Protein 8J7T (pdb70)

InterPro domains:
  IPR002524 Cation efflux [TIGR01297] (35-371)
  IPR027469 Cation efflux transmembrane domain superfamily [G3DSA:1.20.1510.10] (34-293)
  IPR027469 Cation efflux transmembrane domain superfamily [SSF161111] (33-295)
  IPR045316 Zinc transporter Msc2-like [PTHR45755] (15-372)
  IPR058533 Cation efflux protein, transmembrane domain [PF01545] (38-294)

Solvent-accessible surface area: 59878 Å² total; per-residue (Å²): 187,69,45,108,97,153,46,8,77,88,46,133,19,0,71,22,0,36,114,9,10,54,67,9,71,54,31,0,117,98,6,43,90,129,1,103,209,50,140,38,69,24,15,1,34,60,0,21,73,38,60,8,31,2,61,0,0,93,32,0,13,32,7,5,4,41,6,104,112,192,60,67,129,19,37,15,18,6,31,25,1,11,0,0,15,4,0,6,21,1,0,13,2,2,49,14,25,1,58,22,47,80,2,60,0,33,20,109,54,95,25,102,118,164,207,81,38,112,28,23,69,86,15,46,68,16,13,84,75,0,44,139,53,5,114,176,10,62,68,44,107,1,0,36,52,0,0,35,21,2,0,54,9,36,12,34,16,14,84,4,71,33,39,14,19,79,81,100,120,100,137,49,75,170,101,18,39,19,101,24,6,41,103,13,6,95,79,1,54,92,34,0,70,84,8,20,176,75,0,51,14,6,0,12,0,48,3,0,77,148,2,48,138,44,11,80,110,10,52,92,97,0,62,106,14,5,0,0,36,39,32,52,76,50,15,3,2,7,13,4,18,63,32,24,1,0,1,0,26,0,58,0,0,8,3,0,8,9,12,8,0,11,1,20,0,10,52,5,0,76,129,28,35,6,155,38,6,0,0,4,20,37,16,24,78,84,119,4,84,10,75,14,68,62,76,70,22,52,14,35,64,132,140,141,0,59,0,26,0,99,8,73,95,33,0,44,6,123,75,20,14,0,0,0,0,0,8,20,66,72,86,92,20,2,86,2,0,0,30,24,2,74,17,46,25,40,27,4,46,91,34,4,61,13,61,42,62,144,27,70,1,34,0,24,0,52,53,0,63,23,49,0,13,3,24,0,19,0,0,0,1,8,66,67,16,10,19,19,4,83,12,0,89,2,45,0,79,95,69,63,23,56,7,76,6,17,14,1,4,10,12,80,72,7,24,116,82,37,21,2,0,4,0,0,0,0,7,62,0,22,26,88,92,26,67,24,66,2,59,18,78,56,57,78,50,117,114,22,38,48,64,10,76,17,68,18,32,44,161,57,3,5,13,2,0,3,0,8,0,47,25,85,89,103,26,14,86,171,40,68,27,2,19,0,18,0,56,10,135,62,47,137,72,61,50,77,63,71,19,93,94,120,20,79,7,83,20,64,35,57,22,37,8,43,56,71,98,51,0,62,2,36,0,36,8,45,14,13,35,2,45,19,27,0,0,0,0,0,6,20,6,140,77,101,20,9,27,1,0,0,0,5,5,1,72,36,43,45,16,42,18,78,78,17,108,107,52,12,58,7,55,41,47,53,99,116,29,41,0,68,1,85,0,67,54,0,86,74,84,3,51,4,55,0,8,0,0,10,2,24,27,22,4,0,0,0,15,96,25,0,128,18,23,35,0,22,9,31,84,35,142,59,43,76,13,43,14,24,17,2,11,31,17,84,86,66,126,91,94,89,104,16,14,0,0,0,1,0,41,19,0,12,0,48,69,18,85,18,47,2,27,98,38,95,35,84,89,31,39,36,59,2,65,24,32,90,52,88,92,42,39,7,13,7,0,0,0,37,11,58,22,95,50,29,78,92,87,100,3,26,4,20,1,31,0,88,43,22,81,32,136,38,96,48,84,4,83,72,163,119,20,81,5,82,20,64,36,58,22,38,7,42,57,72,100,53,0,61,3,34,0,35,8,46,15,14,35,3,45,18,27,0,1,0,0,0,7,21,6,136,76,102,21,9,27,1,0,0,0,5,4,0,69,36,43,46,17,41,19,77,79,17,109,108,51,13,58,7,56,42,48,54,99,116,28,41,0,68,2,84,0,68,53,0,85,72,86,3,50,4,55,0,8,0,0,10,2,23,25,21,3,0,0,0,15,93,25,0,128,18,22,36,0,21,10,32,83,34,144,56,44,77,14,44,13,26,16,2,10,31,17,84,88,65,127,90,97,84,100,17,14,0,0,0,0,0,40,18,0,11,0,48,71,19,84,18,46,2,27,98,38,93,36,86,89,30,39,36,60,2,65,26,33,91,53,88,92,44,39,8,13,7,0,0,1,35,10,64,20,93,50,30,76,93,86,98,4,27,4,19,1,28,0,94,43,27,82,33,135,39,94,48,80,4,82,74,167,119,4,85,10,75,13,68,58,75,69,20,52,15,35,64,133,141,141,0,60,0,25,0,99,8,72,94,32,0,42,6,121,75,19,14,0,0,0,0,0,8,21,64,73,84,93,21,3,84,2,0,0,30,24,2,75,17,44,27,42,28,5,45,92,35,4,61,14,60,43,63,143,27,70,0,34,0,24,0,52,52,0,64,21,50,0,13,2,22,0,19,0,0,0,1,7,67,68,16,9,20,19,4,82,13,0,87,2,44,0,80,93,68,62,25,56,8,76,6,17,14,1,5,10,12,81,73,7,24,114,81,36,22,3,0,5,0,0,0,0,8,62,0,23,26,90,91,26,68,22,66,2,59,18,78,55,57,77,51,116,112,20,39,48,63,9,75,18,66,18,32,44,160,57,4,5,12,0,0,2,0,8,0,47,25,84,88,103,26,14,85,172,43,69,27,2,19,0,19,0,56,10,135,63,48,137,72,60,51,76,61,70,20,94,95,188,68,44,106,96,156,44,10,78,87,44,131,19,0,71,24,0,36,112,10,11,54,66,10,70,54,30,0,115,99,6,42,91,129,1,102,212,50,143,41,67,23,14,1,34,60,0,21,71,38,59,9,32,1,59,0,0,94,32,0,12,32,6,4,4,41,6,104,109,190,60,66,127,18,35,16,19,6,31,26,1,11,0,0,15,5,0,6,22,1,0,14,2,2,46,14,28,0,60,25,48,83,3,61,0,33,19,105,55,97,26,100,118,165,209,82,36,112,29,22,70,85,15,48,66,16,12,84,75,0,45,141,52,6,114,173,10,62,70,45,108,2,0,35,54,0,0,34,22,2,0,54,8,34,11,32,15,15,84,4,70,33,39,16,20,77,82,99,122,102,138,50,73,170,101,18,41,19,99,23,5,41,103,14,5,96,78,2,56,92,32,0,70,83,8,21,179,75,0,52,13,4,0,12,0,52,3,0,77,148,2,50,138,45,11,81,108,9,52,91,97,0,61,107,14,5,0,0,36,38,32,51,74,50,15,3,1,7,15,4,18,63,32,24,1,0,1,0,27,0,57,0,0,7,4,0,9,10,11,8,0,10,0,20,0,9,52,5,0,76,133,27,35,6,155,37,6,0,0,3,21,37,17,25,78,85

Nearest PDB structures (foldseek):
  8j7t-assembly1_B  TM=1.004E+00  e=4.660E-43  Homo sapiens
  8j80-assembly1_A  TM=9.851E-01  e=3.582E-39  Homo sapiens
  8j7v-assembly1_A  TM=9.871E-01  e=1.424E-38  Homo sapiens
  8j7w-assembly1_A  TM=9.829E-01  e=5.830E-37  Homo sapiens
  8j7u-assembly1_B  TM=9.575E-01  e=5.019E-34  Homo sapiens

Organism: Homo sapiens (NCBI:txid9606)

Foldseek 3Di:
DVVLVVLQCVDLQSVLLVVLLVVLLVLLVVLCVVCVVVVHDVSPVVSVVSVLLSVLSVLLSVLVSQLPADADDVRNVGSVCSLLVSLLVLLVSLLVVLVVLLVVLVVLVVDPVPPVQVSLVVLLVSLVVQCVSLVVQVLRNSSSLSSNLSSVLSNLVSVQVNVVVVCCPPPNDSNSNNVSSNVSSVVSNVSSVVSNVQSVCQVVQHAPPLLVVCVVVLLVVLCPPAFWDHKDDWGWHDPGVLAIEIEIETEGEQPDPVVVSVVVSVVSVVVSRHDHYHYHYHYDPD/DKAKEKPPQEDEEAAQCKDKIKIFIPWFLDDPPFRQKWKWWAAPPGDTHTAGGSFAHGPPPDDPQWGKDDGGGMIMIMGGRDALQSQTKMKMWGDSDPPIDIYPIHGYAYDDDFDFWDWDKDWADPVVLVVFKIKIKIKTPFGPDPDKDKWKAFPHHTDDDQKDKDKDGQDSHNRGIMIMIMGMGTNVVVVVTFKMKMWMDDPVDRDTDMDMGTD/DWAKAKDWAQEDEAQAKTKIKIAIPPDFLQQWKKWKWWADPVPGIDTAWIAHNVGDIGGDPVQPVFWDWGADRVRRMIMIMGGRDDQVRFTWMKIFIADPPDRDTDGIHPTHGYGYDPDDFWDWDKDWAADDACPPLDFKGKIKIKTWFGDDDDKDKDKPNPPQPPQKDWDDWDADPNITIIMIMHIDTSVVPVVPWMWMWIADPNVRDIDGHTHHHD/DWAKAKDWAQEDEAQAKTKIKIAIPPDFLQQWKKWKWWADPVPGIDTAWIAHNVGDIGGDPVQPVFWDWGADRVRRMIMIMGGRDDQVRFTWMKIFIDDPPDRDTDGIHPTHGYGYDPDDFWDWDKDWAADDACPPLDFKGKIKIKTWFGDDDDKDKDKPNPPQPPQKDWDDWDADPNITIIMIMHIDTSVVPVVPWMWMWIADVNVGDIDGHTHHHD/DKAKEKPPQEDEEAAQCKDKIKIFIPWFLDDPPFRQKWKWWAAPPGDTHTAGGSFAHGPPPDDPQWGKDDGGGMIMIMGGRDALQSQTKMKMWGDSDPPIDIYPIHGYAYDDDFDFWDWDKDWADPVVLVVFKIKIKIKTPFGPDPDKDKWKAFPHHTDDDQKDKDKDGQDSHNRGIMIMIMGMGTNVVVVVTFKMKMWMDDPVDRDTDMDMGTD/DVVLVVLQCVDLQSVLLVVLLVVLLVLLVVLCVVCVVVVHDVSPVVSVVSVLLSVLSVLLSVLVSQLPADADDVRNVGSVCSLLVSLLVLLVSLLVVLVVLLVVLVVLVVDPVPPVQVSLVVLLVSLVVQCVSLVVQVLRNSSSLSSNLSSVLSNLVSVQVNVVVVCCPPPNDSNSNNVSSNVSSVVSNVSSVVSNVQSVCQVVQHAPPLLVVCVVVLLVVLCPPAFWDHKDDWGWHDPGVLAIEIEIETEGEQPDDVVVSVVVSVVSVVVSRHDHYHYHYHYDPD

Sequence (1438 aa):
ISGWFRSILSDKTSRNLFFFLCLNLSFAFVELLYGIWSNCLGLISDSFHMFFDSTAILAGLAASVISKWRDNDAFSYGYVRAEVLAGFVNGLFLIFTAFFIFSEGVERALAPPDRLLLVSILGFVVNLIGIFVFKHGGPSRQILQGVFLHILADTLGSIGVIASAIMMQNFGLMIADPICSILIAILIVVSVIPLLRRESVGILMQRTPPLLENSLPQCYQRVQQLQGVYSLQEQHFWTLCSDVYVGTLKLIVAPDADARWILSQTHNIFTQAGVRQLYVQIDFAAMDIVLTQSPASLAVSLRRRATISCRASESVDGYGHSFMHWYQQKSGQPPKLLIYRASNLESGVPARFSGSGSRTDFTLTIDPVEADDAATYYCQQSNEDPYTFGSGTKLEIKRADAAPTVSIFPPSSEQLTSGGASVVCFLNNFYPKDINVKWKIDGSERQNGVLNSWTDQDSKDSTYSMSSTLTLTKDEYERHNSYTCEATHKTSTSPIVKSFNREVQLQESGPGLVAPSQSLSITCTVSGFSLTNYAVHWVRQSPGKGLEWLGVIWSNGRTDYNAAFISRLSISKDNSKSQVFFKMNSLQADDTAIYYCARKLAYEGAMDYWGQGTSVTVSSAKTTPPSVYPLAPGSAAQTNSMVTLGCLVKGYFPEPVTVTWNSGSLSSGVHTFPAVLQSDLYTLSSSVTVPSSTWPSETVTCNVAHPASSTKVDKKIVPREVQLQESGPGLVAPSQSLSITCTVSGFSLTNYAVHWVRQSPGKGLEWLGVIWSNGRTDYNAAFISRLSISKDNSKSQVFFKMNSLQADDTAIYYCARKLAYEGAMDYWGQGTSVTVSSAKTTPPSVYPLAPGSAAQTNSMVTLGCLVKGYFPEPVTVTWNSGSLSSGVHTFPAVLQSDLYTLSSSVTVPSSTWPSETVTCNVAHPASSTKVDKKIVPRDIVLTQSPASLAVSLRRRATISCRASESVDGYGHSFMHWYQQKSGQPPKLLIYRASNLESGVPARFSGSGSRTDFTLTIDPVEADDAATYYCQQSNEDPYTFGSGTKLEIKRADAAPTVSIFPPSSEQLTSGGASVVCFLNNFYPKDINVKWKIDGSERQNGVLNSWTDQDSKDSTYSMSSTLTLTKDEYERHNSYTCEATHKTSTSPIVKSFNRISGWFRSILSDKTSRNLFFFLCLNLSFAFVELLYGIWSNCLGLISDSFHMFFDSTAILAGLAASVISKWRDNDAFSYGYVRAEVLAGFVNGLFLIFTAFFIFSEGVERALAPPDRLLLVSILGFVVNLIGIFVFKHGGPSRQILQGVFLHILADTLGSIGVIASAIMMQNFGLMIADPICSILIAILIVVSVIPLLRRESVGILMQRTPPLLENSLPQCYQRVQQLQGVYSLQEQHFWTLCSDVYVGTLKLIVAPDADARWILSQTHNIFTQAGVRQLYVQIDFAAM

Secondary structure (DSSP, 8-state):
-HHHHHHHHHSHHHHHHHHHHHHHHHHHHHHHHHHHHTT-SHHHHHHHHHHHHHHHHHHHHHHHHHHTSPP-SSSTT-STHHHHHHHHHHHHHHHHHHHHHHHHHHHHHTS-----SHHHHHHHHHHHHHHHHTTTT---HHHHHHHHHHHHHHHHHHHHHHHHHHHHHHS--SSHHHHHHHHHHHHHHHHHHHHHHHHHHHHTTPPPHHHHTTHHHHHHHHHTSTTEEEEEEEEEEEEETTEEEEEEEEEE-TT--HHHHHHHHHHHHHHTT-SEEEEEEEE---/-HHHHHHHHHSHHHHHHHHHHHHHHHHHHHHHHHHHHTT-SHHHHHHHHHHHHHHHHHHHHHHHHHHTSPP-SSSTT-STHHHHHHHHHHHHHHHHHHHHHHHHHHHHHTS-----SHHHHHHHHHHHHHHHHTTTT---HHHHHHHHHHHHHHHHHHHHHHHHHHHHHHS--SSHHHHHHHHHHHHHHHHHHHHHHHHHHHHTTPPPHHHHTTHHHHHHHHHTSTTEEEEEEEEEEEEETTEEEEEEEEEE-TT--HHHHHHHHHHHHHHTT-SEEEEEEEE---/---EEEE-SEEEEETTS-EEEEEEESS--EETTEE-EEEEEE-TTS--EEEEETTTEEPTTS-TTEEEEEETTEEEEEESS--GGG-SEEEEEE-SSSSPEE---EEEEEE---BPPEEEEEPPPHHHHHHTEEEEEEEEEEEBSS--EEEEEETTEEE-SSEEEEEPPPPSSS--EEEEEEEEEEHHHHHT---EEEEEEETTEEEEEEEEE--/---EEEE-SEEEEETTS-EEEEEEESS--EETTEE-EEEEEE-TTS--EEEEETTTEEPTTS-TTEEEEEETTEEEEEESS--GGG-SEEEEEE-SSSSPEE---EEEEEE---BPPEEEEEPPPHHHHHHTEEEEEEEEEEEBSS--EEEEEETTEEE-SSEEEEEPPPPSSS--EEEEEEEEEEHHHHHT---EEEEEEETTEEEEEEEEE--/--EEEEE--SEE-TTS-EEEEEEEESS-TTS--EEEEEEETTTEEEEEEEE-TTS-EEE-GGGTTTEEEEEETTTTEEEEEE-S--GGG-EEEEEEEEPTTSSSEEEE---EEEEE-SPPPB--EEEEE--STT-S--SEEEEEEEEEEEBSS--EEEEGGGT--TTEEEPPPEEETTEEEEEEEEEEEGGGTTTS--EEEEEETTTTEEEEEEP---/--EEEEE--SEE-TTS-EEEEEEEESS-TTS--EEEEEEETTTEEEEEEEE-TTS-EEE-GGGTTTEEEEEETTTTEEEEEE-S--GGG-EEEEEEEEPTTSSSEEEE---EEEEE-SPPPB--EEEEE--STT-S--SEEEEEEEEEEEBSS--EEEEGGGT--TTEEEPPPEEETTEEEEEEEEEEEGGGTTTS--EEEEEETTTTEEEEEEP---

Structure (mmCIF, N/CA/C/O backbone):
data_8J7T
#
_entry.id   8J7T
#
_cell.length_a   1.00
_cell.length_b   1.00
_cell.length_c   1.00
_cell.angle_alpha   90.00
_cell.angle_beta   90.00
_cell.angle_gamma   90.00
#
_symmetry.space_group_name_H-M   'P 1'
#
loop_
_entity.id
_entity.type
_entity.pdbx_description
1 polymer 'Zinc transporter 7'
2 polymer 'Light chain of YN7114-08 Fab'
3 polymer 'Heavy chain of YN7114-08 Fab'
#
loop_
_atom_site.group_PDB
_atom_site.id
_atom_site.type_symbol
_atom_site.label_atom_id
_atom_site.label_alt_id
_atom_site.label_comp_id
_atom_site.label_asym_id
_atom_site.label_entity_id
_atom_site.label_seq_id
_atom_site.pdbx_PDB_ins_code
_atom_site.Cartn_x
_atom_site.Cartn_y
_atom_site.Cartn_z
_atom_site.occupancy
_atom_site.B_iso_or_equiv
_atom_site.auth_seq_id
_atom_site.auth_comp_id
_atom_site.auth_asym_id
_atom_site.auth_atom_id
_atom_site.pdbx_PDB_model_num
ATOM 1 N N . ILE A 1 36 ? 168.444 204.163 202.797 1.00 121.31 22 ILE A N 1
ATOM 2 C CA . ILE A 1 36 ? 167.871 203.873 204.104 1.00 125.02 22 ILE A CA 1
ATOM 3 C C . ILE A 1 36 ? 166.351 203.825 204.018 1.00 125.56 22 ILE A C 1
ATOM 4 O O . ILE A 1 36 ? 165.745 202.767 204.178 1.00 124.04 22 ILE A O 1
ATOM 9 N N . SER A 1 37 ? 165.740 204.986 203.768 1.00 122.39 23 SER A N 1
ATOM 10 C CA . SER A 1 37 ? 164.285 205.052 203.675 1.00 120.13 23 SER A CA 1
ATOM 11 C C . SER A 1 37 ? 163.765 204.242 202.494 1.00 121.91 23 SER A C 1
ATOM 12 O O . SER A 1 37 ? 162.747 203.550 202.609 1.00 120.66 23 SER A O 1
ATOM 15 N N . GLY A 1 38 ? 164.451 204.311 201.351 1.00 119.61 24 GLY A N 1
ATOM 16 C CA . GLY A 1 38 ? 164.003 203.595 200.170 1.00 116.92 24 GLY A CA 1
ATOM 17 C C . GLY A 1 38 ? 164.082 202.088 200.289 1.00 119.28 24 GLY A C 1
ATOM 18 O O . GLY A 1 38 ? 163.362 201.383 199.575 1.00 118.70 24 GLY A O 1
ATOM 19 N N . TRP A 1 39 ? 164.943 201.578 201.173 1.00 115.79 25 TRP A N 1
ATOM 20 C CA . TRP A 1 39 ? 165.032 200.136 201.371 1.00 115.66 25 TRP A CA 1
ATOM 21 C C . TRP A 1 39 ? 163.753 199.575 201.980 1.00 116.58 25 TRP A C 1
ATOM 22 O O . TRP A 1 39 ? 163.354 198.450 201.659 1.00 114.13 25 TRP A O 1
ATOM 33 N N . PHE A 1 40 ? 163.104 200.339 202.861 1.00 111.26 26 PHE A N 1
ATOM 34 C CA . PHE A 1 40 ? 161.948 199.824 203.589 1.00 108.23 26 PHE A CA 1
ATOM 35 C C . PHE A 1 40 ? 160.780 199.530 202.656 1.00 107.36 26 PHE A C 1
ATOM 36 O O . PHE A 1 40 ? 160.133 198.484 202.772 1.00 107.37 26 PHE A O 1
ATOM 44 N N . ARG A 1 41 ? 160.489 200.440 201.725 1.00 111.62 27 ARG A N 1
ATOM 45 C CA . ARG A 1 41 ? 159.385 200.200 200.800 1.00 113.90 27 ARG A CA 1
ATOM 46 C C . ARG A 1 41 ? 159.662 199.005 199.900 1.00 114.14 27 ARG A C 1
ATOM 47 O O . ARG A 1 41 ? 158.725 198.346 199.439 1.00 115.44 27 ARG A O 1
ATOM 55 N N . SER A 1 42 ? 160.936 198.715 199.633 1.00 105.53 28 SER A N 1
ATOM 56 C CA . SER A 1 42 ? 161.277 197.519 198.873 1.00 105.37 28 SER A CA 1
ATOM 57 C C . SER A 1 42 ? 161.074 196.259 199.706 1.00 106.16 28 SER A C 1
ATOM 58 O O . SER A 1 42 ? 160.661 195.219 199.179 1.00 105.29 28 SER A O 1
ATOM 61 N N . ILE A 1 43 ? 161.366 196.330 201.006 1.00 98.14 29 ILE A N 1
ATOM 62 C CA . ILE A 1 43 ? 161.182 195.173 201.877 1.00 94.19 29 ILE A CA 1
ATOM 63 C C . ILE A 1 43 ? 159.706 194.818 201.993 1.00 94.95 29 ILE A C 1
ATOM 64 O O . ILE A 1 43 ? 159.316 193.657 201.834 1.00 101.12 29 ILE A O 1
ATOM 69 N N . LEU A 1 44 ? 158.859 195.814 202.254 1.00 96.80 30 LEU A N 1
ATOM 70 C CA . LEU A 1 44 ? 157.438 195.548 202.440 1.00 99.92 30 LEU A CA 1
ATOM 71 C C . LEU A 1 44 ? 156.740 195.154 201.146 1.00 98.95 30 LEU A C 1
ATOM 72 O O . LEU A 1 44 ? 155.610 194.658 201.195 1.00 99.30 30 LEU A O 1
ATOM 77 N N . SER A 1 45 ? 157.377 195.371 199.995 1.00 101.27 31 SER A N 1
ATOM 78 C CA . SER A 1 45 ? 156.750 195.020 198.725 1.00 102.72 31 SER A CA 1
ATOM 79 C C . SER A 1 45 ? 156.617 193.509 198.563 1.00 103.55 31 SER A C 1
ATOM 80 O O . SER A 1 45 ? 155.608 193.024 198.038 1.00 102.34 31 SER A O 1
ATOM 83 N N . ASP A 1 46 ? 157.617 192.752 199.001 1.00 97.55 32 ASP A N 1
ATOM 84 C CA . ASP A 1 46 ? 157.644 191.313 198.795 1.00 93.41 32 ASP A CA 1
ATOM 85 C C . ASP A 1 46 ? 157.135 190.574 200.025 1.00 95.01 32 ASP A C 1
ATOM 86 O O . ASP A 1 46 ? 157.317 191.017 201.161 1.00 96.25 32 ASP A O 1
ATOM 91 N N . LYS A 1 47 ? 156.490 189.431 199.783 1.00 96.25 33 LYS A N 1
ATOM 92 C CA . LYS A 1 47 ? 155.936 188.637 200.875 1.00 95.96 33 LYS A CA 1
ATOM 93 C C . LYS A 1 47 ? 157.042 188.006 201.712 1.00 94.82 33 LYS A C 1
ATOM 94 O O . LYS A 1 47 ? 157.008 188.055 202.948 1.00 97.26 33 LYS A O 1
ATOM 100 N N . THR A 1 48 ? 158.034 187.407 201.050 1.00 89.74 34 THR A N 1
ATOM 101 C CA . THR A 1 48 ? 159.151 186.805 201.767 1.00 91.71 34 THR A CA 1
ATOM 102 C C . THR A 1 48 ? 159.911 187.848 202.573 1.00 93.41 34 THR A C 1
ATOM 103 O O . THR A 1 48 ? 160.209 187.636 203.754 1.00 91.21 34 THR A O 1
ATOM 107 N N . SER A 1 49 ? 160.216 188.989 201.952 1.00 87.12 35 SER A N 1
ATOM 108 C CA . SER A 1 49 ? 160.945 190.045 202.643 1.00 81.15 35 SER A CA 1
ATOM 109 C C . SER A 1 49 ? 160.132 190.618 203.794 1.00 84.65 35 SER A C 1
ATOM 110 O O . SER A 1 49 ? 160.681 190.918 204.858 1.00 91.37 35 SER A O 1
ATOM 113 N N . ARG A 1 50 ? 158.823 190.786 203.601 1.00 80.75 36 ARG A N 1
ATOM 114 C CA . ARG A 1 50 ? 157.980 191.322 204.665 1.00 81.53 36 ARG A CA 1
ATOM 115 C C . ARG A 1 50 ? 157.938 190.381 205.863 1.00 86.74 36 ARG A C 1
ATOM 116 O O . ARG A 1 50 ? 158.070 190.813 207.016 1.00 88.40 36 ARG A O 1
ATOM 124 N N . ASN A 1 51 ? 157.750 189.083 205.608 1.00 89.83 37 ASN A N 1
ATOM 125 C CA . ASN A 1 51 ? 157.734 188.119 206.702 1.00 87.56 37 ASN A CA 1
ATOM 126 C C . ASN A 1 51 ? 159.083 188.059 207.402 1.00 90.31 37 ASN A C 1
ATOM 127 O O . ASN A 1 51 ? 159.149 187.983 208.636 1.00 93.59 37 ASN A O 1
ATOM 132 N N . LEU A 1 52 ? 160.172 188.093 206.631 1.00 82.82 38 LEU A N 1
ATOM 133 C CA . LEU A 1 52 ? 161.501 188.077 207.227 1.00 81.09 38 LEU A CA 1
ATOM 134 C C . LEU A 1 52 ? 161.723 189.300 208.103 1.00 82.49 38 LEU A C 1
ATOM 135 O O . LEU A 1 52 ? 162.274 189.192 209.203 1.00 83.57 38 LEU A O 1
ATOM 140 N N . PHE A 1 53 ? 161.295 190.473 207.634 1.00 86.83 39 PHE A N 1
ATOM 141 C CA . PHE A 1 53 ? 161.463 191.691 208.414 1.00 84.08 39 PHE A CA 1
ATOM 142 C C . PHE A 1 53 ? 160.653 191.643 209.702 1.00 87.08 39 PHE A C 1
ATOM 143 O O . PHE A 1 53 ? 161.147 192.030 210.766 1.00 95.69 39 PHE A O 1
ATOM 151 N N . PHE A 1 54 ? 159.404 191.178 209.630 1.00 85.73 40 PHE A N 1
ATOM 152 C CA . PHE A 1 54 ? 158.599 191.095 210.846 1.00 92.00 40 PHE A CA 1
ATOM 153 C C . PHE A 1 54 ? 159.190 190.109 211.846 1.00 91.70 40 PHE A C 1
ATOM 154 O O . PHE A 1 54 ? 159.246 190.394 213.050 1.00 92.81 40 PHE A O 1
ATOM 162 N N . PHE A 1 55 ? 159.644 188.946 211.374 1.00 79.88 41 PHE A N 1
ATOM 163 C CA . PHE A 1 55 ? 160.247 187.986 212.291 1.00 82.40 41 PHE A CA 1
ATOM 164 C C . PHE A 1 55 ? 161.538 188.529 212.895 1.00 87.29 41 PHE A C 1
ATOM 165 O O . PHE A 1 55 ? 161.813 188.319 214.083 1.00 89.51 41 PHE A O 1
ATOM 173 N N . LEU A 1 56 ? 162.340 189.230 212.092 1.00 89.86 42 LEU A N 1
ATOM 174 C CA . LEU A 1 56 ? 163.557 189.844 212.604 1.00 87.61 42 LEU A CA 1
ATOM 175 C C . LEU A 1 56 ? 163.248 190.880 213.673 1.00 87.51 42 LEU A C 1
ATOM 176 O O . LEU A 1 56 ? 163.933 190.946 214.699 1.00 90.69 42 LEU A O 1
ATOM 181 N N . CYS A 1 57 ? 162.232 191.712 213.442 1.00 89.54 43 CYS A N 1
ATOM 182 C CA . CYS A 1 57 ? 161.859 192.708 214.438 1.00 89.23 43 CYS A CA 1
ATOM 183 C C . CYS A 1 57 ? 161.390 192.044 215.723 1.00 94.21 43 CYS A C 1
ATOM 184 O O . CYS A 1 57 ? 161.737 192.490 216.822 1.00 98.73 43 CYS A O 1
ATOM 187 N N . LEU A 1 58 ? 160.607 190.970 215.604 1.00 94.56 44 LEU A N 1
ATOM 188 C CA . LEU A 1 58 ? 160.160 190.255 216.794 1.00 93.74 44 LEU A CA 1
ATOM 189 C C . LEU A 1 58 ? 161.343 189.696 217.577 1.00 95.68 44 LEU A C 1
ATOM 190 O O . LEU A 1 58 ? 161.420 189.859 218.802 1.00 98.81 44 LEU A O 1
ATOM 195 N N . ASN A 1 59 ? 162.285 189.051 216.884 1.00 94.37 45 ASN A N 1
ATOM 196 C CA . ASN A 1 59 ? 163.441 188.473 217.562 1.00 91.27 45 ASN A CA 1
ATOM 197 C C . ASN A 1 59 ? 164.301 189.546 218.218 1.00 94.91 45 ASN A C 1
ATOM 198 O O . ASN A 1 59 ? 164.767 189.373 219.351 1.00 98.10 45 ASN A O 1
ATOM 203 N N . LEU A 1 60 ? 164.529 190.661 217.519 1.00 99.37 46 LEU A N 1
ATOM 204 C CA . LEU A 1 60 ? 165.337 191.736 218.083 1.00 97.19 46 LEU A CA 1
ATOM 205 C C . LEU A 1 60 ? 164.666 192.357 219.299 1.00 100.30 46 LEU A C 1
ATOM 206 O O . LEU A 1 60 ? 165.335 192.665 220.291 1.00 103.27 46 LEU A O 1
ATOM 211 N N . SER A 1 61 ? 163.347 192.557 219.244 1.00 100.16 47 SER A N 1
ATOM 212 C CA . SER A 1 61 ? 162.640 193.092 220.402 1.00 99.89 47 SER A CA 1
ATOM 213 C C . SER A 1 61 ? 162.715 192.135 221.583 1.00 101.28 47 SER A C 1
ATOM 214 O O . SER A 1 61 ? 162.901 192.564 222.729 1.00 103.98 47 SER A O 1
ATOM 217 N N . PHE A 1 62 ? 162.571 190.833 221.327 1.00 101.96 48 PHE A N 1
ATOM 218 C CA . PHE A 1 62 ? 162.671 189.856 222.407 1.00 103.17 48 PHE A CA 1
ATOM 219 C C . PHE A 1 62 ? 164.058 189.883 223.038 1.00 106.24 48 PHE A C 1
ATOM 220 O O . PHE A 1 62 ? 164.196 189.869 224.266 1.00 108.06 48 PHE A O 1
ATOM 228 N N . ALA A 1 63 ? 165.102 189.929 222.207 1.00 109.05 49 ALA A N 1
ATOM 229 C CA . ALA A 1 63 ? 166.462 189.975 222.734 1.00 106.38 49 ALA A CA 1
ATOM 230 C C . ALA A 1 63 ? 166.712 191.260 223.515 1.00 109.04 49 ALA A C 1
ATOM 231 O O . ALA A 1 63 ? 167.387 191.243 224.551 1.00 111.81 49 ALA A O 1
ATOM 233 N N . PHE A 1 64 ? 166.182 192.385 223.030 1.00 112.84 50 PHE A N 1
ATOM 234 C CA . PHE A 1 64 ? 166.335 193.652 223.738 1.00 112.38 50 PHE A CA 1
ATOM 235 C C . PHE A 1 64 ? 165.665 193.601 225.106 1.00 111.64 50 PHE A C 1
ATOM 236 O O . PHE A 1 64 ? 166.239 194.048 226.107 1.00 113.30 50 PHE A O 1
ATOM 244 N N . VAL A 1 65 ? 164.448 193.058 225.169 1.00 109.49 51 VAL A N 1
ATOM 245 C CA . VAL A 1 65 ? 163.755 192.956 226.449 1.00 109.93 51 VAL A CA 1
ATOM 246 C C . VAL A 1 65 ? 164.499 192.012 227.385 1.00 110.77 51 VAL A C 1
ATOM 247 O O . VAL A 1 65 ? 164.582 192.254 228.594 1.00 113.34 51 VAL A O 1
ATOM 251 N N . GLU A 1 66 ? 165.056 190.925 226.845 1.00 115.59 52 GLU A N 1
ATOM 252 C CA . GLU A 1 66 ? 165.833 190.010 227.676 1.00 116.53 52 GLU A CA 1
ATOM 253 C C . GLU A 1 66 ? 167.070 190.692 228.246 1.00 119.59 52 GLU A C 1
ATOM 254 O O . GLU A 1 66 ? 167.392 190.519 229.426 1.00 118.88 52 GLU A O 1
ATOM 260 N N . LEU A 1 67 ? 167.775 191.470 227.422 1.00 119.73 53 LEU A N 1
ATOM 261 C CA . LEU A 1 67 ? 168.937 192.213 227.906 1.00 116.40 53 LEU A CA 1
ATOM 262 C C . LEU A 1 67 ? 168.541 193.206 228.992 1.00 119.09 53 LEU A C 1
ATOM 263 O O . LEU A 1 67 ? 169.225 193.332 230.017 1.00 122.42 53 LEU A O 1
ATOM 268 N N . LEU A 1 68 ? 167.439 193.927 228.779 1.00 121.22 54 LEU A N 1
ATOM 269 C CA . LEU A 1 68 ? 167.000 194.910 229.764 1.00 121.93 54 LEU A CA 1
ATOM 270 C C . LEU A 1 68 ? 166.626 194.246 231.083 1.00 121.68 54 LEU A C 1
ATOM 271 O O . LEU A 1 68 ? 166.987 194.739 232.157 1.00 122.92 54 LEU A O 1
ATOM 276 N N . TYR A 1 69 ? 165.910 193.122 231.026 1.00 128.22 55 TYR A N 1
ATOM 277 C CA . TYR A 1 69 ? 165.542 192.433 232.257 1.00 128.17 55 TYR A CA 1
ATOM 278 C C . TYR A 1 69 ? 166.766 191.836 232.939 1.00 129.52 55 TYR A C 1
ATOM 279 O O . TYR A 1 69 ? 166.844 191.828 234.173 1.00 130.89 55 TYR A O 1
ATOM 288 N N . GLY A 1 70 ? 167.733 191.346 232.162 1.00 128.94 56 GLY A N 1
ATOM 289 C CA . GLY A 1 70 ? 168.941 190.801 232.758 1.00 129.36 56 GLY A CA 1
ATOM 290 C C . GLY A 1 70 ? 169.767 191.852 233.472 1.00 127.81 56 GLY A C 1
ATOM 291 O O . GLY A 1 70 ? 170.288 191.607 234.563 1.00 127.54 56 GLY A O 1
ATOM 292 N N . ILE A 1 71 ? 169.909 193.034 232.867 1.00 125.51 57 ILE A N 1
ATOM 293 C CA . ILE A 1 71 ? 170.643 194.096 233.549 1.00 126.18 57 ILE A CA 1
ATOM 294 C C . ILE A 1 71 ? 169.843 194.630 234.732 1.00 128.57 57 ILE A C 1
ATOM 295 O O . ILE A 1 71 ? 170.423 195.039 235.745 1.00 128.65 57 ILE A O 1
ATOM 300 N N . TRP A 1 72 ? 168.511 194.637 234.636 1.00 134.04 58 TRP A N 1
ATOM 301 C CA . TRP A 1 72 ? 167.695 195.086 235.760 1.00 132.79 58 TRP A CA 1
ATOM 302 C C . TRP A 1 72 ? 167.740 194.074 236.899 1.00 133.78 58 TRP A C 1
ATOM 303 O O . TRP A 1 72 ? 167.964 194.437 238.059 1.00 134.97 58 TRP A O 1
ATOM 314 N N . SER A 1 73 ? 167.548 192.793 236.584 1.00 137.03 59 SER A N 1
ATOM 315 C CA . SER A 1 73 ? 167.509 191.734 237.584 1.00 137.31 59 SER A CA 1
ATOM 316 C C . SER A 1 73 ? 168.850 191.022 237.727 1.00 138.21 59 SER A C 1
ATOM 317 O O . SER A 1 73 ? 168.880 189.830 238.046 1.00 139.11 59 SER A O 1
ATOM 320 N N . ASN A 1 74 ? 169.945 191.731 237.442 1.00 136.33 60 ASN A N 1
ATOM 321 C CA . ASN A 1 74 ? 171.333 191.299 237.670 1.00 136.52 60 ASN A CA 1
ATOM 322 C C . ASN A 1 74 ? 171.531 189.800 237.442 1.00 138.77 60 ASN A C 1
ATOM 323 O O . ASN A 1 74 ? 172.147 189.091 238.241 1.00 138.82 60 ASN A O 1
ATOM 328 N N . CYS A 1 75 ? 171.017 189.321 236.316 1.00 138.36 61 CYS A N 1
ATOM 329 C CA . CYS A 1 75 ? 171.129 187.922 235.936 1.00 137.03 61 CYS A CA 1
ATOM 330 C C . CYS A 1 75 ? 172.223 187.738 234.890 1.00 138.61 61 CYS A C 1
ATOM 331 O O . CYS A 1 75 ? 172.583 188.664 234.160 1.00 138.92 61 CYS A O 1
ATOM 334 N N . LEU A 1 76 ? 172.751 186.519 234.829 1.00 133.79 62 LEU A N 1
ATOM 335 C CA . LEU A 1 76 ? 173.786 186.151 233.870 1.00 134.54 62 LEU A CA 1
ATOM 336 C C . LEU A 1 76 ? 173.267 185.258 232.757 1.00 133.06 62 LEU A C 1
ATOM 337 O O . LEU A 1 76 ? 173.627 185.456 231.591 1.00 132.21 62 LEU A O 1
ATOM 342 N N . GLY A 1 77 ? 172.433 184.271 233.091 1.00 127.19 63 GLY A N 1
ATOM 343 C CA . GLY A 1 77 ? 171.819 183.459 232.057 1.00 127.26 63 GLY A CA 1
ATOM 344 C C . GLY A 1 77 ? 170.950 184.278 231.125 1.00 129.86 63 GLY A C 1
ATOM 345 O O . GLY A 1 77 ? 170.887 184.009 229.925 1.00 130.89 63 GLY A O 1
ATOM 346 N N . LEU A 1 78 ? 170.277 185.297 231.664 1.00 124.98 64 LEU A N 1
ATOM 347 C CA . LEU A 1 78 ? 169.468 186.178 230.829 1.00 124.71 64 LEU A CA 1
ATOM 348 C C . LEU A 1 78 ? 170.333 186.914 229.813 1.00 125.08 64 LEU A C 1
ATOM 349 O O . LEU A 1 78 ? 169.984 187.002 228.630 1.00 127.48 64 LEU A O 1
ATOM 354 N N . ILE A 1 79 ? 171.475 187.442 230.257 1.00 121.94 65 ILE A N 1
ATOM 355 C CA . ILE A 1 79 ? 172.369 188.156 229.351 1.00 122.36 65 ILE A CA 1
ATOM 356 C C . ILE A 1 79 ? 172.938 187.210 228.301 1.00 123.33 65 ILE A C 1
ATOM 357 O O . ILE A 1 79 ? 173.024 187.554 227.114 1.00 126.16 65 ILE A O 1
ATOM 362 N N . SER A 1 80 ? 173.339 186.007 228.717 1.00 119.17 66 SER A N 1
ATOM 363 C CA . SER A 1 80 ? 173.871 185.039 227.762 1.00 119.72 66 SER A CA 1
ATOM 364 C C . SER A 1 80 ? 172.822 184.653 226.725 1.00 119.44 66 SER A C 1
ATOM 365 O O . SER A 1 80 ? 173.123 184.561 225.527 1.00 121.08 66 SER A O 1
ATOM 368 N N . ASP A 1 81 ? 171.583 184.429 227.165 1.00 115.60 67 ASP A N 1
ATOM 369 C CA . ASP A 1 81 ? 170.514 184.090 226.235 1.00 116.54 67 ASP A CA 1
ATOM 370 C C . ASP A 1 81 ? 170.221 185.241 225.285 1.00 118.59 67 ASP A C 1
ATOM 371 O O . ASP A 1 81 ? 169.952 185.018 224.103 1.00 121.00 67 ASP A O 1
ATOM 376 N N . SER A 1 82 ? 170.257 186.479 225.782 1.00 113.05 68 SER A N 1
ATOM 377 C CA . SER A 1 82 ? 170.040 187.627 224.907 1.00 111.70 68 SER A CA 1
ATOM 378 C C . SER A 1 82 ? 171.133 187.733 223.850 1.00 110.85 68 SER A C 1
ATOM 379 O O . SER A 1 82 ? 170.857 188.046 222.685 1.00 111.38 68 SER A O 1
ATOM 382 N N . PHE A 1 83 ? 172.385 187.484 224.241 1.00 113.04 69 PHE A N 1
ATOM 383 C CA . PHE A 1 83 ? 173.475 187.511 223.270 1.00 114.26 69 PHE A CA 1
ATOM 384 C C . PHE A 1 83 ? 173.311 186.413 222.226 1.00 114.45 69 PHE A C 1
ATOM 385 O O . PHE A 1 83 ? 173.520 186.644 221.026 1.00 117.06 69 PHE A O 1
ATOM 393 N N . HIS A 1 84 ? 172.925 185.213 222.661 1.00 108.10 70 HIS A N 1
ATOM 394 C CA . HIS A 1 84 ? 172.669 184.142 221.705 1.00 108.64 70 HIS A CA 1
ATOM 395 C C . HIS A 1 84 ? 171.494 184.474 220.794 1.00 111.29 70 HIS A C 1
ATOM 396 O O . HIS A 1 84 ? 171.499 184.101 219.618 1.00 112.13 70 HIS A O 1
ATOM 403 N N . MET A 1 85 ? 170.488 185.180 221.310 1.00 107.77 71 MET A N 1
ATOM 404 C CA . MET A 1 85 ? 169.351 185.561 220.480 1.00 105.12 71 MET A CA 1
ATOM 405 C C . MET A 1 85 ? 169.748 186.596 219.439 1.00 107.20 71 MET A C 1
ATOM 406 O O . MET A 1 85 ? 169.271 186.550 218.301 1.00 111.41 71 MET A O 1
ATOM 411 N N . PHE A 1 86 ? 170.609 187.546 219.809 1.00 102.02 72 PHE A N 1
ATOM 412 C CA . PHE A 1 86 ? 171.131 188.484 218.818 1.00 100.51 72 PHE A CA 1
ATOM 413 C C . PHE A 1 86 ? 171.927 187.753 217.745 1.00 101.13 72 PHE A C 1
ATOM 414 O O . PHE A 1 86 ? 171.780 188.029 216.544 1.00 103.44 72 PHE A O 1
ATOM 422 N N . PHE A 1 87 ? 172.762 186.801 218.160 1.00 96.69 73 PHE A N 1
ATOM 423 C CA . PHE A 1 87 ? 173.512 186.010 217.191 1.00 98.39 73 PHE A CA 1
ATOM 424 C C . PHE A 1 87 ? 172.576 185.261 216.252 1.00 99.88 73 PHE A C 1
ATOM 425 O O . PHE A 1 87 ? 172.812 185.209 215.042 1.00 99.67 73 PHE A O 1
ATOM 433 N N . ASP A 1 88 ? 171.509 184.673 216.793 1.00 101.29 74 ASP A N 1
ATOM 434 C CA . ASP A 1 88 ? 170.557 183.949 215.958 1.00 101.54 74 ASP A CA 1
ATOM 435 C C . ASP A 1 88 ? 169.837 184.883 214.994 1.00 102.16 74 ASP A C 1
ATOM 436 O O . ASP A 1 88 ? 169.649 184.549 213.819 1.00 99.92 74 ASP A O 1
ATOM 441 N N . SER A 1 89 ? 169.425 186.059 215.472 1.00 98.72 75 SER A N 1
ATOM 442 C CA . SER A 1 89 ? 168.774 187.041 214.614 1.00 94.74 75 SER A CA 1
ATOM 443 C C . SER A 1 89 ? 169.692 187.541 213.510 1.00 95.61 75 SER A C 1
ATOM 444 O O . SER A 1 89 ? 169.202 188.050 212.497 1.00 98.42 75 SER A O 1
ATOM 447 N N . THR A 1 90 ? 171.008 187.438 213.698 1.00 94.98 76 THR A N 1
ATOM 448 C CA . THR A 1 90 ? 171.926 187.763 212.609 1.00 91.73 76 THR A CA 1
ATOM 449 C C . THR A 1 90 ? 171.649 186.900 211.376 1.00 91.99 76 THR A C 1
ATOM 450 O O . THR A 1 90 ? 171.766 187.370 210.237 1.00 95.82 76 THR A O 1
ATOM 454 N N . ALA A 1 91 ? 171.248 185.643 211.581 1.00 80.99 77 ALA A N 1
ATOM 455 C CA . ALA A 1 91 ? 170.912 184.778 210.452 1.00 83.80 77 ALA A CA 1
ATOM 456 C C . ALA A 1 91 ? 169.647 185.247 209.738 1.00 84.01 77 ALA A C 1
ATOM 457 O O . ALA A 1 91 ? 169.560 185.182 208.505 1.00 82.89 77 ALA A O 1
ATOM 459 N N . ILE A 1 92 ? 168.648 185.705 210.495 1.00 80.60 78 ILE A N 1
ATOM 460 C CA . ILE A 1 92 ? 167.449 186.267 209.878 1.00 78.81 78 ILE A CA 1
ATOM 461 C C . ILE A 1 92 ? 167.802 187.522 209.093 1.00 83.04 78 ILE A C 1
ATOM 462 O O . ILE A 1 92 ? 167.253 187.774 208.013 1.00 83.47 78 ILE A O 1
ATOM 467 N N . LEU A 1 93 ? 168.709 188.338 209.637 1.00 79.97 79 LEU A N 1
ATOM 468 C CA . LEU A 1 93 ? 169.236 189.479 208.895 1.00 75.49 79 LEU A CA 1
ATOM 469 C C . LEU A 1 93 ? 169.852 189.045 207.576 1.00 75.84 79 LEU A C 1
ATOM 470 O O . LEU A 1 93 ? 169.611 189.669 206.537 1.00 85.54 79 LEU A O 1
ATOM 475 N N . ALA A 1 94 ? 170.659 187.985 207.603 1.00 68.40 80 ALA A N 1
ATOM 476 C CA . ALA A 1 94 ? 171.276 187.495 206.375 1.00 73.54 80 ALA A CA 1
ATOM 477 C C . ALA A 1 94 ? 170.224 187.062 205.364 1.00 73.12 80 ALA A C 1
ATOM 478 O O . ALA A 1 94 ? 170.332 187.372 204.173 1.00 74.91 80 ALA A O 1
ATOM 480 N N . GLY A 1 95 ? 169.195 186.349 205.824 1.00 74.09 81 GLY A N 1
ATOM 481 C CA . GLY A 1 95 ? 168.150 185.906 204.914 1.00 69.12 81 GLY A CA 1
ATOM 482 C C . GLY A 1 95 ? 167.374 187.056 204.300 1.00 73.19 81 GLY A C 1
ATOM 483 O O . GLY A 1 95 ? 167.115 187.072 203.094 1.00 76.86 81 GLY A O 1
ATOM 484 N N . LEU A 1 96 ? 166.993 188.035 205.123 1.00 71.23 82 LEU A N 1
ATOM 485 C CA . LEU A 1 96 ? 166.262 189.193 204.619 1.00 65.34 82 LEU A CA 1
ATOM 486 C C . LEU A 1 96 ? 167.109 190.003 203.647 1.00 66.00 82 LEU A C 1
ATOM 487 O O . LEU A 1 96 ? 166.615 190.457 202.606 1.00 73.30 82 LEU A O 1
ATOM 492 N N . ALA A 1 97 ? 168.389 190.194 203.969 1.00 67.56 83 ALA A N 1
ATOM 493 C CA . ALA A 1 97 ? 169.281 190.911 203.072 1.00 70.02 83 ALA A CA 1
ATOM 494 C C . ALA A 1 97 ? 169.433 190.179 201.749 1.00 74.62 83 ALA A C 1
ATOM 495 O O . ALA A 1 97 ? 169.450 190.806 200.687 1.00 80.64 83 ALA A O 1
ATOM 497 N N . ALA A 1 98 ? 169.553 188.851 201.791 1.00 67.82 84 ALA A N 1
ATOM 498 C CA . ALA A 1 98 ? 169.640 188.088 200.553 1.00 65.67 84 ALA A CA 1
ATOM 499 C C . ALA A 1 98 ? 168.378 188.249 199.723 1.00 64.24 84 ALA A C 1
ATOM 500 O O . ALA A 1 98 ? 168.449 188.422 198.503 1.00 72.80 84 ALA A O 1
ATOM 502 N N . SER A 1 99 ? 167.212 188.202 200.369 1.00 68.50 85 SER A N 1
ATOM 503 C CA . SER A 1 99 ? 165.962 188.355 199.633 1.00 64.87 85 SER A CA 1
ATOM 504 C C . SER A 1 99 ? 165.869 189.727 198.976 1.00 65.83 85 SER A C 1
ATOM 505 O O . SER A 1 99 ? 165.386 189.850 197.846 1.00 70.70 85 SER A O 1
ATOM 508 N N . VAL A 1 100 ? 166.322 190.772 199.669 1.00 68.95 86 VAL A N 1
ATOM 509 C CA . VAL A 1 100 ? 166.284 192.112 199.087 1.00 68.79 86 VAL A CA 1
ATOM 510 C C . VAL A 1 100 ? 167.276 192.231 197.933 1.00 70.99 86 VAL A C 1
ATOM 511 O O . VAL A 1 100 ? 166.944 192.731 196.853 1.00 71.83 86 VAL A O 1
ATOM 515 N N . ILE A 1 101 ? 168.507 191.767 198.145 1.00 67.54 87 ILE A N 1
ATOM 516 C CA . ILE A 1 101 ? 169.579 191.967 197.177 1.00 63.61 87 ILE A CA 1
ATOM 517 C C . ILE A 1 101 ? 169.374 191.115 195.930 1.00 65.44 87 ILE A C 1
ATOM 518 O O . ILE A 1 101 ? 169.793 191.503 194.833 1.00 69.19 87 ILE A O 1
ATOM 523 N N . SER A 1 102 ? 168.716 189.961 196.061 1.00 65.57 88 SER A N 1
ATOM 524 C CA . SER A 1 102 ? 168.543 189.066 194.925 1.00 65.78 88 SER A CA 1
ATOM 525 C C . SER A 1 102 ? 167.793 189.717 193.776 1.00 71.71 88 SER A C 1
ATOM 526 O O . SER A 1 102 ? 168.017 189.348 192.619 1.00 76.27 88 SER A O 1
ATOM 529 N N . LYS A 1 103 ? 166.922 190.678 194.062 1.00 70.94 89 LYS A N 1
ATOM 530 C CA . LYS A 1 103 ? 166.116 191.331 193.043 1.00 65.94 89 LYS A CA 1
ATOM 531 C C . LYS A 1 103 ? 166.841 192.475 192.355 1.00 71.03 89 LYS A C 1
ATOM 532 O O . LYS A 1 103 ? 166.296 193.053 191.411 1.00 74.25 89 LYS A O 1
ATOM 538 N N . TRP A 1 104 ? 168.048 192.811 192.800 1.00 68.83 90 TRP A N 1
ATOM 539 C CA . TRP A 1 104 ? 168.811 193.881 192.183 1.00 63.58 90 TRP A CA 1
ATOM 540 C C . TRP A 1 104 ? 169.203 193.517 190.758 1.00 64.61 90 TRP A C 1
ATOM 541 O O . TRP A 1 104 ? 169.498 192.361 190.444 1.00 71.27 90 TRP A O 1
ATOM 552 N N . ARG A 1 105 ? 169.216 194.527 189.896 1.00 72.65 91 ARG A N 1
ATOM 553 C CA . ARG A 1 105 ? 169.544 194.318 188.496 1.00 69.24 91 ARG A CA 1
ATOM 554 C C . ARG A 1 105 ? 171.031 194.034 188.318 1.00 72.30 91 ARG A C 1
ATOM 555 O O . ARG A 1 105 ? 171.873 194.484 189.099 1.00 77.41 91 ARG A O 1
ATOM 563 N N . ASP A 1 106 ? 171.347 193.279 187.273 1.00 70.72 92 ASP A N 1
ATOM 564 C CA . ASP A 1 106 ? 172.732 192.976 186.962 1.00 71.83 92 ASP A CA 1
ATOM 565 C C . ASP A 1 106 ? 173.452 194.221 186.453 1.00 72.20 92 ASP A C 1
ATOM 566 O O . ASP A 1 106 ? 172.869 195.096 185.810 1.00 79.70 92 ASP A O 1
ATOM 571 N N . ASN A 1 107 ? 174.743 194.292 186.758 1.00 60.94 93 ASN A N 1
ATOM 572 C CA . ASN A 1 107 ? 175.593 195.391 186.332 1.00 58.69 93 ASN A CA 1
ATOM 573 C C . ASN A 1 107 ? 176.883 194.789 185.792 1.00 62.66 93 ASN A C 1
ATOM 574 O O . ASN A 1 107 ? 176.974 193.581 185.560 1.00 72.13 93 ASN A O 1
ATOM 579 N N . ASP A 1 108 ? 177.887 195.639 185.572 1.00 69.14 94 ASP A N 1
ATOM 580 C CA . ASP A 1 108 ? 179.137 195.165 184.990 1.00 67.05 94 ASP A CA 1
ATOM 581 C C . ASP A 1 108 ? 179.870 194.218 185.930 1.00 72.06 94 ASP A C 1
ATOM 582 O O . ASP A 1 108 ? 180.351 193.163 185.502 1.00 81.94 94 ASP A O 1
ATOM 587 N N . ALA A 1 109 ? 179.970 194.578 187.209 1.00 60.14 95 ALA A N 1
ATOM 588 C CA . ALA A 1 109 ? 180.665 193.730 188.171 1.00 47.05 95 ALA A CA 1
ATOM 589 C C . ALA A 1 109 ? 179.897 192.440 188.425 1.00 48.63 95 ALA A C 1
ATOM 590 O O . ALA A 1 109 ? 180.491 191.364 188.524 1.00 67.48 95 ALA A O 1
ATOM 592 N N . PHE A 1 110 ? 178.580 192.527 188.543 1.00 48.05 96 PHE A N 1
ATOM 593 C CA . PHE A 1 110 ? 177.748 191.357 188.799 1.00 48.12 96 PHE A CA 1
ATOM 594 C C . PHE A 1 110 ? 176.896 191.112 187.559 1.00 51.82 96 PHE A C 1
ATOM 595 O O . PHE A 1 110 ? 175.727 191.490 187.498 1.00 60.64 96 PHE A O 1
ATOM 603 N N . SER A 1 111 ? 177.492 190.437 186.573 1.00 52.23 97 SER A N 1
ATOM 604 C CA . SER A 1 111 ? 176.844 190.281 185.276 1.00 54.11 97 SER A CA 1
ATOM 605 C C . SER A 1 111 ? 175.658 189.331 185.344 1.00 56.46 97 SER A C 1
ATOM 606 O O . SER A 1 111 ? 174.733 189.438 184.535 1.00 63.48 97 SER A O 1
ATOM 609 N N . TYR A 1 112 ? 175.660 188.407 186.292 1.00 46.67 98 TYR A N 1
ATOM 610 C CA . TYR A 1 112 ? 174.535 187.512 186.502 1.00 40.49 98 TYR A CA 1
ATOM 611 C C . TYR A 1 112 ? 173.508 188.082 187.465 1.00 52.29 98 TYR A C 1
ATOM 612 O O . TYR A 1 112 ? 172.525 187.404 187.774 1.00 61.51 98 TYR A O 1
ATOM 621 N N . GLY A 1 113 ? 173.709 189.303 187.943 1.00 54.96 99 GLY A N 1
ATOM 622 C CA . GLY A 1 113 ? 172.872 189.850 188.983 1.00 45.10 99 GLY A CA 1
ATOM 623 C C . GLY A 1 113 ? 173.350 189.409 190.347 1.00 54.15 99 GLY A C 1
ATOM 624 O O . GLY A 1 113 ? 174.514 189.038 190.514 1.00 63.18 99 GLY A O 1
ATOM 625 N N . TYR A 1 114 ? 172.460 189.433 191.330 1.00 53.59 100 TYR A N 1
ATOM 626 C CA . TYR A 1 114 ? 172.803 189.106 192.706 1.00 48.58 100 TYR A CA 1
ATOM 627 C C . TYR A 1 114 ? 171.997 187.918 193.205 1.00 54.37 100 TYR A C 1
ATOM 628 O O . TYR A 1 114 ? 171.725 187.805 194.397 1.00 61.20 100 TYR A O 1
ATOM 637 N N . VAL A 1 115 ? 171.591 187.037 192.293 1.00 53.52 101 VAL A N 1
ATOM 638 C CA . VAL A 1 115 ? 170.706 185.938 192.660 1.00 48.84 101 VAL A CA 1
ATOM 639 C C . VAL A 1 115 ? 171.431 184.934 193.548 1.00 48.86 101 VAL A C 1
ATOM 640 O O . VAL A 1 115 ? 170.819 184.298 194.416 1.00 59.19 101 VAL A O 1
ATOM 644 N N . ARG A 1 116 ? 172.750 184.803 193.372 1.00 52.90 102 ARG A N 1
ATOM 645 C CA . ARG A 1 116 ? 173.527 183.855 194.165 1.00 46.59 102 ARG A CA 1
ATOM 646 C C . ARG A 1 116 ? 173.437 184.154 195.652 1.00 50.72 102 ARG A C 1
ATOM 647 O O . ARG A 1 116 ? 173.657 183.259 196.474 1.00 64.76 102 ARG A O 1
ATOM 655 N N . ALA A 1 117 ? 173.104 185.397 196.011 1.00 50.99 103 ALA A N 1
ATOM 656 C CA . ALA A 1 117 ? 172.901 185.742 197.412 1.00 53.98 103 ALA A CA 1
ATOM 657 C C . ALA A 1 117 ? 171.947 184.767 198.079 1.00 55.47 103 ALA A C 1
ATOM 658 O O . ALA A 1 117 ? 172.214 184.286 199.186 1.00 59.65 103 ALA A O 1
ATOM 660 N N . GLU A 1 118 ? 170.860 184.415 197.386 1.00 61.76 104 GLU A N 1
ATOM 661 C CA . GLU A 1 118 ? 169.917 183.448 197.931 1.00 60.21 104 GLU A CA 1
ATOM 662 C C . GLU A 1 118 ? 170.639 182.181 198.359 1.00 64.20 104 GLU A C 1
ATOM 663 O O . GLU A 1 118 ? 170.585 181.787 199.531 1.00 70.62 104 GLU A O 1
ATOM 669 N N . VAL A 1 119 ? 171.414 181.596 197.442 1.00 60.60 105 VAL A N 1
ATOM 670 C CA . VAL A 1 119 ? 172.166 180.390 197.768 1.00 56.34 105 VAL A CA 1
ATOM 671 C C . VAL A 1 119 ? 173.059 180.648 198.971 1.00 58.76 105 VAL A C 1
ATOM 672 O O . VAL A 1 119 ? 173.033 179.900 199.957 1.00 68.77 105 VAL A O 1
ATOM 676 N N . LEU A 1 120 ? 173.801 181.759 198.940 1.00 55.70 106 LEU A N 1
ATOM 677 C CA . LEU A 1 120 ? 174.715 182.050 200.034 1.00 52.15 106 LEU A CA 1
ATOM 678 C C . LEU A 1 120 ? 173.970 182.109 201.355 1.00 54.26 106 LEU A C 1
ATOM 679 O O . LEU A 1 120 ? 174.420 181.528 202.351 1.00 63.42 106 LEU A O 1
ATOM 684 N N . ALA A 1 121 ? 172.795 182.747 201.365 1.00 55.08 107 ALA A N 1
ATOM 685 C CA . ALA A 1 121 ? 172.030 182.837 202.600 1.00 58.21 107 ALA A CA 1
ATOM 686 C C . ALA A 1 121 ? 171.801 181.452 203.174 1.00 65.42 107 ALA A C 1
ATOM 687 O O . ALA A 1 121 ? 172.143 181.183 204.332 1.00 72.30 107 ALA A O 1
ATOM 689 N N . GLY A 1 122 ? 171.307 180.533 202.340 1.00 58.91 108 GLY A N 1
ATOM 690 C CA . GLY A 1 122 ? 171.085 179.184 202.819 1.00 55.54 108 GLY A CA 1
ATOM 691 C C . GLY A 1 122 ? 172.359 178.573 203.356 1.00 59.02 108 GLY A C 1
ATOM 692 O O . GLY A 1 122 ? 172.397 178.073 204.483 1.00 73.29 108 GLY A O 1
ATOM 693 N N . PHE A 1 123 ? 173.446 178.702 202.593 1.00 60.19 109 PHE A N 1
ATOM 694 C CA . PHE A 1 123 ? 174.710 178.133 203.029 1.00 62.05 109 PHE A CA 1
ATOM 695 C C . PHE A 1 123 ? 175.153 178.733 204.351 1.00 64.47 109 PHE A C 1
ATOM 696 O O . PHE A 1 123 ? 175.711 178.027 205.196 1.00 75.27 109 PHE A O 1
ATOM 704 N N . VAL A 1 124 ? 174.904 180.025 204.558 1.00 66.07 110 VAL A N 1
ATOM 705 C CA . VAL A 1 124 ? 175.275 180.629 205.828 1.00 59.28 110 VAL A CA 1
ATOM 706 C C . VAL A 1 124 ? 174.371 180.103 206.932 1.00 65.37 110 VAL A C 1
ATOM 707 O O . VAL A 1 124 ? 174.843 179.698 208.002 1.00 74.81 110 VAL A O 1
ATOM 711 N N . ASN A 1 125 ? 173.066 180.029 206.657 1.00 66.19 111 ASN A N 1
ATOM 712 C CA . ASN A 1 125 ? 172.125 179.558 207.666 1.00 64.35 111 ASN A CA 1
ATOM 713 C C . ASN A 1 125 ? 172.522 178.180 208.166 1.00 66.97 111 ASN A C 1
ATOM 714 O O . ASN A 1 125 ? 172.692 177.969 209.373 1.00 79.49 111 ASN A O 1
ATOM 719 N N . GLY A 1 126 ? 172.753 177.251 207.238 1.00 62.40 112 GLY A N 1
ATOM 720 C CA . GLY A 1 126 ? 173.188 175.926 207.632 1.00 67.45 112 GLY A CA 1
ATOM 721 C C . GLY A 1 126 ? 174.432 175.968 208.492 1.00 69.17 112 GLY A C 1
ATOM 722 O O . GLY A 1 126 ? 174.490 175.338 209.552 1.00 74.32 112 GLY A O 1
ATOM 723 N N . LEU A 1 127 ? 175.419 176.766 208.083 1.00 63.64 113 LEU A N 1
ATOM 724 C CA . LEU A 1 127 ? 176.630 176.871 208.882 1.00 66.35 113 LEU A CA 1
ATOM 725 C C . LEU A 1 127 ? 176.310 177.417 210.263 1.00 68.31 113 LEU A C 1
ATOM 726 O O . LEU A 1 127 ? 176.764 176.865 211.274 1.00 75.91 113 LEU A O 1
ATOM 731 N N . PHE A 1 128 ? 175.480 178.465 210.324 1.00 76.59 114 PHE A N 1
ATOM 732 C CA . PHE A 1 128 ? 174.954 178.956 211.590 1.00 73.99 114 PHE A CA 1
ATOM 733 C C . PHE A 1 128 ? 174.505 177.792 212.456 1.00 78.71 114 PHE A C 1
ATOM 734 O O . PHE A 1 128 ? 174.982 177.608 213.581 1.00 85.16 114 PHE A O 1
ATOM 742 N N . LEU A 1 129 ? 173.623 176.961 211.899 1.00 71.90 115 LEU A N 1
ATOM 743 C CA . LEU A 1 129 ? 173.054 175.865 212.668 1.00 68.48 115 LEU A CA 1
ATOM 744 C C . LEU A 1 129 ? 174.146 174.935 213.167 1.00 73.85 115 LEU A C 1
ATOM 745 O O . LEU A 1 129 ? 174.171 174.566 214.347 1.00 83.22 115 LEU A O 1
ATOM 750 N N . ILE A 1 130 ? 175.093 174.589 212.292 1.00 74.33 116 ILE A N 1
ATOM 751 C CA . ILE A 1 130 ? 176.142 173.663 212.692 1.00 75.32 116 ILE A CA 1
ATOM 752 C C . ILE A 1 130 ? 176.980 174.266 213.803 1.00 74.67 116 ILE A C 1
ATOM 753 O O . ILE A 1 130 ? 177.464 173.551 214.688 1.00 85.07 116 ILE A O 1
ATOM 758 N N . PHE A 1 131 ? 177.136 175.581 213.805 1.00 73.84 117 PHE A N 1
ATOM 759 C CA . PHE A 1 131 ? 177.963 176.210 214.816 1.00 73.96 117 PHE A CA 1
ATOM 760 C C . PHE A 1 131 ? 177.176 176.512 216.079 1.00 77.48 117 PHE A C 1
ATOM 761 O O . PHE A 1 131 ? 177.763 176.963 217.066 1.00 87.56 117 PHE A O 1
ATOM 769 N N . THR A 1 132 ? 175.866 176.267 216.077 1.00 78.24 118 THR A N 1
ATOM 770 C CA . THR A 1 132 ? 175.083 176.324 217.303 1.00 84.82 118 THR A CA 1
ATOM 771 C C . THR A 1 132 ? 174.919 174.947 217.924 1.00 88.12 118 THR A C 1
ATOM 772 O O . THR A 1 132 ? 175.216 174.763 219.109 1.00 94.25 118 THR A O 1
ATOM 776 N N . ALA A 1 133 ? 174.486 173.969 217.124 1.00 83.05 119 ALA A N 1
ATOM 777 C CA . ALA A 1 133 ? 174.267 172.620 217.629 1.00 88.65 119 ALA A CA 1
ATOM 778 C C . ALA A 1 133 ? 175.487 172.115 218.382 1.00 90.53 119 ALA A C 1
ATOM 779 O O . ALA A 1 133 ? 175.380 171.667 219.530 1.00 97.49 119 ALA A O 1
ATOM 781 N N . PHE A 1 134 ? 176.666 172.233 217.767 1.00 88.99 120 PHE A N 1
ATOM 782 C CA . PHE A 1 134 ? 177.888 171.778 218.418 1.00 92.16 120 PHE A CA 1
ATOM 783 C C . PHE A 1 134 ? 178.034 172.432 219.782 1.00 93.98 120 PHE A C 1
ATOM 784 O O . PHE A 1 134 ? 178.238 171.749 220.792 1.00 100.77 120 PHE A O 1
ATOM 792 N N . PHE A 1 135 ? 177.885 173.755 219.839 1.00 94.68 121 PHE A N 1
ATOM 793 C CA . PHE A 1 135 ? 178.031 174.431 221.120 1.00 96.49 121 PHE A CA 1
ATOM 794 C C . PHE A 1 135 ? 176.971 173.958 222.100 1.00 99.05 121 PHE A C 1
ATOM 795 O O . PHE A 1 135 ? 177.270 173.730 223.278 1.00 106.49 121 PHE A O 1
ATOM 803 N N . ILE A 1 136 ? 175.742 173.746 221.620 1.00 91.17 122 ILE A N 1
ATOM 804 C CA . ILE A 1 136 ? 174.725 173.134 222.469 1.00 91.14 122 ILE A CA 1
ATOM 805 C C . ILE A 1 136 ? 175.259 171.829 223.033 1.00 93.06 122 ILE A C 1
ATOM 806 O O . ILE A 1 136 ? 175.318 171.634 224.255 1.00 96.50 122 ILE A O 1
ATOM 811 N N . PHE A 1 137 ? 175.732 170.952 222.143 1.00 99.66 123 PHE A N 1
ATOM 812 C CA . PHE A 1 137 ? 176.423 169.735 222.541 1.00 98.58 123 PHE A CA 1
ATOM 813 C C . PHE A 1 137 ? 177.425 170.053 223.637 1.00 101.48 123 PHE A C 1
ATOM 814 O O . PHE A 1 137 ? 177.322 169.549 224.762 1.00 105.81 123 PHE A O 1
ATOM 822 N N . SER A 1 138 ? 178.351 170.966 223.331 1.00 102.98 124 SER A N 1
ATOM 823 C CA . SER A 1 138 ? 179.393 171.322 224.284 1.00 104.29 124 SER A CA 1
ATOM 824 C C . SER A 1 138 ? 178.788 171.694 225.627 1.00 106.85 124 SER A C 1
ATOM 825 O O . SER A 1 138 ? 179.141 171.112 226.661 1.00 107.17 124 SER A O 1
ATOM 828 N N . GLU A 1 139 ? 177.809 172.603 225.616 1.00 107.97 125 GLU A N 1
ATOM 829 C CA . GLU A 1 139 ? 177.231 173.065 226.871 1.00 105.24 125 GLU A CA 1
ATOM 830 C C . GLU A 1 139 ? 176.694 171.888 227.664 1.00 108.48 125 GLU A C 1
ATOM 831 O O . GLU A 1 139 ? 177.000 171.732 228.853 1.00 111.45 125 GLU A O 1
ATOM 837 N N . GLY A 1 140 ? 175.962 170.998 226.990 1.00 112.21 126 GLY A N 1
ATOM 838 C CA . GLY A 1 140 ? 175.412 169.852 227.688 1.00 110.96 126 GLY A CA 1
ATOM 839 C C . GLY A 1 140 ? 176.494 169.048 228.373 1.00 111.42 126 GLY A C 1
ATOM 840 O O . GLY A 1 140 ? 176.404 168.755 229.569 1.00 113.16 126 GLY A O 1
ATOM 841 N N . VAL A 1 141 ? 177.579 168.765 227.647 1.00 111.51 127 VAL A N 1
ATOM 842 C CA . VAL A 1 141 ? 178.661 167.987 228.236 1.00 109.89 127 VAL A CA 1
ATOM 843 C C . VAL A 1 141 ? 179.213 168.707 229.454 1.00 110.14 127 VAL A C 1
ATOM 844 O O . VAL A 1 141 ? 179.434 168.096 230.507 1.00 113.71 127 VAL A O 1
ATOM 848 N N . GLU A 1 142 ? 179.397 170.026 229.350 1.00 112.54 128 GLU A N 1
ATOM 849 C CA . GLU A 1 142 ? 179.879 170.772 230.504 1.00 114.10 128 GLU A CA 1
ATOM 850 C C . GLU A 1 142 ? 178.902 170.656 231.662 1.00 115.19 128 GLU A C 1
ATOM 851 O O . GLU A 1 142 ? 179.305 170.391 232.801 1.00 116.70 128 GLU A O 1
ATOM 857 N N . ARG A 1 143 ? 177.603 170.790 231.380 1.00 116.81 129 ARG A N 1
ATOM 858 C CA . ARG A 1 143 ? 176.621 170.666 232.447 1.00 117.01 129 ARG A CA 1
ATOM 859 C C . ARG A 1 143 ? 176.574 169.253 233.005 1.00 118.50 129 ARG A C 1
ATOM 860 O O . ARG A 1 143 ? 176.079 169.056 234.119 1.00 118.38 129 ARG A O 1
ATOM 868 N N . ALA A 1 144 ? 177.080 168.270 232.259 1.00 122.62 130 ALA A N 1
ATOM 869 C CA . ALA A 1 144 ? 177.213 166.928 232.808 1.00 118.73 130 ALA A CA 1
ATOM 870 C C . ALA A 1 144 ? 178.410 166.830 233.745 1.00 118.93 130 ALA A C 1
ATOM 871 O O . ALA A 1 144 ? 178.347 166.132 234.763 1.00 120.17 130 ALA A O 1
ATOM 873 N N . LEU A 1 145 ? 179.495 167.520 233.398 1.00 123.36 131 LEU A N 1
ATOM 874 C CA . LEU A 1 145 ? 180.743 167.400 234.192 1.00 124.46 131 LEU A CA 1
ATOM 875 C C . LEU A 1 145 ? 180.778 168.500 235.249 1.00 125.47 131 LEU A C 1
ATOM 876 O O . LEU A 1 145 ? 181.890 168.868 235.656 1.00 124.99 131 LEU A O 1
ATOM 881 N N . ALA A 1 146 ? 179.608 169.016 235.646 1.00 131.79 132 ALA A N 1
ATOM 882 C CA . ALA A 1 146 ? 179.561 170.147 236.603 1.00 131.50 132 ALA A CA 1
ATOM 883 C C . ALA A 1 146 ? 178.294 170.087 237.455 1.00 134.24 132 ALA A C 1
ATOM 884 O O . ALA A 1 146 ? 177.231 169.732 236.909 1.00 132.92 132 ALA A O 1
ATOM 886 N N . PRO A 1 147 ? 178.350 170.430 238.760 1.00 148.14 133 PRO A N 1
ATOM 887 C CA . PRO A 1 147 ? 177.140 170.507 239.575 1.00 147.65 133 PRO A CA 1
ATOM 888 C C . PRO A 1 147 ? 176.282 171.618 238.960 1.00 147.11 133 PRO A C 1
ATOM 889 O O . PRO A 1 147 ? 176.784 172.715 238.800 1.00 144.77 133 PRO A O 1
ATOM 893 N N . PRO A 1 148 ? 175.006 171.361 238.605 1.00 153.36 134 PRO A N 1
ATOM 894 C CA . PRO A 1 148 ? 174.176 172.362 237.926 1.00 152.66 134 PRO A CA 1
ATOM 895 C C . PRO A 1 148 ? 174.239 173.743 238.593 1.00 153.00 134 PRO A C 1
ATOM 896 O O . PRO A 1 148 ? 174.544 174.696 237.899 1.00 151.88 134 PRO A O 1
ATOM 900 N N . ASP A 1 149 ? 173.961 173.820 239.899 1.00 157.70 135 ASP A N 1
ATOM 901 C CA . ASP A 1 149 ? 173.917 175.126 240.607 1.00 158.38 135 ASP A CA 1
ATOM 902 C C . ASP A 1 149 ? 173.335 176.185 239.665 1.00 158.00 135 ASP A C 1
ATOM 903 O O . ASP A 1 149 ? 172.127 176.083 239.374 1.00 156.32 135 ASP A O 1
ATOM 908 N N . ARG A 1 154 ? 165.476 181.975 237.034 1.00 143.21 140 ARG A N 1
ATOM 909 C CA . ARG A 1 154 ? 164.337 181.471 236.276 1.00 145.75 140 ARG A CA 1
ATOM 910 C C . ARG A 1 154 ? 164.796 180.723 235.030 1.00 145.32 140 ARG A C 1
ATOM 911 O O . ARG A 1 154 ? 165.003 179.510 235.065 1.00 143.85 140 ARG A O 1
ATOM 919 N N . LEU A 1 155 ? 164.940 181.462 233.930 1.00 139.49 141 LEU A N 1
ATOM 920 C CA . LEU A 1 155 ? 165.378 180.931 232.640 1.00 139.59 141 LEU A CA 1
ATOM 921 C C . LEU A 1 155 ? 164.434 179.863 232.098 1.00 138.61 141 LEU A C 1
ATOM 922 O O . LEU A 1 155 ? 164.823 179.064 231.240 1.00 137.57 141 LEU A O 1
ATOM 927 N N . LEU A 1 156 ? 163.195 179.829 232.583 1.00 134.89 142 LEU A N 1
ATOM 928 C CA . LEU A 1 156 ? 162.193 178.889 232.097 1.00 133.92 142 LEU A CA 1
ATOM 929 C C . LEU A 1 156 ? 161.012 179.592 231.451 1.00 132.50 142 LEU A C 1
ATOM 930 O O . LEU A 1 156 ? 160.648 179.260 230.316 1.00 133.24 142 LEU A O 1
ATOM 935 N N . LEU A 1 157 ? 160.396 180.554 232.141 1.00 124.70 143 LEU A N 1
ATOM 936 C CA . LEU A 1 157 ? 159.291 181.292 231.541 1.00 125.78 143 LEU A CA 1
ATOM 937 C C . LEU A 1 157 ? 159.740 182.039 230.293 1.00 127.29 143 LEU A C 1
ATOM 938 O O . LEU A 1 157 ? 158.956 182.208 229.353 1.00 125.62 143 LEU A O 1
ATOM 943 N N . VAL A 1 158 ? 160.996 182.488 230.266 1.00 128.88 144 VAL A N 1
ATOM 944 C CA . VAL A 1 158 ? 161.552 183.084 229.056 1.00 128.65 144 VAL A CA 1
ATOM 945 C C . VAL A 1 158 ? 161.610 182.051 227.937 1.00 127.78 144 VAL A C 1
ATOM 946 O O . VAL A 1 158 ? 161.313 182.353 226.773 1.00 127.65 144 VAL A O 1
ATOM 950 N N . SER A 1 159 ? 161.986 180.815 228.273 1.00 122.15 145 SER A N 1
ATOM 951 C CA . SER A 1 159 ? 162.072 179.766 227.262 1.00 122.82 145 SER A CA 1
ATOM 952 C C . SER A 1 159 ? 160.713 179.461 226.648 1.00 122.55 145 SER A C 1
ATOM 953 O O . SER A 1 159 ? 160.628 179.183 225.448 1.00 123.34 145 SER A O 1
ATOM 956 N N . ILE A 1 160 ? 159.641 179.515 227.440 1.00 118.84 146 ILE A N 1
ATOM 957 C CA . ILE A 1 160 ? 158.311 179.278 226.887 1.00 119.84 146 ILE A CA 1
ATOM 958 C C . ILE A 1 160 ? 157.917 180.398 225.931 1.00 122.01 146 ILE A C 1
ATOM 959 O O . ILE A 1 160 ? 157.287 180.155 224.895 1.00 123.76 146 ILE A O 1
ATOM 964 N N . LEU A 1 161 ? 158.272 181.642 226.259 1.00 117.42 147 LEU A N 1
ATOM 965 C CA . LEU A 1 161 ? 157.991 182.744 225.344 1.00 114.87 147 LEU A CA 1
ATOM 966 C C . LEU A 1 161 ? 158.778 182.598 224.048 1.00 116.99 147 LEU A C 1
ATOM 967 O O . LEU A 1 161 ? 158.250 182.851 222.957 1.00 117.90 147 LEU A O 1
ATOM 972 N N . GLY A 1 162 ? 160.046 182.192 224.146 1.00 111.24 148 GLY A N 1
ATOM 973 C CA . GLY A 1 162 ? 160.808 181.901 222.943 1.00 111.14 148 GLY A CA 1
ATOM 974 C C . GLY A 1 162 ? 160.191 180.777 222.133 1.00 115.30 148 GLY A C 1
ATOM 975 O O . GLY A 1 162 ? 160.192 180.811 220.901 1.00 116.54 148 GLY A O 1
ATOM 976 N N . PHE A 1 163 ? 159.646 179.771 222.818 1.00 108.32 149 PHE A N 1
ATOM 977 C CA . PHE A 1 163 ? 158.935 178.691 222.144 1.00 104.46 149 PHE A CA 1
ATOM 978 C C . PHE A 1 163 ? 157.714 179.219 221.402 1.00 104.10 149 PHE A C 1
ATOM 979 O O . PHE A 1 163 ? 157.420 178.785 220.284 1.00 106.87 149 PHE A O 1
ATOM 987 N N . VAL A 1 164 ? 156.991 180.158 222.013 1.00 101.88 150 VAL A N 1
ATOM 988 C CA . VAL A 1 164 ? 155.827 180.756 221.359 1.00 102.99 150 VAL A CA 1
ATOM 989 C C . VAL A 1 164 ? 156.250 181.516 220.105 1.00 106.78 150 VAL A C 1
ATOM 990 O O . VAL A 1 164 ? 155.615 181.413 219.047 1.00 109.64 150 VAL A O 1
ATOM 994 N N . VAL A 1 165 ? 157.327 182.298 220.208 1.00 102.87 151 VAL A N 1
ATOM 995 C CA . VAL A 1 165 ? 157.820 183.030 219.041 1.00 101.93 151 VAL A CA 1
ATOM 996 C C . VAL A 1 165 ? 158.250 182.063 217.943 1.00 101.46 151 VAL A C 1
ATOM 997 O O . VAL A 1 165 ? 158.021 182.305 216.751 1.00 101.27 151 VAL A O 1
ATOM 1001 N N . ASN A 1 166 ? 158.881 180.953 218.325 1.00 98.65 152 ASN A N 1
ATOM 1002 C CA . ASN A 1 166 ? 159.286 179.958 217.340 1.00 97.87 152 ASN A CA 1
ATOM 1003 C C . ASN A 1 166 ? 158.077 179.305 216.681 1.00 100.35 152 ASN A C 1
ATOM 1004 O O . ASN A 1 166 ? 158.111 178.993 215.488 1.00 101.12 152 ASN A O 1
ATOM 1009 N N . LEU A 1 167 ? 157.004 179.077 217.443 1.00 105.21 153 LEU A N 1
ATOM 1010 C CA . LEU A 1 167 ? 155.774 178.567 216.845 1.00 103.15 153 LEU A CA 1
ATOM 1011 C C . LEU A 1 167 ? 155.197 179.563 215.849 1.00 106.05 153 LEU A C 1
ATOM 1012 O O . LEU A 1 167 ? 154.697 179.174 214.785 1.00 108.46 153 LEU A O 1
ATOM 1017 N N . ILE A 1 168 ? 155.245 180.854 216.182 1.00 102.86 154 ILE A N 1
ATOM 1018 C CA . ILE A 1 168 ? 154.800 181.875 215.237 1.00 102.78 154 ILE A CA 1
ATOM 1019 C C . ILE A 1 168 ? 155.634 181.817 213.964 1.00 102.69 154 ILE A C 1
ATOM 1020 O O . ILE A 1 168 ? 155.104 181.904 212.851 1.00 104.71 154 ILE A O 1
ATOM 1025 N N . GLY A 1 169 ? 156.950 181.670 214.110 1.00 100.19 155 GLY A N 1
ATOM 1026 C CA . GLY A 1 169 ? 157.806 181.568 212.938 1.00 99.65 155 GLY A CA 1
ATOM 1027 C C . GLY A 1 169 ? 157.513 180.338 212.102 1.00 100.17 155 GLY A C 1
ATOM 1028 O O . GLY A 1 169 ? 157.542 180.390 210.870 1.00 99.92 155 GLY A O 1
ATOM 1029 N N . ILE A 1 170 ? 157.237 179.212 212.761 1.00 103.91 156 ILE A N 1
ATOM 1030 C CA . ILE A 1 170 ? 156.880 177.989 212.047 1.00 103.14 156 ILE A CA 1
ATOM 1031 C C . ILE A 1 170 ? 155.591 178.193 211.265 1.00 104.68 156 ILE A C 1
ATOM 1032 O O . ILE A 1 170 ? 155.473 177.770 210.109 1.00 107.37 156 ILE A O 1
ATOM 1037 N N . PHE A 1 171 ? 154.605 178.843 211.885 1.00 108.13 157 PHE A N 1
ATOM 1038 C CA . PHE A 1 171 ? 153.352 179.121 211.192 1.00 107.90 157 PHE A CA 1
ATOM 1039 C C . PHE A 1 171 ? 153.570 180.045 210.000 1.00 109.99 157 PHE A C 1
ATOM 1040 O O . PHE A 1 171 ? 152.968 179.852 208.938 1.00 113.60 157 PHE A O 1
ATOM 1048 N N . VAL A 1 172 ? 154.421 181.060 210.156 1.00 100.93 158 VAL A N 1
ATOM 1049 C CA . VAL A 1 172 ? 154.624 182.028 209.082 1.00 99.93 158 VAL A CA 1
ATOM 1050 C C . VAL A 1 172 ? 155.390 181.402 207.921 1.00 99.61 158 VAL A C 1
ATOM 1051 O O . VAL A 1 172 ? 155.034 181.592 206.753 1.00 97.95 158 VAL A O 1
ATOM 1055 N N . PHE A 1 173 ? 156.441 180.641 208.218 1.00 101.62 159 PHE A N 1
ATOM 1056 C CA . PHE A 1 173 ? 157.349 180.104 207.209 1.00 100.45 159 PHE A CA 1
ATOM 1057 C C . PHE A 1 173 ? 157.161 178.604 206.997 1.00 105.17 159 PHE A C 1
ATOM 1058 O O . PHE A 1 173 ? 158.125 177.880 206.744 1.00 105.06 159 PHE A O 1
ATOM 1066 N N . LYS A 1 174 ? 155.922 178.114 207.094 1.00 114.55 160 LYS A N 1
ATOM 1067 C CA . LYS A 1 174 ? 155.696 176.678 206.958 1.00 111.61 160 LYS A CA 1
ATOM 1068 C C . LYS A 1 174 ? 156.012 176.194 205.547 1.00 112.11 160 LYS A C 1
ATOM 1069 O O . LYS A 1 174 ? 156.551 175.096 205.368 1.00 111.30 160 LYS A O 1
ATOM 1075 N N . HIS A 1 175 ? 155.690 176.999 204.534 1.00 119.14 161 HIS A N 1
ATOM 1076 C CA . HIS A 1 175 ? 155.892 176.603 203.146 1.00 120.17 161 HIS A CA 1
ATOM 1077 C C . HIS A 1 175 ? 157.345 176.697 202.702 1.00 120.10 161 HIS A C 1
ATOM 1078 O O . HIS A 1 175 ? 157.666 176.240 201.600 1.00 116.13 161 HIS A O 1
ATOM 1085 N N . GLY A 1 176 ? 158.222 177.281 203.520 1.00 114.93 162 GLY A N 1
ATOM 1086 C CA . GLY A 1 176 ? 159.616 177.397 203.126 1.00 111.42 162 GLY A CA 1
ATOM 1087 C C . GLY A 1 176 ? 160.298 176.050 202.987 1.00 113.92 162 GLY A C 1
ATOM 1088 O O . GLY A 1 176 ? 160.997 175.791 202.004 1.00 114.23 162 GLY A O 1
ATOM 1089 N N . GLY A 1 177 ? 160.098 175.172 203.963 1.00 113.67 163 GLY A N 1
ATOM 1090 C CA . GLY A 1 177 ? 160.710 173.857 203.941 1.00 112.19 163 GLY A CA 1
ATOM 1091 C C . GLY A 1 177 ? 159.718 172.729 204.145 1.00 111.83 163 GLY A C 1
ATOM 1092 O O . GLY A 1 177 ? 158.643 172.929 204.709 1.00 111.28 163 GLY A O 1
ATOM 1093 N N . PRO A 1 243 ? 164.456 184.313 193.246 1.00 86.61 229 PRO A N 1
ATOM 1094 C CA . PRO A 1 243 ? 165.013 183.189 194.006 1.00 85.65 229 PRO A CA 1
ATOM 1095 C C . PRO A 1 243 ? 164.738 183.319 195.500 1.00 85.88 229 PRO A C 1
ATOM 1096 O O . PRO A 1 243 ? 165.205 184.272 196.120 1.00 88.69 229 PRO A O 1
ATOM 1100 N N . SER A 1 244 ? 163.978 182.381 196.069 1.00 85.00 230 SER A N 1
ATOM 1101 C CA . SER A 1 244 ? 163.676 182.438 197.493 1.00 86.36 230 SER A CA 1
ATOM 1102 C C . SER A 1 244 ? 163.640 181.069 198.162 1.00 87.04 230 SER A C 1
ATOM 1103 O O . SER A 1 244 ? 163.326 180.995 199.355 1.00 92.57 230 SER A O 1
ATOM 1106 N N . ARG A 1 245 ? 163.947 179.986 197.447 1.00 87.22 231 ARG A N 1
ATOM 1107 C CA . ARG A 1 245 ? 163.829 178.659 198.042 1.00 90.64 231 ARG A CA 1
ATOM 1108 C C . ARG A 1 245 ? 164.841 178.452 199.162 1.00 89.25 231 ARG A C 1
ATOM 1109 O O . ARG A 1 245 ? 164.479 178.025 200.264 1.00 91.51 231 ARG A O 1
ATOM 1117 N N . GLN A 1 246 ? 166.116 178.747 198.901 1.00 80.09 232 GLN A N 1
ATOM 1118 C CA . GLN A 1 246 ? 167.142 178.495 199.905 1.00 81.80 232 GLN A CA 1
ATOM 1119 C C . GLN A 1 246 ? 167.027 179.446 201.087 1.00 83.81 232 GLN A C 1
ATOM 1120 O O . GLN A 1 246 ? 167.341 179.062 202.219 1.00 83.98 232 GLN A O 1
ATOM 1126 N N . ILE A 1 247 ? 166.597 180.684 200.848 1.00 80.79 233 ILE A N 1
ATOM 1127 C CA . ILE A 1 247 ? 166.375 181.619 201.946 1.00 76.95 233 ILE A CA 1
ATOM 1128 C C . ILE A 1 247 ? 165.290 181.092 202.873 1.00 80.47 233 ILE A C 1
ATOM 1129 O O . ILE A 1 247 ? 165.471 181.018 204.095 1.00 87.43 233 ILE A O 1
ATOM 1134 N N . LEU A 1 248 ? 164.154 180.694 202.300 1.00 84.37 234 LEU A N 1
ATOM 1135 C CA . LEU A 1 248 ? 163.045 180.198 203.104 1.00 85.77 234 LEU A CA 1
ATOM 1136 C C . LEU A 1 248 ? 163.401 178.893 203.803 1.00 87.54 234 LEU A C 1
ATOM 1137 O O . LEU A 1 248 ? 163.054 178.695 204.971 1.00 92.59 234 LEU A O 1
ATOM 1142 N N . GLN A 1 249 ? 164.096 177.990 203.107 1.00 86.69 235 GLN A N 1
ATOM 1143 C CA . GLN A 1 249 ? 164.485 176.723 203.720 1.00 85.09 235 GLN A CA 1
ATOM 1144 C C . GLN A 1 249 ? 165.434 176.944 204.889 1.00 85.40 235 GLN A C 1
ATOM 1145 O O . GLN A 1 249 ? 165.275 176.342 205.957 1.00 91.26 235 GLN A O 1
ATOM 1151 N N . GLY A 1 250 ? 166.430 177.811 204.703 1.00 78.44 236 GLY A N 1
ATOM 1152 C CA . GLY A 1 250 ? 167.364 178.090 205.781 1.00 81.62 236 GLY A CA 1
ATOM 1153 C C . GLY A 1 250 ? 166.702 178.757 206.969 1.00 79.02 236 GLY A C 1
ATOM 1154 O O . GLY A 1 250 ? 166.991 178.424 208.120 1.00 85.67 236 GLY A O 1
ATOM 1155 N N . VAL A 1 251 ? 165.806 179.709 206.710 1.00 78.96 237 VAL A N 1
ATOM 1156 C CA . VAL A 1 251 ? 165.113 180.379 207.805 1.00 82.74 237 VAL A CA 1
ATOM 1157 C C . VAL A 1 251 ? 164.215 179.399 208.549 1.00 83.70 237 VAL A C 1
ATOM 1158 O O . VAL A 1 251 ? 164.154 179.403 209.787 1.00 89.14 237 VAL A O 1
ATOM 1162 N N . PHE A 1 252 ? 163.517 178.533 207.811 1.00 79.41 238 PHE A N 1
ATOM 1163 C CA . PHE A 1 252 ? 162.684 177.520 208.446 1.00 81.64 238 PHE A CA 1
ATOM 1164 C C . PHE A 1 252 ? 163.517 176.589 209.314 1.00 81.76 238 PHE A C 1
ATOM 1165 O O . PHE A 1 252 ? 163.118 176.248 210.431 1.00 88.16 238 PHE A O 1
ATOM 1173 N N . LEU A 1 253 ? 164.683 176.169 208.818 1.00 74.61 239 LEU A N 1
ATOM 1174 C CA . LEU A 1 253 ? 165.545 175.297 209.608 1.00 74.91 239 LEU A CA 1
ATOM 1175 C C . LEU A 1 253 ? 166.066 176.007 210.849 1.00 81.07 239 LEU A C 1
ATOM 1176 O O . LEU A 1 253 ? 166.214 175.390 211.908 1.00 87.90 239 LEU A O 1
ATOM 1181 N N . HIS A 1 254 ? 166.369 177.299 210.735 1.00 87.19 240 HIS A N 1
ATOM 1182 C CA . HIS A 1 254 ? 166.825 178.056 211.896 1.00 85.67 240 HIS A CA 1
ATOM 1183 C C . HIS A 1 254 ? 165.741 178.121 212.967 1.00 86.80 240 HIS A C 1
ATOM 1184 O O . HIS A 1 254 ? 166.005 177.903 214.159 1.00 93.34 240 HIS A O 1
ATOM 1191 N N . ILE A 1 255 ? 164.502 178.404 212.557 1.00 80.23 241 ILE A N 1
ATOM 1192 C CA . ILE A 1 255 ? 163.407 178.439 213.522 1.00 82.77 241 ILE A CA 1
ATOM 1193 C C . ILE A 1 255 ? 163.159 177.053 214.105 1.00 84.74 241 ILE A C 1
ATOM 1194 O O . ILE A 1 255 ? 162.809 176.915 215.281 1.00 90.54 241 ILE A O 1
ATOM 1199 N N . LEU A 1 256 ? 163.332 176.006 213.298 1.00 83.30 242 LEU A N 1
ATOM 1200 C CA . LEU A 1 256 ? 163.178 174.650 213.813 1.00 83.96 242 LEU A CA 1
ATOM 1201 C C . LEU A 1 256 ? 164.239 174.329 214.857 1.00 82.27 242 LEU A C 1
ATOM 1202 O O . LEU A 1 256 ? 163.952 173.669 215.859 1.00 83.50 242 LEU A O 1
ATOM 1207 N N . ALA A 1 257 ? 165.477 174.771 214.630 1.00 78.80 243 ALA A N 1
ATOM 1208 C CA . ALA A 1 257 ? 166.531 174.564 215.616 1.00 76.37 243 ALA A CA 1
ATOM 1209 C C . ALA A 1 257 ? 166.222 175.297 216.914 1.00 77.94 243 ALA A C 1
ATOM 1210 O O . ALA A 1 257 ? 166.431 174.759 218.009 1.00 84.88 243 ALA A O 1
ATOM 1212 N N . ASP A 1 258 ? 165.722 176.531 216.810 1.00 87.06 244 ASP A N 1
ATOM 1213 C CA . ASP A 1 258 ? 165.324 177.259 218.012 1.00 89.14 244 ASP A CA 1
ATOM 1214 C C . ASP A 1 258 ? 164.191 176.548 218.745 1.00 92.22 244 ASP A C 1
ATOM 1215 O O . ASP A 1 258 ? 164.200 176.450 219.979 1.00 95.32 244 ASP A O 1
ATOM 1220 N N . THR A 1 259 ? 163.203 176.047 217.999 1.00 89.00 245 THR A N 1
ATOM 1221 C CA . THR A 1 259 ? 162.095 175.324 218.613 1.00 88.52 245 THR A CA 1
ATOM 1222 C C . THR A 1 259 ? 162.578 174.054 219.299 1.00 88.73 245 THR A C 1
ATOM 1223 O O . THR A 1 259 ? 162.105 173.708 220.385 1.00 91.85 245 THR A O 1
ATOM 1227 N N . LEU A 1 260 ? 163.510 173.340 218.668 1.00 89.08 246 LEU A N 1
ATOM 1228 C CA . LEU A 1 260 ? 164.063 172.135 219.272 1.00 90.64 246 LEU A CA 1
ATOM 1229 C C . LEU A 1 260 ? 164.819 172.458 220.552 1.00 90.13 246 LEU A C 1
ATOM 1230 O O . LEU A 1 260 ? 164.713 171.729 221.541 1.00 98.36 246 LEU A O 1
ATOM 1235 N N . GLY A 1 261 ? 165.588 173.548 220.554 1.00 87.86 247 GLY A N 1
ATOM 1236 C CA . GLY A 1 261 ? 166.264 173.952 221.776 1.00 88.45 247 GLY A CA 1
ATOM 1237 C C . GLY A 1 261 ? 165.297 174.302 222.891 1.00 91.62 247 GLY A C 1
ATOM 1238 O O . GLY A 1 261 ? 165.502 173.924 224.050 1.00 95.34 247 GLY A O 1
ATOM 1239 N N . SER A 1 262 ? 164.230 175.033 222.557 1.00 95.49 248 SER A N 1
ATOM 1240 C CA . SER A 1 262 ? 163.224 175.372 223.560 1.00 95.75 248 SER A CA 1
ATOM 1241 C C . SER A 1 262 ? 162.544 174.122 224.104 1.00 98.02 248 SER A C 1
ATOM 1242 O O . SER A 1 262 ? 162.337 173.995 225.317 1.00 99.90 248 SER A O 1
ATOM 1245 N N . ILE A 1 263 ? 162.194 173.185 223.221 1.00 98.70 249 ILE A N 1
ATOM 1246 C CA . ILE A 1 263 ? 161.585 171.934 223.661 1.00 95.36 249 ILE A CA 1
ATOM 1247 C C . ILE A 1 263 ? 162.542 171.169 224.561 1.00 96.10 249 ILE A C 1
ATOM 1248 O O . ILE A 1 263 ? 162.135 170.594 225.575 1.00 100.77 249 ILE A O 1
ATOM 1253 N N . GLY A 1 264 ? 163.829 171.154 224.211 1.00 98.35 250 GLY A N 1
ATOM 1254 C CA . GLY A 1 264 ? 164.796 170.434 225.021 1.00 96.51 250 GLY A CA 1
ATOM 1255 C C . GLY A 1 264 ? 164.931 171.008 226.416 1.00 100.73 250 GLY A C 1
ATOM 1256 O O . GLY A 1 264 ? 164.919 170.273 227.407 1.00 108.09 250 GLY A O 1
ATOM 1257 N N . VAL A 1 265 ? 165.051 172.334 226.516 1.00 102.58 251 VAL A N 1
ATOM 1258 C CA . VAL A 1 265 ? 165.209 172.934 227.838 1.00 104.50 251 VAL A CA 1
ATOM 1259 C C . VAL A 1 265 ? 163.930 172.774 228.652 1.00 104.40 251 VAL A C 1
ATOM 1260 O O . VAL A 1 265 ? 163.979 172.512 229.861 1.00 106.54 251 VAL A O 1
ATOM 1264 N N . ILE A 1 266 ? 162.768 172.892 228.004 1.00 107.39 252 ILE A N 1
ATOM 1265 C CA . ILE A 1 266 ? 161.502 172.722 228.709 1.00 105.47 252 ILE A CA 1
ATOM 1266 C C . ILE A 1 266 ? 161.363 171.294 229.225 1.00 106.84 252 ILE A C 1
ATOM 1267 O O . ILE A 1 266 ? 160.969 171.068 230.377 1.00 111.08 252 ILE A O 1
ATOM 1272 N N . ALA A 1 267 ? 161.692 170.309 228.385 1.00 111.41 253 ALA A N 1
ATOM 1273 C CA . ALA A 1 267 ? 161.605 168.914 228.799 1.00 110.91 253 ALA A CA 1
ATOM 1274 C C . ALA A 1 267 ? 162.563 168.617 229.941 1.00 110.21 253 ALA A C 1
ATOM 1275 O O . ALA A 1 267 ? 162.201 167.923 230.896 1.00 112.94 253 ALA A O 1
ATOM 1277 N N . SER A 1 268 ? 163.791 169.134 229.865 1.00 112.55 254 SER A N 1
ATOM 1278 C CA . SER A 1 268 ? 164.739 168.925 230.954 1.00 114.97 254 SER A CA 1
ATOM 1279 C C . SER A 1 268 ? 164.222 169.526 232.254 1.00 117.47 254 SER A C 1
ATOM 1280 O O . SER A 1 268 ? 164.297 168.892 233.315 1.00 118.54 254 SER A O 1
ATOM 1283 N N . ALA A 1 269 ? 163.679 170.745 232.189 1.00 118.99 255 ALA A N 1
ATOM 1284 C CA . ALA A 1 269 ? 163.198 171.401 233.399 1.00 117.68 255 ALA A CA 1
ATOM 1285 C C . ALA A 1 269 ? 162.023 170.652 234.016 1.00 117.49 255 ALA A C 1
ATOM 1286 O O . ALA A 1 269 ? 161.957 170.497 235.240 1.00 117.38 255 ALA A O 1
ATOM 1288 N N . ILE A 1 270 ? 161.078 170.190 233.192 1.00 119.16 256 ILE A N 1
ATOM 1289 C CA . ILE A 1 270 ? 159.969 169.409 233.738 1.00 121.23 256 ILE A CA 1
ATOM 1290 C C . ILE A 1 270 ? 160.467 168.092 234.315 1.00 122.51 256 ILE A C 1
ATOM 1291 O O . ILE A 1 270 ? 160.023 167.663 235.385 1.00 123.16 256 ILE A O 1
ATOM 1296 N N . MET A 1 271 ? 161.384 167.420 233.617 1.00 126.60 257 MET A N 1
ATOM 1297 C CA . MET A 1 271 ? 161.793 166.093 234.053 1.00 126.60 257 MET A CA 1
ATOM 1298 C C . MET A 1 271 ? 162.604 166.153 235.338 1.00 127.64 257 MET A C 1
ATOM 1299 O O . MET A 1 271 ? 162.548 165.221 236.145 1.00 129.02 257 MET A O 1
ATOM 1304 N N . MET A 1 272 ? 163.354 167.233 235.558 1.00 128.78 258 MET A N 1
ATOM 1305 C CA . MET A 1 272 ? 164.121 167.349 236.791 1.00 129.43 258 MET A CA 1
ATOM 1306 C C . MET A 1 272 ? 163.362 168.076 237.898 1.00 130.53 258 MET A C 1
ATOM 1307 O O . MET A 1 272 ? 163.850 168.120 239.032 1.00 129.81 258 MET A O 1
ATOM 1312 N N . GLN A 1 273 ? 162.175 168.620 237.608 1.00 131.89 259 GLN A N 1
ATOM 1313 C CA . GLN A 1 273 ? 161.287 169.102 238.665 1.00 128.98 259 GLN A CA 1
ATOM 1314 C C . GLN A 1 273 ? 160.404 167.984 239.205 1.00 129.92 259 GLN A C 1
ATOM 1315 O O . GLN A 1 273 ? 160.428 167.682 240.402 1.00 128.16 259 GLN A O 1
ATOM 1321 N N . ASN A 1 274 ? 159.607 167.364 238.332 1.00 133.99 260 ASN A N 1
ATOM 1322 C CA . ASN A 1 274 ? 158.620 166.392 238.788 1.00 132.55 260 ASN A CA 1
ATOM 1323 C C . ASN A 1 274 ? 159.258 165.070 239.196 1.00 133.05 260 ASN A C 1
ATOM 1324 O O . ASN A 1 274 ? 158.844 164.465 240.191 1.00 135.88 260 ASN A O 1
ATOM 1329 N N . PHE A 1 275 ? 160.259 164.604 238.451 1.00 132.46 261 PHE A N 1
ATOM 1330 C CA . PHE A 1 275 ? 160.843 163.298 238.707 1.00 134.41 261 PHE A CA 1
ATOM 1331 C C . PHE A 1 275 ? 162.315 163.330 239.092 1.00 135.41 261 PHE A C 1
ATOM 1332 O O . PHE A 1 275 ? 162.866 162.275 239.428 1.00 135.05 261 PHE A O 1
ATOM 1340 N N . GLY A 1 276 ? 162.965 164.489 239.054 1.00 133.70 262 GLY A N 1
ATOM 1341 C CA . GLY A 1 276 ? 164.307 164.620 239.586 1.00 130.58 262 GLY A CA 1
ATOM 1342 C C . GLY A 1 276 ? 165.382 163.808 238.891 1.00 133.96 262 GLY A C 1
ATOM 1343 O O . GLY A 1 276 ? 166.182 163.142 239.553 1.00 134.68 262 GLY A O 1
ATOM 1344 N N . LEU A 1 277 ? 165.413 163.842 237.561 1.00 135.12 263 LEU A N 1
ATOM 1345 C CA . LEU A 1 277 ? 166.499 163.234 236.802 1.00 133.33 263 LEU A CA 1
ATOM 1346 C C . LEU A 1 277 ? 167.554 164.293 236.511 1.00 132.63 263 LEU A C 1
ATOM 1347 O O . LEU A 1 277 ? 167.285 165.263 235.794 1.00 131.42 263 LEU A O 1
ATOM 1352 N N . MET A 1 278 ? 168.750 164.109 237.069 1.00 133.98 264 MET A N 1
ATOM 1353 C CA . MET A 1 278 ? 169.854 165.021 236.804 1.00 134.39 264 MET A CA 1
ATOM 1354 C C . MET A 1 278 ? 170.573 164.709 235.500 1.00 135.29 264 MET A C 1
ATOM 1355 O O . MET A 1 278 ? 171.419 165.502 235.072 1.00 134.40 264 MET A O 1
ATOM 1360 N N . ILE A 1 279 ? 170.258 163.579 234.861 1.00 127.08 265 ILE A N 1
ATOM 1361 C CA . ILE A 1 279 ? 170.903 163.196 233.609 1.00 125.12 265 ILE A CA 1
ATOM 1362 C C . ILE A 1 279 ? 170.083 163.604 232.392 1.00 124.07 265 ILE A C 1
ATOM 1363 O O . ILE A 1 279 ? 170.567 163.476 231.257 1.00 123.78 265 ILE A O 1
ATOM 1368 N N . ALA A 1 280 ? 168.864 164.110 232.588 1.00 123.92 266 ALA A N 1
ATOM 1369 C CA . ALA A 1 280 ? 167.995 164.421 231.457 1.00 123.97 266 ALA A CA 1
ATOM 1370 C C . ALA A 1 280 ? 168.577 165.524 230.581 1.00 123.51 266 ALA A C 1
ATOM 1371 O O . ALA A 1 280 ? 168.478 165.464 229.350 1.00 125.83 266 ALA A O 1
ATOM 1373 N N . ASP A 1 281 ? 169.175 166.546 231.194 1.00 118.73 267 ASP A N 1
ATOM 1374 C CA . ASP A 1 281 ? 169.657 167.693 230.427 1.00 119.89 267 ASP A CA 1
ATOM 1375 C C . ASP A 1 281 ? 170.740 167.322 229.418 1.00 121.85 267 ASP A C 1
ATOM 1376 O O . ASP A 1 281 ? 170.610 167.708 228.241 1.00 121.44 267 ASP A O 1
ATOM 1381 N N . PRO A 1 282 ? 171.814 166.605 229.779 1.00 117.63 268 PRO A N 1
ATOM 1382 C CA . PRO A 1 282 ? 172.819 166.274 228.754 1.00 114.07 268 PRO A CA 1
ATOM 1383 C C . PRO A 1 282 ? 172.267 165.454 227.602 1.00 113.83 268 PRO A C 1
ATOM 1384 O O . PRO A 1 282 ? 172.570 165.758 226.442 1.00 118.03 268 PRO A O 1
ATOM 1388 N N . ILE A 1 283 ? 171.458 164.429 227.882 1.00 105.38 269 ILE A N 1
ATOM 1389 C CA . ILE A 1 283 ? 170.928 163.598 226.803 1.00 105.85 269 ILE A CA 1
ATOM 1390 C C . ILE A 1 283 ? 170.048 164.421 225.877 1.00 107.11 269 ILE A C 1
ATOM 1391 O O . ILE A 1 283 ? 170.128 164.293 224.649 1.00 109.40 269 ILE A O 1
ATOM 1396 N N . CYS A 1 284 ? 169.191 165.272 226.444 1.00 106.33 270 CYS A N 1
ATOM 1397 C CA . CYS A 1 284 ? 168.323 166.097 225.611 1.00 107.09 270 CYS A CA 1
ATOM 1398 C C . CYS A 1 284 ? 169.137 167.057 224.753 1.00 107.70 270 CYS A C 1
ATOM 1399 O O . CYS A 1 284 ? 168.840 167.242 223.568 1.00 108.29 270 CYS A O 1
ATOM 1402 N N . SER A 1 285 ? 170.173 167.671 225.330 1.00 100.57 271 SER A N 1
ATOM 1403 C CA . SER A 1 285 ? 171.002 168.592 224.558 1.00 99.53 271 SER A CA 1
ATOM 1404 C C . SER A 1 285 ? 171.698 167.878 223.404 1.00 101.79 271 SER A C 1
ATOM 1405 O O . SER A 1 285 ? 171.709 168.370 222.268 1.00 105.67 271 SER A O 1
ATOM 1408 N N . ILE A 1 286 ? 172.276 166.704 223.673 1.00 95.51 272 ILE A N 1
ATOM 1409 C CA . ILE A 1 286 ? 172.946 165.958 222.609 1.00 96.25 272 ILE A CA 1
ATOM 1410 C C . ILE A 1 286 ? 171.948 165.559 221.531 1.00 96.24 272 ILE A C 1
ATOM 1411 O O . ILE A 1 286 ? 172.237 165.648 220.329 1.00 103.39 272 ILE A O 1
ATOM 1416 N N . LEU A 1 287 ? 170.762 165.105 221.940 1.00 87.99 273 LEU A N 1
ATOM 1417 C CA . LEU A 1 287 ? 169.766 164.667 220.973 1.00 91.83 273 LEU A CA 1
ATOM 1418 C C . LEU A 1 287 ? 169.320 165.816 220.079 1.00 94.36 273 LEU A C 1
ATOM 1419 O O . LEU A 1 287 ? 169.199 165.651 218.860 1.00 96.23 273 LEU A O 1
ATOM 1424 N N . ILE A 1 288 ? 169.081 166.994 220.661 1.00 89.41 274 ILE A N 1
ATOM 1425 C CA . ILE A 1 288 ? 168.655 168.116 219.832 1.00 88.78 274 ILE A CA 1
ATOM 1426 C C . ILE A 1 288 ? 169.785 168.584 218.923 1.00 90.81 274 ILE A C 1
ATOM 1427 O O . ILE A 1 288 ? 169.533 168.994 217.786 1.00 94.71 274 ILE A O 1
ATOM 1432 N N . ALA A 1 289 ? 171.041 168.524 219.380 1.00 82.22 275 ALA A N 1
ATOM 1433 C CA . ALA A 1 289 ? 172.146 168.879 218.491 1.00 81.46 275 ALA A CA 1
ATOM 1434 C C . ALA A 1 289 ? 172.220 167.933 217.297 1.00 83.81 275 ALA A C 1
ATOM 1435 O O . ALA A 1 289 ? 172.392 168.369 216.147 1.00 90.11 275 ALA A O 1
ATOM 1437 N N . ILE A 1 290 ? 172.072 166.632 217.552 1.00 78.18 276 ILE A N 1
ATOM 1438 C CA . ILE A 1 290 ? 172.096 165.651 216.472 1.00 77.92 276 ILE A CA 1
ATOM 1439 C C . ILE A 1 290 ? 170.947 165.899 215.505 1.00 83.91 276 ILE A C 1
ATOM 1440 O O . ILE A 1 290 ? 171.117 165.829 214.280 1.00 86.40 276 ILE A O 1
ATOM 1445 N N . LEU A 1 291 ? 169.759 166.196 216.038 1.00 80.66 277 LEU A N 1
ATOM 1446 C CA . LEU A 1 291 ? 168.611 166.468 215.180 1.00 78.13 277 LEU A CA 1
ATOM 1447 C C . LEU A 1 291 ? 168.834 167.712 214.332 1.00 81.37 277 LEU A C 1
ATOM 1448 O O . LEU A 1 291 ? 168.448 167.745 213.159 1.00 84.02 277 LEU A O 1
ATOM 1453 N N . ILE A 1 292 ? 169.443 168.749 214.908 1.00 74.22 278 ILE A N 1
ATOM 1454 C CA . ILE A 1 292 ? 169.726 169.965 214.151 1.00 75.55 278 ILE A CA 1
ATOM 1455 C C . ILE A 1 292 ? 170.651 169.654 212.983 1.00 78.93 278 ILE A C 1
ATOM 1456 O O . ILE A 1 292 ? 170.415 170.081 211.843 1.00 86.42 278 ILE A O 1
ATOM 1461 N N . VAL A 1 293 ? 171.715 168.894 213.249 1.00 71.03 279 VAL A N 1
ATOM 1462 C CA . VAL A 1 293 ? 172.662 168.557 212.188 1.00 68.91 279 VAL A CA 1
ATOM 1463 C C . VAL A 1 293 ? 171.973 167.750 211.092 1.00 70.20 279 VAL A C 1
ATOM 1464 O O . VAL A 1 293 ? 172.146 168.019 209.892 1.00 75.38 279 VAL A O 1
ATOM 1468 N N . VAL A 1 294 ? 171.177 166.755 211.488 1.00 69.32 280 VAL A N 1
ATOM 1469 C CA . VAL A 1 294 ? 170.483 165.917 210.515 1.00 66.68 280 VAL A CA 1
ATOM 1470 C C . VAL A 1 294 ? 169.537 166.756 209.670 1.00 72.56 280 VAL A C 1
ATOM 1471 O O . VAL A 1 294 ? 169.460 166.591 208.447 1.00 80.80 280 VAL A O 1
ATOM 1475 N N . SER A 1 295 ? 168.808 167.674 210.305 1.00 67.66 281 SER A N 1
ATOM 1476 C CA . SER A 1 295 ? 167.893 168.536 209.572 1.00 71.93 281 SER A CA 1
ATOM 1477 C C . SER A 1 295 ? 168.630 169.421 208.583 1.00 70.41 281 SER A C 1
ATOM 1478 O O . SER A 1 295 ? 168.114 169.699 207.496 1.00 72.75 281 SER A O 1
ATOM 1481 N N . VAL A 1 296 ? 169.832 169.875 208.939 1.00 67.96 282 VAL A N 1
ATOM 1482 C CA . VAL A 1 296 ? 170.544 170.818 208.085 1.00 64.39 282 VAL A CA 1
ATOM 1483 C C . VAL A 1 296 ? 171.322 170.145 206.961 1.00 65.02 282 VAL A C 1
ATOM 1484 O O . VAL A 1 296 ? 171.717 170.830 206.007 1.00 66.32 282 VAL A O 1
ATOM 1488 N N . ILE A 1 297 ? 171.543 168.829 207.035 1.00 68.57 283 ILE A N 1
ATOM 1489 C CA . ILE A 1 297 ? 172.344 168.152 206.006 1.00 65.20 283 ILE A CA 1
ATOM 1490 C C . ILE A 1 297 ? 171.844 168.395 204.582 1.00 68.32 283 ILE A C 1
ATOM 1491 O O . ILE A 1 297 ? 172.667 168.730 203.714 1.00 76.08 283 ILE A O 1
ATOM 1496 N N . PRO A 1 298 ? 170.551 168.230 204.260 1.00 69.40 284 PRO A N 1
ATOM 1497 C CA . PRO A 1 298 ? 170.145 168.371 202.846 1.00 65.51 284 PRO A CA 1
ATOM 1498 C C . PRO A 1 298 ? 170.289 169.778 202.288 1.00 67.22 284 PRO A C 1
ATOM 1499 O O . PRO A 1 298 ? 170.678 169.944 201.122 1.00 68.15 284 PRO A O 1
ATOM 1503 N N . LEU A 1 299 ? 169.971 170.801 203.084 1.00 72.45 285 LEU A N 1
ATOM 1504 C CA . LEU A 1 299 ? 170.157 172.173 202.627 1.00 67.77 285 LEU A CA 1
ATOM 1505 C C . LEU A 1 299 ? 171.624 172.454 202.344 1.00 65.05 285 LEU A C 1
ATOM 1506 O O . LEU A 1 299 ? 171.963 173.083 201.336 1.00 74.90 285 LEU A O 1
ATOM 1511 N N . LEU A 1 300 ? 172.508 171.989 203.227 1.00 61.50 286 LEU A N 1
ATOM 1512 C CA . LEU A 1 300 ? 173.936 172.167 203.009 1.00 56.63 286 LEU A CA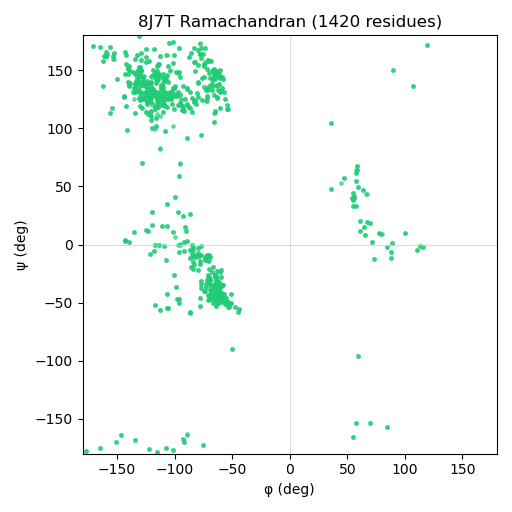 1
ATOM 1513 C C . LEU A 1 300 ? 174.399 171.429 201.763 1.00 59.83 286 LEU A C 1
ATOM 1514 O O . LEU A 1 300 ? 175.239 171.936 201.015 1.00 74.68 286 LEU A O 1
ATOM 1519 N N A ARG A 1 301 ? 173.862 170.232 201.525 0.50 20.00 287 ARG A N 1
ATOM 1520 N N B ARG A 1 301 ? 173.869 170.227 201.524 0.50 20.00 287 ARG A N 1
ATOM 1521 C CA A ARG A 1 301 ? 174.201 169.494 200.314 0.50 20.00 287 ARG A CA 1
ATOM 1522 C CA B ARG A 1 301 ? 174.212 169.501 200.304 0.50 20.00 287 ARG A CA 1
ATOM 1523 C C A ARG A 1 301 ? 173.820 170.283 199.069 0.50 20.00 287 ARG A C 1
ATOM 1524 C C B ARG A 1 301 ? 173.827 170.299 199.069 0.50 20.00 287 ARG A C 1
ATOM 1525 O O A ARG A 1 301 ? 174.622 170.430 198.140 0.50 20.00 287 ARG A O 1
ATOM 1526 O O B ARG A 1 301 ? 174.625 170.454 198.139 0.50 20.00 287 ARG A O 1
ATOM 1541 N N . GLU A 1 302 ? 172.599 170.816 199.047 1.00 68.71 288 GLU A N 1
ATOM 1542 C CA . GLU A 1 302 ? 172.128 171.544 197.877 1.00 69.13 288 GLU A CA 1
ATOM 1543 C C . GLU A 1 302 ? 172.944 172.817 197.656 1.00 67.65 288 GLU A C 1
ATOM 1544 O O . GLU A 1 302 ? 173.393 173.095 196.534 1.00 78.09 288 GLU A O 1
ATOM 1550 N N . SER A 1 303 ? 173.203 173.568 198.732 1.00 59.52 289 SER A N 1
ATOM 1551 C CA . SER A 1 303 ? 173.970 174.806 198.620 1.00 57.07 289 SER A CA 1
ATOM 1552 C C . SER A 1 303 ? 175.405 174.543 198.186 1.00 59.08 289 SER A C 1
ATOM 1553 O O . SER A 1 303 ? 175.948 175.275 197.351 1.00 65.19 289 SER A O 1
ATOM 1556 N N . VAL A 1 304 ? 176.045 173.520 198.755 1.00 51.64 290 VAL A N 1
ATOM 1557 C CA . VAL A 1 304 ? 177.422 173.211 198.388 1.00 55.84 290 VAL A CA 1
ATOM 1558 C C . VAL A 1 304 ? 177.496 172.749 196.941 1.00 57.82 290 VAL A C 1
ATOM 1559 O O . VAL A 1 304 ? 178.407 173.136 196.202 1.00 59.53 290 VAL A O 1
ATOM 1563 N N . GLY A 1 305 ? 176.537 171.929 196.502 1.00 56.59 291 GLY A N 1
ATOM 1564 C CA . GLY A 1 305 ? 176.507 171.547 195.103 1.00 48.32 291 GLY A CA 1
ATOM 1565 C C . GLY A 1 305 ? 176.395 172.742 194.178 1.00 53.71 291 GLY A C 1
ATOM 1566 O O . GLY A 1 305 ? 177.069 172.808 193.150 1.00 63.99 291 GLY A O 1
ATOM 1567 N N . ILE A 1 306 ? 175.552 173.711 194.535 1.00 49.60 292 ILE A N 1
ATOM 1568 C CA . ILE A 1 306 ? 175.460 174.913 193.712 1.00 41.34 292 ILE A CA 1
ATOM 1569 C C . ILE A 1 306 ? 176.774 175.687 193.730 1.00 47.48 292 ILE A C 1
ATOM 1570 O O . ILE A 1 306 ? 177.234 176.178 192.694 1.00 54.97 292 ILE A O 1
ATOM 1575 N N . LEU A 1 307 ? 177.401 175.809 194.899 1.00 57.05 293 LEU A N 1
ATOM 1576 C CA . LEU A 1 307 ? 178.583 176.652 195.028 1.00 44.90 293 LEU A CA 1
ATOM 1577 C C . LEU A 1 307 ? 179.849 176.001 194.486 1.00 47.47 293 LEU A C 1
ATOM 1578 O O . LEU A 1 307 ? 180.826 176.711 194.237 1.00 58.08 293 LEU A O 1
ATOM 1583 N N . MET A 1 308 ? 179.859 174.686 194.285 1.00 46.33 294 MET A N 1
ATOM 1584 C CA . MET A 1 308 ? 180.991 174.020 193.657 1.00 44.00 294 MET A CA 1
ATOM 1585 C C . MET A 1 308 ? 180.865 173.928 192.148 1.00 49.95 294 MET A C 1
ATOM 1586 O O . MET A 1 308 ? 181.642 173.201 191.528 1.00 64.09 294 MET A O 1
ATOM 1591 N N . GLN A 1 309 ? 179.913 174.649 191.551 1.00 45.73 295 GLN A N 1
ATOM 1592 C CA . GLN A 1 309 ? 179.642 174.588 190.115 1.00 40.95 295 GLN A CA 1
ATOM 1593 C C . GLN A 1 309 ? 179.354 173.160 189.666 1.00 48.11 295 GLN A C 1
ATOM 1594 O O . GLN A 1 309 ? 179.805 172.726 188.608 1.00 64.00 295 GLN A O 1
ATOM 1600 N N . ARG A 1 310 ? 178.614 172.423 190.484 1.00 40.52 296 ARG A N 1
ATOM 1601 C CA . ARG A 1 310 ? 178.224 171.065 190.149 1.00 35.19 296 ARG A CA 1
ATOM 1602 C C . ARG A 1 310 ? 177.119 171.072 189.096 1.00 46.63 296 ARG A C 1
ATOM 1603 O O . ARG A 1 310 ? 176.381 172.046 188.943 1.00 52.71 296 ARG A O 1
ATOM 1611 N N . THR A 1 311 ? 177.028 169.980 188.357 1.00 52.17 297 THR A N 1
ATOM 1612 C CA . THR A 1 311 ? 175.932 169.798 187.421 1.00 45.01 297 THR A CA 1
ATOM 1613 C C . THR A 1 311 ? 174.615 169.817 188.188 1.00 54.30 297 THR A C 1
ATOM 1614 O O . THR A 1 311 ? 174.504 169.154 189.226 1.00 63.43 297 THR A O 1
ATOM 1618 N N . PRO A 1 312 ? 173.616 170.571 187.739 1.00 52.75 298 PRO A N 1
ATOM 1619 C CA . PRO A 1 312 ? 172.330 170.595 188.437 1.00 46.41 298 PRO A CA 1
ATOM 1620 C C . PRO A 1 312 ? 171.753 169.198 188.559 1.00 55.92 298 PRO A C 1
ATOM 1621 O O . PRO A 1 312 ? 171.607 168.487 187.555 1.00 61.05 298 PRO A O 1
ATOM 1625 N N . PRO A 1 313 ? 171.429 168.764 189.778 1.00 53.54 299 PRO A N 1
ATOM 1626 C CA . PRO A 1 313 ? 170.948 167.387 189.965 1.00 52.38 299 PRO A CA 1
ATOM 1627 C C . PRO A 1 313 ? 169.693 167.060 189.180 1.00 55.61 299 PRO A C 1
ATOM 1628 O O . PRO A 1 313 ? 169.548 165.924 188.715 1.00 65.10 299 PRO A O 1
ATOM 1632 N N . LEU A 1 314 ? 168.784 168.016 189.011 1.00 62.18 300 LEU A N 1
ATOM 1633 C CA . LEU A 1 314 ? 167.569 167.784 188.243 1.00 58.61 300 LEU A CA 1
ATOM 1634 C C . LEU A 1 314 ? 167.817 167.727 186.745 1.00 63.74 300 LEU A C 1
ATOM 1635 O O . LEU A 1 314 ? 166.935 167.288 186.003 1.00 71.80 300 LEU A O 1
ATOM 1640 N N . LEU A 1 315 ? 168.989 168.154 186.288 1.00 60.21 301 LEU A N 1
ATOM 1641 C CA . LEU A 1 315 ? 169.331 168.169 184.877 1.00 56.30 301 LEU A CA 1
ATOM 1642 C C . LEU A 1 315 ? 170.346 167.097 184.508 1.00 59.08 301 LEU A C 1
ATOM 1643 O O . LEU A 1 315 ? 170.516 166.807 183.321 1.00 62.07 301 LEU A O 1
ATOM 1648 N N . GLU A 1 316 ? 170.990 166.481 185.497 1.00 70.00 302 GLU A N 1
ATOM 1649 C CA . GLU A 1 316 ? 172.072 165.540 185.236 1.00 69.19 302 GLU A CA 1
ATOM 1650 C C . GLU A 1 316 ? 171.582 164.301 184.495 1.00 72.37 302 GLU A C 1
ATOM 1651 O O . GLU A 1 316 ? 172.274 163.787 183.609 1.00 75.66 302 GLU A O 1
ATOM 1657 N N . ASN A 1 317 ? 170.396 163.804 184.845 1.00 69.99 303 ASN A N 1
ATOM 1658 C CA . ASN A 1 317 ? 169.912 162.559 184.257 1.00 68.08 303 ASN A CA 1
ATOM 1659 C C . ASN A 1 317 ? 169.515 162.734 182.797 1.00 69.83 303 ASN A C 1
ATOM 1660 O O . ASN A 1 317 ? 169.611 161.789 182.007 1.00 74.88 303 ASN A O 1
ATOM 1665 N N . SER A 1 318 ? 169.047 163.921 182.422 1.00 60.17 304 SER A N 1
ATOM 1666 C CA . SER A 1 318 ? 168.641 164.165 181.047 1.00 61.62 304 SER A CA 1
ATOM 1667 C C . SER A 1 318 ? 169.792 164.603 180.148 1.00 62.43 304 SER A C 1
ATOM 1668 O O . SER A 1 318 ? 169.624 164.622 178.926 1.00 71.48 304 SER A O 1
ATOM 1671 N N . LEU A 1 319 ? 170.947 164.938 180.715 1.00 57.00 305 LEU A N 1
ATOM 1672 C CA . LEU A 1 319 ? 172.057 165.437 179.907 1.00 50.41 305 LEU A CA 1
ATOM 1673 C C . LEU A 1 319 ? 172.608 164.431 178.898 1.00 56.33 305 LEU A C 1
ATOM 1674 O O . LEU A 1 319 ? 172.918 164.852 177.771 1.00 64.31 305 LEU A O 1
ATOM 1679 N N . PRO A 1 320 ? 172.807 163.146 179.220 1.00 63.04 306 PRO A N 1
ATOM 1680 C CA . PRO A 1 320 ? 173.301 162.224 178.180 1.00 59.35 306 PRO A CA 1
ATOM 1681 C C . PRO A 1 320 ? 172.373 162.098 176.985 1.00 57.77 306 PRO A C 1
ATOM 1682 O O . PRO A 1 320 ? 172.846 161.985 175.848 1.00 65.75 306 PRO A O 1
ATOM 1686 N N . GLN A 1 321 ? 171.058 162.123 177.206 1.00 62.20 307 GLN A N 1
ATOM 1687 C CA . GLN A 1 321 ? 170.119 162.099 176.089 1.00 55.12 307 GLN A CA 1
ATOM 1688 C C . GLN A 1 321 ? 170.238 163.361 175.243 1.00 54.15 307 GLN A C 1
ATOM 1689 O O . GLN A 1 321 ? 170.147 163.303 174.011 1.00 61.79 307 GLN A O 1
ATOM 1695 N N . CYS A 1 322 ? 170.443 164.509 175.889 1.00 47.72 308 CYS A N 1
ATOM 1696 C CA . CYS A 1 322 ? 170.665 165.747 175.153 1.00 45.10 308 CYS A CA 1
ATOM 1697 C C . CYS A 1 322 ? 171.931 165.669 174.315 1.00 51.99 308 CYS A C 1
ATOM 1698 O O . CYS A 1 322 ? 171.937 166.072 173.148 1.00 65.69 308 CYS A O 1
ATOM 1701 N N . TYR A 1 323 ? 173.009 165.134 174.889 1.00 49.26 309 TYR A N 1
ATOM 1702 C CA . TYR A 1 323 ? 174.246 164.977 174.133 1.00 45.95 309 TYR A CA 1
ATOM 1703 C C . TYR A 1 323 ? 174.038 164.061 172.941 1.00 49.26 309 TYR A C 1
ATOM 1704 O O . TYR A 1 323 ? 174.557 164.318 171.848 1.00 57.53 309 TYR A O 1
ATOM 1713 N N . GLN A 1 324 ? 173.287 162.980 173.141 1.00 54.63 310 GLN A N 1
ATOM 1714 C CA . GLN A 1 324 ? 173.035 162.035 172.064 1.00 45.76 310 GLN A CA 1
ATOM 1715 C C . GLN A 1 324 ? 172.241 162.684 170.939 1.00 51.19 310 GLN A C 1
ATOM 1716 O O . GLN A 1 324 ? 172.535 162.467 169.761 1.00 65.76 310 GLN A O 1
ATOM 1722 N N . ARG A 1 325 ? 171.241 163.498 171.279 1.00 51.47 311 ARG A N 1
ATOM 1723 C CA . ARG A 1 325 ? 170.485 164.188 170.238 1.00 47.24 311 ARG A CA 1
ATOM 1724 C C . ARG A 1 325 ? 171.336 165.228 169.519 1.00 51.07 311 ARG A C 1
ATOM 1725 O O . ARG A 1 325 ? 171.165 165.446 168.315 1.00 54.67 311 ARG A O 1
ATOM 1733 N N . VAL A 1 326 ? 172.244 165.891 170.235 1.00 45.97 312 VAL A N 1
ATOM 1734 C CA . VAL A 1 326 ? 173.128 166.851 169.581 1.00 43.13 312 VAL A CA 1
ATOM 1735 C C . VAL A 1 326 ? 174.062 166.141 168.606 1.00 45.10 312 VAL A C 1
ATOM 1736 O O . VAL A 1 326 ? 174.274 166.605 167.480 1.00 54.79 312 VAL A O 1
ATOM 1740 N N . GLN A 1 327 ? 174.621 164.999 169.013 1.00 45.84 313 GLN A N 1
ATOM 1741 C CA . GLN A 1 327 ? 175.504 164.248 168.126 1.00 39.88 313 GLN A CA 1
ATOM 1742 C C . GLN A 1 327 ? 174.768 163.743 166.890 1.00 47.56 313 GLN A C 1
ATOM 1743 O O . GLN A 1 327 ? 175.380 163.581 165.830 1.00 58.63 313 GLN A O 1
ATOM 1749 N N . GLN A 1 328 ? 173.462 163.507 166.992 1.00 47.65 314 GLN A N 1
ATOM 1750 C CA . GLN A 1 328 ? 172.694 163.073 165.835 1.00 42.01 314 GLN A CA 1
ATOM 1751 C C . GLN A 1 328 ? 172.323 164.207 164.890 1.00 39.66 314 GLN A C 1
ATOM 1752 O O . GLN A 1 328 ? 171.694 163.941 163.864 1.00 51.85 314 GLN A O 1
ATOM 1758 N N . LEU A 1 329 ? 172.662 165.449 165.212 1.00 38.13 315 LEU A N 1
ATOM 1759 C CA . LEU A 1 329 ? 172.439 166.543 164.279 1.00 33.71 315 LEU A CA 1
ATOM 1760 C C . LEU A 1 329 ? 173.398 166.427 163.104 1.00 37.48 315 LEU A C 1
ATOM 1761 O O . LEU A 1 329 ? 174.585 166.150 163.279 1.00 59.99 315 LEU A O 1
ATOM 1766 N N . GLN A 1 330 ? 172.870 166.634 161.902 1.00 43.83 316 GLN A N 1
ATOM 1767 C CA . GLN A 1 330 ? 173.668 166.525 160.687 1.00 40.82 316 GLN A CA 1
ATOM 1768 C C . GLN A 1 330 ? 174.832 167.501 160.714 1.00 45.93 316 GLN A C 1
ATOM 1769 O O . GLN A 1 330 ? 174.666 168.670 161.067 1.00 58.38 316 GLN A O 1
ATOM 1775 N N . GLY A 1 331 ? 176.013 167.015 160.339 1.00 38.24 317 GLY A N 1
ATOM 1776 C CA . GLY A 1 331 ? 177.201 167.833 160.288 1.00 28.67 317 GLY A CA 1
ATOM 1777 C C . GLY A 1 331 ? 177.937 167.988 161.599 1.00 40.92 317 GLY A C 1
ATOM 1778 O O . GLY A 1 331 ? 178.980 168.643 161.627 1.00 57.05 317 GLY A O 1
ATOM 1779 N N . VAL A 1 332 ? 177.437 167.412 162.680 1.00 41.27 318 VAL A N 1
ATOM 1780 C CA . VAL A 1 332 ? 178.124 167.440 163.964 1.00 34.80 318 VAL A CA 1
ATOM 1781 C C . VAL A 1 332 ? 179.098 166.272 164.016 1.00 37.73 318 VAL A C 1
ATOM 1782 O O . VAL A 1 332 ? 178.742 165.137 163.687 1.00 56.83 318 VAL A O 1
ATOM 1786 N N . TYR A 1 333 ? 180.338 166.553 164.395 1.00 34.30 319 TYR A N 1
ATOM 1787 C CA . TYR A 1 333 ? 181.373 165.546 164.551 1.00 43.00 319 TYR A CA 1
ATOM 1788 C C . TYR A 1 333 ? 181.540 165.117 166.000 1.00 51.82 319 TYR A C 1
ATOM 1789 O O . TYR A 1 333 ? 181.586 163.920 166.283 1.00 60.24 319 TYR A O 1
ATOM 1798 N N . SER A 1 334 ? 181.616 166.070 166.926 1.00 46.40 320 SER A N 1
ATOM 1799 C CA . SER A 1 334 ? 181.777 165.728 168.330 1.00 50.72 320 SER A CA 1
ATOM 1800 C C . SER A 1 334 ? 181.332 166.891 169.203 1.00 51.00 320 SER A C 1
ATOM 1801 O O . SER A 1 334 ? 181.210 168.029 168.748 1.00 55.15 320 SER A O 1
ATOM 1804 N N . LEU A 1 335 ? 181.087 166.573 170.471 1.00 57.39 321 LEU A N 1
ATOM 1805 C CA . LEU A 1 335 ? 180.857 167.538 171.535 1.00 48.13 321 LEU A CA 1
ATOM 1806 C C . LEU A 1 335 ? 182.043 167.508 172.485 1.00 62.14 321 LEU A C 1
ATOM 1807 O O . LEU A 1 335 ? 182.613 166.444 172.734 1.00 72.99 321 LEU A O 1
ATOM 1812 N N . GLN A 1 336 ? 182.415 168.666 173.020 1.00 56.79 322 GLN A N 1
ATOM 1813 C CA . GLN A 1 336 ? 183.444 168.701 174.048 1.00 59.31 322 GLN A CA 1
ATOM 1814 C C . GLN A 1 336 ? 183.224 169.906 174.945 1.00 58.51 322 GLN A C 1
ATOM 1815 O O . GLN A 1 336 ? 182.468 170.821 174.615 1.00 65.30 322 GLN A O 1
ATOM 1821 N N . GLU A 1 337 ? 183.900 169.874 176.095 1.00 58.88 323 GLU A N 1
ATOM 1822 C CA . GLU A 1 337 ? 183.933 170.977 177.057 1.00 55.85 323 GLU A CA 1
ATOM 1823 C C . GLU A 1 337 ? 182.534 171.390 177.507 1.00 60.05 323 GLU A C 1
ATOM 1824 O O . GLU A 1 337 ? 182.235 172.573 177.644 1.00 64.01 323 GLU A O 1
ATOM 1830 N N . GLN A 1 338 ? 181.675 170.407 177.746 1.00 58.42 324 GLN A N 1
ATOM 1831 C CA . GLN A 1 338 ? 180.345 170.676 178.268 1.00 51.69 324 GLN A CA 1
ATOM 1832 C C . GLN A 1 338 ? 180.419 171.037 179.745 1.00 53.58 324 GLN A C 1
ATOM 1833 O O . GLN A 1 338 ? 181.132 170.393 180.518 1.00 56.44 324 GLN A O 1
ATOM 1839 N N . HIS A 1 339 ? 179.681 172.068 180.130 1.00 44.32 325 HIS A N 1
ATOM 1840 C CA . HIS A 1 339 ? 179.596 172.480 181.526 1.00 37.56 325 HIS A CA 1
ATOM 1841 C C . HIS A 1 339 ? 178.173 172.954 181.766 1.00 40.56 325 HIS A C 1
ATOM 1842 O O . HIS A 1 339 ? 177.671 173.795 181.021 1.00 53.26 325 HIS A O 1
ATOM 1849 N N . PHE A 1 340 ? 177.521 172.406 182.781 1.00 40.69 326 PHE A N 1
ATOM 1850 C CA . PHE A 1 340 ? 176.208 172.866 183.206 1.00 38.62 326 PHE A CA 1
ATOM 1851 C C . PHE A 1 340 ? 176.237 173.087 184.704 1.00 41.85 326 PHE A C 1
ATOM 1852 O O . PHE A 1 340 ? 176.691 172.219 185.454 1.00 60.37 326 PHE A O 1
ATOM 1860 N N . TRP A 1 341 ? 175.770 174.249 185.136 1.00 37.29 327 TRP A N 1
ATOM 1861 C CA . TRP A 1 341 ? 175.802 174.578 186.549 1.00 27.71 327 TRP A CA 1
ATOM 1862 C C . TRP A 1 341 ? 174.558 175.363 186.930 1.00 37.13 327 TRP A C 1
ATOM 1863 O O . TRP A 1 341 ? 173.810 175.851 186.083 1.00 48.09 327 TRP A O 1
ATOM 1874 N N . THR A 1 342 ? 174.341 175.464 188.231 1.00 55.59 328 THR A N 1
ATOM 1875 C CA . THR A 1 342 ? 173.189 176.147 188.795 1.00 45.97 328 THR A CA 1
ATOM 1876 C C . THR A 1 342 ? 173.587 177.565 189.179 1.00 47.58 328 THR A C 1
ATOM 1877 O O . THR A 1 342 ? 174.491 177.759 189.995 1.00 62.02 328 THR A O 1
ATOM 1881 N N . LEU A 1 343 ? 172.918 178.547 188.582 1.00 37.42 329 LEU A N 1
ATOM 1882 C CA . LEU A 1 343 ? 173.092 179.931 189.001 1.00 45.36 329 LEU A CA 1
ATOM 1883 C C . LEU A 1 343 ? 172.310 180.206 190.277 1.00 51.62 329 LEU A C 1
ATOM 1884 O O . LEU A 1 343 ? 172.863 180.702 191.261 1.00 60.48 329 LEU A O 1
ATOM 1889 N N . CYS A 1 344 ? 171.023 179.884 190.269 1.00 66.53 330 CYS A N 1
ATOM 1890 C CA . CYS A 1 344 ? 170.188 179.891 191.457 1.00 61.46 330 CYS A CA 1
ATOM 1891 C C . CYS A 1 344 ? 169.104 178.846 191.241 1.00 65.09 330 CYS A C 1
ATOM 1892 O O . CYS A 1 344 ? 169.151 178.078 190.277 1.00 77.04 330 CYS A O 1
ATOM 1895 N N . SER A 1 345 ? 168.113 178.833 192.125 1.00 75.07 331 SER A N 1
ATOM 1896 C CA . SER A 1 345 ? 167.056 177.832 192.058 1.00 77.12 331 SER A CA 1
ATOM 1897 C C . SER A 1 345 ? 166.408 177.810 190.679 1.00 80.78 331 SER A C 1
ATOM 1898 O O . SER A 1 345 ? 165.817 178.804 190.245 1.00 83.14 331 SER A O 1
ATOM 1901 N N . ASP A 1 346 ? 166.544 176.673 189.992 1.00 76.12 332 ASP A N 1
ATOM 1902 C CA . ASP A 1 346 ? 165.901 176.403 188.703 1.00 77.07 332 ASP A CA 1
ATOM 1903 C C . ASP A 1 346 ? 166.437 177.280 187.575 1.00 79.09 332 ASP A C 1
ATOM 1904 O O . ASP A 1 346 ? 165.783 177.433 186.544 1.00 89.35 332 ASP A O 1
ATOM 1909 N N . VAL A 1 347 ? 167.621 177.857 187.735 1.00 56.20 333 VAL A N 1
ATOM 1910 C CA . VAL A 1 347 ? 168.238 178.669 186.691 1.00 53.25 333 VAL A CA 1
ATOM 1911 C C . VAL A 1 347 ? 169.569 178.020 186.345 1.00 54.26 333 VAL A C 1
ATOM 1912 O O . VAL A 1 347 ? 170.528 178.096 187.123 1.00 57.04 333 VAL A O 1
ATOM 1916 N N . TYR A 1 348 ? 169.633 177.388 185.178 1.00 54.96 334 TYR A N 1
ATOM 1917 C CA . TYR A 1 348 ? 170.767 176.566 184.782 1.00 47.35 334 TYR A CA 1
ATOM 1918 C C . TYR A 1 348 ? 171.516 177.226 183.635 1.00 45.94 334 TYR A C 1
ATOM 1919 O O . TYR A 1 348 ? 170.904 177.745 182.700 1.00 50.40 334 TYR A O 1
ATOM 1928 N N . VAL A 1 349 ? 172.838 177.203 183.718 1.00 39.54 335 VAL A N 1
ATOM 1929 C CA . VAL A 1 349 ? 173.716 177.795 182.719 1.00 39.54 335 VAL A CA 1
ATOM 1930 C C . VAL A 1 349 ? 174.505 176.674 182.065 1.00 44.72 335 VAL A C 1
ATOM 1931 O O . VAL A 1 349 ? 175.077 175.824 182.757 1.00 61.14 335 VAL A O 1
ATOM 1935 N N . GLY A 1 350 ? 174.535 176.673 180.748 1.00 40.81 336 GLY A N 1
ATOM 1936 C CA . GLY A 1 350 ? 175.272 175.666 180.005 1.00 36.28 336 GLY A CA 1
ATOM 1937 C C . GLY A 1 350 ? 176.220 176.280 179.002 1.00 39.12 336 GLY A C 1
ATOM 1938 O O . GLY A 1 350 ? 175.922 177.301 178.390 1.00 56.06 336 GLY A O 1
ATOM 1939 N N . THR A 1 351 ? 177.370 175.648 178.850 1.00 39.98 337 THR A N 1
ATOM 1940 C CA . THR A 1 351 ? 178.348 175.999 177.835 1.00 40.25 337 THR A CA 1
ATOM 1941 C C . THR A 1 351 ? 178.822 174.721 177.166 1.00 28.57 337 THR A C 1
ATOM 1942 O O . THR A 1 351 ? 179.045 173.710 177.834 1.00 49.92 337 THR A O 1
ATOM 1946 N N . LEU A 1 352 ? 178.970 174.764 175.849 1.00 34.28 338 LEU A N 1
ATOM 1947 C CA . LEU A 1 352 ? 179.510 173.608 175.153 1.00 34.86 338 LEU A CA 1
ATOM 1948 C C . LEU A 1 352 ? 180.192 174.061 173.874 1.00 40.60 338 LEU A C 1
ATOM 1949 O O . LEU A 1 352 ? 179.940 175.153 173.360 1.00 48.74 338 LEU A O 1
ATOM 1954 N N . LYS A 1 353 ? 181.073 173.204 173.380 1.00 45.29 339 LYS A N 1
ATOM 1955 C CA . LYS A 1 353 ? 181.745 173.404 172.110 1.00 44.62 339 LYS A CA 1
ATOM 1956 C C . LYS A 1 353 ? 181.412 172.244 171.189 1.00 40.05 339 LYS A C 1
ATOM 1957 O O . LYS A 1 353 ? 181.452 171.082 171.599 1.00 51.55 339 LYS A O 1
ATOM 1963 N N . LEU A 1 354 ? 181.057 172.571 169.962 1.00 43.65 340 LEU A N 1
ATOM 1964 C CA . LEU A 1 354 ? 180.774 171.607 168.921 1.00 38.18 340 LEU A CA 1
ATOM 1965 C C . LEU A 1 354 ? 181.886 171.670 167.893 1.00 41.63 340 LEU A C 1
ATOM 1966 O O . LEU A 1 354 ? 182.381 172.751 167.569 1.00 58.53 340 LEU A O 1
ATOM 1971 N N . ILE A 1 355 ? 182.301 170.510 167.419 1.00 38.31 341 ILE A N 1
ATOM 1972 C CA . ILE A 1 355 ? 183.095 170.397 166.210 1.00 37.83 341 ILE A CA 1
ATOM 1973 C C . ILE A 1 355 ? 182.135 169.981 165.111 1.00 39.16 341 ILE A C 1
ATOM 1974 O O . ILE A 1 355 ? 181.364 169.034 165.284 1.00 49.56 341 ILE A O 1
ATOM 1979 N N . VAL A 1 356 ? 182.128 170.713 164.007 1.00 42.06 342 VAL A N 1
ATOM 1980 C CA . VAL A 1 356 ? 181.186 170.440 162.936 1.00 34.77 342 VAL A CA 1
ATOM 1981 C C . VAL A 1 356 ? 181.951 170.230 161.641 1.00 38.66 342 VAL A C 1
ATOM 1982 O O . VAL A 1 356 ? 183.142 170.510 161.538 1.00 53.85 342 VAL A O 1
ATOM 1986 N N . ALA A 1 357 ? 181.232 169.727 160.647 1.00 39.44 343 ALA A N 1
ATOM 1987 C CA . ALA A 1 357 ? 181.782 169.573 159.320 1.00 31.51 343 ALA A CA 1
ATOM 1988 C C . ALA A 1 357 ? 182.211 170.930 158.763 1.00 51.29 343 ALA A C 1
ATOM 1989 O O . ALA A 1 357 ? 181.641 171.963 159.113 1.00 64.99 343 ALA A O 1
ATOM 1991 N N . PRO A 1 358 ? 183.233 170.952 157.906 1.00 51.35 344 PRO A N 1
ATOM 1992 C CA . PRO A 1 358 ? 183.724 172.236 157.378 1.00 38.63 344 PRO A CA 1
ATOM 1993 C C . PRO A 1 358 ? 182.683 173.023 156.596 1.00 43.81 344 PRO A C 1
ATOM 1994 O O . PRO A 1 358 ? 182.804 174.246 156.505 1.00 59.89 344 PRO A O 1
ATOM 1998 N N . ASP A 1 359 ? 181.660 172.367 156.049 1.00 46.74 345 ASP A N 1
ATOM 1999 C CA . ASP A 1 359 ? 180.585 173.028 155.316 1.00 42.06 345 ASP A CA 1
ATOM 2000 C C . ASP A 1 359 ? 179.251 172.971 156.059 1.00 50.50 345 ASP A C 1
ATOM 2001 O O . ASP A 1 359 ? 178.203 173.209 155.455 1.00 59.65 345 ASP A O 1
ATOM 2006 N N . ALA A 1 360 ? 179.261 172.658 157.350 1.00 48.05 346 ALA A N 1
ATOM 2007 C CA . ALA A 1 360 ? 178.023 172.399 158.073 1.00 42.80 346 ALA A CA 1
ATOM 2008 C C . ALA A 1 360 ? 177.168 173.660 158.198 1.00 46.51 346 ALA A C 1
ATOM 2009 O O . ALA A 1 360 ? 177.673 174.784 158.234 1.00 52.57 346 ALA A O 1
ATOM 2011 N N . ASP A 1 361 ? 175.854 173.455 158.253 1.00 46.24 347 ASP A N 1
ATOM 2012 C CA . ASP A 1 361 ? 174.881 174.532 158.440 1.00 42.15 347 ASP A CA 1
ATOM 2013 C C . ASP A 1 361 ? 174.893 174.940 159.908 1.00 44.53 347 ASP A C 1
ATOM 2014 O O . ASP A 1 361 ? 174.201 174.351 160.736 1.00 52.69 347 ASP A O 1
ATOM 2019 N N . ALA A 1 362 ? 175.684 175.964 160.228 1.00 47.26 348 ALA A N 1
ATOM 2020 C CA . ALA A 1 362 ? 175.875 176.350 161.621 1.00 40.84 348 ALA A CA 1
ATOM 2021 C C . ALA A 1 362 ? 174.641 177.037 162.196 1.00 46.52 348 ALA A C 1
ATOM 2022 O O . ALA A 1 362 ? 174.355 176.893 163.386 1.00 49.92 348 ALA A O 1
ATOM 2024 N N . ARG A 1 363 ? 173.909 177.805 161.381 1.00 43.16 349 ARG A N 1
ATOM 2025 C CA . ARG A 1 363 ? 172.684 178.437 161.872 1.00 35.82 349 ARG A CA 1
ATOM 2026 C C . ARG A 1 363 ? 171.695 177.389 162.359 1.00 36.22 349 ARG A C 1
ATOM 2027 O O . ARG A 1 363 ? 171.157 177.483 163.471 1.00 55.73 349 ARG A O 1
ATOM 2035 N N . TRP A 1 364 ? 171.456 176.373 161.533 1.00 29.89 350 TRP A N 1
ATOM 2036 C CA . TRP A 1 364 ? 170.521 175.320 161.891 1.00 34.88 350 TRP A CA 1
ATOM 2037 C C . TRP A 1 364 ? 171.021 174.509 163.080 1.00 36.74 350 TRP A C 1
ATOM 2038 O O . TRP A 1 364 ? 170.241 174.180 163.978 1.00 49.73 350 TRP A O 1
ATOM 2049 N N . ILE A 1 365 ? 172.313 174.181 163.106 1.00 33.62 351 ILE A N 1
ATOM 2050 C CA . ILE A 1 365 ? 172.865 173.408 164.215 1.00 34.33 351 ILE A CA 1
ATOM 2051 C C . ILE A 1 365 ? 172.734 174.185 165.518 1.00 41.02 351 ILE A C 1
ATOM 2052 O O . ILE A 1 365 ? 172.357 173.630 166.553 1.00 53.42 351 ILE A O 1
ATOM 2057 N N . LEU A 1 366 ? 173.025 175.484 165.478 1.00 36.89 352 LEU A N 1
ATOM 2058 C CA . LEU A 1 366 ? 172.894 176.324 166.661 1.00 37.22 352 LEU A CA 1
ATOM 2059 C C . LEU A 1 366 ? 171.455 176.354 167.158 1.00 41.79 352 LEU A C 1
ATOM 2060 O O . LEU A 1 366 ? 171.198 176.167 168.355 1.00 55.58 352 LEU A O 1
ATOM 2065 N N . SER A 1 367 ? 170.496 176.568 166.249 1.00 37.54 353 SER A N 1
ATOM 2066 C CA . SER A 1 367 ? 169.101 176.634 166.678 1.00 31.67 353 SER A CA 1
ATOM 2067 C C . SER A 1 367 ? 168.633 175.297 167.243 1.00 34.63 353 SER A C 1
ATOM 2068 O O . SER A 1 367 ? 167.912 175.257 168.246 1.00 52.99 353 SER A O 1
ATOM 2071 N N . GLN A 1 368 ? 169.054 174.192 166.629 1.00 38.21 354 GLN A N 1
ATOM 2072 C CA . GLN A 1 368 ? 168.672 172.874 167.120 1.00 31.54 354 GLN A CA 1
ATOM 2073 C C . GLN A 1 368 ? 169.267 172.588 168.492 1.00 32.09 354 GLN A C 1
ATOM 2074 O O . GLN A 1 368 ? 168.586 172.044 169.363 1.00 46.72 354 GLN A O 1
ATOM 2080 N N . THR A 1 369 ? 170.537 172.935 168.697 1.00 36.47 355 THR A N 1
ATOM 2081 C CA . THR A 1 369 ? 171.171 172.720 169.990 1.00 44.29 355 THR A CA 1
ATOM 2082 C C . THR A 1 369 ? 170.484 173.537 171.074 1.00 51.28 355 THR A C 1
ATOM 2083 O O . THR A 1 369 ? 170.241 173.042 172.185 1.00 60.36 355 THR A O 1
ATOM 2087 N N . HIS A 1 370 ? 170.134 174.781 170.756 1.00 41.49 356 HIS A N 1
ATOM 2088 C CA . HIS A 1 370 ? 169.409 175.598 171.716 1.00 36.11 356 HIS A CA 1
ATOM 2089 C C . HIS A 1 370 ? 168.041 175.011 172.022 1.00 42.35 356 HIS A C 1
ATOM 2090 O O . HIS A 1 370 ? 167.612 175.010 173.176 1.00 54.44 356 HIS A O 1
ATOM 2097 N N . ASN A 1 371 ? 167.348 174.489 171.010 1.00 42.46 357 ASN A N 1
ATOM 2098 C CA . ASN A 1 371 ? 166.050 173.868 171.254 1.00 35.55 357 ASN A CA 1
ATOM 2099 C C . ASN A 1 371 ? 166.187 172.648 172.154 1.00 43.51 357 ASN A C 1
ATOM 2100 O O . ASN A 1 371 ? 165.401 172.460 173.092 1.00 56.15 357 ASN A O 1
ATOM 2105 N N . ILE A 1 372 ? 167.193 171.816 171.883 1.00 40.26 358 ILE A N 1
ATOM 2106 C CA . ILE A 1 372 ? 167.394 170.589 172.644 1.00 40.52 358 ILE A CA 1
ATOM 2107 C C . ILE A 1 372 ? 167.652 170.914 174.107 1.00 46.00 358 ILE A C 1
ATOM 2108 O O . ILE A 1 372 ? 167.100 170.278 175.010 1.00 50.62 358 ILE A O 1
ATOM 2113 N N . PHE A 1 373 ? 168.497 171.906 174.364 1.00 40.92 359 PHE A N 1
ATOM 2114 C CA . PHE A 1 373 ? 168.809 172.198 175.753 1.00 46.19 359 PHE A CA 1
ATOM 2115 C C . PHE A 1 373 ? 167.769 173.087 176.423 1.00 47.71 359 PHE A C 1
ATOM 2116 O O . PHE A 1 373 ? 167.706 173.112 177.653 1.00 53.93 359 PHE A O 1
ATOM 2124 N N . THR A 1 374 ? 166.925 173.772 175.649 1.00 49.42 360 THR A N 1
ATOM 2125 C CA . THR A 1 374 ? 165.796 174.495 176.218 1.00 45.60 360 THR A CA 1
ATOM 2126 C C . THR A 1 374 ? 164.703 173.537 176.673 1.00 51.96 360 THR A C 1
ATOM 2127 O O . THR A 1 374 ? 164.101 173.742 177.730 1.00 62.30 360 THR A O 1
ATOM 2131 N N . GLN A 1 375 ? 164.434 172.488 175.892 1.00 52.12 361 GLN A N 1
ATOM 2132 C CA . GLN A 1 375 ? 163.505 171.465 176.352 1.00 49.42 361 GLN A CA 1
ATOM 2133 C C . GLN A 1 375 ? 164.014 170.734 177.586 1.00 59.31 361 GLN A C 1
ATOM 2134 O O . GLN A 1 375 ? 163.204 170.238 178.375 1.00 65.59 361 GLN A O 1
ATOM 2140 N N . ALA A 1 376 ? 165.328 170.657 177.776 1.00 59.32 362 ALA A N 1
ATOM 2141 C CA . ALA A 1 376 ? 165.876 170.032 178.969 1.00 51.20 362 ALA A CA 1
ATOM 2142 C C . ALA A 1 376 ? 165.838 170.948 180.184 1.00 60.52 362 ALA A C 1
ATOM 2143 O O . ALA A 1 376 ? 166.148 170.495 181.287 1.00 62.65 362 ALA A O 1
ATOM 2145 N N . GLY A 1 377 ? 165.468 172.209 180.012 1.00 52.11 363 GLY A N 1
ATOM 2146 C CA . GLY A 1 377 ? 165.364 173.130 181.116 1.00 45.00 363 GLY A CA 1
ATOM 2147 C C . GLY A 1 377 ? 166.525 174.078 181.304 1.00 54.43 363 GLY A C 1
ATOM 2148 O O . GLY A 1 377 ? 166.586 174.745 182.341 1.00 66.48 363 GLY A O 1
ATOM 2149 N N . VAL A 1 378 ? 167.449 174.157 180.352 1.00 50.26 364 VAL A N 1
ATOM 2150 C CA . VAL A 1 378 ? 168.576 175.076 180.467 1.00 47.38 364 VAL A CA 1
ATOM 2151 C C . VAL A 1 378 ? 168.121 176.465 180.046 1.00 47.74 364 VAL A C 1
ATOM 2152 O O . VAL A 1 378 ? 167.671 176.669 178.916 1.00 51.25 364 VAL A O 1
ATOM 2156 N N . ARG A 1 379 ? 168.241 177.424 180.961 1.00 67.05 365 ARG A N 1
ATOM 2157 C CA . ARG A 1 379 ? 167.783 178.784 180.715 1.00 67.67 365 ARG A CA 1
ATOM 2158 C C . ARG A 1 379 ? 168.761 179.557 179.840 1.00 66.45 365 ARG A C 1
ATOM 2159 O O . ARG A 1 379 ? 168.356 180.233 178.890 1.00 66.35 365 ARG A O 1
ATOM 2167 N N . GLN A 1 380 ? 170.047 179.474 180.148 1.00 55.44 366 GLN A N 1
ATOM 2168 C CA . GLN A 1 380 ? 171.068 180.251 179.468 1.00 50.51 366 GLN A CA 1
ATOM 2169 C C . GLN A 1 380 ? 172.117 179.308 178.903 1.00 51.70 366 GLN A C 1
ATOM 2170 O O . GLN A 1 380 ? 172.733 178.542 179.648 1.00 60.14 366 GLN A O 1
ATOM 2176 N N . LEU A 1 381 ? 172.329 179.377 177.596 1.00 40.72 367 LEU A N 1
ATOM 2177 C CA . LEU A 1 381 ? 173.169 178.422 176.893 1.00 36.83 367 LEU A CA 1
ATOM 2178 C C . LEU A 1 381 ? 174.123 179.148 175.955 1.00 39.42 367 LEU A C 1
ATOM 2179 O O . LEU A 1 381 ? 173.737 180.098 175.274 1.00 53.05 367 LEU A O 1
ATOM 2184 N N . TYR A 1 382 ? 175.369 178.693 175.934 1.00 42.36 368 TYR A N 1
ATOM 2185 C CA . TYR A 1 382 ? 176.407 179.205 175.046 1.00 35.25 368 TYR A CA 1
ATOM 2186 C C . TYR A 1 382 ? 176.957 178.033 174.248 1.00 42.29 368 TYR A C 1
ATOM 2187 O O . TYR A 1 382 ? 177.456 177.062 174.826 1.00 50.64 368 TYR A O 1
ATOM 2196 N N . VAL A 1 383 ? 176.851 178.114 172.931 1.00 39.37 369 VAL A N 1
ATOM 2197 C CA . VAL A 1 383 ? 177.299 177.051 172.047 1.00 35.02 369 VAL A CA 1
ATOM 2198 C C . VAL A 1 383 ? 178.363 177.635 171.131 1.00 34.98 369 VAL A C 1
ATOM 2199 O O . VAL A 1 383 ? 178.068 178.464 170.265 1.00 55.22 369 VAL A O 1
ATOM 2203 N N . GLN A 1 384 ? 179.600 177.208 171.319 1.00 28.81 370 GLN A N 1
ATOM 2204 C CA . GLN A 1 384 ? 180.662 177.568 170.399 1.00 37.17 370 GLN A CA 1
ATOM 2205 C C . GLN A 1 384 ? 180.731 176.528 169.293 1.00 39.46 370 GLN A C 1
ATOM 2206 O O . GLN A 1 384 ? 180.658 175.331 169.554 1.00 49.79 370 GLN A O 1
ATOM 2212 N N . ILE A 1 385 ? 180.827 176.987 168.053 1.00 39.92 371 ILE A N 1
ATOM 2213 C CA . ILE A 1 385 ? 180.858 176.096 166.902 1.00 37.67 371 ILE A CA 1
ATOM 2214 C C . ILE A 1 385 ? 182.198 176.263 166.207 1.00 45.12 371 ILE A C 1
ATOM 2215 O O . ILE A 1 385 ? 182.520 177.353 165.724 1.00 60.83 371 ILE A O 1
ATOM 2220 N N . ASP A 1 386 ? 182.972 175.189 166.153 1.00 48.66 372 ASP A N 1
ATOM 2221 C CA . ASP A 1 386 ? 184.254 175.157 165.474 1.00 47.97 372 ASP A CA 1
ATOM 2222 C C . ASP A 1 386 ? 184.135 174.281 164.238 1.00 47.67 372 ASP A C 1
ATOM 2223 O O . ASP A 1 386 ? 183.695 173.132 164.325 1.00 53.31 372 ASP A O 1
ATOM 2228 N N . PHE A 1 387 ? 184.524 174.829 163.096 1.00 45.30 373 PHE A N 1
ATOM 2229 C CA . PHE A 1 387 ? 184.537 174.073 161.854 1.00 39.84 373 PHE A CA 1
ATOM 2230 C C . PHE A 1 387 ? 185.826 173.268 161.762 1.00 43.60 373 PHE A C 1
ATOM 2231 O O . PHE A 1 387 ? 186.921 173.827 161.860 1.00 57.27 373 PHE A O 1
ATOM 2239 N N . ALA A 1 388 ? 185.690 171.958 161.592 1.00 51.56 374 ALA A N 1
ATOM 2240 C CA . ALA A 1 388 ? 186.847 171.088 161.460 1.00 52.11 374 ALA A CA 1
ATOM 2241 C C . ALA A 1 388 ? 187.535 171.306 160.119 1.00 62.13 374 ALA A C 1
ATOM 2242 O O . ALA A 1 388 ? 186.948 171.827 159.169 1.00 72.62 374 ALA A O 1
ATOM 2244 N N . ALA A 1 389 ? 188.805 170.912 160.051 1.00 74.72 375 ALA A N 1
ATOM 2245 C CA . ALA A 1 389 ? 189.517 170.962 158.779 1.00 73.74 375 ALA A CA 1
ATOM 2246 C C . ALA A 1 389 ? 188.972 169.944 157.783 1.00 80.16 375 ALA A C 1
ATOM 2247 O O . ALA A 1 389 ? 188.798 170.264 156.602 1.00 77.79 375 ALA A O 1
ATOM 2249 N N . MET A 1 390 ? 188.680 168.732 158.236 1.00 93.91 376 MET A N 1
ATOM 2250 C CA . MET A 1 390 ? 188.371 167.629 157.337 1.00 90.86 376 MET A CA 1
ATOM 2251 C C . MET A 1 390 ? 187.369 166.671 157.976 1.00 84.71 376 MET A C 1
ATOM 2252 O O . MET A 1 390 ? 186.162 166.879 157.891 1.00 89.58 376 MET A O 1
ATOM 2257 N N . ASP B 2 1 ? 157.792 163.039 159.626 1.00 88.91 1 ASP C N 1
ATOM 2258 C CA . ASP B 2 1 ? 158.555 164.077 158.947 1.00 90.98 1 ASP C CA 1
ATOM 2259 C C . ASP B 2 1 ? 157.671 165.272 158.609 1.00 89.62 1 ASP C C 1
ATOM 2260 O O . ASP B 2 1 ? 156.449 165.202 158.724 1.00 90.23 1 ASP C O 1
ATOM 2265 N N . ILE B 2 2 ? 158.296 166.369 158.195 1.00 63.13 2 ILE C N 1
ATOM 2266 C CA . ILE B 2 2 ? 157.561 167.577 157.843 1.00 58.37 2 ILE C CA 1
ATOM 2267 C C . ILE B 2 2 ? 156.987 167.419 156.443 1.00 61.94 2 ILE C C 1
ATOM 2268 O O . ILE B 2 2 ? 157.712 167.104 155.492 1.00 63.56 2 ILE C O 1
ATOM 2273 N N . VAL B 2 3 ? 155.681 167.634 156.314 1.00 58.65 3 VAL C N 1
ATOM 2274 C CA . VAL B 2 3 ? 154.976 167.501 155.046 1.00 55.34 3 VAL C CA 1
ATOM 2275 C C . VAL B 2 3 ? 154.826 168.880 154.425 1.00 50.11 3 VAL C C 1
ATOM 2276 O O . VAL B 2 3 ? 154.341 169.814 155.075 1.00 53.48 3 VAL C O 1
ATOM 2280 N N . LEU B 2 4 ? 155.246 169.011 153.172 1.00 47.65 4 LEU C N 1
ATOM 2281 C CA . LEU B 2 4 ? 155.158 170.262 152.433 1.00 49.96 4 LEU C CA 1
ATOM 2282 C C . LEU B 2 4 ? 154.090 170.134 151.357 1.00 53.94 4 LEU C C 1
ATOM 2283 O O . LEU B 2 4 ? 154.124 169.200 150.549 1.00 51.21 4 LEU C O 1
ATOM 2288 N N . THR B 2 5 ? 153.146 171.069 151.351 1.00 62.20 5 THR C N 1
ATOM 2289 C CA . THR B 2 5 ? 152.082 171.111 150.358 1.00 63.98 5 THR C CA 1
ATOM 2290 C C . THR B 2 5 ? 152.237 172.366 149.512 1.00 64.12 5 THR C C 1
ATOM 2291 O O . THR B 2 5 ? 152.310 173.475 150.048 1.00 63.94 5 THR C O 1
ATOM 2295 N N . GLN B 2 6 ? 152.288 172.190 148.198 1.00 59.86 6 GLN C N 1
ATOM 2296 C CA . GLN B 2 6 ? 152.456 173.294 147.265 1.00 60.82 6 GLN C CA 1
ATOM 2297 C C . GLN B 2 6 ? 151.131 173.574 146.571 1.00 66.97 6 GLN C C 1
ATOM 2298 O O . GLN B 2 6 ? 150.525 172.666 145.993 1.00 64.20 6 GLN C O 1
ATOM 2304 N N . SER B 2 7 ? 150.687 174.828 146.633 1.00 73.67 7 SER C N 1
ATOM 2305 C CA . SER B 2 7 ? 149.435 175.238 146.020 1.00 71.42 7 SER C CA 1
ATOM 2306 C C . SER B 2 7 ? 149.673 176.499 145.199 1.00 74.59 7 SER C C 1
ATOM 2307 O O . SER B 2 7 ? 150.355 177.425 145.670 1.00 73.99 7 SER C O 1
ATOM 2310 N N . PRO B 2 8 ? 149.135 176.581 143.978 1.00 79.79 8 PRO C N 1
ATOM 2311 C CA . PRO B 2 8 ? 148.345 175.563 143.275 1.00 75.18 8 PRO C CA 1
ATOM 2312 C C . PRO B 2 8 ? 149.229 174.486 142.662 1.00 77.19 8 PRO C C 1
ATOM 2313 O O . PRO B 2 8 ? 150.442 174.648 142.592 1.00 77.32 8 PRO C O 1
ATOM 2317 N N . ALA B 2 9 ? 148.652 173.366 142.223 1.00 76.44 9 ALA C N 1
ATOM 2318 C CA . ALA B 2 9 ? 149.443 172.358 141.525 1.00 77.41 9 ALA C CA 1
ATOM 2319 C C . ALA B 2 9 ? 149.970 172.894 140.199 1.00 78.65 9 ALA C C 1
ATOM 2320 O O . ALA B 2 9 ? 151.101 172.588 139.804 1.00 77.73 9 ALA C O 1
ATOM 2322 N N . SER B 2 10 ? 149.162 173.684 139.495 1.00 83.45 10 SER C N 1
ATOM 2323 C CA . SER B 2 10 ? 149.579 174.339 138.264 1.00 82.17 10 SER C CA 1
ATOM 2324 C C . SER B 2 10 ? 149.016 175.751 138.242 1.00 81.31 10 SER C C 1
ATOM 2325 O O . SER B 2 10 ? 147.858 175.966 138.607 1.00 80.26 10 SER C O 1
ATOM 2328 N N . LEU B 2 11 ? 149.834 176.712 137.818 1.00 82.62 11 LEU C N 1
ATOM 2329 C CA . LEU B 2 11 ? 149.408 178.102 137.724 1.00 83.84 11 LEU C CA 1
ATOM 2330 C C . LEU B 2 11 ? 149.778 178.657 136.357 1.00 84.63 11 LEU C C 1
ATOM 2331 O O . LEU B 2 11 ? 150.912 178.488 135.898 1.00 87.64 11 LEU C O 1
ATOM 2336 N N . ALA B 2 12 ? 148.820 179.324 135.715 1.00 85.92 12 ALA C N 1
ATOM 2337 C CA . ALA B 2 12 ? 148.987 179.854 134.365 1.00 86.83 12 ALA C CA 1
ATOM 2338 C C . ALA B 2 12 ? 149.239 181.353 134.454 1.00 86.62 12 ALA C C 1
ATOM 2339 O O . ALA B 2 12 ? 148.412 182.098 134.989 1.00 88.20 12 ALA C O 1
ATOM 2341 N N . VAL B 2 13 ? 150.380 181.794 133.929 1.00 84.65 13 VAL C N 1
ATOM 2342 C CA . VAL B 2 13 ? 150.778 183.196 133.961 1.00 87.61 13 VAL C CA 1
ATOM 2343 C C . VAL B 2 13 ? 151.294 183.580 132.581 1.00 88.04 13 VAL C C 1
ATOM 2344 O O . VAL B 2 13 ? 152.074 182.836 131.977 1.00 88.04 13 VAL C O 1
ATOM 2348 N N . SER B 2 14 ? 150.855 184.733 132.082 1.00 98.81 14 SER C N 1
ATOM 2349 C CA . SER B 2 14 ? 151.322 185.221 130.795 1.00 99.35 14 SER C CA 1
ATOM 2350 C C . SER B 2 14 ? 152.714 185.837 130.929 1.00 98.90 14 SER C C 1
ATOM 2351 O O . SER B 2 14 ? 153.253 186.001 132.026 1.00 99.53 14 SER C O 1
ATOM 2354 N N . LEU B 2 15 ? 153.296 186.183 129.783 1.00 98.22 15 LEU C N 1
ATOM 2355 C CA . LEU B 2 15 ? 154.602 186.827 129.773 1.00 97.95 15 LEU C CA 1
ATOM 2356 C C . LEU B 2 15 ? 154.546 188.164 130.499 1.00 98.67 15 LEU C C 1
ATOM 2357 O O . LEU B 2 15 ? 153.542 188.879 130.451 1.00 100.89 15 LEU C O 1
ATOM 2362 N N . ARG B 2 16 ? 155.640 188.484 131.193 1.00 102.44 16 ARG C N 1
ATOM 2363 C CA . ARG B 2 16 ? 155.880 189.794 131.789 1.00 103.10 16 ARG C CA 1
ATOM 2364 C C . ARG B 2 16 ? 154.977 190.054 132.994 1.00 103.43 16 ARG C C 1
ATOM 2365 O O . ARG B 2 16 ? 155.047 191.126 133.606 1.00 104.22 16 ARG C O 1
ATOM 2373 N N . ARG B 2 17 ? 154.145 189.083 133.361 1.00 100.58 17 ARG C N 1
ATOM 2374 C CA . ARG B 2 17 ? 153.306 189.202 134.545 1.00 100.42 17 ARG C CA 1
ATOM 2375 C C . ARG B 2 17 ? 154.025 188.610 135.758 1.00 102.21 17 ARG C C 1
ATOM 2376 O O . ARG B 2 17 ? 155.214 188.288 135.711 1.00 102.23 17 ARG C O 1
ATOM 2384 N N . ARG B 2 18 ? 153.296 188.462 136.862 1.00 91.51 18 ARG C N 1
ATOM 2385 C CA . ARG B 2 18 ? 153.830 187.955 138.120 1.00 86.56 18 ARG C CA 1
ATOM 2386 C C . ARG B 2 18 ? 153.226 186.589 138.414 1.00 86.61 18 ARG C C 1
ATOM 2387 O O . ARG B 2 18 ? 152.016 186.392 138.256 1.00 88.61 18 ARG C O 1
ATOM 2395 N N . ALA B 2 19 ? 154.070 185.651 138.834 1.00 73.43 19 ALA C N 1
ATOM 2396 C CA . ALA B 2 19 ? 153.640 184.325 139.253 1.00 73.62 19 ALA C CA 1
ATOM 2397 C C . ALA B 2 19 ? 153.969 184.131 140.725 1.00 73.47 19 ALA C C 1
ATOM 2398 O O . ALA B 2 19 ? 155.037 184.539 141.189 1.00 72.34 19 ALA C O 1
ATOM 2400 N N . THR B 2 20 ? 153.046 183.512 141.459 1.00 60.77 20 THR C N 1
ATOM 2401 C CA . THR B 2 20 ? 153.205 183.286 142.888 1.00 55.10 20 THR C CA 1
ATOM 2402 C C . THR B 2 20 ? 152.945 181.822 143.204 1.00 55.05 20 THR C C 1
ATOM 2403 O O . THR B 2 20 ? 151.896 181.282 142.843 1.00 61.52 20 THR C O 1
ATOM 2407 N N . ILE B 2 21 ? 153.898 181.188 143.884 1.00 44.35 21 ILE C N 1
ATOM 2408 C CA . ILE B 2 21 ? 153.799 179.794 144.297 1.00 46.42 21 ILE C CA 1
ATOM 2409 C C . ILE B 2 21 ? 153.904 179.745 145.812 1.00 49.54 21 ILE C C 1
ATOM 2410 O O . ILE B 2 21 ? 154.748 180.428 146.402 1.00 51.51 21 ILE C O 1
ATOM 2415 N N . SER B 2 22 ? 153.049 178.947 146.441 1.00 55.42 22 SER C N 1
ATOM 2416 C CA . SER B 2 22 ? 152.985 178.865 147.891 1.00 53.55 22 SER C CA 1
ATOM 2417 C C . SER B 2 22 ? 153.386 177.475 148.367 1.00 55.33 22 SER C C 1
ATOM 2418 O O . SER B 2 22 ? 153.048 176.468 147.737 1.00 54.87 22 SER C O 1
ATOM 2421 N N . CYS B 2 23 ? 154.118 177.436 149.477 1.00 58.90 23 CYS C N 1
ATOM 2422 C CA . CYS B 2 23 ? 154.496 176.200 150.144 1.00 58.60 23 CYS C CA 1
ATOM 2423 C C . CYS B 2 23 ? 154.047 176.291 151.594 1.00 61.54 23 CYS C C 1
ATOM 2424 O O . CYS B 2 23 ? 154.295 177.299 152.269 1.00 62.25 23 CYS C O 1
ATOM 2427 N N . ARG B 2 24 ? 153.367 175.247 152.057 1.00 70.05 24 ARG C N 1
ATOM 2428 C CA . ARG B 2 24 ? 152.815 175.179 153.401 1.00 66.43 24 ARG C CA 1
ATOM 2429 C C . ARG B 2 24 ? 153.436 173.997 154.128 1.00 68.12 24 ARG C C 1
ATOM 2430 O O . ARG B 2 24 ? 153.454 172.880 153.600 1.00 68.95 24 ARG C O 1
ATOM 2438 N N . ALA B 2 25 ? 153.936 174.244 155.333 1.00 63.71 25 ALA C N 1
ATOM 2439 C CA . ALA B 2 25 ? 154.593 173.221 156.132 1.00 60.51 25 ALA C CA 1
ATOM 2440 C C . ALA B 2 25 ? 153.686 172.782 157.274 1.00 61.77 25 ALA C C 1
ATOM 2441 O O . ALA B 2 25 ? 153.003 173.605 157.890 1.00 62.35 25 ALA C O 1
ATOM 2443 N N . SER B 2 26 ? 153.680 171.475 157.546 1.00 58.66 26 SER C N 1
ATOM 2444 C CA . SER B 2 26 ? 152.883 170.954 158.652 1.00 62.44 26 SER C CA 1
ATOM 2445 C C . SER B 2 26 ? 153.384 171.482 159.990 1.00 66.30 26 SER C C 1
ATOM 2446 O O . SER B 2 26 ? 152.587 171.782 160.886 1.00 65.17 26 SER C O 1
ATOM 2449 N N . GLU B 2 27 ? 154.699 171.596 160.146 1.00 65.74 27 GLU C N 1
ATOM 2450 C CA . GLU B 2 27 ? 155.314 172.159 161.336 1.00 61.03 27 GLU C CA 1
ATOM 2451 C C . GLU B 2 27 ? 156.237 173.301 160.938 1.00 61.74 27 GLU C C 1
ATOM 2452 O O . GLU B 2 27 ? 156.639 173.426 159.780 1.00 64.74 27 GLU C O 1
ATOM 2458 N N . SER B 2 28 ? 156.562 174.144 161.914 1.00 50.49 28 SER C N 1
ATOM 2459 C CA . SER B 2 28 ? 157.454 175.266 161.659 1.00 46.49 28 SER C CA 1
ATOM 2460 C C . SER B 2 28 ? 158.838 174.768 161.263 1.00 42.72 28 SER C C 1
ATOM 2461 O O . SER B 2 28 ? 159.369 173.825 161.858 1.00 50.48 28 SER C O 1
ATOM 2464 N N . VAL B 2 29 ? 159.417 175.400 160.249 1.00 32.89 29 VAL C N 1
ATOM 2465 C CA . VAL B 2 29 ? 160.760 175.077 159.794 1.00 33.96 29 VAL C CA 1
ATOM 2466 C C . VAL B 2 29 ? 161.752 176.163 160.206 1.00 35.79 29 VAL C C 1
ATOM 2467 O O . VAL B 2 29 ? 162.858 176.226 159.680 1.00 35.56 29 VAL C O 1
ATOM 2471 N N . ASP B 2 30 ? 161.363 177.015 161.145 1.00 26.85 30 ASP C N 1
ATOM 2472 C CA . ASP B 2 30 ? 162.169 178.153 161.549 1.00 27.60 30 ASP C CA 1
ATOM 2473 C C . ASP B 2 30 ? 163.004 177.810 162.771 1.00 17.13 30 ASP C C 1
ATOM 2474 O O . ASP B 2 30 ? 162.572 177.052 163.641 1.00 29.90 30 ASP C O 1
ATOM 2479 N N . GLY B 2 31 ? 164.208 178.360 162.817 1.00 7.58 31 GLY C N 1
ATOM 2480 C CA . GLY B 2 31 ? 165.007 178.306 164.017 1.00 9.08 31 GLY C CA 1
ATOM 2481 C C . GLY B 2 31 ? 165.772 179.588 164.248 1.00 16.72 31 GLY C C 1
ATOM 2482 O O . GLY B 2 31 ? 166.609 179.971 163.427 1.00 29.18 31 GLY C O 1
ATOM 2483 N N . TYR B 2 32 ? 165.493 180.243 165.373 1.00 15.00 32 TYR C N 1
ATOM 2484 C CA . TYR B 2 32 ? 166.211 181.434 165.829 1.00 28.03 32 TYR C CA 1
ATOM 2485 C C . TYR B 2 32 ? 166.387 182.465 164.716 1.00 35.21 32 TYR C C 1
ATOM 2486 O O . TYR B 2 32 ? 167.500 182.872 164.380 1.00 37.49 32 TYR C O 1
ATOM 2495 N N . GLY B 2 33 ? 165.266 182.896 164.142 1.00 27.00 33 GLY C N 1
ATOM 2496 C CA . GLY B 2 33 ? 165.283 183.943 163.142 1.00 27.91 33 GLY C CA 1
ATOM 2497 C C . GLY B 2 33 ? 165.672 183.507 161.748 1.00 25.89 33 GLY C C 1
ATOM 2498 O O . GLY B 2 33 ? 165.877 184.368 160.886 1.00 25.93 33 GLY C O 1
ATOM 2499 N N . HIS B 2 34 ? 165.785 182.206 161.497 1.00 30.01 34 HIS C N 1
ATOM 2500 C CA . HIS B 2 34 ? 166.127 181.682 160.184 1.00 19.76 34 HIS C CA 1
ATOM 2501 C C . HIS B 2 34 ? 165.077 180.668 159.760 1.00 25.99 34 HIS C C 1
ATOM 2502 O O . HIS B 2 34 ? 164.744 179.756 160.523 1.00 37.02 34 HIS C O 1
ATOM 2509 N N . SER B 2 35 ? 164.558 180.831 158.550 1.00 35.90 35 SER C N 1
ATOM 2510 C CA . SER B 2 35 ? 163.639 179.871 157.954 1.00 25.68 35 SER C CA 1
ATOM 2511 C C . SER B 2 35 ? 164.442 178.928 157.069 1.00 29.11 35 SER C C 1
ATOM 2512 O O . SER B 2 35 ? 165.107 179.372 156.130 1.00 42.90 35 SER C O 1
ATOM 2515 N N . PHE B 2 36 ? 164.388 177.636 157.372 1.00 27.21 36 PHE C N 1
ATOM 2516 C CA . PHE B 2 36 ? 165.226 176.651 156.687 1.00 4.49 36 PHE C CA 1
ATOM 2517 C C . PHE B 2 36 ? 164.451 175.984 155.551 1.00 22.89 36 PHE C C 1
ATOM 2518 O O . PHE B 2 36 ? 164.257 174.771 155.491 1.00 30.52 36 PHE C O 1
ATOM 2526 N N . MET B 2 37 ? 164.005 176.840 154.636 1.00 35.82 37 MET C N 1
ATOM 2527 C CA . MET B 2 37 ? 163.219 176.465 153.472 1.00 33.80 37 MET C CA 1
ATOM 2528 C C . MET B 2 37 ? 163.943 176.933 152.219 1.00 36.12 37 MET C C 1
ATOM 2529 O O . MET B 2 37 ? 164.504 178.031 152.188 1.00 35.80 37 MET C O 1
ATOM 2534 N N . HIS B 2 38 ? 163.935 176.090 151.194 1.00 31.51 38 HIS C N 1
ATOM 2535 C CA . HIS B 2 38 ? 164.688 176.312 149.972 1.00 21.82 38 HIS C CA 1
ATOM 2536 C C . HIS B 2 38 ? 163.789 176.056 148.767 1.00 38.98 38 HIS C C 1
ATOM 2537 O O . HIS B 2 38 ? 162.903 175.203 148.804 1.00 44.01 38 HIS C O 1
ATOM 2544 N N . TRP B 2 39 ? 164.019 176.815 147.700 1.00 46.89 39 TRP C N 1
ATOM 2545 C CA . TRP B 2 39 ? 163.229 176.742 146.477 1.00 38.07 39 TRP C CA 1
ATOM 2546 C C . TRP B 2 39 ? 164.111 176.291 145.323 1.00 33.66 39 TRP C C 1
ATOM 2547 O O . TRP B 2 39 ? 165.163 176.892 145.074 1.00 42.93 39 TRP C O 1
ATOM 2558 N N . TYR B 2 40 ? 163.657 175.259 144.610 1.00 31.02 40 TYR C N 1
ATOM 2559 C CA . TYR B 2 40 ? 164.338 174.706 143.450 1.00 35.08 40 TYR C CA 1
ATOM 2560 C C . TYR B 2 40 ? 163.464 174.833 142.210 1.00 49.19 40 TYR C C 1
ATOM 2561 O O . TYR B 2 40 ? 162.233 174.788 142.290 1.00 49.88 40 TYR C O 1
ATOM 2570 N N . GLN B 2 41 ? 164.118 174.965 141.058 1.00 46.58 41 GLN C N 1
ATOM 2571 C CA . GLN B 2 41 ? 163.463 174.962 139.756 1.00 44.72 41 GLN C CA 1
ATOM 2572 C C . GLN B 2 41 ? 163.987 173.793 138.938 1.00 48.17 41 GLN C C 1
ATOM 2573 O O . GLN B 2 41 ? 165.203 173.605 138.833 1.00 53.71 41 GLN C O 1
ATOM 2579 N N . GLN B 2 42 ? 163.077 173.018 138.352 1.00 51.57 42 GLN C N 1
ATOM 2580 C CA . GLN B 2 42 ? 163.434 171.872 137.524 1.00 53.31 42 GLN C CA 1
ATOM 2581 C C . GLN B 2 42 ? 162.768 172.028 136.165 1.00 62.18 42 GLN C C 1
ATOM 2582 O O . GLN B 2 42 ? 161.537 171.989 136.063 1.00 59.54 42 GLN C O 1
ATOM 2588 N N . LYS B 2 43 ? 163.581 172.209 135.130 1.00 70.66 43 LYS C N 1
ATOM 2589 C CA . LYS B 2 43 ? 163.093 172.226 133.763 1.00 64.42 43 LYS C CA 1
ATOM 2590 C C . LYS B 2 43 ? 162.955 170.799 133.240 1.00 67.92 43 LYS C C 1
ATOM 2591 O O . LYS B 2 43 ? 163.407 169.833 133.859 1.00 73.13 43 LYS C O 1
ATOM 2597 N N . SER B 2 44 ? 162.312 170.671 132.082 1.00 78.49 44 SER C N 1
ATOM 2598 C CA . SER B 2 44 ? 162.084 169.355 131.502 1.00 79.26 44 SER C CA 1
ATOM 2599 C C . SER B 2 44 ? 163.404 168.709 131.104 1.00 78.25 44 SER C C 1
ATOM 2600 O O . SER B 2 44 ? 164.222 169.314 130.405 1.00 79.49 44 SER C O 1
ATOM 2603 N N . GLY B 2 45 ? 163.609 167.474 131.556 1.00 63.03 45 GLY C N 1
ATOM 2604 C CA . GLY B 2 45 ? 164.822 166.750 131.240 1.00 65.94 45 GLY C CA 1
ATOM 2605 C C . GLY B 2 45 ? 166.076 167.268 131.903 1.00 68.03 45 GLY C C 1
ATOM 2606 O O . GLY B 2 45 ? 167.176 166.947 131.446 1.00 67.53 45 GLY C O 1
ATOM 2607 N N . GLN B 2 46 ? 165.951 168.059 132.963 1.00 58.79 46 GLN C N 1
ATOM 2608 C CA . GLN B 2 46 ? 167.098 168.632 133.644 1.00 54.80 46 GLN C CA 1
ATOM 2609 C C . GLN B 2 46 ? 166.993 168.386 135.141 1.00 57.44 46 GLN C C 1
ATOM 2610 O O . GLN B 2 46 ? 165.888 168.266 135.679 1.00 57.54 46 GLN C O 1
ATOM 2616 N N . PRO B 2 47 ? 168.123 168.299 135.835 1.00 55.35 47 PRO C N 1
ATOM 2617 C CA . PRO B 2 47 ? 168.090 168.131 137.289 1.00 47.48 47 PRO C CA 1
ATOM 2618 C C . PRO B 2 47 ? 167.567 169.386 137.961 1.00 50.60 47 PRO C C 1
ATOM 2619 O O . PRO B 2 47 ? 167.605 170.476 137.370 1.00 54.80 47 PRO C O 1
ATOM 2623 N N . PRO B 2 48 ? 167.053 169.274 139.185 1.00 42.65 48 PRO C N 1
ATOM 2624 C CA . PRO B 2 48 ? 166.585 170.469 139.894 1.00 42.38 48 PRO C CA 1
ATOM 2625 C C . PRO B 2 48 ? 167.711 171.475 140.068 1.00 40.27 48 PRO C C 1
ATOM 2626 O O . PRO B 2 48 ? 168.872 171.110 140.259 1.00 40.46 48 PRO C O 1
ATOM 2630 N N . LYS B 2 49 ? 167.361 172.752 139.975 1.00 38.31 49 LYS C N 1
ATOM 2631 C CA . LYS B 2 49 ? 168.317 173.842 140.091 1.00 33.79 49 LYS C CA 1
ATOM 2632 C C . LYS B 2 49 ? 167.918 174.734 141.257 1.00 40.60 49 LYS C C 1
ATOM 2633 O O . LYS B 2 49 ? 166.765 175.166 141.348 1.00 36.61 49 LYS C O 1
ATOM 2639 N N . LEU B 2 50 ? 168.871 175.006 142.143 1.00 32.50 50 LEU C N 1
ATOM 2640 C CA . LEU B 2 50 ? 168.577 175.775 143.341 1.00 25.21 50 LEU C CA 1
ATOM 2641 C C . LEU B 2 50 ? 168.330 177.235 142.992 1.00 38.83 50 LEU C C 1
ATOM 2642 O O . LEU B 2 50 ? 169.143 177.871 142.316 1.00 39.16 50 LEU C O 1
ATOM 2647 N N . LEU B 2 51 ? 167.206 177.766 143.464 1.00 42.55 51 LEU C N 1
ATOM 2648 C CA . LEU B 2 51 ? 166.847 179.164 143.280 1.00 26.47 51 LEU C CA 1
ATOM 2649 C C . LEU B 2 51 ? 167.017 179.976 144.551 1.00 33.43 51 LEU C C 1
ATOM 2650 O O . LEU B 2 51 ? 167.709 180.998 144.553 1.00 46.63 51 LEU C O 1
ATOM 2655 N N . ILE B 2 52 ? 166.394 179.538 145.639 1.00 32.14 52 ILE C N 1
ATOM 2656 C CA . ILE B 2 52 ? 166.389 180.271 146.897 1.00 36.48 52 ILE C CA 1
ATOM 2657 C C . ILE B 2 52 ? 166.872 179.339 147.995 1.00 38.10 52 ILE C C 1
ATOM 2658 O O . ILE B 2 52 ? 166.482 178.170 148.033 1.00 43.94 52 ILE C O 1
ATOM 2663 N N . TYR B 2 53 ? 167.715 179.846 148.886 1.00 39.43 53 TYR C N 1
ATOM 2664 C CA . TYR B 2 53 ? 168.071 179.114 150.092 1.00 30.97 53 TYR C CA 1
ATOM 2665 C C . TYR B 2 53 ? 167.686 179.935 151.312 1.00 36.32 53 TYR C C 1
ATOM 2666 O O . TYR B 2 53 ? 167.758 181.167 151.295 1.00 39.02 53 TYR C O 1
ATOM 2675 N N . ARG B 2 54 ? 167.253 179.234 152.360 1.00 34.96 54 ARG C N 1
ATOM 2676 C CA . ARG B 2 54 ? 166.788 179.842 153.605 1.00 31.84 54 ARG C CA 1
ATOM 2677 C C . ARG B 2 54 ? 165.670 180.856 153.364 1.00 31.77 54 ARG C C 1
ATOM 2678 O O . ARG B 2 54 ? 165.578 181.873 154.053 1.00 33.53 54 ARG C O 1
ATOM 2686 N N . ALA B 2 55 ? 164.841 180.585 152.356 1.00 25.49 55 ALA C N 1
ATOM 2687 C CA . ALA B 2 55 ? 163.527 181.168 152.093 1.00 27.39 55 ALA C CA 1
ATOM 2688 C C . ALA B 2 55 ? 163.547 182.605 151.588 1.00 31.71 55 ALA C C 1
ATOM 2689 O O . ALA B 2 55 ? 162.512 183.080 151.114 1.00 42.01 55 ALA C O 1
ATOM 2691 N N . SER B 2 56 ? 164.670 183.313 151.654 1.00 32.34 56 SER C N 1
ATOM 2692 C CA . SER B 2 56 ? 164.699 184.675 151.141 1.00 26.00 56 SER C CA 1
ATOM 2693 C C . SER B 2 56 ? 166.004 185.065 150.465 1.00 38.81 56 SER C C 1
ATOM 2694 O O . SER B 2 56 ? 166.130 186.218 150.042 1.00 40.92 56 SER C O 1
ATOM 2697 N N . ASN B 2 57 ? 166.967 184.161 150.340 1.00 34.23 57 ASN C N 1
ATOM 2698 C CA . ASN B 2 57 ? 168.283 184.497 149.819 1.00 34.93 57 ASN C CA 1
ATOM 2699 C C . ASN B 2 57 ? 168.399 184.000 148.389 1.00 35.25 57 ASN C C 1
ATOM 2700 O O . ASN B 2 57 ? 168.103 182.836 148.103 1.00 42.79 57 ASN C O 1
ATOM 2705 N N . LEU B 2 58 ? 168.824 184.889 147.500 1.00 40.03 58 LEU C N 1
ATOM 2706 C CA . LEU B 2 58 ? 168.931 184.567 146.087 1.00 32.91 58 LEU C CA 1
ATOM 2707 C C . LEU B 2 58 ? 170.242 183.834 145.842 1.00 31.90 58 LEU C C 1
ATOM 2708 O O . LEU B 2 58 ? 171.316 184.344 146.177 1.00 38.55 58 LEU C O 1
ATOM 2713 N N . GLU B 2 59 ? 170.160 182.636 145.273 1.00 32.21 59 GLU C N 1
ATOM 2714 C CA . GLU B 2 59 ? 171.368 181.875 144.990 1.00 32.03 59 GLU C CA 1
ATOM 2715 C C . GLU B 2 59 ? 172.179 182.562 143.898 1.00 35.02 59 GLU C C 1
ATOM 2716 O O . GLU B 2 59 ? 171.631 183.027 142.896 1.00 40.85 59 GLU C O 1
ATOM 2722 N N . SER B 2 60 ? 173.494 182.633 144.103 1.00 35.77 60 SER C N 1
ATOM 2723 C CA . SER B 2 60 ? 174.379 183.338 143.183 1.00 34.99 60 SER C CA 1
ATOM 2724 C C . SER B 2 60 ? 174.336 182.730 141.788 1.00 36.79 60 SER C C 1
ATOM 2725 O O . SER B 2 60 ? 174.697 181.564 141.598 1.00 46.96 60 SER C O 1
ATOM 2728 N N . GLY B 2 61 ? 173.893 183.513 140.808 1.00 41.48 61 GLY C N 1
ATOM 2729 C CA . GLY B 2 61 ? 173.811 183.062 139.430 1.00 39.18 61 GLY C CA 1
ATOM 2730 C C . GLY B 2 61 ? 172.406 182.940 138.879 1.00 41.31 61 GLY C C 1
ATOM 2731 O O . GLY B 2 61 ? 172.255 182.583 137.702 1.00 45.51 61 GLY C O 1
ATOM 2732 N N . VAL B 2 62 ? 171.367 183.210 139.660 1.00 35.13 62 VAL C N 1
ATOM 2733 C CA . VAL B 2 62 ? 169.993 183.091 139.181 1.00 35.30 62 VAL C CA 1
ATOM 2734 C C . VAL B 2 62 ? 169.433 184.493 138.963 1.00 41.45 62 VAL C C 1
ATOM 2735 O O . VAL B 2 62 ? 169.898 185.449 139.600 1.00 39.71 62 VAL C O 1
ATOM 2739 N N . PRO B 2 63 ? 168.461 184.668 138.069 1.00 49.89 63 PRO C N 1
ATOM 2740 C CA . PRO B 2 63 ? 167.987 186.017 137.744 1.00 46.67 63 PRO C CA 1
ATOM 2741 C C . PRO B 2 63 ? 167.306 186.692 138.925 1.00 48.03 63 PRO C C 1
ATOM 2742 O O . PRO B 2 63 ? 166.713 186.052 139.795 1.00 55.18 63 PRO C O 1
ATOM 2746 N N . ALA B 2 64 ? 167.392 188.023 138.930 1.00 46.42 64 ALA C N 1
ATOM 2747 C CA . ALA B 2 64 ? 166.812 188.827 139.998 1.00 52.82 64 ALA C CA 1
ATOM 2748 C C . ALA B 2 64 ? 165.291 188.819 139.992 1.00 53.68 64 ALA C C 1
ATOM 2749 O O . ALA B 2 64 ? 164.685 189.300 140.954 1.00 55.89 64 ALA C O 1
ATOM 2751 N N . ARG B 2 65 ? 164.660 188.299 138.938 1.00 66.62 65 ARG C N 1
ATOM 2752 C CA . ARG B 2 65 ? 163.205 188.240 138.891 1.00 66.00 65 ARG C CA 1
ATOM 2753 C C . ARG B 2 65 ? 162.626 187.217 139.858 1.00 64.50 65 ARG C C 1
ATOM 2754 O O . ARG B 2 65 ? 161.414 187.232 140.094 1.00 62.84 65 ARG C O 1
ATOM 2762 N N . PHE B 2 66 ? 163.453 186.340 140.419 1.00 51.56 66 PHE C N 1
ATOM 2763 C CA . PHE B 2 66 ? 163.011 185.392 141.431 1.00 54.14 66 PHE C CA 1
ATOM 2764 C C . PHE B 2 66 ? 163.157 186.016 142.812 1.00 57.19 66 PHE C C 1
ATOM 2765 O O . PHE B 2 66 ? 164.183 186.630 143.117 1.00 58.22 66 PHE C O 1
ATOM 2773 N N . SER B 2 67 ? 162.126 185.865 143.638 1.00 52.34 67 SER C N 1
ATOM 2774 C CA . SER B 2 67 ? 162.132 186.403 144.988 1.00 44.59 67 SER C CA 1
ATOM 2775 C C . SER B 2 67 ? 161.470 185.404 145.922 1.00 47.25 67 SER C C 1
ATOM 2776 O O . SER B 2 67 ? 160.595 184.639 145.515 1.00 46.47 67 SER C O 1
ATOM 2779 N N . GLY B 2 68 ? 161.897 185.416 147.177 1.00 43.69 68 GLY C N 1
ATOM 2780 C CA . GLY B 2 68 ? 161.330 184.536 148.177 1.00 38.66 68 GLY C CA 1
ATOM 2781 C C . GLY B 2 68 ? 160.914 185.313 149.406 1.00 45.54 68 GLY C C 1
ATOM 2782 O O . GLY B 2 68 ? 161.507 186.332 149.755 1.00 53.66 68 GLY C O 1
ATOM 2783 N N . SER B 2 69 ? 159.870 184.815 150.062 1.00 45.56 69 SER C N 1
ATOM 2784 C CA . SER B 2 69 ? 159.388 185.440 151.284 1.00 48.15 69 SER C CA 1
ATOM 2785 C C . SER B 2 69 ? 158.641 184.404 152.110 1.00 50.11 69 SER C C 1
ATOM 2786 O O . SER B 2 69 ? 158.355 183.299 151.648 1.00 45.33 69 SER C O 1
ATOM 2789 N N . GLY B 2 70 ? 158.326 184.777 153.340 1.00 47.90 70 GLY C N 1
ATOM 2790 C CA . GLY B 2 70 ? 157.582 183.925 154.243 1.00 44.41 70 GLY C CA 1
ATOM 2791 C C . GLY B 2 70 ? 158.372 183.591 155.495 1.00 47.77 70 GLY C C 1
ATOM 2792 O O . GLY B 2 70 ? 159.559 183.884 155.622 1.00 49.96 70 GLY C O 1
ATOM 2793 N N . SER B 2 71 ? 157.666 182.965 156.431 1.00 54.59 71 SER C N 1
ATOM 2794 C CA . SER B 2 71 ? 158.251 182.565 157.701 1.00 54.89 71 SER C CA 1
ATOM 2795 C C . SER B 2 71 ? 157.384 181.473 158.308 1.00 52.60 71 SER C C 1
ATOM 2796 O O . SER B 2 71 ? 156.256 181.235 157.872 1.00 57.68 71 SER C O 1
ATOM 2799 N N . ARG B 2 72 ? 157.939 180.803 159.319 1.00 47.66 72 ARG C N 1
ATOM 2800 C CA . ARG B 2 72 ? 157.235 179.774 160.075 1.00 51.10 72 ARG C CA 1
ATOM 2801 C C . ARG B 2 72 ? 156.773 178.635 159.177 1.00 55.68 72 ARG C C 1
ATOM 2802 O O . ARG B 2 72 ? 157.543 177.713 158.890 1.00 64.92 72 ARG C O 1
ATOM 2810 N N . THR B 2 73 ? 155.516 178.684 158.734 1.00 64.46 73 THR C N 1
ATOM 2811 C CA . THR B 2 73 ? 154.941 177.624 157.921 1.00 67.11 73 THR C CA 1
ATOM 2812 C C . THR B 2 73 ? 154.441 178.082 156.559 1.00 65.00 73 THR C C 1
ATOM 2813 O O . THR B 2 73 ? 154.087 177.229 155.738 1.00 69.08 73 THR C O 1
ATOM 2817 N N . ASP B 2 74 ? 154.408 179.384 156.288 1.00 62.59 74 ASP C N 1
ATOM 2818 C CA . ASP B 2 74 ? 153.901 179.924 155.033 1.00 63.48 74 ASP C CA 1
ATOM 2819 C C . ASP B 2 74 ? 155.066 180.489 154.238 1.00 64.24 74 ASP C C 1
ATOM 2820 O O . ASP B 2 74 ? 155.783 181.364 154.733 1.00 64.85 74 ASP C O 1
ATOM 2825 N N . PHE B 2 75 ? 155.258 180.008 153.010 1.00 51.22 75 PHE C N 1
ATOM 2826 C CA . PHE B 2 75 ? 156.348 180.519 152.194 1.00 49.18 75 PHE C CA 1
ATOM 2827 C C . PHE B 2 75 ? 155.867 180.756 150.773 1.00 53.13 75 PHE C C 1
ATOM 2828 O O . PHE B 2 75 ? 154.991 180.051 150.271 1.00 56.15 75 PHE C O 1
ATOM 2836 N N . THR B 2 76 ? 156.453 181.762 150.129 1.00 48.09 76 THR C N 1
ATOM 2837 C CA . THR B 2 76 ? 156.023 182.209 148.813 1.00 43.68 76 THR C CA 1
ATOM 2838 C C . THR B 2 76 ? 157.236 182.460 147.931 1.00 49.67 76 THR C C 1
ATOM 2839 O O . THR B 2 76 ? 158.183 183.139 148.343 1.00 58.41 76 THR C O 1
ATOM 2843 N N . LEU B 2 77 ? 157.200 181.906 146.723 1.00 43.64 77 LEU C N 1
ATOM 2844 C CA . LEU B 2 77 ? 158.170 182.190 145.677 1.00 40.52 77 LEU C CA 1
ATOM 2845 C C . LEU B 2 77 ? 157.480 182.999 144.587 1.00 48.80 77 LEU C C 1
ATOM 2846 O O . LEU B 2 77 ? 156.413 182.611 144.102 1.00 50.72 77 LEU C O 1
ATOM 2851 N N . THR B 2 78 ? 158.083 184.122 144.211 1.00 56.12 78 THR C N 1
ATOM 2852 C CA . THR B 2 78 ? 157.476 185.076 143.295 1.00 51.95 78 THR C CA 1
ATOM 2853 C C . THR B 2 78 ? 158.394 185.304 142.104 1.00 56.05 78 THR C C 1
ATOM 2854 O O . THR B 2 78 ? 159.591 185.551 142.274 1.00 58.32 78 THR C O 1
ATOM 2858 N N . ILE B 2 79 ? 157.830 185.220 140.904 1.00 71.33 79 ILE C N 1
ATOM 2859 C CA . ILE B 2 79 ? 158.550 185.483 139.664 1.00 68.91 79 ILE C CA 1
ATOM 2860 C C . ILE B 2 79 ? 157.942 186.728 139.036 1.00 70.12 79 ILE C C 1
ATOM 2861 O O . ILE B 2 79 ? 156.750 186.751 138.704 1.00 70.20 79 ILE C O 1
ATOM 2866 N N . ASP B 2 80 ? 158.755 187.768 138.879 1.00 87.80 80 ASP C N 1
ATOM 2867 C CA . ASP B 2 80 ? 158.315 189.014 138.268 1.00 87.34 80 ASP C CA 1
ATOM 2868 C C . ASP B 2 80 ? 159.507 189.743 137.663 1.00 90.00 80 ASP C C 1
ATOM 2869 O O . ASP B 2 80 ? 160.432 190.127 138.390 1.00 89.28 80 ASP C O 1
ATOM 2874 N N . PRO B 2 81 ? 159.528 189.958 136.342 1.00 90.58 81 PRO C N 1
ATOM 2875 C CA . PRO B 2 81 ? 158.536 189.538 135.344 1.00 87.90 81 PRO C CA 1
ATOM 2876 C C . PRO B 2 81 ? 158.700 188.073 134.960 1.00 89.00 81 PRO C C 1
ATOM 2877 O O . PRO B 2 81 ? 159.789 187.525 135.064 1.00 92.04 81 PRO C O 1
ATOM 2881 N N . VAL B 2 82 ? 157.642 187.416 134.500 1.00 90.02 82 VAL C N 1
ATOM 2882 C CA . VAL B 2 82 ? 157.709 186.011 134.119 1.00 90.68 82 VAL C CA 1
ATOM 2883 C C . VAL B 2 82 ? 158.208 185.928 132.682 1.00 90.84 82 VAL C C 1
ATOM 2884 O O . VAL B 2 82 ? 157.649 186.565 131.784 1.00 95.77 82 VAL C O 1
ATOM 2888 N N . GLU B 2 83 ? 159.262 185.149 132.466 1.00 91.90 83 GLU C N 1
ATOM 2889 C CA . GLU B 2 83 ? 159.858 184.980 131.151 1.00 92.20 83 GLU C CA 1
ATOM 2890 C C . GLU B 2 83 ? 159.493 183.618 130.573 1.00 93.42 83 GLU C C 1
ATOM 2891 O O . GLU B 2 83 ? 158.880 182.775 131.231 1.00 93.07 83 GLU C O 1
ATOM 2897 N N . ALA B 2 84 ? 159.877 183.418 129.310 1.00 94.29 84 ALA C N 1
ATOM 2898 C CA . ALA B 2 84 ? 159.542 182.176 128.619 1.00 93.31 84 ALA C CA 1
ATOM 2899 C C . ALA B 2 84 ? 160.243 180.979 129.248 1.00 93.37 84 ALA C C 1
ATOM 2900 O O . ALA B 2 84 ? 159.640 179.912 129.411 1.00 94.49 84 ALA C O 1
ATOM 2902 N N . ASP B 2 85 ? 161.519 181.133 129.607 1.00 90.13 85 ASP C N 1
ATOM 2903 C CA . ASP B 2 85 ? 162.284 180.020 130.157 1.00 91.13 85 ASP C CA 1
ATOM 2904 C C . ASP B 2 85 ? 161.866 179.651 131.573 1.00 88.73 85 ASP C C 1
ATOM 2905 O O . ASP B 2 85 ? 162.307 178.612 132.074 1.00 84.94 85 ASP C O 1
ATOM 2910 N N . ASP B 2 86 ? 161.030 180.461 132.225 1.00 78.08 86 ASP C N 1
ATOM 2911 C CA . ASP B 2 86 ? 160.585 180.146 133.576 1.00 76.72 86 ASP C CA 1
ATOM 2912 C C . ASP B 2 86 ? 159.601 178.987 133.620 1.00 74.00 86 ASP C C 1
ATOM 2913 O O . ASP B 2 86 ? 159.276 178.520 134.716 1.00 76.36 86 ASP C O 1
ATOM 2918 N N . ALA B 2 87 ? 159.122 178.514 132.474 1.00 73.81 87 ALA C N 1
ATOM 2919 C CA . ALA B 2 87 ? 158.209 177.376 132.433 1.00 75.89 87 ALA C CA 1
ATOM 2920 C C . ALA B 2 87 ? 158.952 176.139 132.916 1.00 75.99 87 ALA C C 1
ATOM 2921 O O . ALA B 2 87 ? 159.789 175.582 132.203 1.00 77.19 87 ALA C O 1
ATOM 2923 N N . ALA B 2 88 ? 158.647 175.707 134.131 1.00 66.92 88 ALA C N 1
ATOM 2924 C CA . ALA B 2 88 ? 159.317 174.580 134.773 1.00 66.78 88 ALA C CA 1
ATOM 2925 C C . ALA B 2 88 ? 158.464 174.156 135.962 1.00 64.55 88 ALA C C 1
ATOM 2926 O O . ALA B 2 88 ? 157.366 174.684 136.177 1.00 68.46 88 ALA C O 1
ATOM 2928 N N . THR B 2 89 ? 158.964 173.199 136.739 1.00 56.95 89 THR C N 1
ATOM 2929 C CA . THR B 2 89 ? 158.318 172.775 137.973 1.00 58.12 89 THR C CA 1
ATOM 2930 C C . THR B 2 89 ? 159.122 173.299 139.153 1.00 61.36 89 THR C C 1
ATOM 2931 O O . THR B 2 89 ? 160.343 173.128 139.202 1.00 56.50 89 THR C O 1
ATOM 2935 N N . TYR B 2 90 ? 158.444 173.936 140.099 1.00 58.14 90 TYR C N 1
ATOM 2936 C CA . TYR B 2 90 ? 159.099 174.563 141.237 1.00 50.52 90 TYR C CA 1
ATOM 2937 C C . TYR B 2 90 ? 158.792 173.780 142.505 1.00 52.01 90 TYR C C 1
ATOM 2938 O O . TYR B 2 90 ? 157.627 173.492 142.798 1.00 55.31 90 TYR C O 1
ATOM 2947 N N . TYR B 2 91 ? 159.840 173.445 143.251 1.00 50.62 91 TYR C N 1
ATOM 2948 C CA . TYR B 2 91 ? 159.741 172.620 144.445 1.00 47.95 91 TYR C CA 1
ATOM 2949 C C . TYR B 2 91 ? 160.211 173.405 145.660 1.00 52.09 91 TYR C C 1
ATOM 2950 O O . TYR B 2 91 ? 161.125 174.228 145.564 1.00 52.41 91 TYR C O 1
ATOM 2959 N N . CYS B 2 92 ? 159.583 173.146 146.803 1.00 48.05 92 CYS C N 1
ATOM 2960 C CA . CYS B 2 92 ? 160.044 173.656 148.085 1.00 43.31 92 CYS C CA 1
ATOM 2961 C C . CYS B 2 92 ? 160.593 172.493 148.902 1.00 51.02 92 CYS C C 1
ATOM 2962 O O . CYS B 2 92 ? 160.053 171.383 148.850 1.00 48.56 92 CYS C O 1
ATOM 2965 N N . GLN B 2 93 ? 161.677 172.745 149.627 1.00 45.45 93 GLN C N 1
ATOM 2966 C CA . GLN B 2 93 ? 162.348 171.745 150.444 1.00 36.07 93 GLN C CA 1
ATOM 2967 C C . GLN B 2 93 ? 162.636 172.339 151.813 1.00 32.48 93 GLN C C 1
ATOM 2968 O O . GLN B 2 93 ? 162.997 173.509 151.921 1.00 39.49 93 GLN C O 1
ATOM 2974 N N . GLN B 2 94 ? 162.467 171.542 152.860 1.00 37.77 94 GLN C N 1
ATOM 2975 C CA . GLN B 2 94 ? 162.796 171.969 154.211 1.00 39.85 94 GLN C CA 1
ATOM 2976 C C . GLN B 2 94 ? 164.058 171.259 154.677 1.00 42.75 94 GLN C C 1
ATOM 2977 O O . GLN B 2 94 ? 164.269 170.082 154.370 1.00 49.94 94 GLN C O 1
ATOM 2983 N N . SER B 2 95 ? 164.911 171.988 155.398 1.00 44.51 95 SER C N 1
ATOM 2984 C CA . SER B 2 95 ? 166.086 171.402 156.027 1.00 31.32 95 SER C CA 1
ATOM 2985 C C . SER B 2 95 ? 166.058 171.563 157.542 1.00 38.37 95 SER C C 1
ATOM 2986 O O . SER B 2 95 ? 167.083 171.389 158.200 1.00 55.33 95 SER C O 1
ATOM 2989 N N . ASN B 2 96 ? 164.898 171.871 158.114 1.00 2.04 96 ASN C N 1
ATOM 2990 C CA . ASN B 2 96 ? 164.847 172.101 159.550 1.00 7.93 96 ASN C CA 1
ATOM 2991 C C . ASN B 2 96 ? 164.886 170.799 160.343 1.00 7.29 96 ASN C C 1
ATOM 2992 O O . ASN B 2 96 ? 165.450 170.760 161.439 1.00 20.66 96 ASN C O 1
ATOM 2997 N N . GLU B 2 97 ? 164.292 169.736 159.821 1.00 10.12 97 GLU C N 1
ATOM 2998 C CA . GLU B 2 97 ? 164.253 168.460 160.513 1.00 22.71 97 GLU C CA 1
ATOM 2999 C C . GLU B 2 97 ? 164.686 167.333 159.589 1.00 29.88 97 GLU C C 1
ATOM 3000 O O . GLU B 2 97 ? 164.335 167.314 158.408 1.00 45.75 97 GLU C O 1
ATOM 3006 N N . ASP B 2 98 ? 165.461 166.411 160.140 1.00 23.34 98 ASP C N 1
ATOM 3007 C CA . ASP B 2 98 ? 165.803 165.180 159.440 1.00 17.26 98 ASP C CA 1
ATOM 3008 C C . ASP B 2 98 ? 164.583 164.268 159.405 1.00 33.89 98 ASP C C 1
ATOM 3009 O O . ASP B 2 98 ? 163.924 164.086 160.435 1.00 35.78 98 ASP C O 1
ATOM 3014 N N . PRO B 2 99 ? 164.242 163.682 158.255 1.00 41.87 99 PRO C N 1
ATOM 3015 C CA . PRO B 2 99 ? 164.918 163.768 156.957 1.00 31.25 99 PRO C CA 1
ATOM 3016 C C . PRO B 2 99 ? 164.539 165.008 156.165 1.00 33.56 99 PRO C C 1
ATOM 3017 O O . PRO B 2 99 ? 163.482 165.599 156.367 1.00 37.29 99 PRO C O 1
ATOM 3021 N N . TYR B 2 100 ? 165.407 165.416 155.247 1.00 25.41 100 TYR C N 1
ATOM 3022 C CA . TYR B 2 100 ? 165.061 166.461 154.297 1.00 31.95 100 TYR C CA 1
ATOM 3023 C C . TYR B 2 100 ? 163.888 166.009 153.433 1.00 39.52 100 TYR C C 1
ATOM 3024 O O . TYR B 2 100 ? 163.868 164.882 152.931 1.00 45.45 100 TYR C O 1
ATOM 3033 N N . THR B 2 101 ? 162.895 166.881 153.268 1.00 30.75 101 THR C N 1
ATOM 3034 C CA . THR B 2 101 ? 161.715 166.553 152.477 1.00 31.81 101 THR C CA 1
ATOM 3035 C C . THR B 2 101 ? 161.426 167.661 151.476 1.00 36.62 101 THR C C 1
ATOM 3036 O O . THR B 2 101 ? 161.762 168.826 151.696 1.00 38.30 101 THR C O 1
ATOM 3040 N N . PHE B 2 102 ? 160.789 167.278 150.374 1.00 34.52 102 PHE C N 1
ATOM 3041 C CA . PHE B 2 102 ? 160.468 168.179 149.279 1.00 28.52 102 PHE C CA 1
ATOM 3042 C C . PHE B 2 102 ? 158.960 168.332 149.143 1.00 39.46 102 PHE C C 1
ATOM 3043 O O . PHE B 2 102 ? 158.191 167.450 149.534 1.00 40.83 102 PHE C O 1
ATOM 3051 N N . GLY B 2 103 ? 158.545 169.459 148.577 1.00 41.86 103 GLY C N 1
ATOM 3052 C CA . GLY B 2 103 ? 157.146 169.669 148.279 1.00 42.26 103 GLY C CA 1
ATOM 3053 C C . GLY B 2 103 ? 156.686 168.841 147.094 1.00 47.22 103 GLY C C 1
ATOM 3054 O O . GLY B 2 103 ? 157.472 168.238 146.363 1.00 50.08 103 GLY C O 1
ATOM 3055 N N . SER B 2 104 ? 155.365 168.811 146.908 1.00 58.69 104 SER C N 1
ATOM 3056 C CA . SER B 2 104 ? 154.793 168.031 145.815 1.00 57.34 104 SER C CA 1
ATOM 3057 C C . SER B 2 104 ? 155.224 168.566 144.458 1.00 58.14 104 SER C C 1
ATOM 3058 O O . SER B 2 104 ? 155.411 167.789 143.515 1.00 61.11 104 SER C O 1
ATOM 3061 N N . GLY B 2 105 ? 155.394 169.879 144.339 1.00 64.31 105 GLY C N 1
ATOM 3062 C CA . GLY B 2 105 ? 155.792 170.479 143.084 1.00 62.47 105 GLY C CA 1
ATOM 3063 C C . GLY B 2 105 ? 154.666 171.230 142.408 1.00 66.29 105 GLY C C 1
ATOM 3064 O O . GLY B 2 105 ? 153.530 170.752 142.358 1.00 69.15 105 GLY C O 1
ATOM 3065 N N . THR B 2 106 ? 154.971 172.417 141.893 1.00 70.50 106 THR C N 1
ATOM 3066 C CA . THR B 2 106 ? 154.013 173.231 141.158 1.00 70.15 106 THR C CA 1
ATOM 3067 C C . THR B 2 106 ? 154.551 173.460 139.755 1.00 72.45 106 THR C C 1
ATOM 3068 O O . THR B 2 106 ? 155.678 173.938 139.591 1.00 70.39 106 THR C O 1
ATOM 3072 N N . LYS B 2 107 ? 153.747 173.123 138.751 1.00 82.94 107 LYS C N 1
ATOM 3073 C CA . LYS B 2 107 ? 154.161 173.216 137.358 1.00 82.44 107 LYS C CA 1
ATOM 3074 C C . LYS B 2 107 ? 153.709 174.552 136.781 1.00 83.78 107 LYS C C 1
ATOM 3075 O O . LYS B 2 107 ? 152.522 174.887 136.833 1.00 85.39 107 LYS C O 1
ATOM 3081 N N . LEU B 2 108 ? 154.655 175.310 136.237 1.00 79.27 108 LEU C N 1
ATOM 3082 C CA . LEU B 2 108 ? 154.378 176.601 135.623 1.00 79.19 108 LEU C CA 1
ATOM 3083 C C . LEU B 2 108 ? 154.328 176.445 134.108 1.00 83.30 108 LEU C C 1
ATOM 3084 O O . LEU B 2 108 ? 155.333 176.086 133.485 1.00 83.36 108 LEU C O 1
ATOM 3089 N N . GLU B 2 109 ? 153.165 176.715 133.520 1.00 88.74 109 GLU C N 1
ATOM 3090 C CA . GLU B 2 109 ? 153.018 176.760 132.072 1.00 88.11 109 GLU C CA 1
ATOM 3091 C C . GLU B 2 109 ? 152.689 178.183 131.640 1.00 87.45 109 GLU C C 1
ATOM 3092 O O . GLU B 2 109 ? 151.987 178.915 132.345 1.00 87.66 109 GLU C O 1
ATOM 3098 N N . ILE B 2 110 ? 153.201 178.561 130.476 1.00 98.67 110 ILE C N 1
ATOM 3099 C CA . ILE B 2 110 ? 153.198 179.945 130.021 1.00 97.70 110 ILE C CA 1
ATOM 3100 C C . ILE B 2 110 ? 151.953 180.203 129.183 1.00 99.83 110 ILE C C 1
ATOM 3101 O O . ILE B 2 110 ? 151.582 179.382 128.336 1.00 102.22 110 ILE C O 1
ATOM 3106 N N . LYS B 2 111 ? 151.305 181.342 129.420 1.00 101.70 111 LYS C N 1
ATOM 3107 C CA . LYS B 2 111 ? 150.165 181.771 128.618 1.00 101.04 111 LYS C CA 1
ATOM 3108 C C . LYS B 2 111 ? 150.643 182.716 127.523 1.00 102.64 111 LYS C C 1
ATOM 3109 O O . LYS B 2 111 ? 151.359 183.684 127.800 1.00 103.68 111 LYS C O 1
ATOM 3115 N N . ARG B 2 112 ? 150.250 182.434 126.282 1.00 111.83 112 ARG C N 1
ATOM 3116 C CA . ARG B 2 112 ? 150.608 183.263 125.140 1.00 111.78 112 ARG C CA 1
ATOM 3117 C C . ARG B 2 112 ? 149.468 183.232 124.130 1.00 112.37 112 ARG C C 1
ATOM 3118 O O . ARG B 2 112 ? 148.338 182.847 124.444 1.00 112.32 112 ARG C O 1
ATOM 3126 N N . ALA B 2 113 ? 149.768 183.663 122.908 1.00 115.68 113 ALA C N 1
ATOM 3127 C CA . ALA B 2 113 ? 148.787 183.613 121.834 1.00 115.45 113 ALA C CA 1
ATOM 3128 C C . ALA B 2 113 ? 148.605 182.184 121.335 1.00 115.20 113 ALA C C 1
ATOM 3129 O O . ALA B 2 113 ? 149.554 181.395 121.285 1.00 115.77 113 ALA C O 1
ATOM 3131 N N . ASP B 2 114 ? 147.371 181.853 120.964 1.00 111.12 114 ASP C N 1
ATOM 3132 C CA . ASP B 2 114 ? 147.082 180.535 120.417 1.00 111.31 114 ASP C CA 1
ATOM 3133 C C . ASP B 2 114 ? 147.737 180.368 119.052 1.00 111.12 114 ASP C C 1
ATOM 3134 O O . ASP B 2 114 ? 147.744 181.288 118.230 1.00 111.45 114 ASP C O 1
ATOM 3139 N N . ALA B 2 115 ? 148.290 179.182 118.812 1.00 109.05 115 ALA C N 1
ATOM 3140 C CA . ALA B 2 115 ? 148.952 178.862 117.557 1.00 109.48 115 ALA C CA 1
ATOM 3141 C C . ALA B 2 115 ? 148.343 177.602 116.960 1.00 110.52 115 ALA C C 1
ATOM 3142 O O . ALA B 2 115 ? 148.099 176.622 117.672 1.00 109.04 115 ALA C O 1
ATOM 3144 N N . ALA B 2 116 ? 148.098 177.635 115.655 1.00 98.78 116 ALA C N 1
ATOM 3145 C CA . ALA B 2 116 ? 147.561 176.469 114.973 1.00 96.18 116 ALA C CA 1
ATOM 3146 C C . ALA B 2 116 ? 148.630 175.383 114.871 1.00 95.50 116 ALA C C 1
ATOM 3147 O O . ALA B 2 116 ? 149.778 175.673 114.519 1.00 94.43 116 ALA C O 1
ATOM 3149 N N . PRO B 2 117 ? 148.290 174.133 115.179 1.00 95.46 117 PRO C N 1
ATOM 3150 C CA . PRO B 2 117 ? 149.288 173.060 115.102 1.00 95.98 117 PRO C CA 1
ATOM 3151 C C . PRO B 2 117 ? 149.768 172.832 113.678 1.00 95.43 117 PRO C C 1
ATOM 3152 O O . PRO B 2 117 ? 148.994 172.907 112.720 1.00 97.45 117 PRO C O 1
ATOM 3156 N N . THR B 2 118 ? 151.061 172.550 113.548 1.00 103.33 118 THR C N 1
ATOM 3157 C CA . THR B 2 118 ? 151.644 172.142 112.277 1.00 105.37 118 THR C CA 1
ATOM 3158 C C . THR B 2 118 ? 151.629 170.620 112.213 1.00 106.51 118 THR C C 1
ATOM 3159 O O . THR B 2 118 ? 152.239 169.957 113.058 1.00 107.63 118 THR C O 1
ATOM 3163 N N . VAL B 2 119 ? 150.932 170.073 111.222 1.00 110.66 119 VAL C N 1
ATOM 3164 C CA . VAL B 2 119 ? 150.656 168.643 111.138 1.00 110.80 119 VAL C CA 1
ATOM 3165 C C . VAL B 2 119 ? 151.523 168.037 110.045 1.00 109.84 119 VAL C C 1
ATOM 3166 O O . VAL B 2 119 ? 151.560 168.544 108.918 1.00 112.03 119 VAL C O 1
ATOM 3170 N N . SER B 2 120 ? 152.225 166.959 110.384 1.00 111.79 120 SER C N 1
ATOM 3171 C CA . SER B 2 120 ? 153.037 166.214 109.431 1.00 112.05 120 SER C CA 1
ATOM 3172 C C . SER B 2 120 ? 152.740 164.729 109.576 1.00 113.36 120 SER C C 1
ATOM 3173 O O . SER B 2 120 ? 152.723 164.202 110.692 1.00 114.58 120 SER C O 1
ATOM 3176 N N . ILE B 2 121 ? 152.509 164.060 108.450 1.00 124.11 121 ILE C N 1
ATOM 3177 C CA . ILE B 2 121 ? 152.177 162.640 108.419 1.00 124.51 121 ILE C CA 1
ATOM 3178 C C . ILE B 2 121 ? 153.349 161.867 107.834 1.00 123.83 121 ILE C C 1
ATOM 3179 O O . ILE B 2 121 ? 153.944 162.279 106.832 1.00 122.91 121 ILE C O 1
ATOM 3184 N N . PHE B 2 122 ? 153.682 160.746 108.471 1.00 116.56 122 PHE C N 1
ATOM 3185 C CA . PHE B 2 122 ? 154.780 159.892 108.035 1.00 116.88 122 PHE C CA 1
ATOM 3186 C C . PHE B 2 122 ? 154.278 158.459 107.947 1.00 116.80 122 PHE C C 1
ATOM 3187 O O . PHE B 2 122 ? 153.836 157.894 108.972 1.00 117.12 122 PHE C O 1
ATOM 3195 N N . PRO B 2 123 ? 154.312 157.840 106.771 1.00 122.12 123 PRO C N 1
ATOM 3196 C CA . PRO B 2 123 ? 153.870 156.454 106.640 1.00 121.70 123 PRO C CA 1
ATOM 3197 C C . PRO B 2 123 ? 154.910 155.503 107.201 1.00 121.31 123 PRO C C 1
ATOM 3198 O O . PRO B 2 123 ? 156.064 155.898 107.426 1.00 121.42 123 PRO C O 1
ATOM 3202 N N . PRO B 2 124 ? 154.541 154.248 107.452 1.00 123.28 124 PRO C N 1
ATOM 3203 C CA . PRO B 2 124 ? 155.524 153.281 107.954 1.00 123.91 124 PRO C CA 1
ATOM 3204 C C . PRO B 2 124 ? 156.675 153.095 106.976 1.00 122.91 124 PRO C C 1
ATOM 3205 O O . PRO B 2 124 ? 156.490 153.110 105.757 1.00 122.09 124 PRO C O 1
ATOM 3209 N N . SER B 2 125 ? 157.873 152.924 107.526 1.00 124.70 125 SER C N 1
ATOM 3210 C CA . SER B 2 125 ? 159.074 152.797 106.719 1.00 124.83 125 SER C CA 1
ATOM 3211 C C . SER B 2 125 ? 159.173 151.403 106.106 1.00 125.50 125 SER C C 1
ATOM 3212 O O . SER B 2 125 ? 158.541 150.446 106.560 1.00 125.11 125 SER C O 1
ATOM 3215 N N . SER B 2 126 ? 159.989 151.301 105.053 1.00 133.19 126 SER C N 1
ATOM 3216 C CA . SER B 2 126 ? 160.179 150.020 104.382 1.00 133.36 126 SER C CA 1
ATOM 3217 C C . SER B 2 126 ? 160.842 149.004 105.304 1.00 133.04 126 SER C C 1
ATOM 3218 O O . SER B 2 126 ? 160.484 147.820 105.295 1.00 132.94 126 SER C O 1
ATOM 3221 N N . GLU B 2 127 ? 161.818 149.446 106.101 1.00 133.77 127 GLU C N 1
ATOM 3222 C CA . GLU B 2 127 ? 162.480 148.539 107.033 1.00 133.79 127 GLU C CA 1
ATOM 3223 C C . GLU B 2 127 ? 161.498 147.998 108.063 1.00 133.68 127 GLU C C 1
ATOM 3224 O O . GLU B 2 127 ? 161.543 146.813 108.415 1.00 133.48 127 GLU C O 1
ATOM 3230 N N . GLN B 2 128 ? 160.601 148.852 108.560 1.00 129.70 128 GLN C N 1
ATOM 3231 C CA . GLN B 2 128 ? 159.597 148.392 109.512 1.00 129.25 128 GLN C CA 1
ATOM 3232 C C . GLN B 2 128 ? 158.619 147.426 108.852 1.00 129.29 128 GLN C C 1
ATOM 3233 O O . GLN B 2 128 ? 158.171 146.458 109.480 1.00 128.41 128 GLN C O 1
ATOM 3239 N N . LEU B 2 129 ? 158.282 147.668 107.582 1.00 129.75 129 LEU C N 1
ATOM 3240 C CA . LEU B 2 129 ? 157.454 146.720 106.841 1.00 129.84 129 LEU C CA 1
ATOM 3241 C C . LEU B 2 129 ? 158.137 145.364 106.728 1.00 130.59 129 LEU C C 1
ATOM 3242 O O . LEU B 2 129 ? 157.493 144.320 106.889 1.00 130.53 129 LEU C O 1
ATOM 3247 N N . THR B 2 130 ? 159.442 145.358 106.445 1.00 136.17 130 THR C N 1
ATOM 3248 C CA . THR B 2 130 ? 160.181 144.101 106.399 1.00 135.67 130 THR C CA 1
ATOM 3249 C C . THR B 2 130 ? 160.205 143.429 107.766 1.00 135.63 130 THR C C 1
ATOM 3250 O O . THR B 2 130 ? 160.149 142.197 107.862 1.00 135.11 130 THR C O 1
ATOM 3254 N N . SER B 2 131 ? 160.293 144.224 108.835 1.00 133.75 131 SER C N 1
ATOM 3255 C CA . SER B 2 131 ? 160.286 143.662 110.182 1.00 132.97 131 SER C CA 1
ATOM 3256 C C . SER B 2 131 ? 158.959 142.987 110.508 1.00 132.87 131 SER C C 1
ATOM 3257 O O . SER B 2 131 ? 158.919 142.075 111.342 1.00 132.08 131 SER C O 1
ATOM 3260 N N . GLY B 2 132 ? 157.873 143.413 109.871 1.00 126.15 132 GLY C N 1
ATOM 3261 C CA . GLY B 2 132 ? 156.562 142.825 110.092 1.00 124.65 132 GLY C CA 1
ATOM 3262 C C . GLY B 2 132 ? 155.534 143.757 110.701 1.00 124.71 132 GLY C C 1
ATOM 3263 O O . GLY B 2 132 ? 154.382 143.338 110.885 1.00 124.33 132 GLY C O 1
ATOM 3264 N N . GLY B 2 133 ? 155.883 145.001 111.027 1.00 119.99 133 GLY C N 1
ATOM 3265 C CA . GLY B 2 133 ? 154.948 145.959 111.565 1.00 119.41 133 GLY C CA 1
ATOM 3266 C C . GLY B 2 133 ? 154.730 147.137 110.628 1.00 120.59 133 GLY C C 1
ATOM 3267 O O . GLY B 2 133 ? 155.271 147.211 109.526 1.00 120.58 133 GLY C O 1
ATOM 3268 N N . ALA B 2 134 ? 153.904 148.070 111.096 1.00 125.09 134 ALA C N 1
ATOM 3269 C CA . ALA B 2 134 ? 153.637 149.293 110.349 1.00 124.28 134 ALA C CA 1
ATOM 3270 C C . ALA B 2 134 ? 153.189 150.369 111.324 1.00 124.80 134 ALA C C 1
ATOM 3271 O O . ALA B 2 134 ? 152.113 150.259 111.916 1.00 124.60 134 ALA C O 1
ATOM 3273 N N . SER B 2 135 ? 154.006 151.402 111.489 1.00 121.92 135 SER C N 1
ATOM 3274 C CA . SER B 2 135 ? 153.711 152.496 112.403 1.00 121.28 135 SER C CA 1
ATOM 3275 C C . SER B 2 135 ? 153.568 153.781 111.601 1.00 121.55 135 SER C C 1
ATOM 3276 O O . SER B 2 135 ? 154.529 154.232 110.970 1.00 122.07 135 SER C O 1
ATOM 3279 N N . VAL B 2 136 ? 152.375 154.365 111.629 1.00 127.80 136 VAL C N 1
ATOM 3280 C CA . VAL B 2 136 ? 152.117 155.642 110.971 1.00 128.66 136 VAL C CA 1
ATOM 3281 C C . VAL B 2 136 ? 152.129 156.739 112.027 1.00 128.59 136 VAL C C 1
ATOM 3282 O O . VAL B 2 136 ? 151.557 156.577 113.114 1.00 128.10 136 VAL C O 1
ATOM 3286 N N . VAL B 2 137 ? 152.815 157.840 111.727 1.00 127.62 137 VAL C N 1
ATOM 3287 C CA . VAL B 2 137 ? 153.125 158.867 112.714 1.00 127.16 137 VAL C CA 1
ATOM 3288 C C . VAL B 2 137 ? 152.486 160.185 112.301 1.00 127.72 137 VAL C C 1
ATOM 3289 O O . VAL B 2 137 ? 152.577 160.596 111.138 1.00 127.60 137 VAL C O 1
ATOM 3293 N N . CYS B 2 138 ? 151.839 160.846 113.260 1.00 132.72 138 CYS C N 1
ATOM 3294 C CA . CYS B 2 138 ? 151.267 162.174 113.075 1.00 132.25 138 CYS C CA 1
ATOM 3295 C C . CYS B 2 138 ? 151.927 163.103 114.083 1.00 130.86 138 CYS C C 1
ATOM 3296 O O . CYS B 2 138 ? 151.766 162.921 115.296 1.00 130.08 138 CYS C O 1
ATOM 3299 N N . PHE B 2 139 ? 152.682 164.079 113.585 1.00 116.38 139 PHE C N 1
ATOM 3300 C CA . PHE B 2 139 ? 153.381 165.055 114.413 1.00 114.65 139 PHE C CA 1
ATOM 3301 C C . PHE B 2 139 ? 152.614 166.368 114.374 1.00 114.58 139 PHE C C 1
ATOM 3302 O O . PHE B 2 139 ? 152.354 166.904 113.291 1.00 115.68 139 PHE C O 1
ATOM 3310 N N . LEU B 2 140 ? 152.264 166.885 115.548 1.00 113.73 140 LEU C N 1
ATOM 3311 C CA . LEU B 2 140 ? 151.537 168.142 115.694 1.00 112.90 140 LEU C CA 1
ATOM 3312 C C . LEU B 2 140 ? 152.427 169.074 116.509 1.00 113.17 140 LEU C C 1
ATOM 3313 O O . LEU B 2 140 ? 152.498 168.960 117.734 1.00 113.29 140 LEU C O 1
ATOM 3318 N N . ASN B 2 141 ? 153.109 169.984 115.826 1.00 103.21 141 ASN C N 1
ATOM 3319 C CA . ASN B 2 141 ? 154.156 170.795 116.427 1.00 100.88 141 ASN C CA 1
ATOM 3320 C C . ASN B 2 141 ? 153.717 172.248 116.563 1.00 100.44 141 ASN C C 1
ATOM 3321 O O . ASN B 2 141 ? 152.962 172.765 115.734 1.00 103.73 141 ASN C O 1
ATOM 3326 N N . ASN B 2 142 ? 154.203 172.901 117.623 1.00 92.98 142 ASN C N 1
ATOM 3327 C CA . ASN B 2 142 ? 154.068 174.348 117.808 1.00 93.81 142 ASN C CA 1
ATOM 3328 C C . ASN B 2 142 ? 152.602 174.784 117.825 1.00 92.78 142 ASN C C 1
ATOM 3329 O O . ASN B 2 142 ? 152.132 175.523 116.958 1.00 95.41 142 ASN C O 1
ATOM 3334 N N . PHE B 2 143 ? 151.882 174.314 118.840 1.00 97.41 143 PHE C N 1
ATOM 3335 C CA . PHE B 2 143 ? 150.496 174.701 119.046 1.00 99.65 143 PHE C CA 1
ATOM 3336 C C . PHE B 2 143 ? 150.268 175.089 120.499 1.00 101.35 143 PHE C C 1
ATOM 3337 O O . PHE B 2 143 ? 150.895 174.547 121.413 1.00 102.97 143 PHE C O 1
ATOM 3345 N N . TYR B 2 144 ? 149.357 176.042 120.697 1.00 106.20 144 TYR C N 1
ATOM 3346 C CA . TYR B 2 144 ? 148.925 176.491 122.005 1.00 107.27 144 TYR C CA 1
ATOM 3347 C C . TYR B 2 144 ? 147.428 176.686 121.815 1.00 108.20 144 TYR C C 1
ATOM 3348 O O . TYR B 2 144 ? 147.017 177.185 120.758 1.00 107.86 144 TYR C O 1
ATOM 3357 N N . PRO B 2 145 ? 146.584 176.313 122.789 1.00 112.56 145 PRO C N 1
ATOM 3358 C CA . PRO B 2 145 ? 146.873 175.682 124.086 1.00 111.95 145 PRO C CA 1
ATOM 3359 C C . PRO B 2 145 ? 147.231 174.205 123.998 1.00 111.40 145 PRO C C 1
ATOM 3360 O O . PRO B 2 145 ? 147.408 173.650 122.919 1.00 109.85 145 PRO C O 1
ATOM 3364 N N . LYS B 2 146 ? 147.352 173.558 125.159 1.00 109.98 146 LYS C N 1
ATOM 3365 C CA . LYS B 2 146 ? 147.742 172.154 125.194 1.00 110.12 146 LYS C CA 1
ATOM 3366 C C . LYS B 2 146 ? 146.643 171.254 124.645 1.00 110.31 146 LYS C C 1
ATOM 3367 O O . LYS B 2 146 ? 146.921 170.330 123.873 1.00 110.16 146 LYS C O 1
ATOM 3373 N N . ASP B 2 147 ? 145.391 171.512 125.023 1.00 123.13 147 ASP C N 1
ATOM 3374 C CA . ASP B 2 147 ? 144.295 170.625 124.653 1.00 124.38 147 ASP C CA 1
ATOM 3375 C C . ASP B 2 147 ? 144.161 170.527 123.138 1.00 125.17 147 ASP C C 1
ATOM 3376 O O . ASP B 2 147 ? 144.134 171.542 122.435 1.00 124.82 147 ASP C O 1
ATOM 3381 N N . ILE B 2 148 ? 144.073 169.294 122.642 1.00 124.99 148 ILE C N 1
ATOM 3382 C CA . ILE B 2 148 ? 143.982 169.034 121.211 1.00 125.45 148 ILE C CA 1
ATOM 3383 C C . ILE B 2 148 ? 143.459 167.617 121.039 1.00 126.22 148 ILE C C 1
ATOM 3384 O O . ILE B 2 148 ? 143.561 166.787 121.945 1.00 124.95 148 ILE C O 1
ATOM 3389 N N . ASN B 2 149 ? 142.882 167.338 119.872 1.00 138.31 149 ASN C N 1
ATOM 3390 C CA . ASN B 2 149 ? 142.309 166.029 119.587 1.00 137.77 149 ASN C CA 1
ATOM 3391 C C . ASN B 2 149 ? 142.906 165.479 118.301 1.00 138.14 149 ASN C C 1
ATOM 3392 O O . ASN B 2 149 ? 143.062 166.210 117.321 1.00 137.05 149 ASN C O 1
ATOM 3397 N N . VAL B 2 150 ? 143.241 164.191 118.306 1.00 139.38 150 VAL C N 1
ATOM 3398 C CA . VAL B 2 150 ? 143.817 163.518 117.147 1.00 139.61 150 VAL C CA 1
ATOM 3399 C C . VAL B 2 150 ? 142.941 162.324 116.800 1.00 140.25 150 VAL C C 1
ATOM 3400 O O . VAL B 2 150 ? 142.594 161.530 117.682 1.00 138.77 150 VAL C O 1
ATOM 3404 N N . LYS B 2 151 ? 142.582 162.194 115.523 1.00 142.41 151 LYS C N 1
ATOM 3405 C CA . LYS B 2 151 ? 141.808 161.042 115.076 1.00 140.89 151 LYS C CA 1
ATOM 3406 C C . LYS B 2 151 ? 142.413 160.454 113.813 1.00 140.13 151 LYS C C 1
ATOM 3407 O O . LYS B 2 151 ? 142.893 161.184 112.940 1.00 139.14 151 LYS C O 1
ATOM 3413 N N . TRP B 2 152 ? 142.374 159.128 113.722 1.00 140.39 152 TRP C N 1
ATOM 3414 C CA . TRP B 2 152 ? 142.923 158.385 112.599 1.00 140.97 152 TRP C CA 1
ATOM 3415 C C . TRP B 2 152 ? 141.786 157.807 111.769 1.00 141.83 152 TRP C C 1
ATOM 3416 O O . TRP B 2 152 ? 140.858 157.201 112.316 1.00 141.91 152 TRP C O 1
ATOM 3427 N N . LYS B 2 153 ? 141.864 157.986 110.454 1.00 138.45 153 LYS C N 1
ATOM 3428 C CA . LYS B 2 153 ? 140.875 157.456 109.525 1.00 136.90 153 LYS C CA 1
ATOM 3429 C C . LYS B 2 153 ? 141.547 156.498 108.551 1.00 137.14 153 LYS C C 1
ATOM 3430 O O . LYS B 2 153 ? 142.556 156.848 107.924 1.00 135.95 153 LYS C O 1
ATOM 3436 N N . ILE B 2 154 ? 140.986 155.296 108.432 1.00 144.29 154 ILE C N 1
ATOM 3437 C CA . ILE B 2 154 ? 141.459 154.276 107.504 1.00 144.18 154 ILE C CA 1
ATOM 3438 C C . ILE B 2 154 ? 140.418 154.181 106.393 1.00 144.47 154 ILE C C 1
ATOM 3439 O O . ILE B 2 154 ? 139.394 153.504 106.542 1.00 143.94 154 ILE C O 1
ATOM 3444 N N . ASP B 2 155 ? 140.684 154.853 105.271 1.00 138.18 155 ASP C N 1
ATOM 3445 C CA . ASP B 2 155 ? 139.725 154.962 104.169 1.00 137.05 155 ASP C CA 1
ATOM 3446 C C . ASP B 2 155 ? 138.391 155.523 104.656 1.00 137.01 155 ASP C C 1
ATOM 3447 O O . ASP B 2 155 ? 137.317 155.103 104.222 1.00 136.80 155 ASP C O 1
ATOM 3452 N N . GLY B 2 156 ? 138.462 156.485 105.574 1.00 137.00 156 GLY C N 1
ATOM 3453 C CA . GLY B 2 156 ? 137.279 157.094 106.140 1.00 136.79 156 GLY C CA 1
ATOM 3454 C C . GLY B 2 156 ? 136.716 156.409 107.367 1.00 137.88 156 GLY C C 1
ATOM 3455 O O . GLY B 2 156 ? 135.692 156.865 107.892 1.00 137.20 156 GLY C O 1
ATOM 3456 N N . SER B 2 157 ? 137.342 155.335 107.841 1.00 144.26 157 SER C N 1
ATOM 3457 C CA . SER B 2 157 ? 136.886 154.614 109.022 1.00 143.97 157 SER C CA 1
ATOM 3458 C C . SER B 2 157 ? 137.724 155.026 110.224 1.00 143.95 157 SER C C 1
ATOM 3459 O O . SER B 2 157 ? 138.952 155.109 110.131 1.00 143.61 157 SER C O 1
ATOM 3462 N N . GLU B 2 158 ? 137.063 155.285 111.348 1.00 146.18 158 GLU C N 1
ATOM 3463 C CA . GLU B 2 158 ? 137.757 155.761 112.536 1.00 146.29 158 GLU C CA 1
ATOM 3464 C C . GLU B 2 158 ? 138.505 154.623 113.219 1.00 146.77 158 GLU C C 1
ATOM 3465 O O . GLU B 2 158 ? 138.036 153.481 113.254 1.00 146.33 158 GLU C O 1
ATOM 3471 N N . ARG B 2 159 ? 139.678 154.943 113.762 1.00 152.91 159 ARG C N 1
ATOM 3472 C CA . ARG B 2 159 ? 140.488 154.004 114.528 1.00 152.89 159 ARG C CA 1
ATOM 3473 C C . ARG B 2 159 ? 140.765 154.582 115.907 1.00 152.58 159 ARG C C 1
ATOM 3474 O O . ARG B 2 159 ? 141.119 155.760 116.032 1.00 151.57 159 ARG C O 1
ATOM 3482 N N . GLN B 2 160 ? 140.601 153.752 116.941 1.00 153.67 160 GLN C N 1
ATOM 3483 C CA . GLN B 2 160 ? 140.852 154.185 118.310 1.00 153.45 160 GLN C CA 1
ATOM 3484 C C . GLN B 2 160 ? 141.561 153.128 119.150 1.00 153.50 160 GLN C C 1
ATOM 3485 O O . GLN B 2 160 ? 141.815 153.371 120.337 1.00 153.31 160 GLN C O 1
ATOM 3491 N N . ASN B 2 161 ? 141.914 151.979 118.574 1.00 148.11 161 ASN C N 1
ATOM 3492 C CA . ASN B 2 161 ? 142.476 150.874 119.347 1.00 147.65 161 ASN C CA 1
ATOM 3493 C C . ASN B 2 161 ? 143.992 150.989 119.498 1.00 146.70 161 ASN C C 1
ATOM 3494 O O . ASN B 2 161 ? 144.508 151.026 120.619 1.00 146.67 161 ASN C O 1
ATOM 3499 N N . GLY B 2 162 ? 144.713 151.046 118.382 1.00 137.39 162 GLY C N 1
ATOM 3500 C CA . GLY B 2 162 ? 146.162 151.033 118.423 1.00 137.09 162 GLY C CA 1
ATOM 3501 C C . GLY B 2 162 ? 146.802 152.399 118.286 1.00 136.87 162 GLY C C 1
ATOM 3502 O O . GLY B 2 162 ? 147.820 152.546 117.603 1.00 135.97 162 GLY C O 1
ATOM 3503 N N . VAL B 2 163 ? 146.222 153.404 118.936 1.00 128.91 163 VAL C N 1
ATOM 3504 C CA . VAL B 2 163 ? 146.714 154.775 118.882 1.00 127.65 163 VAL C CA 1
ATOM 3505 C C . VAL B 2 163 ? 147.393 155.098 120.205 1.00 127.15 163 VAL C C 1
ATOM 3506 O O . VAL B 2 163 ? 146.788 154.947 121.273 1.00 127.15 163 VAL C O 1
ATOM 3510 N N . LEU B 2 164 ? 148.646 155.541 120.132 1.00 122.11 164 LEU C N 1
ATOM 3511 C CA . LEU B 2 164 ? 149.415 155.953 121.297 1.00 121.49 164 LEU C CA 1
ATOM 3512 C C . LEU B 2 164 ? 149.775 157.423 121.153 1.00 121.39 164 LEU C C 1
ATOM 3513 O O . LEU B 2 164 ? 150.264 157.847 120.100 1.00 121.06 164 LEU C O 1
ATOM 3518 N N . ASN B 2 165 ? 149.540 158.191 122.212 1.00 118.94 165 ASN C N 1
ATOM 3519 C CA . ASN B 2 165 ? 149.737 159.634 122.208 1.00 118.60 165 ASN C CA 1
ATOM 3520 C C . ASN B 2 165 ? 150.884 159.995 123.141 1.00 119.79 165 ASN C C 1
ATOM 3521 O O . ASN B 2 165 ? 150.927 159.532 124.285 1.00 118.09 165 ASN C O 1
ATOM 3526 N N . SER B 2 166 ? 151.808 160.821 122.653 1.00 116.26 166 SER C N 1
ATOM 3527 C CA . SER B 2 166 ? 152.938 161.297 123.439 1.00 113.18 166 SER C CA 1
ATOM 3528 C C . SER B 2 166 ? 152.952 162.817 123.414 1.00 112.15 166 SER C C 1
ATOM 3529 O O . SER B 2 166 ? 152.845 163.425 122.344 1.00 113.87 166 SER C O 1
ATOM 3532 N N . TRP B 2 167 ? 153.086 163.428 124.587 1.00 107.33 167 TRP C N 1
ATOM 3533 C CA . TRP B 2 167 ? 153.017 164.875 124.732 1.00 108.11 167 TRP C CA 1
ATOM 3534 C C . TRP B 2 167 ? 154.326 165.394 125.305 1.00 108.55 167 TRP C C 1
ATOM 3535 O O . TRP B 2 167 ? 154.801 164.890 126.328 1.00 108.26 167 TRP C O 1
ATOM 3546 N N . THR B 2 168 ? 154.900 166.401 124.656 1.00 108.91 168 THR C N 1
ATOM 3547 C CA . THR B 2 168 ? 156.095 167.049 125.171 1.00 109.37 168 THR C CA 1
ATOM 3548 C C . THR B 2 168 ? 155.720 168.144 126.165 1.00 109.92 168 THR C C 1
ATOM 3549 O O . THR B 2 168 ? 154.571 168.582 126.250 1.00 109.74 168 THR C O 1
ATOM 3553 N N . ASP B 2 169 ? 156.716 168.588 126.926 1.00 100.12 169 ASP C N 1
ATOM 3554 C CA . ASP B 2 169 ? 156.529 169.712 127.825 1.00 100.02 169 ASP C CA 1
ATOM 3555 C C . ASP B 2 169 ? 156.559 171.020 127.039 1.00 99.18 169 ASP C C 1
ATOM 3556 O O . ASP B 2 169 ? 156.997 171.076 125.887 1.00 100.44 169 ASP C O 1
ATOM 3561 N N . GLN B 2 170 ? 156.080 172.085 127.677 1.00 97.87 170 GLN C N 1
ATOM 3562 C CA . GLN B 2 170 ? 156.044 173.385 127.024 1.00 97.77 170 GLN C CA 1
ATOM 3563 C C . GLN B 2 170 ? 157.454 173.849 126.683 1.00 98.40 170 GLN C C 1
ATOM 3564 O O . GLN B 2 170 ? 158.383 173.712 127.484 1.00 100.75 170 GLN C O 1
ATOM 3570 N N . ASP B 2 171 ? 157.611 174.395 125.481 1.00 99.78 171 ASP C N 1
ATOM 3571 C CA . ASP B 2 171 ? 158.918 174.848 125.028 1.00 99.88 171 ASP C CA 1
ATOM 3572 C C . ASP B 2 171 ? 159.409 176.014 125.875 1.00 98.85 171 ASP C C 1
ATOM 3573 O O . ASP B 2 171 ? 158.622 176.835 126.352 1.00 97.66 171 ASP C O 1
ATOM 3578 N N . SER B 2 172 ? 160.726 176.078 126.065 1.00 96.57 172 SER C N 1
ATOM 3579 C CA . SER B 2 172 ? 161.338 177.140 126.851 1.00 96.34 172 SER C CA 1
ATOM 3580 C C . SER B 2 172 ? 161.588 178.409 126.049 1.00 97.24 172 SER C C 1
ATOM 3581 O O . SER B 2 172 ? 161.920 179.439 126.644 1.00 96.79 172 SER C O 1
ATOM 3584 N N . LYS B 2 173 ? 161.443 178.365 124.725 1.00 105.77 173 LYS C N 1
ATOM 3585 C CA . LYS B 2 173 ? 161.692 179.521 123.874 1.00 105.76 173 LYS C CA 1
ATOM 3586 C C . LYS B 2 173 ? 160.403 180.130 123.336 1.00 104.12 173 LYS C C 1
ATOM 3587 O O . LYS B 2 173 ? 160.161 181.327 123.515 1.00 101.86 173 LYS C O 1
ATOM 3593 N N . ASP B 2 174 ? 159.564 179.333 122.678 1.00 101.71 174 ASP C N 1
ATOM 3594 C CA . ASP B 2 174 ? 158.335 179.825 122.076 1.00 102.56 174 ASP C CA 1
ATOM 3595 C C . ASP B 2 174 ? 157.080 179.364 122.805 1.00 102.81 174 ASP C C 1
ATOM 3596 O O . ASP B 2 174 ? 155.974 179.737 122.399 1.00 105.29 174 ASP C O 1
ATOM 3601 N N . SER B 2 175 ? 157.223 178.570 123.869 1.00 102.97 175 SER C N 1
ATOM 3602 C CA . SER B 2 175 ? 156.115 178.219 124.761 1.00 105.32 175 SER C CA 1
ATOM 3603 C C . SER B 2 175 ? 154.981 177.511 124.022 1.00 106.26 175 SER C C 1
ATOM 3604 O O . SER B 2 175 ? 153.811 177.874 124.154 1.00 107.04 175 SER C O 1
ATOM 3607 N N . THR B 2 176 ? 155.323 176.490 123.246 1.00 98.97 176 THR C N 1
ATOM 3608 C CA . THR B 2 176 ? 154.343 175.686 122.530 1.00 98.82 176 THR C CA 1
ATOM 3609 C C . THR B 2 176 ? 154.472 174.222 122.931 1.00 95.93 176 THR C C 1
ATOM 3610 O O . THR B 2 176 ? 155.262 173.856 123.804 1.00 97.60 176 THR C O 1
ATOM 3614 N N . TYR B 2 177 ? 153.682 173.380 122.271 1.00 96.17 177 TYR C N 1
ATOM 3615 C CA . TYR B 2 177 ? 153.630 171.961 122.576 1.00 97.63 177 TYR C CA 1
ATOM 3616 C C . TYR B 2 177 ? 153.807 171.152 121.298 1.00 99.40 177 TYR C C 1
ATOM 3617 O O . TYR B 2 177 ? 153.596 171.642 120.185 1.00 102.06 177 TYR C O 1
ATOM 3626 N N . SER B 2 178 ? 154.217 169.900 121.477 1.00 102.34 178 SER C N 1
ATOM 3627 C CA . SER B 2 178 ? 154.344 168.949 120.384 1.00 102.41 178 SER C CA 1
ATOM 3628 C C . SER B 2 178 ? 153.651 167.656 120.783 1.00 103.15 178 SER C C 1
ATOM 3629 O O . SER B 2 178 ? 153.757 167.217 121.932 1.00 104.65 178 SER C O 1
ATOM 3632 N N . MET B 2 179 ? 152.945 167.055 119.832 1.00 112.89 179 MET C N 1
ATOM 3633 C CA . MET B 2 179 ? 152.025 165.959 120.092 1.00 113.63 179 MET C CA 1
ATOM 3634 C C . MET B 2 179 ? 152.291 164.892 119.038 1.00 113.72 179 MET C C 1
ATOM 3635 O O . MET B 2 179 ? 152.064 165.131 117.848 1.00 114.73 179 MET C O 1
ATOM 3640 N N . SER B 2 180 ? 152.797 163.734 119.458 1.00 112.79 180 SER C N 1
ATOM 3641 C CA . SER B 2 180 ? 153.155 162.658 118.540 1.00 112.64 180 SER C CA 1
ATOM 3642 C C . SER B 2 180 ? 152.171 161.513 118.709 1.00 114.02 180 SER C C 1
ATOM 3643 O O . SER B 2 180 ? 152.138 160.870 119.765 1.00 112.46 180 SER C O 1
ATOM 3646 N N . SER B 2 181 ? 151.379 161.256 117.673 1.00 127.85 181 SER C N 1
ATOM 3647 C CA . SER B 2 181 ? 150.402 160.177 117.682 1.00 126.68 181 SER C CA 1
ATOM 3648 C C . SER B 2 181 ? 150.894 159.073 116.758 1.00 127.00 181 SER C C 1
ATOM 3649 O O . SER B 2 181 ? 151.063 159.295 115.555 1.00 127.55 181 SER C O 1
ATOM 3652 N N . THR B 2 182 ? 151.118 157.890 117.315 1.00 124.29 182 THR C N 1
ATOM 3653 C CA . THR B 2 182 ? 151.589 156.747 116.543 1.00 124.15 182 THR C CA 1
ATOM 3654 C C . THR B 2 182 ? 150.480 155.704 116.487 1.00 124.14 182 THR C C 1
ATOM 3655 O O . THR B 2 182 ? 149.795 155.457 117.485 1.00 123.48 182 THR C O 1
ATOM 3659 N N . LEU B 2 183 ? 150.254 155.154 115.300 1.00 133.22 183 LEU C N 1
ATOM 3660 C CA . LEU B 2 183 ? 149.312 154.060 115.109 1.00 133.19 183 LEU C CA 1
ATOM 3661 C C . LEU B 2 183 ? 150.110 152.849 114.647 1.00 133.49 183 LEU C C 1
ATOM 3662 O O . LEU B 2 183 ? 150.753 152.888 113.591 1.00 132.56 183 LEU C O 1
ATOM 3667 N N . THR B 2 184 ? 150.078 151.788 115.450 1.00 135.12 184 THR C N 1
ATOM 3668 C CA . THR B 2 184 ? 150.835 150.572 115.197 1.00 134.67 184 THR C CA 1
ATOM 3669 C C . THR B 2 184 ? 149.891 149.483 114.710 1.00 135.36 184 THR C C 1
ATOM 3670 O O . THR B 2 184 ? 148.866 149.213 115.344 1.00 135.81 184 THR C O 1
ATOM 3674 N N . LEU B 2 185 ? 150.245 148.858 113.591 1.00 135.53 185 LEU C N 1
ATOM 3675 C CA . LEU B 2 185 ? 149.407 147.860 112.949 1.00 135.54 185 LEU C CA 1
ATOM 3676 C C . LEU B 2 185 ? 150.296 146.757 112.396 1.00 134.87 185 LEU C C 1
ATOM 3677 O O . LEU B 2 185 ? 151.511 146.919 112.260 1.00 134.24 185 LEU C O 1
ATOM 3682 N N . THR B 2 186 ? 149.678 145.622 112.088 1.00 141.54 186 THR C N 1
ATOM 3683 C CA . THR B 2 186 ? 150.409 144.540 111.453 1.00 142.50 186 THR C CA 1
ATOM 3684 C C . THR B 2 186 ? 150.600 144.834 109.967 1.00 143.46 186 THR C C 1
ATOM 3685 O O . THR B 2 186 ? 149.945 145.707 109.390 1.00 143.63 186 THR C O 1
ATOM 3689 N N . LYS B 2 187 ? 151.524 144.094 109.350 1.00 145.92 187 LYS C N 1
ATOM 3690 C CA . LYS B 2 187 ? 151.844 144.332 107.946 1.00 145.26 187 LYS C CA 1
ATOM 3691 C C . LYS B 2 187 ? 150.643 144.063 107.047 1.00 145.46 187 LYS C C 1
ATOM 3692 O O . LYS B 2 187 ? 150.370 144.833 106.118 1.00 145.63 187 LYS C O 1
ATOM 3698 N N . ASP B 2 188 ? 149.916 142.974 107.306 1.00 145.83 188 ASP C N 1
ATOM 3699 C CA . ASP B 2 188 ? 148.734 142.667 106.506 1.00 146.59 188 ASP C CA 1
ATOM 3700 C C . ASP B 2 188 ? 147.665 143.741 106.668 1.00 147.21 188 ASP C C 1
ATOM 3701 O O . ASP B 2 188 ? 146.992 144.107 105.699 1.00 147.15 188 ASP C O 1
ATOM 3706 N N . GLU B 2 189 ? 147.492 144.248 107.892 1.00 147.07 189 GLU C N 1
ATOM 3707 C CA . GLU B 2 189 ? 146.531 145.320 108.129 1.00 146.91 189 GLU C CA 1
ATOM 3708 C C . GLU B 2 189 ? 146.915 146.554 107.320 1.00 146.82 189 GLU C C 1
ATOM 3709 O O . GLU B 2 189 ? 146.077 147.136 106.623 1.00 146.87 189 GLU C O 1
ATOM 3715 N N . TYR B 2 190 ? 148.200 146.915 107.330 1.00 138.07 190 TYR C N 1
ATOM 3716 C CA . TYR B 2 190 ? 148.653 148.050 106.530 1.00 137.75 190 TYR C CA 1
ATOM 3717 C C . TYR B 2 190 ? 148.424 147.812 105.043 1.00 139.74 190 TYR C C 1
ATOM 3718 O O . TYR B 2 190 ? 148.069 148.739 104.307 1.00 139.48 190 TYR C O 1
ATOM 3727 N N . GLU B 2 191 ? 148.626 146.577 104.580 1.00 150.67 191 GLU C N 1
ATOM 3728 C CA . GLU B 2 191 ? 148.526 146.299 103.153 1.00 149.79 191 GLU C CA 1
ATOM 3729 C C . GLU B 2 191 ? 147.090 146.157 102.661 1.00 149.24 191 GLU C C 1
ATOM 3730 O O . GLU B 2 191 ? 146.847 146.334 101.462 1.00 148.70 191 GLU C O 1
ATOM 3736 N N . ARG B 2 192 ? 146.137 145.848 103.540 1.00 143.83 192 ARG C N 1
ATOM 3737 C CA . ARG B 2 192 ? 144.753 145.697 103.107 1.00 143.44 192 ARG C CA 1
ATOM 3738 C C . ARG B 2 192 ? 144.007 147.022 103.036 1.00 143.31 192 ARG C C 1
ATOM 3739 O O . ARG B 2 192 ? 142.834 147.033 102.647 1.00 143.69 192 ARG C O 1
ATOM 3747 N N . HIS B 2 193 ? 144.647 148.128 103.401 1.00 141.43 193 HIS C N 1
ATOM 3748 C CA . HIS B 2 193 ? 144.037 149.445 103.343 1.00 140.97 193 HIS C CA 1
ATOM 3749 C C . HIS B 2 193 ? 144.986 150.400 102.630 1.00 140.65 193 HIS C C 1
ATOM 3750 O O . HIS B 2 193 ? 146.206 150.215 102.638 1.00 139.21 193 HIS C O 1
ATOM 3757 N N . ASN B 2 194 ? 144.418 151.431 102.006 1.00 138.60 194 ASN C N 1
ATOM 3758 C CA . ASN B 2 194 ? 145.180 152.315 101.132 1.00 139.07 194 ASN C CA 1
ATOM 3759 C C . ASN B 2 194 ? 145.333 153.728 101.673 1.00 138.88 194 ASN C C 1
ATOM 3760 O O . ASN B 2 194 ? 146.459 154.213 101.819 1.00 139.18 194 ASN C O 1
ATOM 3765 N N . SER B 2 195 ? 144.231 154.411 101.971 1.00 135.61 195 SER C N 1
ATOM 3766 C CA . SER B 2 195 ? 144.281 155.808 102.382 1.00 135.91 195 SER C CA 1
ATOM 3767 C C . SER B 2 195 ? 144.286 155.895 103.903 1.00 137.65 195 SER C C 1
ATOM 3768 O O . SER B 2 195 ? 143.365 155.401 104.564 1.00 138.81 195 SER C O 1
ATOM 3771 N N . TYR B 2 196 ? 145.322 156.523 104.453 1.00 130.86 196 TYR C N 1
ATOM 3772 C CA . TYR B 2 196 ? 145.452 156.743 105.888 1.00 128.45 196 TYR C CA 1
ATOM 3773 C C . TYR B 2 196 ? 145.490 158.243 106.128 1.00 127.56 196 TYR C C 1
ATOM 3774 O O . TYR B 2 196 ? 146.283 158.952 105.497 1.00 126.80 196 TYR C O 1
ATOM 3783 N N . THR B 2 197 ? 144.638 158.729 107.032 1.00 135.76 197 THR C N 1
ATOM 3784 C CA . THR B 2 197 ? 144.560 160.156 107.314 1.00 137.76 197 THR C CA 1
ATOM 3785 C C . THR B 2 197 ? 144.581 160.390 108.817 1.00 139.59 197 THR C C 1
ATOM 3786 O O . THR B 2 197 ? 144.127 159.553 109.600 1.00 139.42 197 THR C O 1
ATOM 3790 N N . CYS B 2 198 ? 145.112 161.542 109.211 1.00 146.40 198 CYS C N 1
ATOM 3791 C CA . CYS B 2 198 ? 145.122 161.981 110.600 1.00 144.85 198 CYS C CA 1
ATOM 3792 C C . CYS B 2 198 ? 144.577 163.400 110.661 1.00 144.61 198 CYS C C 1
ATOM 3793 O O . CYS B 2 198 ? 145.068 164.284 109.949 1.00 143.86 198 CYS C O 1
ATOM 3796 N N . GLU B 2 199 ? 143.564 163.623 111.496 1.00 140.09 199 GLU C N 1
ATOM 3797 C CA . GLU B 2 199 ? 143.011 164.961 111.639 1.00 140.22 199 GLU C CA 1
ATOM 3798 C C . GLU B 2 199 ? 143.295 165.449 113.051 1.00 140.90 199 GLU C C 1
ATOM 3799 O O . GLU B 2 199 ? 143.263 164.669 114.014 1.00 141.14 199 GLU C O 1
ATOM 3805 N N . ALA B 2 200 ? 143.595 166.740 113.152 1.00 132.29 200 ALA C N 1
ATOM 3806 C CA . ALA B 2 200 ? 143.832 167.423 114.412 1.00 132.05 200 ALA C CA 1
ATOM 3807 C C . ALA B 2 200 ? 142.745 168.464 114.618 1.00 131.15 200 ALA C C 1
ATOM 3808 O O . ALA B 2 200 ? 142.496 169.294 113.736 1.00 130.68 200 ALA C O 1
ATOM 3810 N N . THR B 2 201 ? 142.104 168.413 115.779 1.00 128.59 201 THR C N 1
ATOM 3811 C CA . THR B 2 201 ? 141.089 169.376 116.179 1.00 128.86 201 THR C CA 1
ATOM 3812 C C . THR B 2 201 ? 141.664 170.230 117.300 1.00 128.31 201 THR C C 1
ATOM 3813 O O . THR B 2 201 ? 142.063 169.702 118.345 1.00 128.02 201 THR C O 1
ATOM 3817 N N . HIS B 2 202 ? 141.703 171.541 117.078 1.00 120.80 202 HIS C N 1
ATOM 3818 C CA . HIS B 2 202 ? 142.273 172.492 118.017 1.00 120.65 202 HIS C CA 1
ATOM 3819 C C . HIS B 2 202 ? 141.320 173.670 118.167 1.00 120.73 202 HIS C C 1
ATOM 3820 O O . HIS B 2 202 ? 140.465 173.918 117.314 1.00 121.05 202 HIS C O 1
ATOM 3827 N N . LYS B 2 203 ? 141.470 174.401 119.271 1.00 122.88 203 LYS C N 1
ATOM 3828 C CA . LYS B 2 203 ? 140.590 175.529 119.544 1.00 123.14 203 LYS C CA 1
ATOM 3829 C C . LYS B 2 203 ? 140.880 176.740 118.667 1.00 123.30 203 LYS C C 1
ATOM 3830 O O . LYS B 2 203 ? 140.080 177.683 118.663 1.00 122.76 203 LYS C O 1
ATOM 3836 N N . THR B 2 204 ? 141.996 176.744 117.934 1.00 119.31 204 THR C N 1
ATOM 3837 C CA . THR B 2 204 ? 142.311 177.882 117.074 1.00 120.35 204 THR C CA 1
ATOM 3838 C C . THR B 2 204 ? 141.279 178.044 115.965 1.00 121.54 204 THR C C 1
ATOM 3839 O O . THR B 2 204 ? 140.841 179.164 115.676 1.00 120.56 204 THR C O 1
ATOM 3843 N N . SER B 2 205 ? 140.874 176.943 115.336 1.00 131.34 205 SER C N 1
ATOM 3844 C CA . SER B 2 205 ? 139.895 176.981 114.261 1.00 130.83 205 SER C CA 1
ATOM 3845 C C . SER B 2 205 ? 138.958 175.790 114.387 1.00 130.87 205 SER C C 1
ATOM 3846 O O . SER B 2 205 ? 139.336 174.735 114.903 1.00 130.86 205 SER C O 1
ATOM 3849 N N . THR B 2 206 ? 137.729 175.967 113.903 1.00 129.38 206 THR C N 1
ATOM 3850 C CA . THR B 2 206 ? 136.738 174.900 113.948 1.00 129.50 206 THR C CA 1
ATOM 3851 C C . THR B 2 206 ? 136.945 173.853 112.862 1.00 128.94 206 THR C C 1
ATOM 3852 O O . THR B 2 206 ? 136.351 172.772 112.948 1.00 127.85 206 THR C O 1
ATOM 3856 N N . SER B 2 207 ? 137.765 174.139 111.854 1.00 129.92 207 SER C N 1
ATOM 3857 C CA . SER B 2 207 ? 138.043 173.174 110.800 1.00 130.07 207 SER C CA 1
ATOM 3858 C C . SER B 2 207 ? 139.280 172.367 111.165 1.00 129.72 207 SER C C 1
ATOM 3859 O O . SER B 2 207 ? 140.374 172.941 111.253 1.00 129.12 207 SER C O 1
ATOM 3862 N N . PRO B 2 208 ? 139.161 171.061 111.391 1.00 129.35 208 PRO C N 1
ATOM 3863 C CA . PRO B 2 208 ? 140.343 170.265 111.735 1.00 129.83 208 PRO C CA 1
ATOM 3864 C C . PRO B 2 208 ? 141.345 170.226 110.593 1.00 130.16 208 PRO C C 1
ATOM 3865 O O . PRO B 2 208 ? 140.983 170.226 109.414 1.00 129.48 208 PRO C O 1
ATOM 3869 N N . ILE B 2 209 ? 142.622 170.194 110.959 1.00 132.21 209 ILE C N 1
ATOM 3870 C CA . ILE B 2 209 ? 143.705 170.095 109.988 1.00 131.72 209 ILE C CA 1
ATOM 3871 C C . ILE B 2 209 ? 143.934 168.619 109.699 1.00 131.10 209 ILE C C 1
ATOM 3872 O O . ILE B 2 209 ? 144.298 167.853 110.597 1.00 130.40 209 ILE C O 1
ATOM 3877 N N . VAL B 2 210 ? 143.722 168.215 108.450 1.00 130.63 210 VAL C N 1
ATOM 3878 C CA . VAL B 2 210 ? 143.757 166.811 108.063 1.00 131.66 210 VAL C CA 1
ATOM 3879 C C . VAL B 2 210 ? 144.934 166.598 107.126 1.00 131.12 210 VAL C C 1
ATOM 3880 O O . VAL B 2 210 ? 145.076 167.311 106.126 1.00 129.68 210 VAL C O 1
ATOM 3884 N N . LYS B 2 211 ? 145.774 165.620 107.451 1.00 129.82 211 LYS C N 1
ATOM 3885 C CA . LYS B 2 211 ? 146.888 165.222 106.603 1.00 129.56 211 LYS C CA 1
ATOM 3886 C C . LYS B 2 211 ? 146.678 163.780 106.167 1.00 129.95 211 LYS C C 1
ATOM 3887 O O . LYS B 2 211 ? 146.438 162.902 107.005 1.00 130.28 211 LYS C O 1
ATOM 3893 N N . SER B 2 212 ? 146.770 163.541 104.862 1.00 131.28 212 SER C N 1
ATOM 3894 C CA . SER B 2 212 ? 146.399 162.268 104.267 1.00 131.28 212 SER C CA 1
ATOM 3895 C C . SER B 2 212 ? 147.559 161.699 103.462 1.00 130.83 212 SER C C 1
ATOM 3896 O O . SER B 2 212 ? 148.452 162.432 103.026 1.00 129.91 212 SER C O 1
ATOM 3899 N N . PHE B 2 213 ? 147.540 160.381 103.273 1.00 131.36 213 PHE C N 1
ATOM 3900 C CA . PHE B 2 213 ? 148.441 159.745 102.324 1.00 131.55 213 PHE C CA 1
ATOM 3901 C C . PHE B 2 213 ? 147.809 158.449 101.838 1.00 132.70 213 PHE C C 1
ATOM 3902 O O . PHE B 2 213 ? 146.875 157.922 102.446 1.00 132.56 213 PHE C O 1
ATOM 3910 N N . ASN B 2 214 ? 148.323 157.952 100.717 1.00 136.33 214 ASN C N 1
ATOM 3911 C CA . ASN B 2 214 ? 147.822 156.744 100.081 1.00 135.87 214 ASN C CA 1
ATOM 3912 C C . ASN B 2 214 ? 148.871 155.643 100.160 1.00 135.70 214 ASN C C 1
ATOM 3913 O O . ASN B 2 214 ? 150.058 155.895 100.383 1.00 135.94 214 ASN C O 1
ATOM 3918 N N . ARG B 2 215 ? 148.408 154.411 99.963 1.00 134.33 215 ARG C N 1
ATOM 3919 C CA . ARG B 2 215 ? 149.245 153.219 100.071 1.00 133.75 215 ARG C CA 1
ATOM 3920 C C . ARG B 2 215 ? 149.895 153.154 101.449 1.00 133.91 215 ARG C C 1
ATOM 3921 O O . ARG B 2 215 ? 149.231 152.865 102.444 1.00 133.98 215 ARG C O 1
ATOM 3929 N N . GLU C 3 1 ? 183.041 175.168 136.924 1.00 84.66 1 GLU E N 1
ATOM 3930 C CA . GLU C 3 1 ? 182.963 173.913 136.186 1.00 83.77 1 GLU E CA 1
ATOM 3931 C C . GLU C 3 1 ? 182.677 172.741 137.123 1.00 84.61 1 GLU E C 1
ATOM 3932 O O . GLU C 3 1 ? 182.889 171.585 136.767 1.00 84.90 1 GLU E O 1
ATOM 3938 N N . VAL C 3 2 ? 182.162 173.056 138.312 1.00 67.08 2 VAL E N 1
ATOM 3939 C CA . VAL C 3 2 ? 181.739 172.051 139.282 1.00 66.30 2 VAL E CA 1
ATOM 3940 C C . VAL C 3 2 ? 180.753 171.101 138.616 1.00 67.56 2 VAL E C 1
ATOM 3941 O O . VAL C 3 2 ? 179.693 171.522 138.140 1.00 68.28 2 VAL E O 1
ATOM 3945 N N . GLN C 3 3 ? 181.097 169.817 138.571 1.00 66.55 3 GLN E N 1
ATOM 3946 C CA . GLN C 3 3 ? 180.296 168.833 137.862 1.00 65.25 3 GLN E CA 1
ATOM 3947 C C . GLN C 3 3 ? 180.213 167.553 138.679 1.00 67.91 3 GLN E C 1
ATOM 3948 O O . GLN C 3 3 ? 181.198 167.129 139.288 1.00 68.93 3 GLN E O 1
ATOM 3954 N N . LEU C 3 4 ? 179.026 166.954 138.697 1.00 64.39 4 LEU E N 1
ATOM 3955 C CA . LEU C 3 4 ? 178.797 165.652 139.305 1.00 64.66 4 LEU E CA 1
ATOM 3956 C C . LEU C 3 4 ? 178.215 164.729 138.246 1.00 67.85 4 LEU E C 1
ATOM 3957 O O . LEU C 3 4 ? 177.247 165.093 137.572 1.00 72.92 4 LEU E O 1
ATOM 3962 N N . GLN C 3 5 ? 178.802 163.546 138.093 1.00 73.03 5 GLN E N 1
ATOM 3963 C CA . GLN C 3 5 ? 178.328 162.579 137.113 1.00 70.70 5 GLN E CA 1
ATOM 3964 C C . GLN C 3 5 ? 178.053 161.242 137.784 1.00 71.12 5 GLN E C 1
ATOM 3965 O O . GLN C 3 5 ? 178.906 160.708 138.496 1.00 73.24 5 GLN E O 1
ATOM 3971 N N . GLU C 3 6 ? 176.866 160.698 137.540 1.00 71.15 6 GLU E N 1
ATOM 3972 C CA . GLU C 3 6 ? 176.461 159.413 138.088 1.00 74.13 6 GLU E CA 1
ATOM 3973 C C . GLU C 3 6 ? 176.626 158.327 137.035 1.00 76.12 6 GLU E C 1
ATOM 3974 O O . GLU C 3 6 ? 176.273 158.520 135.868 1.00 74.60 6 GLU E O 1
ATOM 3980 N N . SER C 3 7 ? 177.174 157.188 137.452 1.00 78.23 7 SER E N 1
ATOM 3981 C CA . SER C 3 7 ? 177.304 156.014 136.601 1.00 75.47 7 SER E CA 1
ATOM 3982 C C . SER C 3 7 ? 176.743 154.818 137.352 1.00 78.88 7 SER E C 1
ATOM 3983 O O . SER C 3 7 ? 177.152 154.547 138.485 1.00 83.19 7 SER E O 1
ATOM 3986 N N . GLY C 3 8 ? 175.814 154.108 136.723 1.00 80.37 8 GLY E N 1
ATOM 3987 C CA . GLY C 3 8 ? 175.209 152.947 137.324 1.00 80.36 8 GLY E CA 1
ATOM 3988 C C . GLY C 3 8 ? 174.356 152.187 136.332 1.00 83.13 8 GLY E C 1
ATOM 3989 O O . GLY C 3 8 ? 174.110 152.645 135.212 1.00 81.02 8 GLY E O 1
ATOM 3990 N N . PRO C 3 9 ? 173.897 151.000 136.722 1.00 90.08 9 PRO E N 1
ATOM 3991 C CA . PRO C 3 9 ? 173.041 150.217 135.825 1.00 89.73 9 PRO E CA 1
ATOM 3992 C C . PRO C 3 9 ? 171.717 150.921 135.574 1.00 88.84 9 PRO E C 1
ATOM 3993 O O . PRO C 3 9 ? 171.167 151.583 136.457 1.00 86.42 9 PRO E O 1
ATOM 3997 N N . GLY C 3 10 ? 171.210 150.773 134.354 1.00 91.51 10 GLY E N 1
ATOM 3998 C CA . GLY C 3 10 ? 169.924 151.341 134.008 1.00 90.52 10 GLY E CA 1
ATOM 3999 C C . GLY C 3 10 ? 168.785 150.414 134.368 1.00 93.06 10 GLY E C 1
ATOM 4000 O O . GLY C 3 10 ? 167.632 150.842 134.479 1.00 92.64 10 GLY E O 1
ATOM 4001 N N . LEU C 3 11 ? 169.102 149.135 134.554 1.00 98.68 11 LEU E N 1
ATOM 4002 C CA . LEU C 3 11 ? 168.122 148.120 134.913 1.00 98.01 11 LEU E CA 1
ATOM 4003 C C . LEU C 3 11 ? 168.669 147.276 136.052 1.00 98.11 11 LEU E C 1
ATOM 4004 O O . LEU C 3 11 ? 169.825 146.842 136.008 1.00 97.62 11 LEU E O 1
ATOM 4009 N N . VAL C 3 12 ? 167.840 147.048 137.066 1.00 96.74 12 VAL E N 1
ATOM 4010 C CA . VAL C 3 12 ? 168.201 146.237 138.221 1.00 97.54 12 VAL E CA 1
ATOM 4011 C C . VAL C 3 12 ? 167.105 145.204 138.435 1.00 97.35 12 VAL E C 1
ATOM 4012 O O . VAL C 3 12 ? 165.918 145.547 138.441 1.00 96.41 12 VAL E O 1
ATOM 4016 N N . ALA C 3 13 ? 167.500 143.946 138.600 1.00 95.80 13 ALA E N 1
ATOM 4017 C CA . ALA C 3 13 ? 166.533 142.895 138.859 1.00 97.11 13 ALA E CA 1
ATOM 4018 C C . ALA C 3 13 ? 165.890 143.095 140.232 1.00 98.06 13 ALA E C 1
ATOM 4019 O O . ALA C 3 13 ? 166.517 143.639 141.144 1.00 98.93 13 ALA E O 1
ATOM 4021 N N . PRO C 3 14 ? 164.635 142.680 140.397 1.00 99.15 14 PRO E N 1
ATOM 4022 C CA . PRO C 3 14 ? 163.978 142.831 141.701 1.00 98.72 14 PRO E CA 1
ATOM 4023 C C . PRO C 3 14 ? 164.705 142.054 142.788 1.00 99.48 14 PRO E C 1
ATOM 4024 O O . PRO C 3 14 ? 165.297 141.001 142.542 1.00 97.33 14 PRO E O 1
ATOM 4028 N N . SER C 3 15 ? 164.667 142.608 144.001 1.00 99.37 15 SER E N 1
ATOM 4029 C CA . SER C 3 15 ? 165.310 142.074 145.200 1.00 99.43 15 SER E CA 1
ATOM 4030 C C . SER C 3 15 ? 166.830 142.061 145.103 1.00 102.16 15 SER E C 1
ATOM 4031 O O . SER C 3 15 ? 167.492 141.497 145.983 1.00 103.28 15 SER E O 1
ATOM 4034 N N . GLN C 3 16 ? 167.404 142.661 144.065 1.00 98.65 16 GLN E N 1
ATOM 4035 C CA . GLN C 3 16 ? 168.848 142.741 143.916 1.00 97.37 16 GLN E CA 1
ATOM 4036 C C . GLN C 3 16 ? 169.357 144.048 144.523 1.00 99.52 16 GLN E C 1
ATOM 4037 O O . GLN C 3 16 ? 168.641 144.748 145.244 1.00 98.66 16 GLN E O 1
ATOM 4043 N N . SER C 3 17 ? 170.610 144.386 144.238 1.00 88.06 17 SER E N 1
ATOM 4044 C CA . SER C 3 17 ? 171.250 145.575 144.776 1.00 83.13 17 SER E CA 1
ATOM 4045 C C . SER C 3 17 ? 171.571 146.560 143.660 1.00 81.99 17 SER E C 1
ATOM 4046 O O . SER C 3 17 ? 171.873 146.170 142.529 1.00 83.81 17 SER E O 1
ATOM 4049 N N . LEU C 3 18 ? 171.503 147.845 143.994 1.00 71.85 18 LEU E N 1
ATOM 4050 C CA . LEU C 3 18 ? 171.817 148.928 143.073 1.00 69.11 18 LEU E CA 1
ATOM 4051 C C . LEU C 3 18 ? 173.078 149.636 143.546 1.00 69.79 18 LEU E C 1
ATOM 4052 O O . LEU C 3 18 ? 173.163 150.048 144.707 1.00 74.16 18 LEU E O 1
ATOM 4057 N N . SER C 3 19 ? 174.050 149.771 142.649 1.00 67.66 19 SER E N 1
ATOM 4058 C CA . SER C 3 19 ? 175.313 150.434 142.944 1.00 67.77 19 SER E CA 1
ATOM 4059 C C . SER C 3 19 ? 175.523 151.576 141.962 1.00 71.00 19 SER E C 1
ATOM 4060 O O . SER C 3 19 ? 175.487 151.368 140.746 1.00 75.58 19 SER E O 1
ATOM 4063 N N . ILE C 3 20 ? 175.744 152.775 142.492 1.00 61.35 20 ILE E N 1
ATOM 4064 C CA . ILE C 3 20 ? 175.960 153.972 141.689 1.00 60.44 20 ILE E CA 1
ATOM 4065 C C . ILE C 3 20 ? 177.248 154.638 142.147 1.00 60.92 20 ILE E C 1
ATOM 4066 O O . ILE C 3 20 ? 177.531 154.702 143.348 1.00 65.37 20 ILE E O 1
ATOM 4071 N N . THR C 3 21 ? 178.038 155.118 141.194 1.00 60.15 21 THR E N 1
ATOM 4072 C CA . THR C 3 21 ? 179.252 155.865 141.490 1.00 64.51 21 THR E CA 1
ATOM 4073 C C . THR C 3 21 ? 179.085 157.290 140.982 1.00 69.06 21 THR E C 1
ATOM 4074 O O . THR C 3 21 ? 178.794 157.501 139.802 1.00 71.89 21 THR E O 1
ATOM 4078 N N . CYS C 3 22 ? 179.270 158.259 141.869 1.00 68.00 22 CYS E N 1
ATOM 4079 C CA . CYS C 3 22 ? 179.214 159.670 141.520 1.00 66.47 22 CYS E CA 1
ATOM 4080 C C . CYS C 3 22 ? 180.633 160.215 141.525 1.00 67.42 22 CYS E C 1
ATOM 4081 O O . CYS C 3 22 ? 181.304 160.198 142.562 1.00 71.58 22 CYS E O 1
ATOM 4084 N N . THR C 3 23 ? 181.084 160.684 140.370 1.00 63.42 23 THR E N 1
ATOM 4085 C CA . THR C 3 23 ? 182.401 161.280 140.217 1.00 63.31 23 THR E CA 1
ATOM 4086 C C . THR C 3 23 ? 182.246 162.793 140.173 1.00 64.36 23 THR E C 1
ATOM 4087 O O . THR C 3 23 ? 181.393 163.314 139.446 1.00 66.04 23 THR E O 1
ATOM 4091 N N . VAL C 3 24 ? 183.055 163.489 140.961 1.00 63.02 24 VAL E N 1
ATOM 4092 C CA . VAL C 3 24 ? 182.920 164.928 141.127 1.00 65.66 24 VAL E CA 1
ATOM 4093 C C . VAL C 3 24 ? 184.177 165.614 140.617 1.00 61.59 24 VAL E C 1
ATOM 4094 O O . VAL C 3 24 ? 185.290 165.088 140.714 1.00 66.09 24 VAL E O 1
ATOM 4098 N N . SER C 3 25 ? 183.981 166.797 140.043 1.00 61.22 25 SER E N 1
ATOM 4099 C CA . SER C 3 25 ? 185.078 167.635 139.593 1.00 63.43 25 SER E CA 1
ATOM 4100 C C . SER C 3 25 ? 184.741 169.078 139.930 1.00 65.39 25 SER E C 1
ATOM 4101 O O . SER C 3 25 ? 183.569 169.446 140.036 1.00 67.20 25 SER E O 1
ATOM 4104 N N . GLY C 3 26 ? 185.780 169.890 140.102 1.00 59.88 26 GLY E N 1
ATOM 4105 C CA . GLY C 3 26 ? 185.611 171.273 140.478 1.00 62.09 26 GLY E CA 1
ATOM 4106 C C . GLY C 3 26 ? 185.548 171.525 141.968 1.00 63.86 26 GLY E C 1
ATOM 4107 O O . GLY C 3 26 ? 185.521 172.690 142.381 1.00 65.56 26 GLY E O 1
ATOM 4108 N N . PHE C 3 27 ? 185.518 170.475 142.784 1.00 49.43 27 PHE E N 1
ATOM 4109 C CA . PHE C 3 27 ? 185.542 170.616 144.232 1.00 49.02 27 PHE E CA 1
ATOM 4110 C C . PHE C 3 27 ? 186.031 169.310 144.836 1.00 50.99 27 PHE E C 1
ATOM 4111 O O . PHE C 3 27 ? 186.058 168.269 144.175 1.00 53.86 27 PHE E O 1
ATOM 4119 N N . SER C 3 28 ? 186.421 169.383 146.103 1.00 48.88 28 SER E N 1
ATOM 4120 C CA . SER C 3 28 ? 186.995 168.251 146.812 1.00 49.26 28 SER E CA 1
ATOM 4121 C C . SER C 3 28 ? 186.004 167.701 147.828 1.00 51.22 28 SER E C 1
ATOM 4122 O O . SER C 3 28 ? 185.248 168.454 148.448 1.00 53.87 28 SER E O 1
ATOM 4125 N N . LEU C 3 29 ? 186.013 166.379 147.990 1.00 49.16 29 LEU E N 1
ATOM 4126 C CA . LEU C 3 29 ? 185.169 165.731 148.984 1.00 40.92 29 LEU E CA 1
ATOM 4127 C C . LEU C 3 29 ? 185.718 165.873 150.395 1.00 47.09 29 LEU E C 1
ATOM 4128 O O . LEU C 3 29 ? 185.095 165.379 151.338 1.00 50.95 29 LEU E O 1
ATOM 4133 N N . THR C 3 30 ? 186.871 166.518 150.557 1.00 36.80 30 THR E N 1
ATOM 4134 C CA . THR C 3 30 ? 187.427 166.779 151.873 1.00 13.33 30 THR E CA 1
ATOM 4135 C C . THR C 3 30 ? 186.815 167.997 152.554 1.00 28.67 30 THR E C 1
ATOM 4136 O O . THR C 3 30 ? 187.065 168.200 153.744 1.00 46.67 30 THR E O 1
ATOM 4140 N N . ASN C 3 31 ? 186.036 168.819 151.847 1.00 23.01 31 ASN E N 1
ATOM 4141 C CA . ASN C 3 31 ? 185.313 169.884 152.529 1.00 23.91 31 ASN E CA 1
ATOM 4142 C C . ASN C 3 31 ? 183.862 170.018 152.084 1.00 22.44 31 ASN E C 1
ATOM 4143 O O . ASN C 3 31 ? 183.210 170.997 152.458 1.00 36.84 31 ASN E O 1
ATOM 4148 N N . TYR C 3 32 ? 183.327 169.074 151.321 1.00 21.87 32 TYR E N 1
ATOM 4149 C CA . TYR C 3 32 ? 181.944 169.144 150.884 1.00 14.02 32 TYR E CA 1
ATOM 4150 C C . TYR C 3 32 ? 181.217 167.853 151.208 1.00 21.59 32 TYR E C 1
ATOM 4151 O O . TYR C 3 32 ? 181.749 166.759 151.017 1.00 28.62 32 TYR E O 1
ATOM 4160 N N . ALA C 3 33 ? 179.999 167.998 151.705 1.00 23.34 33 ALA E N 1
ATOM 4161 C CA . ALA C 3 33 ? 179.070 166.896 151.851 1.00 4.48 33 ALA E CA 1
ATOM 4162 C C . ALA C 3 33 ? 178.384 166.642 150.520 1.00 17.75 33 ALA E C 1
ATOM 4163 O O . ALA C 3 33 ? 178.199 167.557 149.716 1.00 36.31 33 ALA E O 1
ATOM 4165 N N . VAL C 3 34 ? 178.018 165.386 150.282 1.00 40.06 34 VAL E N 1
ATOM 4166 C CA . VAL C 3 34 ? 177.318 164.991 149.063 1.00 35.15 34 VAL E CA 1
ATOM 4167 C C . VAL C 3 34 ? 176.022 164.295 149.453 1.00 42.23 34 VAL E C 1
ATOM 4168 O O . VAL C 3 34 ? 176.037 163.319 150.211 1.00 52.01 34 VAL E O 1
ATOM 4172 N N . HIS C 3 35 ? 174.911 164.800 148.936 1.00 31.94 35 HIS E N 1
ATOM 4173 C CA . HIS C 3 35 ? 173.589 164.249 149.175 1.00 37.57 35 HIS E CA 1
ATOM 4174 C C . HIS C 3 35 ? 173.208 163.322 148.028 1.00 41.57 35 HIS E C 1
ATOM 4175 O O . HIS C 3 35 ? 173.623 163.527 146.886 1.00 57.32 35 HIS E O 1
ATOM 4182 N N . TRP C 3 36 ? 172.431 162.296 148.344 1.00 43.62 36 TRP E N 1
ATOM 4183 C CA . TRP C 3 36 ? 171.811 161.427 147.354 1.00 54.26 36 TRP E CA 1
ATOM 4184 C C . TRP C 3 36 ? 170.306 161.601 147.461 1.00 51.30 36 TRP E C 1
ATOM 4185 O O . TRP C 3 36 ? 169.742 161.453 148.555 1.00 53.71 36 TRP E O 1
ATOM 4196 N N . VAL C 3 37 ? 169.672 161.927 146.332 1.00 50.02 37 VAL E N 1
ATOM 4197 C CA . VAL C 3 37 ? 168.241 162.210 146.257 1.00 47.93 37 VAL E CA 1
ATOM 4198 C C . VAL C 3 37 ? 167.669 161.490 145.043 1.00 52.51 37 VAL E C 1
ATOM 4199 O O . VAL C 3 37 ? 168.250 161.546 143.956 1.00 60.49 37 VAL E O 1
ATOM 4203 N N . ARG C 3 38 ? 166.527 160.833 145.211 1.00 60.78 38 ARG E N 1
ATOM 4204 C CA . ARG C 3 38 ? 165.866 160.168 144.098 1.00 58.37 38 ARG E CA 1
ATOM 4205 C C . ARG C 3 38 ? 164.536 160.843 143.786 1.00 60.74 38 ARG E C 1
ATOM 4206 O O . ARG C 3 38 ? 163.853 161.356 144.676 1.00 64.94 38 ARG E O 1
ATOM 4214 N N . GLN C 3 39 ? 164.185 160.850 142.502 1.00 63.73 39 GLN E N 1
ATOM 4215 C CA . GLN C 3 39 ? 162.947 161.447 142.021 1.00 65.14 39 GLN E CA 1
ATOM 4216 C C . GLN C 3 39 ? 162.187 160.419 141.200 1.00 69.87 39 GLN E C 1
ATOM 4217 O O . GLN C 3 39 ? 162.731 159.864 140.241 1.00 72.80 39 GLN E O 1
ATOM 4223 N N . SER C 3 40 ? 160.937 160.173 141.572 1.00 78.40 40 SER E N 1
ATOM 4224 C CA . SER C 3 40 ? 160.064 159.274 140.839 1.00 76.34 40 SER E CA 1
ATOM 4225 C C . SER C 3 40 ? 158.710 159.935 140.638 1.00 79.40 40 SER E C 1
ATOM 4226 O O . SER C 3 40 ? 158.279 160.737 141.471 1.00 79.20 40 SER E O 1
ATOM 4229 N N . PRO C 3 41 ? 158.023 159.626 139.534 1.00 85.29 41 PRO E N 1
ATOM 4230 C CA . PRO C 3 41 ? 156.699 160.235 139.314 1.00 82.95 41 PRO E CA 1
ATOM 4231 C C . PRO C 3 41 ? 155.703 159.920 140.415 1.00 84.63 41 PRO E C 1
ATOM 4232 O O . PRO C 3 41 ? 154.863 160.766 140.747 1.00 83.37 41 PRO E O 1
ATOM 4236 N N . GLY C 3 42 ? 155.771 158.719 140.989 1.00 87.21 42 GLY E N 1
ATOM 4237 C CA . GLY C 3 42 ? 154.825 158.352 142.029 1.00 85.23 42 GLY E CA 1
ATOM 4238 C C . GLY C 3 42 ? 155.015 159.130 143.318 1.00 86.48 42 GLY E C 1
ATOM 4239 O O . GLY C 3 42 ? 154.041 159.555 143.944 1.00 87.16 42 GLY E O 1
ATOM 4240 N N . LYS C 3 43 ? 156.267 159.332 143.731 1.00 78.93 43 LYS E N 1
ATOM 4241 C CA . LYS C 3 43 ? 156.563 159.925 145.028 1.00 76.77 43 LYS E CA 1
ATOM 4242 C C . LYS C 3 43 ? 157.304 161.252 144.950 1.00 75.73 43 LYS E C 1
ATOM 4243 O O . LYS C 3 43 ? 157.598 161.836 145.999 1.00 74.44 43 LYS E O 1
ATOM 4249 N N . GLY C 3 44 ? 157.614 161.746 143.754 1.00 71.47 44 GLY E N 1
ATOM 4250 C CA . GLY C 3 44 ? 158.329 163.003 143.664 1.00 67.96 44 GLY E CA 1
ATOM 4251 C C . GLY C 3 44 ? 159.763 162.879 144.152 1.00 69.25 44 GLY E C 1
ATOM 4252 O O . GLY C 3 44 ? 160.376 161.809 144.111 1.00 65.04 44 GLY E O 1
ATOM 4253 N N . LEU C 3 45 ? 160.301 164.000 144.624 1.00 61.22 45 LEU E N 1
ATOM 4254 C CA . LEU C 3 45 ? 161.670 164.040 145.119 1.00 57.25 45 LEU E CA 1
ATOM 4255 C C . LEU C 3 45 ? 161.730 163.497 146.541 1.00 61.05 45 LEU E C 1
ATOM 4256 O O . LEU C 3 45 ? 160.948 163.906 147.404 1.00 61.58 45 LEU E O 1
ATOM 4261 N N . GLU C 3 46 ? 162.654 162.569 146.781 1.00 62.25 46 GLU E N 1
ATOM 4262 C CA . GLU C 3 46 ? 162.864 161.994 148.104 1.00 57.02 46 GLU E CA 1
ATOM 4263 C C . GLU C 3 46 ? 164.344 162.068 148.440 1.00 60.35 46 GLU E C 1
ATOM 4264 O O . GLU C 3 46 ? 165.179 161.567 147.681 1.00 60.38 46 GLU E O 1
ATOM 4270 N N . TRP C 3 47 ? 164.665 162.681 149.577 1.00 42.86 47 TRP E N 1
ATOM 4271 C CA . TRP C 3 47 ? 166.038 162.724 150.063 1.00 36.37 47 TRP E CA 1
ATOM 4272 C C . TRP C 3 47 ? 166.427 161.340 150.562 1.00 41.29 47 TRP E C 1
ATOM 4273 O O . TRP C 3 47 ? 165.728 160.757 151.396 1.00 50.59 47 TRP E O 1
ATOM 4284 N N . LEU C 3 48 ? 167.532 160.810 150.047 1.00 46.78 48 LEU E N 1
ATOM 4285 C CA . LEU C 3 48 ? 167.981 159.492 150.470 1.00 43.91 48 LEU E CA 1
ATOM 4286 C C . LEU C 3 48 ? 169.029 159.583 151.570 1.00 44.77 48 LEU E C 1
ATOM 4287 O O . LEU C 3 48 ? 168.932 158.878 152.578 1.00 52.33 48 LEU E O 1
ATOM 4292 N N . GLY C 3 49 ? 170.026 160.441 151.402 1.00 48.59 49 GLY E N 1
ATOM 4293 C CA . GLY C 3 49 ? 171.028 160.544 152.449 1.00 35.29 49 GLY E CA 1
ATOM 4294 C C . GLY C 3 49 ? 172.057 161.608 152.151 1.00 38.51 49 GLY E C 1
ATOM 4295 O O . GLY C 3 49 ? 171.977 162.321 151.150 1.00 54.97 49 GLY E O 1
ATOM 4296 N N . VAL C 3 50 ? 173.029 161.707 153.053 1.00 34.64 50 VAL E N 1
ATOM 4297 C CA . VAL C 3 50 ? 174.152 162.628 152.909 1.00 33.17 50 VAL E CA 1
ATOM 4298 C C . VAL C 3 50 ? 175.400 161.950 153.460 1.00 33.24 50 VAL E C 1
ATOM 4299 O O . VAL C 3 50 ? 175.325 161.158 154.405 1.00 39.73 50 VAL E O 1
ATOM 4303 N N . ILE C 3 51 ? 176.547 162.257 152.857 1.00 25.94 51 ILE E N 1
ATOM 4304 C CA . ILE C 3 51 ? 177.848 161.820 153.352 1.00 27.08 51 ILE E CA 1
ATOM 4305 C C . ILE C 3 51 ? 178.742 163.043 153.533 1.00 24.63 51 ILE E C 1
ATOM 4306 O O . ILE C 3 51 ? 178.881 163.868 152.622 1.00 41.69 51 ILE E O 1
ATOM 4311 N N . TRP C 3 52 ? 179.356 163.146 154.702 1.00 22.38 52 TRP E N 1
ATOM 4312 C CA . TRP C 3 52 ? 180.122 164.313 155.089 1.00 0.00 52 TRP E CA 1
ATOM 4313 C C . TRP C 3 52 ? 181.605 164.091 154.805 1.00 13.99 52 TRP E C 1
ATOM 4314 O O . TRP C 3 52 ? 182.049 162.985 154.500 1.00 36.39 52 TRP E O 1
ATOM 4325 N N . SER C 3 53 ? 182.376 165.173 154.905 1.00 19.48 53 SER E N 1
ATOM 4326 C CA . SER C 3 53 ? 183.769 165.141 154.476 1.00 18.97 53 SER E CA 1
ATOM 4327 C C . SER C 3 53 ? 184.606 164.191 155.330 1.00 18.02 53 SER E C 1
ATOM 4328 O O . SER C 3 53 ? 185.512 163.530 154.815 1.00 31.70 53 SER E O 1
ATOM 4331 N N . ASN C 3 54 ? 184.314 164.093 156.627 1.00 19.41 54 ASN E N 1
ATOM 4332 C CA . ASN C 3 54 ? 185.041 163.166 157.487 1.00 9.60 54 ASN E CA 1
ATOM 4333 C C . ASN C 3 54 ? 184.563 161.729 157.343 1.00 25.51 54 ASN E C 1
ATOM 4334 O O . ASN C 3 54 ? 185.211 160.824 157.875 1.00 40.88 54 ASN E O 1
ATOM 4339 N N . GLY C 3 55 ? 183.453 161.500 156.646 1.00 32.57 55 GLY E N 1
ATOM 4340 C CA . GLY C 3 55 ? 182.906 160.174 156.460 1.00 33.98 55 GLY E CA 1
ATOM 4341 C C . GLY C 3 55 ? 181.610 159.910 157.193 1.00 35.85 55 GLY E C 1
ATOM 4342 O O . GLY C 3 55 ? 181.033 158.830 157.015 1.00 50.07 55 GLY E O 1
ATOM 4343 N N . ARG C 3 56 ? 181.136 160.847 158.011 1.00 21.65 56 ARG E N 1
ATOM 4344 C CA . ARG C 3 56 ? 179.847 160.689 158.671 1.00 6.38 56 ARG E CA 1
ATOM 4345 C C . ARG C 3 56 ? 178.742 160.585 157.625 1.00 34.02 56 ARG E C 1
ATOM 4346 O O . ARG C 3 56 ? 178.752 161.304 156.623 1.00 47.07 56 ARG E O 1
ATOM 4354 N N . THR C 3 57 ? 177.797 159.673 157.848 1.00 39.58 57 THR E N 1
ATOM 4355 C CA . THR C 3 57 ? 176.667 159.477 156.949 1.00 37.02 57 THR E CA 1
ATOM 4356 C C . THR C 3 57 ? 175.365 159.683 157.708 1.00 38.99 57 THR E C 1
ATOM 4357 O O . THR C 3 57 ? 175.236 159.247 158.856 1.00 45.94 57 THR E O 1
ATOM 4361 N N . ASP C 3 58 ? 174.410 160.354 157.070 1.00 37.65 58 ASP E N 1
ATOM 4362 C CA . ASP C 3 58 ? 173.083 160.581 157.637 1.00 25.04 58 ASP E CA 1
ATOM 4363 C C . ASP C 3 58 ? 172.042 160.146 156.622 1.00 26.79 58 ASP E C 1
ATOM 4364 O O . ASP C 3 58 ? 171.967 160.711 155.531 1.00 44.11 58 ASP E O 1
ATOM 4369 N N . TYR C 3 59 ? 171.241 159.152 156.981 1.00 48.16 59 TYR E N 1
ATOM 4370 C CA . TYR C 3 59 ? 170.328 158.507 156.052 1.00 50.46 59 TYR E CA 1
ATOM 4371 C C . TYR C 3 59 ? 168.888 158.908 156.334 1.00 46.42 59 TYR E C 1
ATOM 4372 O O . TYR C 3 59 ? 168.557 159.427 157.402 1.00 53.24 59 TYR E O 1
ATOM 4381 N N . ASN C 3 60 ? 168.035 158.663 155.346 1.00 54.68 60 ASN E N 1
ATOM 4382 C CA . ASN C 3 60 ? 166.599 158.714 155.565 1.00 53.20 60 ASN E CA 1
ATOM 4383 C C . ASN C 3 60 ? 166.172 157.542 156.442 1.00 63.25 60 ASN E C 1
ATOM 4384 O O . ASN C 3 60 ? 166.711 156.436 156.346 1.00 66.43 60 ASN E O 1
ATOM 4389 N N . ALA C 3 61 ? 165.195 157.796 157.314 1.00 67.59 61 ALA E N 1
ATOM 4390 C CA . ALA C 3 61 ? 164.750 156.761 158.243 1.00 65.89 61 ALA E CA 1
ATOM 4391 C C . ALA C 3 61 ? 164.140 155.577 157.504 1.00 69.84 61 ALA E C 1
ATOM 4392 O O . ALA C 3 61 ? 164.275 154.428 157.940 1.00 69.15 61 ALA E O 1
ATOM 4394 N N . ALA C 3 62 ? 163.465 155.837 156.384 1.00 72.96 62 ALA E N 1
ATOM 4395 C CA . ALA C 3 62 ? 162.820 154.776 155.623 1.00 74.07 62 ALA E CA 1
ATOM 4396 C C . ALA C 3 62 ? 163.805 153.898 154.863 1.00 74.82 62 ALA E C 1
ATOM 4397 O O . ALA C 3 62 ? 163.402 152.848 154.354 1.00 78.68 62 ALA E O 1
ATOM 4399 N N . PHE C 3 63 ? 165.075 154.294 154.770 1.00 73.29 63 PHE E N 1
ATOM 4400 C CA . PHE C 3 63 ? 166.072 153.542 154.016 1.00 75.43 63 PHE E CA 1
ATOM 4401 C C . PHE C 3 63 ? 167.269 153.152 154.874 1.00 76.71 63 PHE E C 1
ATOM 4402 O O . PHE C 3 63 ? 168.287 152.706 154.340 1.00 77.89 63 PHE E O 1
ATOM 4410 N N . ILE C 3 64 ? 167.165 153.304 156.195 1.00 70.40 64 ILE E N 1
ATOM 4411 C CA . ILE C 3 64 ? 168.317 153.089 157.065 1.00 69.07 64 ILE E CA 1
ATOM 4412 C C . ILE C 3 64 ? 168.799 151.644 157.002 1.00 70.56 64 ILE E C 1
ATOM 4413 O O . ILE C 3 64 ? 169.997 151.375 157.157 1.00 70.74 64 ILE E O 1
ATOM 4418 N N . SER C 3 65 ? 167.896 150.697 156.758 1.00 74.93 65 SER E N 1
ATOM 4419 C CA . SER C 3 65 ? 168.245 149.284 156.788 1.00 76.84 65 SER E CA 1
ATOM 4420 C C . SER C 3 65 ? 168.837 148.773 155.482 1.00 79.54 65 SER E C 1
ATOM 4421 O O . SER C 3 65 ? 169.516 147.740 155.493 1.00 78.86 65 SER E O 1
ATOM 4424 N N . ARG C 3 66 ? 168.605 149.461 154.365 1.00 75.89 66 ARG E N 1
ATOM 4425 C CA . ARG C 3 66 ? 169.002 148.955 153.057 1.00 76.35 66 ARG E CA 1
ATOM 4426 C C . ARG C 3 66 ? 169.885 149.917 152.275 1.00 77.00 66 ARG E C 1
ATOM 4427 O O . ARG C 3 66 ? 170.091 149.707 151.075 1.00 73.55 66 ARG E O 1
ATOM 4435 N N . LEU C 3 67 ? 170.414 150.960 152.906 1.00 66.70 67 LEU E N 1
ATOM 4436 C CA . LEU C 3 67 ? 171.191 151.973 152.209 1.00 64.12 67 LEU E CA 1
ATOM 4437 C C . LEU C 3 67 ? 172.567 152.114 152.843 1.00 63.64 67 LEU E C 1
ATOM 4438 O O . LEU C 3 67 ? 172.703 152.081 154.069 1.00 69.84 67 LEU E O 1
ATOM 4443 N N . SER C 3 68 ? 173.585 152.266 151.998 1.00 54.03 68 SER E N 1
ATOM 4444 C CA . SER C 3 68 ? 174.948 152.494 152.452 1.00 58.09 68 SER E CA 1
ATOM 4445 C C . SER C 3 68 ? 175.640 153.447 151.491 1.00 56.71 68 SER E C 1
ATOM 4446 O O . SER C 3 68 ? 175.653 153.215 150.279 1.00 62.05 68 SER E O 1
ATOM 4449 N N . ILE C 3 69 ? 176.220 154.513 152.031 1.00 43.34 69 ILE E N 1
ATOM 4450 C CA . ILE C 3 69 ? 176.949 155.496 151.243 1.00 45.00 69 ILE E CA 1
ATOM 4451 C C . ILE C 3 69 ? 178.380 155.542 151.750 1.00 49.22 69 ILE E C 1
ATOM 4452 O O . ILE C 3 69 ? 178.613 155.694 152.954 1.00 59.68 69 ILE E O 1
ATOM 4457 N N . SER C 3 70 ? 179.332 155.394 150.836 1.00 55.16 70 SER E N 1
ATOM 4458 C CA . SER C 3 70 ? 180.749 155.491 151.145 1.00 51.85 70 SER E CA 1
ATOM 4459 C C . SER C 3 70 ? 181.393 156.431 150.138 1.00 49.84 70 SER E C 1
ATOM 4460 O O . SER C 3 70 ? 180.730 156.960 149.247 1.00 53.20 70 SER E O 1
ATOM 4463 N N . LYS C 3 71 ? 182.697 156.645 150.273 1.00 42.47 71 LYS E N 1
ATOM 4464 C CA . LYS C 3 71 ? 183.383 157.546 149.361 1.00 50.30 71 LYS E CA 1
ATOM 4465 C C . LYS C 3 71 ? 184.876 157.274 149.404 1.00 51.30 71 LYS E C 1
ATOM 4466 O O . LYS C 3 71 ? 185.389 156.648 150.335 1.00 55.81 71 LYS E O 1
ATOM 4472 N N . ASP C 3 72 ? 185.563 157.750 148.370 1.00 64.06 72 ASP E N 1
ATOM 4473 C CA . ASP C 3 72 ? 187.016 157.798 148.340 1.00 65.88 72 ASP E CA 1
ATOM 4474 C C . ASP C 3 72 ? 187.430 159.202 147.927 1.00 66.17 72 ASP E C 1
ATOM 4475 O O . ASP C 3 72 ? 187.004 159.698 146.876 1.00 67.19 72 ASP E O 1
ATOM 4480 N N . ASN C 3 73 ? 188.255 159.834 148.766 1.00 63.61 73 ASN E N 1
ATOM 4481 C CA . ASN C 3 73 ? 188.675 161.211 148.539 1.00 65.76 73 ASN E CA 1
ATOM 4482 C C . ASN C 3 73 ? 189.749 161.319 147.466 1.00 70.41 73 ASN E C 1
ATOM 4483 O O . ASN C 3 73 ? 189.813 162.333 146.762 1.00 72.31 73 ASN E O 1
ATOM 4488 N N . SER C 3 74 ? 190.605 160.303 147.334 1.00 74.76 74 SER E N 1
ATOM 4489 C CA . SER C 3 74 ? 191.711 160.379 146.384 1.00 73.81 74 SER E CA 1
ATOM 4490 C C . SER C 3 74 ? 191.204 160.436 144.948 1.00 75.12 74 SER E C 1
ATOM 4491 O O . SER C 3 74 ? 191.632 161.288 144.161 1.00 75.98 74 SER E O 1
ATOM 4494 N N . LYS C 3 75 ? 190.291 159.540 144.588 1.00 69.61 75 LYS E N 1
ATOM 4495 C CA . LYS C 3 75 ? 189.712 159.543 143.252 1.00 72.57 75 LYS E CA 1
ATOM 4496 C C . LYS C 3 75 ? 188.437 160.367 143.169 1.00 73.01 75 LYS E C 1
ATOM 4497 O O . LYS C 3 75 ? 187.825 160.424 142.097 1.00 77.05 75 LYS E O 1
ATOM 4503 N N . SER C 3 76 ? 188.030 161.000 144.271 1.00 65.14 76 SER E N 1
ATOM 4504 C CA . SER C 3 76 ? 186.884 161.908 144.298 1.00 67.95 76 SER E CA 1
ATOM 4505 C C . SER C 3 76 ? 185.609 161.210 143.831 1.00 64.77 76 SER E C 1
ATOM 4506 O O . SER C 3 76 ? 184.925 161.665 142.914 1.00 58.54 76 SER E O 1
ATOM 4509 N N . GLN C 3 77 ? 185.285 160.091 144.475 1.00 66.58 77 GLN E N 1
ATOM 4510 C CA . GLN C 3 77 ? 184.106 159.326 144.097 1.00 65.64 77 GLN E CA 1
ATOM 4511 C C . GLN C 3 77 ? 183.257 159.021 145.319 1.00 63.05 77 GLN E C 1
ATOM 4512 O O . GLN C 3 77 ? 183.768 158.865 146.428 1.00 64.79 77 GLN E O 1
ATOM 4518 N N . VAL C 3 78 ? 181.947 158.945 145.101 1.00 55.66 78 VAL E N 1
ATOM 4519 C CA . VAL C 3 78 ? 180.986 158.604 146.142 1.00 58.27 78 VAL E CA 1
ATOM 4520 C C . VAL C 3 78 ? 180.205 157.384 145.679 1.00 57.98 78 VAL E C 1
ATOM 4521 O O . VAL C 3 78 ? 179.664 157.372 144.568 1.00 58.95 78 VAL E O 1
ATOM 4525 N N . PHE C 3 79 ? 180.141 156.366 146.528 1.00 60.54 79 PHE E N 1
ATOM 4526 C CA . PHE C 3 79 ? 179.512 155.097 146.200 1.00 59.27 79 PHE E CA 1
ATOM 4527 C C . PHE C 3 79 ? 178.194 154.970 146.948 1.00 61.63 79 PHE E C 1
ATOM 4528 O O . PHE C 3 79 ? 178.156 155.086 148.178 1.00 67.36 79 PHE E O 1
ATOM 4536 N N . PHE C 3 80 ? 177.125 154.727 146.199 1.00 56.81 80 PHE E N 1
ATOM 4537 C CA . PHE C 3 80 ? 175.772 154.589 146.715 1.00 62.65 80 PHE E CA 1
ATOM 4538 C C . PHE C 3 80 ? 175.347 153.144 146.499 1.00 63.35 80 PHE E C 1
ATOM 4539 O O . PHE C 3 80 ? 175.399 152.647 145.369 1.00 65.50 80 PHE E O 1
ATOM 4547 N N . LYS C 3 81 ? 174.932 152.470 147.569 1.00 61.78 81 LYS E N 1
ATOM 4548 C CA . LYS C 3 81 ? 174.570 151.062 147.504 1.00 62.22 81 LYS E CA 1
ATOM 4549 C C . LYS C 3 81 ? 173.227 150.854 148.184 1.00 66.11 81 LYS E C 1
ATOM 4550 O O . LYS C 3 81 ? 173.048 151.238 149.344 1.00 74.76 81 LYS E O 1
ATOM 4556 N N . MET C 3 82 ? 172.290 150.243 147.468 1.00 69.42 82 MET E N 1
ATOM 4557 C CA . MET C 3 82 ? 170.983 149.913 148.016 1.00 72.17 82 MET E CA 1
ATOM 4558 C C . MET C 3 82 ? 170.725 148.422 147.865 1.00 74.38 82 MET E C 1
ATOM 4559 O O . MET C 3 82 ? 171.082 147.819 146.850 1.00 77.46 82 MET E O 1
ATOM 4564 N N . ASN C 3 83 ? 170.110 147.832 148.883 1.00 78.12 83 ASN E N 1
ATOM 4565 C CA . ASN C 3 83 ? 169.768 146.420 148.894 1.00 79.73 83 ASN E CA 1
ATOM 4566 C C . ASN C 3 83 ? 168.254 146.256 148.872 1.00 85.43 83 ASN E C 1
ATOM 4567 O O . ASN C 3 83 ? 167.507 147.144 149.291 1.00 83.30 83 ASN E O 1
ATOM 4572 N N . SER C 3 84 ? 167.810 145.101 148.372 1.00 91.59 84 SER E N 1
ATOM 4573 C CA . SER C 3 84 ? 166.389 144.760 148.295 1.00 88.61 84 SER E CA 1
ATOM 4574 C C . SER C 3 84 ? 165.627 145.802 147.469 1.00 87.12 84 SER E C 1
ATOM 4575 O O . SER C 3 84 ? 164.831 146.592 147.978 1.00 91.30 84 SER E O 1
ATOM 4578 N N . LEU C 3 85 ? 165.937 145.810 146.176 1.00 85.04 85 LEU E N 1
ATOM 4579 C CA . LEU C 3 85 ? 165.322 146.745 145.243 1.00 89.33 85 LEU E CA 1
ATOM 4580 C C . LEU C 3 85 ? 163.990 146.186 144.750 1.00 92.69 85 LEU E C 1
ATOM 4581 O O . LEU C 3 85 ? 163.961 145.165 144.054 1.00 91.55 85 LEU E O 1
ATOM 4586 N N . GLN C 3 86 ? 162.891 146.850 145.103 1.00 92.82 86 GLN E N 1
ATOM 4587 C CA . GLN C 3 86 ? 161.561 146.536 144.588 1.00 90.86 86 GLN E CA 1
ATOM 4588 C C . GLN C 3 86 ? 161.177 147.525 143.491 1.00 90.58 86 GLN E C 1
ATOM 4589 O O . GLN C 3 86 ? 161.952 148.405 143.111 1.00 91.37 86 GLN E O 1
ATOM 4595 N N . ALA C 3 87 ? 159.950 147.366 142.988 1.00 93.16 87 ALA E N 1
ATOM 4596 C CA . ALA C 3 87 ? 159.501 148.141 141.835 1.00 95.31 87 ALA E CA 1
ATOM 4597 C C . ALA C 3 87 ? 159.322 149.617 142.166 1.00 94.92 87 ALA E C 1
ATOM 4598 O O . ALA C 3 87 ? 159.503 150.472 141.292 1.00 94.09 87 ALA E O 1
ATOM 4600 N N . ASP C 3 88 ? 158.965 149.941 143.410 1.00 91.28 88 ASP E N 1
ATOM 4601 C CA . ASP C 3 88 ? 158.752 151.335 143.782 1.00 91.58 88 ASP E CA 1
ATOM 4602 C C . ASP C 3 88 ? 160.046 152.135 143.825 1.00 91.19 88 ASP E C 1
ATOM 4603 O O . ASP C 3 88 ? 159.991 153.360 143.971 1.00 91.41 88 ASP E O 1
ATOM 4608 N N . ASP C 3 89 ? 161.196 151.478 143.707 1.00 85.87 89 ASP E N 1
ATOM 4609 C CA . ASP C 3 89 ? 162.485 152.154 143.696 1.00 84.94 89 ASP E CA 1
ATOM 4610 C C . ASP C 3 89 ? 162.883 152.658 142.316 1.00 84.52 89 ASP E C 1
ATOM 4611 O O . ASP C 3 89 ? 163.958 153.251 142.180 1.00 86.47 89 ASP E O 1
ATOM 4616 N N . THR C 3 90 ? 162.060 152.432 141.293 1.00 86.38 90 THR E N 1
ATOM 4617 C CA . THR C 3 90 ? 162.341 152.945 139.958 1.00 89.26 90 THR E CA 1
ATOM 4618 C C . THR C 3 90 ? 162.295 154.467 139.960 1.00 89.26 90 THR E C 1
ATOM 4619 O O . THR C 3 90 ? 161.230 155.058 140.162 1.00 88.82 90 THR E O 1
ATOM 4623 N N . ALA C 3 91 ? 163.439 155.109 139.738 1.00 78.26 91 ALA E N 1
ATOM 4624 C CA . ALA C 3 91 ? 163.516 156.559 139.844 1.00 73.57 91 ALA E CA 1
ATOM 4625 C C . ALA C 3 91 ? 164.801 157.043 139.191 1.00 72.43 91 ALA E C 1
ATOM 4626 O O . ALA C 3 91 ? 165.677 156.254 138.830 1.00 75.51 91 ALA E O 1
ATOM 4628 N N . ILE C 3 92 ? 164.901 158.358 139.041 1.00 60.66 92 ILE E N 1
ATOM 4629 C CA . ILE C 3 92 ? 166.148 159.002 138.648 1.00 63.61 92 ILE E CA 1
ATOM 4630 C C . ILE C 3 92 ? 166.899 159.368 139.920 1.00 67.49 92 ILE E C 1
ATOM 4631 O O . ILE C 3 92 ? 166.361 160.057 140.791 1.00 65.82 92 ILE E O 1
ATOM 4636 N N . TYR C 3 93 ? 168.137 158.906 140.030 1.00 62.58 93 TYR E N 1
ATOM 4637 C CA . TYR C 3 93 ? 168.954 159.123 141.213 1.00 59.87 93 TYR E CA 1
ATOM 4638 C C . TYR C 3 93 ? 169.999 160.187 140.916 1.00 59.22 93 TYR E C 1
ATOM 4639 O O . TYR C 3 93 ? 170.707 160.104 139.907 1.00 65.29 93 TYR E O 1
ATOM 4648 N N . TYR C 3 94 ? 170.090 161.186 141.792 1.00 54.62 94 TYR E N 1
ATOM 4649 C CA . TYR C 3 94 ? 171.037 162.278 141.651 1.00 60.50 94 TYR E CA 1
ATOM 4650 C C . TYR C 3 94 ? 171.953 162.327 142.862 1.00 57.13 94 TYR E C 1
ATOM 4651 O O . TYR C 3 94 ? 171.512 162.131 144.003 1.00 56.49 94 TYR E O 1
ATOM 4660 N N . CYS C 3 95 ? 173.228 162.584 142.598 1.00 54.84 95 CYS E N 1
ATOM 4661 C CA . CYS C 3 95 ? 174.171 163.023 143.611 1.00 55.37 95 CYS E CA 1
ATOM 4662 C C . CYS C 3 95 ? 174.304 164.535 143.502 1.00 57.64 95 CYS E C 1
ATOM 4663 O O . CYS C 3 95 ? 174.499 165.070 142.407 1.00 63.62 95 CYS E O 1
ATOM 4666 N N . ALA C 3 96 ? 174.166 165.221 144.629 1.00 42.09 96 ALA E N 1
ATOM 4667 C CA . ALA C 3 96 ? 174.201 166.673 144.666 1.00 41.88 96 ALA E CA 1
ATOM 4668 C C . ALA C 3 96 ? 175.226 167.131 145.690 1.00 43.52 96 ALA E C 1
ATOM 4669 O O . ALA C 3 96 ? 175.419 166.486 146.719 1.00 53.47 96 ALA E O 1
ATOM 4671 N N . ARG C 3 97 ? 175.901 168.231 145.394 1.00 42.56 97 ARG E N 1
ATOM 4672 C CA . ARG C 3 97 ? 176.801 168.837 146.361 1.00 39.86 97 ARG E CA 1
ATOM 4673 C C . ARG C 3 97 ? 175.995 169.655 147.360 1.00 43.08 97 ARG E C 1
ATOM 4674 O O . ARG C 3 97 ? 175.035 170.334 146.982 1.00 52.96 97 ARG E O 1
ATOM 4682 N N . LYS C 3 98 ? 176.371 169.587 148.634 1.00 34.35 98 LYS E N 1
ATOM 4683 C CA . LYS C 3 98 ? 175.706 170.425 149.618 1.00 17.63 98 LYS E CA 1
ATOM 4684 C C . LYS C 3 98 ? 176.119 171.869 149.409 1.00 30.05 98 LYS E C 1
ATOM 4685 O O . LYS C 3 98 ? 177.294 172.165 149.195 1.00 43.97 98 LYS E O 1
ATOM 4691 N N . LEU C 3 99 ? 175.139 172.763 149.412 1.00 41.59 99 LEU E N 1
ATOM 4692 C CA . LEU C 3 99 ? 175.447 174.179 149.477 1.00 22.03 99 LEU E CA 1
ATOM 4693 C C . LEU C 3 99 ? 176.134 174.465 150.802 1.00 24.96 99 LEU E C 1
ATOM 4694 O O . LEU C 3 99 ? 175.628 174.099 151.864 1.00 31.37 99 LEU E O 1
ATOM 4699 N N . ALA C 3 100 ? 177.299 175.101 150.734 1.00 31.54 100 ALA E N 1
ATOM 4700 C CA . ALA C 3 100 ? 178.114 175.303 151.922 1.00 1.63 100 ALA E CA 1
ATOM 4701 C C . ALA C 3 100 ? 177.334 176.048 152.998 1.00 15.76 100 ALA E C 1
ATOM 4702 O O . ALA C 3 100 ? 176.684 177.059 152.725 1.00 38.76 100 ALA E O 1
ATOM 4704 N N . TYR C 3 101 ? 177.379 175.515 154.217 1.00 14.50 101 TYR E N 1
ATOM 4705 C CA . TYR C 3 101 ? 176.788 176.119 155.410 1.00 11.99 101 TYR E CA 1
ATOM 4706 C C . TYR C 3 101 ? 175.271 176.218 155.340 1.00 10.66 101 TYR E C 1
ATOM 4707 O O . TYR C 3 101 ? 174.659 176.922 156.140 1.00 38.41 101 TYR E O 1
ATOM 4716 N N . GLU C 3 102 ? 174.641 175.504 154.415 1.00 14.95 102 GLU E N 1
ATOM 4717 C CA . GLU C 3 102 ? 173.199 175.558 154.252 1.00 11.20 102 GLU E CA 1
ATOM 4718 C C . GLU C 3 102 ? 172.654 174.148 154.142 1.00 14.90 102 GLU E C 1
ATOM 4719 O O . GLU C 3 102 ? 173.389 173.194 153.893 1.00 41.55 102 GLU E O 1
ATOM 4725 N N . GLY C 3 103 ? 171.350 174.028 154.332 1.00 25.16 103 GLY E N 1
ATOM 4726 C CA . GLY C 3 103 ? 170.649 172.781 154.148 1.00 3.43 103 GLY E CA 1
ATOM 4727 C C . GLY C 3 103 ? 170.096 172.573 152.761 1.00 9.53 103 GLY E C 1
ATOM 4728 O O . GLY C 3 103 ? 169.244 171.703 152.571 1.00 36.88 103 GLY E O 1
ATOM 4729 N N . ALA C 3 104 ? 170.545 173.351 151.787 1.00 32.26 104 ALA E N 1
ATOM 4730 C CA . ALA C 3 104 ? 170.119 173.210 150.405 1.00 30.90 104 ALA E CA 1
ATOM 4731 C C . ALA C 3 104 ? 171.183 172.484 149.583 1.00 46.98 104 ALA E C 1
ATOM 4732 O O . ALA C 3 104 ? 172.282 172.186 150.057 1.00 45.05 104 ALA E O 1
ATOM 4734 N N . MET C 3 105 ? 170.837 172.194 148.333 1.00 45.61 105 MET E N 1
ATOM 4735 C CA . MET C 3 105 ? 171.742 171.570 147.375 1.00 40.65 105 MET E CA 1
ATOM 4736 C C . MET C 3 105 ? 171.908 172.502 146.184 1.00 46.97 105 MET E C 1
ATOM 4737 O O . MET C 3 105 ? 170.921 172.869 145.539 1.00 55.87 105 MET E O 1
ATOM 4742 N N . ASP C 3 106 ? 173.150 172.880 145.888 1.00 41.59 106 ASP E N 1
ATOM 4743 C CA . ASP C 3 106 ? 173.372 173.904 144.875 1.00 47.92 106 ASP E CA 1
ATOM 4744 C C . ASP C 3 106 ? 173.732 173.330 143.509 1.00 50.89 106 ASP E C 1
ATOM 4745 O O . ASP C 3 106 ? 173.315 173.878 142.484 1.00 62.86 106 ASP E O 1
ATOM 4750 N N . TYR C 3 107 ? 174.499 172.245 143.462 1.00 49.20 107 TYR E N 1
ATOM 4751 C CA . TYR C 3 107 ? 174.878 171.610 142.207 1.00 44.97 107 TYR E CA 1
ATOM 4752 C C . TYR C 3 107 ? 174.365 170.181 142.192 1.00 48.39 107 TYR E C 1
ATOM 4753 O O . TYR C 3 107 ? 174.562 169.437 143.155 1.00 59.11 107 TYR E O 1
ATOM 4762 N N . TRP C 3 108 ? 173.704 169.804 141.104 1.00 45.78 108 TRP E N 1
ATOM 4763 C CA . TRP C 3 108 ? 173.120 168.481 140.960 1.00 48.02 108 TRP E CA 1
ATOM 4764 C C . TRP C 3 108 ? 173.784 167.757 139.800 1.00 53.85 108 TRP E C 1
ATOM 4765 O O . TRP C 3 108 ? 174.218 168.385 138.830 1.00 59.65 108 TRP E O 1
ATOM 4776 N N . GLY C 3 109 ? 173.871 166.439 139.908 1.00 57.04 109 GLY E N 1
ATOM 4777 C CA . GLY C 3 109 ? 174.290 165.639 138.783 1.00 57.41 109 GLY E CA 1
ATOM 4778 C C . GLY C 3 109 ? 173.171 165.465 137.777 1.00 61.73 109 GLY E C 1
ATOM 4779 O O . GLY C 3 109 ? 172.012 165.789 138.031 1.00 66.36 109 GLY E O 1
ATOM 4780 N N . GLN C 3 110 ? 173.535 164.943 136.605 1.00 64.38 110 GLN E N 1
ATOM 4781 C CA . GLN C 3 110 ? 172.531 164.699 135.575 1.00 64.34 110 GLN E CA 1
ATOM 4782 C C . GLN C 3 110 ? 171.531 163.639 136.010 1.00 63.84 110 GLN E C 1
ATOM 4783 O O . GLN C 3 110 ? 170.380 163.651 135.559 1.00 63.40 110 GLN E O 1
ATOM 4789 N N . GLY C 3 111 ? 171.944 162.727 136.883 1.00 64.90 111 GLY E N 1
ATOM 4790 C CA . GLY C 3 111 ? 171.063 161.686 137.365 1.00 65.15 111 GLY E CA 1
ATOM 4791 C C . GLY C 3 111 ? 171.106 160.445 136.502 1.00 69.52 111 GLY E C 1
ATOM 4792 O O . GLY C 3 111 ? 171.357 160.529 135.296 1.00 71.70 111 GLY E O 1
ATOM 4793 N N . THR C 3 112 ? 170.873 159.285 137.107 1.00 67.80 112 THR E N 1
ATOM 4794 C CA . THR C 3 112 ? 170.785 158.027 136.382 1.00 64.62 112 THR E CA 1
ATOM 4795 C C . THR C 3 112 ? 169.416 157.418 136.628 1.00 69.71 112 THR E C 1
ATOM 4796 O O . THR C 3 112 ? 168.978 157.315 137.777 1.00 69.28 112 THR E O 1
ATOM 4800 N N . SER C 3 113 ? 168.737 157.036 135.553 1.00 76.00 113 SER E N 1
ATOM 4801 C CA . SER C 3 113 ? 167.427 156.410 135.654 1.00 73.03 113 SER E CA 1
ATOM 4802 C C . SER C 3 113 ? 167.618 154.925 135.928 1.00 74.89 113 SER E C 1
ATOM 4803 O O . SER C 3 113 ? 168.287 154.229 135.157 1.00 76.92 113 SER E O 1
ATOM 4806 N N . VAL C 3 114 ? 167.047 154.446 137.028 1.00 76.09 114 VAL E N 1
ATOM 4807 C CA . VAL C 3 114 ? 167.143 153.050 137.426 1.00 78.08 114 VAL E CA 1
ATOM 4808 C C . VAL C 3 114 ? 165.729 152.501 137.521 1.00 81.99 114 VAL E C 1
ATOM 4809 O O . VAL C 3 114 ? 164.886 153.060 138.235 1.00 78.57 114 VAL E O 1
ATOM 4813 N N . THR C 3 115 ? 165.470 151.415 136.799 1.00 90.92 115 THR E N 1
ATOM 4814 C CA . THR C 3 115 ? 164.186 150.738 136.828 1.00 91.33 115 THR E CA 1
ATOM 4815 C C . THR C 3 115 ? 164.370 149.321 137.352 1.00 89.91 115 THR E C 1
ATOM 4816 O O . THR C 3 115 ? 165.401 148.682 137.122 1.00 83.82 115 THR E O 1
ATOM 4820 N N . VAL C 3 116 ? 163.362 148.842 138.071 1.00 96.99 116 VAL E N 1
ATOM 4821 C CA . VAL C 3 116 ? 163.392 147.530 138.701 1.00 97.17 116 VAL E CA 1
ATOM 4822 C C . VAL C 3 116 ? 162.305 146.684 138.056 1.00 97.73 116 VAL E C 1
ATOM 4823 O O . VAL C 3 116 ? 161.111 146.923 138.273 1.00 96.84 116 VAL E O 1
ATOM 4827 N N . SER C 3 117 ? 162.716 145.697 137.263 1.00 109.07 117 SER E N 1
ATOM 4828 C CA . SER C 3 117 ? 161.778 144.805 136.597 1.00 110.15 117 SER E CA 1
ATOM 4829 C C . SER C 3 117 ? 162.510 143.531 136.208 1.00 111.18 117 SER E C 1
ATOM 4830 O O . SER C 3 117 ? 163.742 143.491 136.157 1.00 108.22 117 SER E O 1
ATOM 4833 N N . SER C 3 118 ? 161.731 142.488 135.931 1.00 120.36 118 SER E N 1
ATOM 4834 C CA . SER C 3 118 ? 162.273 141.201 135.518 1.00 119.50 118 SER E CA 1
ATOM 4835 C C . SER C 3 118 ? 162.546 141.126 134.022 1.00 119.34 118 SER E C 1
ATOM 4836 O O . SER C 3 118 ? 163.146 140.147 133.566 1.00 119.59 118 SER E O 1
ATOM 4839 N N . ALA C 3 119 ? 162.128 142.128 133.253 1.00 118.84 119 ALA E N 1
ATOM 4840 C CA . ALA C 3 119 ? 162.372 142.122 131.821 1.00 118.64 119 ALA E CA 1
ATOM 4841 C C . ALA C 3 119 ? 163.855 142.336 131.530 1.00 119.53 119 ALA E C 1
ATOM 4842 O O . ALA C 3 119 ? 164.607 142.875 132.346 1.00 120.46 119 ALA E O 1
ATOM 4844 N N . LYS C 3 120 ? 164.272 141.902 130.346 1.00 119.91 120 LYS E N 1
ATOM 4845 C CA . LYS C 3 120 ? 165.667 141.952 129.939 1.00 120.24 120 LYS E CA 1
ATOM 4846 C C . LYS C 3 120 ? 165.911 143.145 129.025 1.00 120.25 120 LYS E C 1
ATOM 4847 O O . LYS C 3 120 ? 164.980 143.741 128.476 1.00 119.33 120 LYS E O 1
ATOM 4853 N N . THR C 3 121 ? 167.187 143.488 128.872 1.00 122.93 121 THR E N 1
ATOM 4854 C CA . THR C 3 121 ? 167.571 144.609 128.026 1.00 123.79 121 THR E CA 1
ATOM 4855 C C . THR C 3 121 ? 167.279 144.288 126.565 1.00 123.99 121 THR E C 1
ATOM 4856 O O . THR C 3 121 ? 167.618 143.207 126.075 1.00 122.95 121 THR E O 1
ATOM 4860 N N . THR C 3 122 ? 166.649 145.231 125.868 1.00 130.29 122 THR E N 1
ATOM 4861 C CA . THR C 3 122 ? 166.282 145.059 124.476 1.00 130.43 122 THR E CA 1
ATOM 4862 C C . THR C 3 122 ? 166.903 146.164 123.634 1.00 131.38 122 THR E C 1
ATOM 4863 O O . THR C 3 122 ? 166.682 147.350 123.918 1.00 131.21 122 THR E O 1
ATOM 4867 N N . PRO C 3 123 ? 167.683 145.828 122.604 1.00 132.17 123 PRO E N 1
ATOM 4868 C CA . PRO C 3 123 ? 168.270 146.871 121.767 1.00 131.05 123 PRO E CA 1
ATOM 4869 C C . PRO C 3 123 ? 167.193 147.623 121.007 1.00 131.63 123 PRO E C 1
ATOM 4870 O O . PRO C 3 123 ? 166.139 147.057 120.672 1.00 130.96 123 PRO E O 1
ATOM 4874 N N . PRO C 3 124 ? 167.410 148.903 120.718 1.00 134.93 124 PRO E N 1
ATOM 4875 C CA . PRO C 3 124 ? 166.378 149.688 120.035 1.00 134.36 124 PRO E CA 1
ATOM 4876 C C . PRO C 3 124 ? 166.266 149.329 118.562 1.00 135.43 124 PRO E C 1
ATOM 4877 O O . PRO C 3 124 ? 167.221 148.867 117.933 1.00 134.88 124 PRO E O 1
ATOM 4881 N N . SER C 3 125 ? 165.074 149.552 118.015 1.00 138.29 125 SER E N 1
ATOM 4882 C CA . SER C 3 125 ? 164.820 149.423 116.586 1.00 137.77 125 SER E CA 1
ATOM 4883 C C . SER C 3 125 ? 164.560 150.813 116.024 1.00 137.72 125 SER E C 1
ATOM 4884 O O . SER C 3 125 ? 163.618 151.490 116.448 1.00 136.77 125 SER E O 1
ATOM 4887 N N . VAL C 3 126 ? 165.385 151.234 115.070 1.00 139.78 126 VAL E N 1
ATOM 4888 C CA . VAL C 3 126 ? 165.360 152.595 114.547 1.00 140.20 126 VAL E CA 1
ATOM 4889 C C . VAL C 3 126 ? 164.769 152.573 113.146 1.00 140.93 126 VAL E C 1
ATOM 4890 O O . VAL C 3 126 ? 165.186 151.774 112.299 1.00 140.23 126 VAL E O 1
ATOM 4894 N N . TYR C 3 127 ? 163.796 153.451 112.907 1.00 141.88 127 TYR E N 1
ATOM 4895 C CA . TYR C 3 127 ? 163.122 153.568 111.626 1.00 141.66 127 TYR E CA 1
ATOM 4896 C C . TYR C 3 127 ? 163.113 155.022 111.174 1.00 141.61 127 TYR E C 1
ATOM 4897 O O . TYR C 3 127 ? 163.015 155.935 112.005 1.00 142.15 127 TYR E O 1
ATOM 4906 N N . PRO C 3 128 ? 163.219 155.270 109.873 1.00 142.64 128 PRO E N 1
ATOM 4907 C CA . PRO C 3 128 ? 163.123 156.640 109.368 1.00 141.57 128 PRO E CA 1
ATOM 4908 C C . PRO C 3 128 ? 161.678 157.030 109.095 1.00 141.92 128 PRO E C 1
ATOM 4909 O O . PRO C 3 128 ? 160.788 156.188 108.967 1.00 142.31 128 PRO E O 1
ATOM 4913 N N . LEU C 3 129 ? 161.456 158.341 109.007 1.00 146.25 129 LEU E N 1
ATOM 4914 C CA . LEU C 3 129 ? 160.131 158.889 108.713 1.00 146.95 129 LEU E CA 1
ATOM 4915 C C . LEU C 3 129 ? 160.320 160.091 107.794 1.00 147.57 129 LEU E C 1
ATOM 4916 O O . LEU C 3 129 ? 160.627 161.193 108.261 1.00 147.19 129 LEU E O 1
ATOM 4921 N N . ALA C 3 130 ? 160.136 159.871 106.491 1.00 156.07 130 ALA E N 1
ATOM 4922 C CA . ALA C 3 130 ? 160.175 160.878 105.447 1.00 156.50 130 ALA E CA 1
ATOM 4923 C C . ALA C 3 130 ? 158.762 161.221 104.990 1.00 156.79 130 ALA E C 1
ATOM 4924 O O . ALA C 3 130 ? 157.863 160.376 105.048 1.00 156.01 130 ALA E O 1
ATOM 4926 N N . PRO C 3 131 ? 158.531 162.456 104.546 1.00 163.15 131 PRO E N 1
ATOM 4927 C CA . PRO C 3 131 ? 157.188 162.832 104.087 1.00 163.41 131 PRO E CA 1
ATOM 4928 C C . PRO C 3 131 ? 156.745 161.982 102.905 1.00 164.53 131 PRO E C 1
ATOM 4929 O O . PRO C 3 131 ? 157.549 161.605 102.050 1.00 164.46 131 PRO E O 1
ATOM 4933 N N . GLY C 3 132 ? 155.450 161.681 102.868 1.00 176.74 132 GLY E N 1
ATOM 4934 C CA . GLY C 3 132 ? 154.892 160.860 101.812 1.00 177.01 132 GLY E CA 1
ATOM 4935 C C . GLY C 3 132 ? 154.977 161.504 100.445 1.00 178.31 132 GLY E C 1
ATOM 4936 O O . GLY C 3 132 ? 154.345 162.536 100.198 1.00 178.11 132 GLY E O 1
ATOM 4937 N N . SER C 3 133 ? 155.754 160.897 99.554 1.00 184.91 133 SER E N 1
ATOM 4938 C CA . SER C 3 133 ? 155.961 161.382 98.183 1.00 184.72 133 SER E CA 1
ATOM 4939 C C . SER C 3 133 ? 156.518 162.808 98.250 1.00 185.26 133 SER E C 1
ATOM 4940 O O . SER C 3 133 ? 157.165 163.190 99.233 1.00 184.96 133 SER E O 1
ATOM 4943 N N . ALA C 3 134 ? 156.281 163.602 97.207 1.00 189.67 134 ALA E N 1
ATOM 4944 C CA . ALA C 3 134 ? 156.740 164.981 97.148 1.00 189.00 134 ALA E CA 1
ATOM 4945 C C . ALA C 3 134 ? 155.633 165.982 97.451 1.00 189.36 134 ALA E C 1
ATOM 4946 O O . ALA C 3 134 ? 155.821 167.183 97.231 1.00 188.79 134 ALA E O 1
ATOM 4948 N N . ALA C 3 135 ? 154.487 165.517 97.943 1.00 193.84 135 ALA E N 1
ATOM 4949 C CA . ALA C 3 135 ? 153.375 166.412 98.228 1.00 193.37 135 ALA E CA 1
ATOM 4950 C C . ALA C 3 135 ? 153.720 167.357 99.373 1.00 193.78 135 ALA E C 1
ATOM 4951 O O . ALA C 3 135 ? 154.388 166.972 100.337 1.00 193.83 135 ALA E O 1
ATOM 4953 N N . GLN C 3 136 ? 153.257 168.603 99.254 1.00 195.84 136 GLN E N 1
ATOM 4954 C CA . GLN C 3 136 ? 153.476 169.643 100.259 1.00 195.85 136 GLN E CA 1
ATOM 4955 C C . GLN C 3 136 ? 154.970 169.855 100.515 1.00 196.14 136 GLN E C 1
ATOM 4956 O O . GLN C 3 136 ? 155.476 169.660 101.622 1.00 196.05 136 GLN E O 1
ATOM 4962 N N . THR C 3 137 ? 155.675 170.253 99.454 1.00 194.49 137 THR E N 1
ATOM 4963 C CA . THR C 3 137 ? 157.106 170.513 99.572 1.00 194.45 137 THR E CA 1
ATOM 4964 C C . THR C 3 137 ? 157.376 171.674 100.522 1.00 194.49 137 THR E C 1
ATOM 4965 O O . THR C 3 137 ? 158.162 171.546 101.468 1.00 194.02 137 THR E O 1
ATOM 4969 N N . ASN C 3 138 ? 156.721 172.814 100.287 1.00 189.92 138 ASN E N 1
ATOM 4970 C CA . ASN C 3 138 ? 156.825 173.996 101.138 1.00 189.17 138 ASN E CA 1
ATOM 4971 C C . ASN C 3 138 ? 158.269 174.449 101.325 1.00 189.06 138 ASN E C 1
ATOM 4972 O O . ASN C 3 138 ? 159.165 174.026 100.586 1.00 188.83 138 ASN E O 1
ATOM 4977 N N . SER C 3 139 ? 158.499 175.326 102.300 1.00 175.90 139 SER E N 1
ATOM 4978 C CA . SER C 3 139 ? 159.845 175.737 102.677 1.00 175.11 139 SER E CA 1
ATOM 4979 C C . SER C 3 139 ? 160.352 175.024 103.921 1.00 175.06 139 SER E C 1
ATOM 4980 O O . SER C 3 139 ? 161.567 174.886 104.092 1.00 174.21 139 SER E O 1
ATOM 4983 N N . MET C 3 140 ? 159.419 174.590 104.772 1.00 167.63 140 MET E N 1
ATOM 4984 C CA . MET C 3 140 ? 159.803 173.844 105.997 1.00 166.11 140 MET E CA 1
ATOM 4985 C C . MET C 3 140 ? 159.346 172.392 105.850 1.00 165.59 140 MET E C 1
ATOM 4986 O O . MET C 3 140 ? 158.144 172.173 105.605 1.00 165.37 140 MET E O 1
ATOM 4991 N N . VAL C 3 141 ? 160.275 171.447 105.985 1.00 156.87 141 VAL E N 1
ATOM 4992 C CA . VAL C 3 141 ? 159.968 170.031 105.831 1.00 156.45 141 VAL E CA 1
ATOM 4993 C C . VAL C 3 141 ? 160.335 169.316 107.123 1.00 156.18 141 VAL E C 1
ATOM 4994 O O . VAL C 3 141 ? 161.406 169.557 107.694 1.00 156.33 141 VAL E O 1
ATOM 4998 N N . THR C 3 142 ? 159.436 168.456 107.592 1.00 147.57 142 THR E N 1
ATOM 4999 C CA . THR C 3 142 ? 159.595 167.749 108.853 1.00 147.59 142 THR E CA 1
ATOM 5000 C C . THR C 3 142 ? 160.065 166.327 108.578 1.00 147.92 142 THR E C 1
ATOM 5001 O O . THR C 3 142 ? 159.545 165.660 107.678 1.00 148.00 142 THR E O 1
ATOM 5005 N N . LEU C 3 143 ? 161.062 165.883 109.337 1.00 147.73 143 LEU E N 1
ATOM 5006 C CA . LEU C 3 143 ? 161.590 164.531 109.273 1.00 147.26 143 LEU E CA 1
ATOM 5007 C C . LEU C 3 143 ? 161.476 163.894 110.651 1.00 148.28 143 LEU E C 1
ATOM 5008 O O . LEU C 3 143 ? 161.390 164.587 111.668 1.00 148.42 143 LEU E O 1
ATOM 5013 N N . GLY C 3 144 ? 161.469 162.569 110.688 1.00 149.95 144 GLY E N 1
ATOM 5014 C CA . GLY C 3 144 ? 161.260 161.860 111.937 1.00 148.82 144 GLY E CA 1
ATOM 5015 C C . GLY C 3 144 ? 162.164 160.656 112.077 1.00 148.56 144 GLY E C 1
ATOM 5016 O O . GLY C 3 144 ? 162.534 160.006 111.097 1.00 149.89 144 GLY E O 1
ATOM 5017 N N . CYS C 3 145 ? 162.505 160.359 113.326 1.00 142.02 145 CYS E N 1
ATOM 5018 C CA . CYS C 3 145 ? 163.226 159.149 113.698 1.00 142.52 145 CYS E CA 1
ATOM 5019 C C . CYS C 3 145 ? 162.414 158.416 114.757 1.00 142.23 145 CYS E C 1
ATOM 5020 O O . CYS C 3 145 ? 162.038 159.009 115.776 1.00 142.80 145 CYS E O 1
ATOM 5023 N N . LEU C 3 146 ? 162.136 157.137 114.514 1.00 138.14 146 LEU E N 1
ATOM 5024 C CA . LEU C 3 146 ? 161.290 156.329 115.382 1.00 138.31 146 LEU E CA 1
ATOM 5025 C C . LEU C 3 146 ? 162.140 155.274 116.077 1.00 138.77 146 LEU E C 1
ATOM 5026 O O . LEU C 3 146 ? 162.854 154.516 115.414 1.00 137.94 146 LEU E O 1
ATOM 5031 N N . VAL C 3 147 ? 162.061 155.225 117.404 1.00 136.05 147 VAL E N 1
ATOM 5032 C CA . VAL C 3 147 ? 162.811 154.269 118.212 1.00 135.23 147 VAL E CA 1
ATOM 5033 C C . VAL C 3 147 ? 161.784 153.377 118.898 1.00 136.17 147 VAL E C 1
ATOM 5034 O O . VAL C 3 147 ? 161.172 153.772 119.896 1.00 136.55 147 VAL E O 1
ATOM 5038 N N . LYS C 3 148 ? 161.596 152.171 118.378 1.00 133.58 148 LYS E N 1
ATOM 5039 C CA . LYS C 3 148 ? 160.594 151.251 118.886 1.00 133.22 148 LYS E CA 1
ATOM 5040 C C . LYS C 3 148 ? 161.263 150.013 119.465 1.00 132.42 148 LYS E C 1
ATOM 5041 O O . LYS C 3 148 ? 162.335 149.596 119.012 1.00 131.39 148 LYS E O 1
ATOM 5047 N N . GLY C 3 149 ? 160.619 149.432 120.475 1.00 129.94 149 GLY E N 1
ATOM 5048 C CA . GLY C 3 149 ? 161.042 148.142 120.980 1.00 130.05 149 GLY E CA 1
ATOM 5049 C C . GLY C 3 149 ? 162.399 148.142 121.652 1.00 131.04 149 GLY E C 1
ATOM 5050 O O . GLY C 3 149 ? 163.213 147.241 121.424 1.00 130.49 149 GLY E O 1
ATOM 5051 N N . TYR C 3 150 ? 162.655 149.148 122.481 1.00 131.18 150 TYR E N 1
ATOM 5052 C CA . TYR C 3 150 ? 163.831 149.182 123.333 1.00 129.67 150 TYR E CA 1
ATOM 5053 C C . TYR C 3 150 ? 163.419 149.127 124.796 1.00 128.77 150 TYR E C 1
ATOM 5054 O O . TYR C 3 150 ? 162.313 149.531 125.167 1.00 128.64 150 TYR E O 1
ATOM 5063 N N . PHE C 3 151 ? 164.331 148.614 125.626 1.00 123.09 151 PHE E N 1
ATOM 5064 C CA . PHE C 3 151 ? 164.107 148.498 127.057 1.00 123.75 151 PHE E CA 1
ATOM 5065 C C . PHE C 3 151 ? 165.455 148.315 127.729 1.00 123.98 151 PHE E C 1
ATOM 5066 O O . PHE C 3 151 ? 166.278 147.540 127.224 1.00 122.98 151 PHE E O 1
ATOM 5074 N N . PRO C 3 152 ? 165.722 148.995 128.848 1.00 120.42 152 PRO E N 1
ATOM 5075 C CA . PRO C 3 152 ? 164.877 149.986 129.524 1.00 118.04 152 PRO E CA 1
ATOM 5076 C C . PRO C 3 152 ? 165.118 151.404 129.021 1.00 118.80 152 PRO E C 1
ATOM 5077 O O . PRO C 3 152 ? 165.696 151.611 127.961 1.00 118.51 152 PRO E O 1
ATOM 5081 N N . GLU C 3 153 ? 164.671 152.397 129.773 1.00 123.10 153 GLU E N 1
ATOM 5082 C CA . GLU C 3 153 ? 164.893 153.804 129.484 1.00 123.62 153 GLU E CA 1
ATOM 5083 C C . GLU C 3 153 ? 166.267 154.233 129.982 1.00 124.02 153 GLU E C 1
ATOM 5084 O O . GLU C 3 153 ? 166.837 153.602 130.876 1.00 123.69 153 GLU E O 1
ATOM 5090 N N . PRO C 3 154 ? 166.839 155.311 129.426 1.00 125.09 154 PRO E N 1
ATOM 5091 C CA . PRO C 3 154 ? 166.390 156.111 128.285 1.00 124.97 154 PRO E CA 1
ATOM 5092 C C . PRO C 3 154 ? 167.242 155.896 127.037 1.00 124.97 154 PRO E C 1
ATOM 5093 O O . PRO C 3 154 ? 168.133 155.051 127.018 1.00 124.82 154 PRO E O 1
ATOM 5097 N N . VAL C 3 155 ? 166.980 156.656 125.977 1.00 126.21 155 VAL E N 1
ATOM 5098 C CA . VAL C 3 155 ? 167.834 156.696 124.796 1.00 126.13 155 VAL E CA 1
ATOM 5099 C C . VAL C 3 155 ? 168.102 158.152 124.451 1.00 126.42 155 VAL E C 1
ATOM 5100 O O . VAL C 3 155 ? 167.227 159.010 124.614 1.00 124.43 155 VAL E O 1
ATOM 5104 N N . THR C 3 156 ? 169.311 158.429 123.980 1.00 134.23 156 THR E N 1
ATOM 5105 C CA . THR C 3 156 ? 169.684 159.762 123.528 1.00 134.65 156 THR E CA 1
ATOM 5106 C C . THR C 3 156 ? 169.477 159.840 122.021 1.00 134.20 156 THR E C 1
ATOM 5107 O O . THR C 3 156 ? 170.080 159.070 121.268 1.00 133.48 156 THR E O 1
ATOM 5111 N N . VAL C 3 157 ? 168.624 160.762 121.586 1.00 133.66 157 VAL E N 1
ATOM 5112 C CA . VAL C 3 157 ? 168.314 160.946 120.174 1.00 133.39 157 VAL E CA 1
ATOM 5113 C C . VAL C 3 157 ? 168.826 162.314 119.756 1.00 133.93 157 VAL E C 1
ATOM 5114 O O . VAL C 3 157 ? 168.421 163.336 120.323 1.00 133.24 157 VAL E O 1
ATOM 5118 N N . THR C 3 158 ? 169.711 162.333 118.764 1.00 140.46 158 THR E N 1
ATOM 5119 C CA . THR C 3 158 ? 170.290 163.562 118.247 1.00 139.93 158 THR E CA 1
ATOM 5120 C C . THR C 3 158 ? 170.146 163.583 116.733 1.00 140.20 158 THR E C 1
ATOM 5121 O O . THR C 3 158 ? 169.865 162.565 116.097 1.00 141.01 158 THR E O 1
ATOM 5125 N N . TRP C 3 159 ? 170.338 164.763 116.153 1.00 141.05 159 TRP E N 1
ATOM 5126 C CA . TRP C 3 159 ? 170.256 164.952 114.712 1.00 142.07 159 TRP E CA 1
ATOM 5127 C C . TRP C 3 159 ? 171.547 165.598 114.233 1.00 142.65 159 TRP E C 1
ATOM 5128 O O . TRP C 3 159 ? 171.935 166.659 114.734 1.00 142.08 159 TRP E O 1
ATOM 5139 N N . ASN C 3 160 ? 172.203 164.958 113.263 1.00 146.23 160 ASN E N 1
ATOM 5140 C CA . ASN C 3 160 ? 173.473 165.437 112.715 1.00 146.07 160 ASN E CA 1
ATOM 5141 C C . ASN C 3 160 ? 174.513 165.636 113.814 1.00 146.16 160 ASN E C 1
ATOM 5142 O O . ASN C 3 160 ? 175.222 166.645 113.854 1.00 145.41 160 ASN E O 1
ATOM 5147 N N . SER C 3 161 ? 174.598 164.658 114.718 1.00 145.52 161 SER E N 1
ATOM 5148 C CA . SER C 3 161 ? 175.564 164.663 115.818 1.00 145.25 161 SER E CA 1
ATOM 5149 C C . SER C 3 161 ? 175.428 165.908 116.691 1.00 144.74 161 SER E C 1
ATOM 5150 O O . SER C 3 161 ? 176.416 166.411 117.233 1.00 143.24 161 SER E O 1
ATOM 5153 N N . GLY C 3 162 ? 174.205 166.416 116.830 1.00 146.96 162 GLY E N 1
ATOM 5154 C CA . GLY C 3 162 ? 173.940 167.565 117.665 1.00 147.13 162 GLY E CA 1
ATOM 5155 C C . GLY C 3 162 ? 174.083 168.907 116.982 1.00 147.66 162 GLY E C 1
ATOM 5156 O O . GLY C 3 162 ? 173.675 169.922 117.560 1.00 147.44 162 GLY E O 1
ATOM 5157 N N . SER C 3 163 ? 174.655 168.950 115.776 1.00 148.96 163 SER E N 1
ATOM 5158 C CA . SER C 3 163 ? 174.800 170.222 115.076 1.00 149.09 163 SER E CA 1
ATOM 5159 C C . SER C 3 163 ? 173.442 170.819 114.729 1.00 149.20 163 SER E C 1
ATOM 5160 O O . SER C 3 163 ? 173.226 172.025 114.895 1.00 148.69 163 SER E O 1
ATOM 5163 N N . LEU C 3 164 ? 172.515 169.991 114.248 1.00 147.76 164 LEU E N 1
ATOM 5164 C CA . LEU C 3 164 ? 171.155 170.439 113.953 1.00 147.38 164 LEU E CA 1
ATOM 5165 C C . LEU C 3 164 ? 170.330 170.267 115.228 1.00 147.85 164 LEU E C 1
ATOM 5166 O O . LEU C 3 164 ? 169.781 169.203 115.527 1.00 148.07 164 LEU E O 1
ATOM 5171 N N . SER C 3 165 ? 170.286 171.337 116.018 1.00 145.28 165 SER E N 1
ATOM 5172 C CA . SER C 3 165 ? 169.586 171.337 117.294 1.00 145.19 165 SER E CA 1
ATOM 5173 C C . SER C 3 165 ? 168.376 172.260 117.312 1.00 144.52 165 SER E C 1
ATOM 5174 O O . SER C 3 165 ? 167.690 172.339 118.337 1.00 144.25 165 SER E O 1
ATOM 5177 N N . SER C 3 166 ? 168.093 172.955 116.215 1.00 138.75 166 SER E N 1
ATOM 5178 C CA . SER C 3 166 ? 166.965 173.873 116.139 1.00 138.61 166 SER E CA 1
ATOM 5179 C C . SER C 3 166 ? 165.782 173.168 115.491 1.00 138.47 166 SER E C 1
ATOM 5180 O O . SER C 3 166 ? 165.926 172.545 114.434 1.00 138.79 166 SER E O 1
ATOM 5183 N N . GLY C 3 167 ? 164.618 173.268 116.128 1.00 133.24 167 GLY E N 1
ATOM 5184 C CA . GLY C 3 167 ? 163.437 172.599 115.626 1.00 132.96 167 GLY E CA 1
ATOM 5185 C C . GLY C 3 167 ? 163.378 171.119 115.911 1.00 133.74 167 GLY E C 1
ATOM 5186 O O . GLY C 3 167 ? 162.508 170.430 115.369 1.00 134.03 167 GLY E O 1
ATOM 5187 N N . VAL C 3 168 ? 164.275 170.603 116.747 1.00 127.71 168 VAL E N 1
ATOM 5188 C CA . VAL C 3 168 ? 164.293 169.193 117.117 1.00 126.86 168 VAL E CA 1
ATOM 5189 C C . VAL C 3 168 ? 163.394 169.005 118.328 1.00 125.39 168 VAL E C 1
ATOM 5190 O O . VAL C 3 168 ? 163.641 169.588 119.391 1.00 125.98 168 VAL E O 1
ATOM 5194 N N . HIS C 3 169 ? 162.350 168.195 118.170 1.00 120.71 169 HIS E N 1
ATOM 5195 C CA . HIS C 3 169 ? 161.369 167.956 119.223 1.00 120.67 169 HIS E CA 1
ATOM 5196 C C . HIS C 3 169 ? 161.311 166.458 119.487 1.00 121.62 169 HIS E C 1
ATOM 5197 O O . HIS C 3 169 ? 160.862 165.689 118.631 1.00 123.44 169 HIS E O 1
ATOM 5204 N N . THR C 3 170 ? 161.767 166.046 120.665 1.00 117.04 170 THR E N 1
ATOM 5205 C CA . THR C 3 170 ? 161.758 164.648 121.069 1.00 117.18 170 THR E CA 1
ATOM 5206 C C . THR C 3 170 ? 160.622 164.419 122.056 1.00 116.70 170 THR E C 1
ATOM 5207 O O . THR C 3 170 ? 160.468 165.176 123.019 1.00 117.23 170 THR E O 1
ATOM 5211 N N . PHE C 3 171 ? 159.845 163.394 121.815 1.00 119.10 171 PHE E N 1
ATOM 5212 C CA . PHE C 3 171 ? 158.642 163.106 122.574 1.00 119.12 171 PHE E CA 1
ATOM 5213 C C . PHE C 3 171 ? 158.907 162.041 123.630 1.00 119.94 171 PHE E C 1
ATOM 5214 O O . PHE C 3 171 ? 159.753 161.165 123.438 1.00 120.99 171 PHE E O 1
ATOM 5222 N N . PRO C 3 172 ? 158.205 162.105 124.761 1.00 118.67 172 PRO E N 1
ATOM 5223 C CA . PRO C 3 172 ? 158.390 161.090 125.804 1.00 118.19 172 PRO E CA 1
ATOM 5224 C C . PRO C 3 172 ? 157.996 159.703 125.321 1.00 118.97 172 PRO E C 1
ATOM 5225 O O . PRO C 3 172 ? 157.109 159.539 124.481 1.00 119.66 172 PRO E O 1
ATOM 5229 N N . ALA C 3 173 ? 158.674 158.698 125.868 1.00 124.85 173 ALA E N 1
ATOM 5230 C CA . ALA C 3 173 ? 158.417 157.319 125.489 1.00 126.96 173 ALA E CA 1
ATOM 5231 C C . ALA C 3 173 ? 157.092 156.832 126.069 1.00 127.51 173 ALA E C 1
ATOM 5232 O O . ALA C 3 173 ? 156.578 157.358 127.059 1.00 125.98 173 ALA E O 1
ATOM 5234 N N . VAL C 3 174 ? 156.541 155.804 125.428 1.00 134.90 174 VAL E N 1
ATOM 5235 C CA . VAL C 3 174 ? 155.293 155.175 125.839 1.00 133.38 174 VAL E CA 1
ATOM 5236 C C . VAL C 3 174 ? 155.567 153.696 126.069 1.00 133.93 174 VAL E C 1
ATOM 5237 O O . VAL C 3 174 ? 156.230 153.049 125.250 1.00 133.66 174 VAL E O 1
ATOM 5241 N N . LEU C 3 175 ? 155.072 153.173 127.190 1.00 138.86 175 LEU E N 1
ATOM 5242 C CA . LEU C 3 175 ? 155.274 151.779 127.570 1.00 139.54 175 LEU E CA 1
ATOM 5243 C C . LEU C 3 175 ? 154.099 150.949 127.064 1.00 140.16 175 LEU E C 1
ATOM 5244 O O . LEU C 3 175 ? 152.955 151.160 127.479 1.00 140.34 175 LEU E O 1
ATOM 5249 N N . GLN C 3 176 ? 154.382 150.010 126.165 1.00 146.71 176 GLN E N 1
ATOM 5250 C CA . GLN C 3 176 ? 153.405 149.015 125.744 1.00 146.78 176 GLN E CA 1
ATOM 5251 C C . GLN C 3 176 ? 154.111 147.675 125.602 1.00 147.55 176 GLN E C 1
ATOM 5252 O O . GLN C 3 176 ? 155.229 147.612 125.080 1.00 148.74 176 GLN E O 1
ATOM 5258 N N . SER C 3 177 ? 153.470 146.616 126.098 1.00 151.38 177 SER E N 1
ATOM 5259 C CA . SER C 3 177 ? 154.024 145.262 126.055 1.00 152.29 177 SER E CA 1
ATOM 5260 C C . SER C 3 177 ? 155.424 145.212 126.666 1.00 152.69 177 SER E C 1
ATOM 5261 O O . SER C 3 177 ? 156.325 144.545 126.153 1.00 152.97 177 SER E O 1
ATOM 5264 N N . ASP C 3 178 ? 155.606 145.943 127.770 1.00 147.84 178 ASP E N 1
ATOM 5265 C CA . ASP C 3 178 ? 156.867 146.002 128.506 1.00 147.46 178 ASP E CA 1
ATOM 5266 C C . ASP C 3 178 ? 158.010 146.557 127.663 1.00 146.55 178 ASP E C 1
ATOM 5267 O O . ASP C 3 178 ? 159.176 146.470 128.061 1.00 146.68 178 ASP E O 1
ATOM 5272 N N . LEU C 3 179 ? 157.696 147.121 126.502 1.00 139.70 179 LEU E N 1
ATOM 5273 C CA . LEU C 3 179 ? 158.676 147.767 125.642 1.00 139.52 179 LEU E CA 1
ATOM 5274 C C . LEU C 3 179 ? 158.326 149.242 125.486 1.00 139.30 179 LEU E C 1
ATOM 5275 O O . LEU C 3 179 ? 157.236 149.689 125.847 1.00 138.78 179 LEU E O 1
ATOM 5280 N N . TYR C 3 180 ? 159.267 150.003 124.936 1.00 132.44 180 TYR E N 1
ATOM 5281 C CA . TYR C 3 180 ? 159.146 151.451 124.861 1.00 132.15 180 TYR E CA 1
ATOM 5282 C C . TYR C 3 180 ? 159.097 151.922 123.414 1.00 132.76 180 TYR E C 1
ATOM 5283 O O . TYR C 3 180 ? 159.771 151.365 122.538 1.00 133.15 180 TYR E O 1
ATOM 5292 N N . THR C 3 181 ? 158.289 152.956 123.179 1.00 135.96 181 THR E N 1
ATOM 5293 C CA . THR C 3 181 ? 158.156 153.594 121.876 1.00 137.37 181 THR E CA 1
ATOM 5294 C C . THR C 3 181 ? 158.482 155.074 122.015 1.00 135.90 181 THR E C 1
ATOM 5295 O O . THR C 3 181 ? 157.977 155.739 122.924 1.00 135.29 181 THR E O 1
ATOM 5299 N N . LEU C 3 182 ? 159.316 155.588 121.113 1.00 130.23 182 LEU E N 1
ATOM 5300 C CA . LEU C 3 182 ? 159.786 156.963 121.182 1.00 129.64 182 LEU E CA 1
ATOM 5301 C C . LEU C 3 182 ? 159.835 157.546 119.778 1.00 129.42 182 LEU E C 1
ATOM 5302 O O . LEU C 3 182 ? 160.132 156.842 118.810 1.00 128.84 182 LEU E O 1
ATOM 5307 N N . SER C 3 183 ? 159.558 158.843 119.672 1.00 129.44 183 SER E N 1
ATOM 5308 C CA . SER C 3 183 ? 159.562 159.529 118.389 1.00 129.68 183 SER E CA 1
ATOM 5309 C C . SER C 3 183 ? 160.331 160.837 118.500 1.00 128.73 183 SER E C 1
ATOM 5310 O O . SER C 3 183 ? 160.314 161.498 119.541 1.00 129.65 183 SER E O 1
ATOM 5313 N N . SER C 3 184 ? 161.006 161.207 117.412 1.00 130.06 184 SER E N 1
ATOM 5314 C CA . SER C 3 184 ? 161.715 162.477 117.341 1.00 130.22 184 SER E CA 1
ATOM 5315 C C . SER C 3 184 ? 161.398 163.145 116.014 1.00 131.17 184 SER E C 1
ATOM 5316 O O . SER C 3 184 ? 161.462 162.500 114.965 1.00 131.98 184 SER E O 1
ATOM 5319 N N . SER C 3 185 ? 161.064 164.432 116.062 1.00 132.27 185 SER E N 1
ATOM 5320 C CA . SER C 3 185 ? 160.713 165.203 114.878 1.00 132.01 185 SER E CA 1
ATOM 5321 C C . SER C 3 185 ? 161.632 166.409 114.759 1.00 132.58 185 SER E C 1
ATOM 5322 O O . SER C 3 185 ? 161.953 167.059 115.759 1.00 133.09 185 SER E O 1
ATOM 5325 N N . VAL C 3 186 ? 162.054 166.703 113.533 1.00 141.02 186 VAL E N 1
ATOM 5326 C CA . VAL C 3 186 ? 162.966 167.805 113.256 1.00 141.38 186 VAL E CA 1
ATOM 5327 C C . VAL C 3 186 ? 162.453 168.584 112.052 1.00 142.47 186 VAL E C 1
ATOM 5328 O O . VAL C 3 186 ? 161.999 167.996 111.065 1.00 143.09 186 VAL E O 1
ATOM 5332 N N . THR C 3 187 ? 162.519 169.909 112.138 1.00 150.09 187 THR E N 1
ATOM 5333 C CA . THR C 3 187 ? 162.121 170.793 111.052 1.00 150.87 187 THR E CA 1
ATOM 5334 C C . THR C 3 187 ? 163.369 171.326 110.364 1.00 151.21 187 THR E C 1
ATOM 5335 O O . THR C 3 187 ? 164.252 171.888 111.021 1.00 151.47 187 THR E O 1
ATOM 5339 N N . VAL C 3 188 ? 163.441 171.148 109.049 1.00 157.08 188 VAL E N 1
ATOM 5340 C CA . VAL C 3 188 ? 164.632 171.498 108.277 1.00 157.29 188 VAL E CA 1
ATOM 5341 C C . VAL C 3 188 ? 164.201 172.257 107.030 1.00 157.64 188 VAL E C 1
ATOM 5342 O O . VAL C 3 188 ? 163.100 172.045 106.503 1.00 157.43 188 VAL E O 1
ATOM 5346 N N . PRO C 3 189 ? 165.026 173.201 106.573 1.00 162.02 189 PRO E N 1
ATOM 5347 C CA . PRO C 3 189 ? 164.714 173.894 105.317 1.00 162.10 189 PRO E CA 1
ATOM 5348 C C . PRO C 3 189 ? 164.586 172.923 104.152 1.00 161.97 189 PRO E C 1
ATOM 5349 O O . PRO C 3 189 ? 165.321 171.939 104.052 1.00 161.43 189 PRO E O 1
ATOM 5353 N N . SER C 3 190 ? 163.628 173.214 103.268 1.00 164.43 190 SER E N 1
ATOM 5354 C CA . SER C 3 190 ? 163.369 172.332 102.135 1.00 164.54 190 SER E CA 1
ATOM 5355 C C . SER C 3 190 ? 164.495 172.381 101.112 1.00 164.86 190 SER E C 1
ATOM 5356 O O . SER C 3 190 ? 164.722 171.399 100.396 1.00 165.17 190 SER E O 1
ATOM 5359 N N . SER C 3 191 ? 165.205 173.507 101.021 1.00 162.77 191 SER E N 1
ATOM 5360 C CA . SER C 3 191 ? 166.316 173.605 100.084 1.00 162.67 191 SER E CA 1
ATOM 5361 C C . SER C 3 191 ? 167.502 172.749 100.505 1.00 162.57 191 SER E C 1
ATOM 5362 O O . SER C 3 191 ? 168.337 172.409 99.659 1.00 162.82 191 SER E O 1
ATOM 5365 N N . THR C 3 192 ? 167.595 172.394 101.783 1.00 160.04 192 THR E N 1
ATOM 5366 C CA . THR C 3 192 ? 168.700 171.597 102.296 1.00 159.75 192 THR E CA 1
ATOM 5367 C C . THR C 3 192 ? 168.389 170.107 102.356 1.00 159.25 192 THR E C 1
ATOM 5368 O O . THR C 3 192 ? 169.250 169.329 102.778 1.00 158.29 192 THR E O 1
ATOM 5372 N N . TRP C 3 193 ? 167.189 169.687 101.951 1.00 158.04 193 TRP E N 1
ATOM 5373 C CA . TRP C 3 193 ? 166.839 168.274 101.947 1.00 158.32 193 TRP E CA 1
ATOM 5374 C C . TRP C 3 193 ? 166.162 167.946 100.620 1.00 158.62 193 TRP E C 1
ATOM 5375 O O . TRP C 3 193 ? 165.235 168.665 100.206 1.00 158.22 193 TRP E O 1
ATOM 5386 N N . PRO C 3 194 ? 166.586 166.879 99.934 1.00 159.83 194 PRO E N 1
ATOM 5387 C CA . PRO C 3 194 ? 167.672 165.956 100.289 1.00 159.65 194 PRO E CA 1
ATOM 5388 C C . PRO C 3 194 ? 169.027 166.452 99.797 1.00 159.47 194 PRO E C 1
ATOM 5389 O O . PRO C 3 194 ? 169.932 165.659 99.553 1.00 158.60 194 PRO E O 1
ATOM 5393 N N . SER C 3 195 ? 169.186 167.769 99.638 1.00 159.19 195 SER E N 1
ATOM 5394 C CA . SER C 3 195 ? 170.454 168.313 99.163 1.00 158.94 195 SER E CA 1
ATOM 5395 C C . SER C 3 195 ? 171.581 168.049 100.154 1.00 159.01 195 SER E C 1
ATOM 5396 O O . SER C 3 195 ? 172.694 167.690 99.754 1.00 158.32 195 SER E O 1
ATOM 5399 N N . GLU C 3 196 ? 171.314 168.219 101.445 1.00 160.12 196 GLU E N 1
ATOM 5400 C CA . GLU C 3 196 ? 172.304 168.005 102.488 1.00 160.26 196 GLU E CA 1
ATOM 5401 C C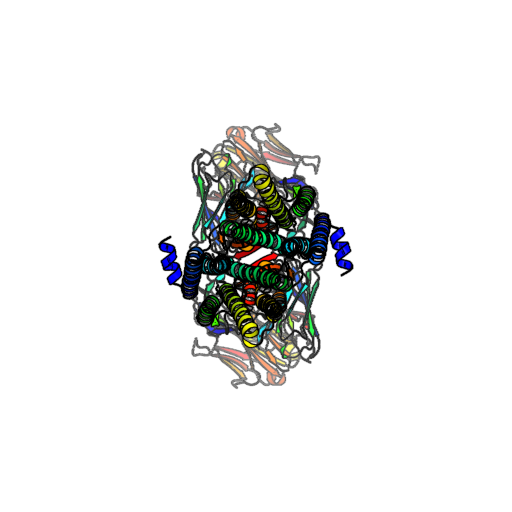 . GLU C 3 196 ? 171.999 166.717 103.241 1.00 160.41 196 GLU E C 1
ATOM 5402 O O . GLU C 3 196 ? 170.837 166.348 103.432 1.00 158.94 196 GLU E O 1
ATOM 5408 N N . THR C 3 197 ? 173.059 166.036 103.668 1.00 161.19 197 THR E N 1
ATOM 5409 C CA . THR C 3 197 ? 172.922 164.765 104.368 1.00 160.61 197 THR E CA 1
ATOM 5410 C C . THR C 3 197 ? 172.472 165.014 105.802 1.00 160.58 197 THR E C 1
ATOM 5411 O O . THR C 3 197 ? 173.129 165.750 106.546 1.00 160.41 197 THR E O 1
ATOM 5415 N N . VAL C 3 198 ? 171.357 164.400 106.189 1.00 155.35 198 VAL E N 1
ATOM 5416 C CA . VAL C 3 198 ? 170.818 164.508 107.538 1.00 154.77 198 VAL E CA 1
ATOM 5417 C C . VAL C 3 198 ? 170.590 163.102 108.076 1.00 154.47 198 VAL E C 1
ATOM 5418 O O . VAL C 3 198 ? 170.199 162.198 107.328 1.00 153.52 198 VAL E O 1
ATOM 5422 N N . THR C 3 199 ? 170.884 162.908 109.359 1.00 151.50 199 THR E N 1
ATOM 5423 C CA . THR C 3 199 ? 170.796 161.602 109.992 1.00 151.44 199 THR E CA 1
ATOM 5424 C C . THR C 3 199 ? 170.270 161.744 111.412 1.00 151.38 199 THR E C 1
ATOM 5425 O O . THR C 3 199 ? 170.394 162.801 112.037 1.00 151.15 199 THR E O 1
ATOM 5429 N N . CYS C 3 200 ? 169.667 160.669 111.911 1.00 148.61 200 CYS E N 1
ATOM 5430 C CA . CYS C 3 200 ? 169.238 160.579 113.300 1.00 146.70 200 CYS E CA 1
ATOM 5431 C C . CYS C 3 200 ? 170.110 159.560 114.022 1.00 146.99 200 CYS E C 1
ATOM 5432 O O . CYS C 3 200 ? 170.299 158.437 113.538 1.00 147.21 200 CYS E O 1
ATOM 5435 N N . ASN C 3 201 ? 170.663 159.967 115.160 1.00 143.74 201 ASN E N 1
ATOM 5436 C CA . ASN C 3 201 ? 171.541 159.131 115.967 1.00 143.89 201 ASN E CA 1
ATOM 5437 C C . ASN C 3 201 ? 170.797 158.735 117.233 1.00 143.56 201 ASN E C 1
ATOM 5438 O O . ASN C 3 201 ? 170.373 159.601 118.005 1.00 143.12 201 ASN E O 1
ATOM 5443 N N . VAL C 3 202 ? 170.642 157.431 117.437 1.00 141.31 202 VAL E N 1
ATOM 5444 C CA . VAL C 3 202 ? 169.979 156.874 118.606 1.00 141.45 202 VAL E CA 1
ATOM 5445 C C . VAL C 3 202 ? 171.015 156.089 119.395 1.00 141.69 202 VAL E C 1
ATOM 5446 O O . VAL C 3 202 ? 171.584 155.110 118.891 1.00 141.05 202 VAL E O 1
ATOM 5450 N N . ALA C 3 203 ? 171.244 156.508 120.643 1.00 138.80 203 ALA E N 1
ATOM 5451 C CA . ALA C 3 203 ? 172.213 155.804 121.513 1.00 138.23 203 ALA E CA 1
ATOM 5452 C C . ALA C 3 203 ? 171.477 155.184 122.704 1.00 137.64 203 ALA E C 1
ATOM 5453 O O . ALA C 3 203 ? 170.971 155.951 123.543 1.00 137.15 203 ALA E O 1
ATOM 5455 N N . HIS C 3 204 ? 171.409 153.852 122.762 1.00 132.33 204 HIS E N 1
ATOM 5456 C CA . HIS C 3 204 ? 170.772 153.162 123.916 1.00 131.42 204 HIS E CA 1
ATOM 5457 C C . HIS C 3 204 ? 171.885 152.660 124.835 1.00 131.95 204 HIS E C 1
ATOM 5458 O O . HIS C 3 204 ? 172.501 151.622 124.525 1.00 131.74 204 HIS E O 1
ATOM 5465 N N . PRO C 3 205 ? 172.164 153.343 125.966 1.00 130.52 205 PRO E N 1
ATOM 5466 C CA . PRO C 3 205 ? 173.276 152.962 126.842 1.00 130.71 205 PRO E CA 1
ATOM 5467 C C . PRO C 3 205 ? 173.105 151.553 127.423 1.00 130.70 205 PRO E C 1
ATOM 5468 O O . PRO C 3 205 ? 174.080 150.828 127.477 1.00 130.46 205 PRO E O 1
ATOM 5472 N N . ALA C 3 206 ? 171.884 151.202 127.833 1.00 130.58 206 ALA E N 1
ATOM 5473 C CA . ALA C 3 206 ? 171.647 149.881 128.460 1.00 130.91 206 ALA E CA 1
ATOM 5474 C C . ALA C 3 206 ? 172.043 148.770 127.483 1.00 132.86 206 ALA E C 1
ATOM 5475 O O . ALA C 3 206 ? 172.669 147.789 127.928 1.00 132.71 206 ALA E O 1
ATOM 5477 N N . SER C 3 207 ? 171.693 148.923 126.203 1.00 140.90 207 SER E N 1
ATOM 5478 C CA . SER C 3 207 ? 172.022 147.894 125.183 1.00 140.53 207 SER E CA 1
ATOM 5479 C C . SER C 3 207 ? 173.266 148.319 124.397 1.00 140.73 207 SER E C 1
ATOM 5480 O O . SER C 3 207 ? 173.593 147.638 123.408 1.00 141.01 207 SER E O 1
ATOM 5483 N N . SER C 3 208 ? 173.916 149.410 124.813 1.00 142.65 208 SER E N 1
ATOM 5484 C CA . SER C 3 208 ? 175.130 149.911 124.114 1.00 142.92 208 SER E CA 1
ATOM 5485 C C . SER C 3 208 ? 174.902 149.891 122.599 1.00 143.91 208 SER E C 1
ATOM 5486 O O . SER C 3 208 ? 175.741 149.308 121.886 1.00 143.13 208 SER E O 1
ATOM 5489 N N . THR C 3 209 ? 173.814 150.509 122.129 1.00 144.21 209 THR E N 1
ATOM 5490 C CA . THR C 3 209 ? 173.485 150.482 120.679 1.00 143.52 209 THR E CA 1
ATOM 5491 C C . THR C 3 209 ? 173.446 151.909 120.125 1.00 143.52 209 THR E C 1
ATOM 5492 O O . THR C 3 209 ? 172.619 152.701 120.611 1.00 143.17 209 THR E O 1
ATOM 5496 N N . LYS C 3 210 ? 174.298 152.213 119.142 1.00 144.21 210 LYS E N 1
ATOM 5497 C CA . LYS C 3 210 ? 174.306 153.560 118.509 1.00 144.00 210 LYS E CA 1
ATOM 5498 C C . LYS C 3 210 ? 173.928 153.413 117.032 1.00 143.20 210 LYS E C 1
ATOM 5499 O O . LYS C 3 210 ? 174.644 152.692 116.314 1.00 142.60 210 LYS E O 1
ATOM 5505 N N . VAL C 3 211 ? 172.846 154.068 116.600 1.00 146.91 211 VAL E N 1
ATOM 5506 C CA . VAL C 3 211 ? 172.371 153.913 115.192 1.00 147.83 211 VAL E CA 1
ATOM 5507 C C . VAL C 3 211 ? 172.351 155.282 114.506 1.00 148.17 211 VAL E C 1
ATOM 5508 O O . VAL C 3 211 ? 171.501 156.109 114.882 1.00 148.13 211 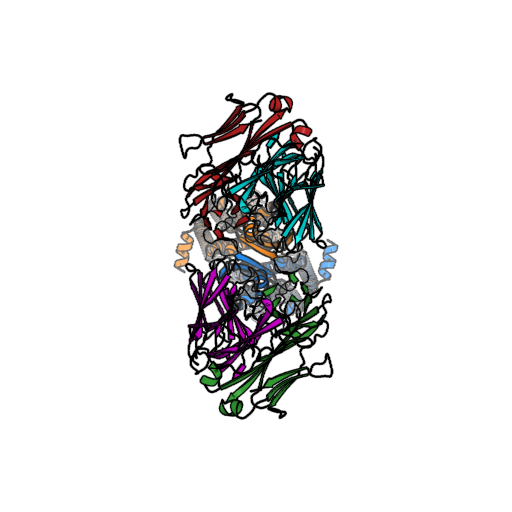VAL E O 1
ATOM 5512 N N . ASP C 3 212 ? 173.243 155.503 113.535 1.00 150.52 212 ASP E N 1
ATOM 5513 C CA . ASP C 3 212 ? 173.244 156.777 112.765 1.00 150.25 212 ASP E CA 1
ATOM 5514 C C . ASP C 3 212 ? 172.445 156.558 111.479 1.00 150.23 212 ASP E C 1
ATOM 5515 O O . ASP C 3 212 ? 173.064 156.532 110.398 1.00 149.77 212 ASP E O 1
ATOM 5520 N N . LYS C 3 213 ? 171.124 156.414 111.595 1.00 149.95 213 LYS E N 1
ATOM 5521 C CA . LYS C 3 213 ? 170.276 156.137 110.445 1.00 150.37 213 LYS E CA 1
ATOM 5522 C C . LYS C 3 213 ? 170.155 157.381 109.578 1.00 150.84 213 LYS E C 1
ATOM 5523 O O . LYS C 3 213 ? 169.733 158.439 110.055 1.00 150.40 213 LYS E O 1
ATOM 5529 N N . LYS C 3 214 ? 170.524 157.245 108.308 1.00 153.31 214 LYS E N 1
ATOM 5530 C CA . LYS C 3 214 ? 170.430 158.330 107.343 1.00 152.34 214 LYS E CA 1
ATOM 5531 C C . LYS C 3 214 ? 169.057 158.293 106.684 1.00 152.09 214 LYS E C 1
ATOM 5532 O O . LYS C 3 214 ? 168.678 157.286 106.079 1.00 151.12 214 LYS E O 1
ATOM 5538 N N . ILE C 3 215 ? 168.313 159.387 106.813 1.00 153.29 215 ILE E N 1
ATOM 5539 C CA . ILE C 3 215 ? 166.973 159.466 106.241 1.00 154.02 215 ILE E CA 1
ATOM 5540 C C . ILE C 3 215 ? 167.106 159.763 104.752 1.00 154.12 215 ILE E C 1
ATOM 5541 O O . ILE C 3 215 ? 167.976 160.536 104.334 1.00 153.31 215 ILE E O 1
ATOM 5546 N N . VAL C 3 216 ? 166.287 159.102 103.942 1.00 160.05 216 VAL E N 1
ATOM 5547 C CA . VAL C 3 216 ? 166.373 159.237 102.491 1.00 159.97 216 VAL E CA 1
ATOM 5548 C C . VAL C 3 216 ? 164.991 159.550 101.930 1.00 160.15 216 VAL E C 1
ATOM 5549 O O . VAL C 3 216 ? 163.978 159.134 102.513 1.00 160.01 216 VAL E O 1
ATOM 5553 N N . PRO C 3 217 ? 164.897 160.280 100.820 1.00 161.03 217 PRO E N 1
ATOM 5554 C CA . PRO C 3 217 ? 163.587 160.515 100.205 1.00 160.31 217 PRO E CA 1
ATOM 5555 C C . PRO C 3 217 ? 162.973 159.215 99.709 1.00 160.70 217 PRO E C 1
ATOM 5556 O O . PRO C 3 217 ? 163.672 158.291 99.286 1.00 160.45 217 PRO E O 1
ATOM 5560 N N . ARG C 3 218 ? 161.648 159.151 99.769 1.00 160.44 218 ARG E N 1
ATOM 5561 C CA . ARG C 3 218 ? 160.920 157.957 99.356 1.00 160.63 218 ARG E CA 1
ATOM 5562 C C . ARG C 3 218 ? 161.026 157.738 97.850 1.00 160.24 218 ARG E C 1
ATOM 5563 O O . ARG C 3 218 ? 161.261 156.620 97.391 1.00 159.85 218 ARG E O 1
ATOM 5571 N N . GLU D 3 1 ? 176.300 184.153 136.949 1.00 84.66 1 GLU F N 1
ATOM 5572 C CA . GLU D 3 1 ? 176.378 185.407 136.212 1.00 83.77 1 GLU F CA 1
ATOM 5573 C C . GLU D 3 1 ? 176.663 186.579 137.148 1.00 84.61 1 GLU F C 1
ATOM 5574 O O . GLU D 3 1 ? 176.451 187.736 136.792 1.00 84.90 1 GLU F O 1
ATOM 5580 N N . VAL D 3 2 ? 177.178 186.264 138.338 1.00 67.08 2 VAL F N 1
ATOM 5581 C CA . VAL D 3 2 ? 177.601 187.270 139.307 1.00 66.30 2 VAL F CA 1
ATOM 5582 C C . VAL D 3 2 ? 178.587 188.220 138.641 1.00 67.56 2 VAL F C 1
ATOM 5583 O O . VAL D 3 2 ? 179.647 187.799 138.165 1.00 68.28 2 VAL F O 1
ATOM 5587 N N . GLN D 3 3 ? 178.243 189.504 138.595 1.00 66.55 3 GLN F N 1
ATOM 5588 C CA . GLN D 3 3 ? 179.044 190.488 137.887 1.00 65.25 3 GLN F CA 1
ATOM 5589 C C . GLN D 3 3 ? 179.127 191.768 138.703 1.00 67.91 3 GLN F C 1
ATOM 5590 O O . GLN D 3 3 ? 178.142 192.192 139.313 1.00 68.93 3 GLN F O 1
ATOM 5596 N N . LEU D 3 4 ? 180.314 192.367 138.721 1.00 64.39 4 LEU F N 1
ATOM 5597 C CA . LEU D 3 4 ? 180.543 193.669 139.330 1.00 64.66 4 LEU F CA 1
ATOM 5598 C C . LEU D 3 4 ? 181.125 194.592 138.271 1.00 67.85 4 LEU F C 1
ATOM 5599 O O . LEU D 3 4 ? 182.093 194.228 137.597 1.00 72.92 4 LEU F O 1
ATOM 5604 N N . GLN D 3 5 ? 180.538 195.775 138.117 1.00 73.03 5 GLN F N 1
ATOM 5605 C CA . GLN D 3 5 ? 181.012 196.742 137.137 1.00 70.70 5 GLN F CA 1
ATOM 5606 C C . GLN D 3 5 ? 181.287 198.079 137.808 1.00 71.12 5 GLN F C 1
ATOM 5607 O O . GLN D 3 5 ? 180.434 198.613 138.519 1.00 73.24 5 GLN F O 1
ATOM 5613 N N . GLU D 3 6 ? 182.474 198.622 137.564 1.00 71.15 6 GLU F N 1
ATOM 5614 C CA . GLU D 3 6 ? 182.879 199.908 138.112 1.00 74.13 6 GLU F CA 1
ATOM 5615 C C . GLU D 3 6 ? 182.714 200.994 137.059 1.00 76.12 6 GLU F C 1
ATOM 5616 O O . GLU D 3 6 ? 183.068 200.801 135.892 1.00 74.60 6 GLU F O 1
ATOM 5622 N N . SER D 3 7 ? 182.166 202.133 137.476 1.00 78.23 7 SER F N 1
ATOM 5623 C CA . SER D 3 7 ? 182.036 203.307 136.624 1.00 75.47 7 SER F CA 1
ATOM 5624 C C . SER D 3 7 ? 182.597 204.502 137.375 1.00 78.88 7 SER F C 1
ATOM 5625 O O . SER D 3 7 ? 182.188 204.774 138.508 1.00 83.19 7 SER F O 1
ATOM 5628 N N . GLY D 3 8 ? 183.526 205.213 136.746 1.00 80.37 8 GLY F N 1
ATOM 5629 C CA . GLY D 3 8 ? 184.131 206.374 137.347 1.00 80.36 8 GLY F CA 1
ATOM 5630 C C . GLY D 3 8 ? 184.984 207.134 136.355 1.00 83.13 8 GLY F C 1
ATOM 5631 O O . GLY D 3 8 ? 185.231 206.675 135.236 1.00 81.02 8 GLY F O 1
ATOM 5632 N N . PRO D 3 9 ? 185.444 208.321 136.745 1.00 90.08 9 PRO F N 1
ATOM 5633 C CA . PRO D 3 9 ? 186.300 209.103 135.848 1.00 89.73 9 PRO F CA 1
ATOM 5634 C C . PRO D 3 9 ? 187.623 208.399 135.597 1.00 88.84 9 PRO F C 1
ATOM 5635 O O . PRO D 3 9 ? 188.173 207.738 136.480 1.00 86.42 9 PRO F O 1
ATOM 5639 N N . GLY D 3 10 ? 188.130 208.547 134.378 1.00 91.51 10 GLY F N 1
ATOM 5640 C CA . GLY D 3 10 ? 189.416 207.979 134.032 1.00 90.52 10 GLY F CA 1
ATOM 5641 C C . GLY D 3 10 ? 190.556 208.907 134.391 1.00 93.06 10 GLY F C 1
ATOM 5642 O O . GLY D 3 10 ? 191.709 208.478 134.503 1.00 92.64 10 GLY F O 1
ATOM 5643 N N . LEU D 3 11 ? 190.239 210.186 134.578 1.00 98.68 11 LEU F N 1
ATOM 5644 C CA . LEU D 3 11 ? 191.219 211.200 134.936 1.00 98.01 11 LEU F CA 1
ATOM 5645 C C . LEU D 3 11 ? 190.671 212.044 136.075 1.00 98.11 11 LEU F C 1
ATOM 5646 O O . LEU D 3 11 ? 189.516 212.478 136.031 1.00 97.62 11 LEU F O 1
ATOM 5651 N N . VAL D 3 12 ? 191.500 212.272 137.089 1.00 96.74 12 VAL F N 1
ATOM 5652 C CA . VAL D 3 12 ? 191.139 213.084 138.244 1.00 97.54 12 VAL F CA 1
ATOM 5653 C C . VAL D 3 12 ? 192.235 214.116 138.458 1.00 97.35 12 VAL F C 1
ATOM 5654 O O . VAL D 3 12 ? 193.423 213.774 138.464 1.00 96.41 12 VAL F O 1
ATOM 5658 N N . ALA D 3 13 ? 191.840 215.375 138.623 1.00 95.80 13 ALA F N 1
ATOM 5659 C CA . ALA D 3 13 ? 192.807 216.426 138.882 1.00 97.11 13 ALA F CA 1
ATOM 5660 C C . ALA D 3 13 ? 193.450 216.226 140.254 1.00 98.06 13 ALA F C 1
ATOM 5661 O O . ALA D 3 13 ? 192.823 215.682 141.167 1.00 98.93 13 ALA F O 1
ATOM 5663 N N . PRO D 3 14 ? 194.705 216.641 140.420 1.00 99.15 14 PRO F N 1
ATOM 5664 C CA . PRO D 3 14 ? 195.361 216.490 141.724 1.00 98.72 14 PRO F CA 1
ATOM 5665 C C . PRO D 3 14 ? 194.635 217.267 142.811 1.00 99.48 14 PRO F C 1
ATOM 5666 O O . PRO D 3 14 ? 194.042 218.320 142.565 1.00 97.33 14 PRO F O 1
ATOM 5670 N N . SER D 3 15 ? 194.672 216.713 144.024 1.00 99.37 15 SER F N 1
ATOM 5671 C CA . SER D 3 15 ? 194.029 217.248 145.222 1.00 99.43 15 SER F CA 1
ATOM 5672 C C . SER D 3 15 ? 192.509 217.260 145.126 1.00 102.16 15 SER F C 1
ATOM 5673 O O . SER D 3 15 ? 191.847 217.825 146.005 1.00 103.28 15 SER F O 1
ATOM 5676 N N . GLN D 3 16 ? 191.936 216.661 144.087 1.00 98.65 16 GLN F N 1
ATOM 5677 C CA . GLN D 3 16 ? 190.491 216.580 143.939 1.00 97.37 16 GLN F CA 1
ATOM 5678 C C . GLN D 3 16 ? 189.982 215.274 144.546 1.00 99.52 16 GLN F C 1
ATOM 5679 O O . GLN D 3 16 ? 190.698 214.574 145.267 1.00 98.66 16 GLN F O 1
ATOM 5685 N N . SER D 3 17 ? 188.730 214.935 144.260 1.00 88.06 17 SER F N 1
ATOM 5686 C CA . SER D 3 17 ? 188.090 213.747 144.799 1.00 83.13 17 SER F CA 1
ATOM 5687 C C . SER D 3 17 ? 187.768 212.762 143.683 1.00 81.99 17 SER F C 1
ATOM 5688 O O . SER D 3 17 ? 187.467 213.151 142.552 1.00 83.81 17 SER F O 1
ATOM 5691 N N . LEU D 3 18 ? 187.837 211.477 144.017 1.00 71.85 18 LEU F N 1
ATOM 5692 C CA . LEU D 3 18 ? 187.523 210.393 143.096 1.00 69.11 18 LEU F CA 1
ATOM 5693 C C . LEU D 3 18 ? 186.262 209.686 143.569 1.00 69.79 18 LEU F C 1
ATOM 5694 O O . LEU D 3 18 ? 186.176 209.274 144.730 1.00 74.16 18 LEU F O 1
ATOM 5699 N N . SER D 3 19 ? 185.289 209.550 142.672 1.00 67.66 19 SER F N 1
ATOM 5700 C CA . SER D 3 19 ? 184.027 208.887 142.967 1.00 67.77 19 SER F CA 1
ATOM 5701 C C . SER D 3 19 ? 183.817 207.745 141.985 1.00 71.00 19 SER F C 1
ATOM 5702 O O . SER D 3 19 ? 183.853 207.953 140.768 1.00 75.58 19 SER F O 1
ATOM 5705 N N . ILE D 3 20 ? 183.595 206.546 142.515 1.00 61.35 20 ILE F N 1
ATOM 5706 C CA . ILE D 3 20 ? 183.380 205.349 141.712 1.00 60.44 20 ILE F CA 1
ATOM 5707 C C . ILE D 3 20 ? 182.092 204.683 142.170 1.00 60.92 20 ILE F C 1
ATOM 5708 O O . ILE D 3 20 ? 181.809 204.620 143.371 1.00 65.37 20 ILE F O 1
ATOM 5713 N N . THR D 3 21 ? 181.302 204.204 141.218 1.00 60.15 21 THR F N 1
ATOM 5714 C CA . THR D 3 21 ? 180.088 203.456 141.513 1.00 64.51 21 THR F CA 1
ATOM 5715 C C . THR D 3 21 ? 180.254 202.032 141.005 1.00 69.06 21 THR F C 1
ATOM 5716 O O . THR D 3 21 ? 180.546 201.820 139.825 1.00 71.89 21 THR F O 1
ATOM 5720 N N . CYS D 3 22 ? 180.070 201.062 141.892 1.00 68.00 22 CYS F N 1
ATOM 5721 C CA . CYS D 3 22 ? 180.126 199.651 141.544 1.00 66.47 22 CYS F CA 1
ATOM 5722 C C . CYS D 3 22 ? 178.707 199.106 141.549 1.00 67.42 22 CYS F C 1
ATOM 5723 O O . CYS D 3 22 ? 178.035 199.124 142.585 1.00 71.58 22 CYS F O 1
ATOM 5726 N N . THR D 3 23 ? 178.256 198.637 140.393 1.00 63.42 23 THR F N 1
ATOM 5727 C CA . THR D 3 23 ? 176.939 198.041 140.240 1.00 63.31 23 THR F CA 1
ATOM 5728 C C . THR D 3 23 ? 177.094 196.529 140.197 1.00 64.36 23 THR F C 1
ATOM 5729 O O . THR D 3 23 ? 177.947 196.007 139.469 1.00 66.04 23 THR F O 1
ATOM 5733 N N . VAL D 3 24 ? 176.285 195.832 140.984 1.00 63.02 24 VAL F N 1
ATOM 5734 C CA . VAL D 3 24 ? 176.420 194.393 141.151 1.00 65.66 24 VAL F CA 1
ATOM 5735 C C . VAL D 3 24 ? 175.163 193.707 140.641 1.00 61.59 24 VAL F C 1
ATOM 5736 O O . VAL D 3 24 ? 174.049 194.234 140.738 1.00 66.09 24 VAL F O 1
ATOM 5740 N N . SER D 3 25 ? 175.359 192.524 140.067 1.00 61.22 25 SER F N 1
ATOM 5741 C CA . SER D 3 25 ? 174.262 191.686 139.618 1.00 63.43 25 SER F CA 1
ATOM 5742 C C . SER D 3 25 ? 174.599 190.243 139.954 1.00 65.39 25 SER F C 1
ATOM 5743 O O . SER D 3 25 ? 175.771 189.875 140.060 1.00 67.20 25 SER F O 1
ATOM 5746 N N . GLY D 3 26 ? 173.560 189.431 140.127 1.00 59.88 26 GLY F N 1
ATOM 5747 C CA . GLY D 3 26 ? 173.728 188.048 140.503 1.00 62.09 26 GLY F CA 1
ATOM 5748 C C . GLY D 3 26 ? 173.791 187.797 141.992 1.00 63.86 26 GLY F C 1
ATOM 5749 O O . GLY D 3 26 ? 173.818 186.632 142.406 1.00 65.56 26 GLY F O 1
ATOM 5750 N N . PHE D 3 27 ? 173.821 188.847 142.808 1.00 49.43 27 PHE F N 1
ATOM 5751 C CA . PHE D 3 27 ? 173.797 188.706 144.256 1.00 49.02 27 PHE F CA 1
ATOM 5752 C C . PHE D 3 27 ? 173.308 190.012 144.860 1.00 50.99 27 PHE F C 1
ATOM 5753 O O . PHE D 3 27 ? 173.282 191.053 144.199 1.00 53.86 27 PHE F O 1
ATOM 5761 N N . SER D 3 28 ? 172.918 189.940 146.127 1.00 48.88 28 SER F N 1
ATOM 5762 C CA . SER D 3 28 ? 172.344 191.071 146.836 1.00 49.26 28 SER F CA 1
ATOM 5763 C C . SER D 3 28 ? 173.335 191.621 147.852 1.00 51.22 28 SER F C 1
ATOM 5764 O O . SER D 3 28 ? 174.091 190.868 148.472 1.00 53.87 28 SER F O 1
ATOM 5767 N N . LEU D 3 29 ? 173.326 192.944 148.014 1.00 49.16 29 LEU F N 1
ATOM 5768 C CA . LEU D 3 29 ? 174.170 193.592 149.008 1.00 40.92 29 LEU F CA 1
ATOM 5769 C C . LEU D 3 29 ? 173.620 193.450 150.419 1.00 47.09 29 LEU F C 1
ATOM 5770 O O . LEU D 3 29 ? 174.244 193.943 151.362 1.00 50.95 29 LEU F O 1
ATOM 5775 N N . THR D 3 30 ? 172.467 192.805 150.581 1.00 36.80 30 THR F N 1
ATOM 5776 C CA . THR D 3 30 ? 171.911 192.544 151.897 1.00 13.33 30 THR F CA 1
ATOM 5777 C C . THR D 3 30 ? 172.523 191.326 152.578 1.00 28.67 30 THR F C 1
ATOM 5778 O O . THR D 3 30 ? 172.273 191.123 153.768 1.00 46.67 30 THR F O 1
ATOM 5782 N N . ASN D 3 31 ? 173.302 190.503 151.871 1.00 23.01 31 ASN F N 1
ATOM 5783 C CA . ASN D 3 31 ? 174.025 189.439 152.553 1.00 23.91 31 ASN F CA 1
ATOM 5784 C C . ASN D 3 31 ? 175.476 189.305 152.108 1.00 22.44 31 ASN F C 1
ATOM 5785 O O . ASN D 3 31 ? 176.128 188.326 152.483 1.00 36.84 31 ASN F O 1
ATOM 5790 N N . TYR D 3 32 ? 176.011 190.249 151.345 1.00 21.87 32 TYR F N 1
ATOM 5791 C CA . TYR D 3 32 ? 177.394 190.179 150.909 1.00 14.02 32 TYR F CA 1
ATOM 5792 C C . TYR D 3 32 ? 178.122 191.470 151.233 1.00 21.59 32 TYR F C 1
ATOM 5793 O O . TYR D 3 32 ? 177.589 192.564 151.041 1.00 28.62 32 TYR F O 1
ATOM 5802 N N . ALA D 3 33 ? 179.339 191.324 151.730 1.00 23.34 33 ALA F N 1
ATOM 5803 C CA . ALA D 3 33 ? 180.268 192.427 151.876 1.00 4.48 33 ALA F CA 1
ATOM 5804 C C . ALA D 3 33 ? 180.955 192.680 150.544 1.00 17.75 33 ALA F C 1
ATOM 5805 O O . ALA D 3 33 ? 181.139 191.765 149.741 1.00 36.31 33 ALA F O 1
ATOM 5807 N N . VAL D 3 34 ? 181.321 193.937 150.306 1.00 40.06 34 VAL F N 1
ATOM 5808 C CA . VAL D 3 34 ? 182.021 194.332 149.088 1.00 35.15 34 VAL F CA 1
ATOM 5809 C C . VAL D 3 34 ? 183.316 195.028 149.478 1.00 42.23 34 VAL F C 1
ATOM 5810 O O . VAL D 3 34 ? 183.302 196.004 150.236 1.00 52.01 34 VAL F O 1
ATOM 5814 N N . HIS D 3 35 ? 184.428 194.523 148.961 1.00 31.94 35 HIS F N 1
ATOM 5815 C CA . HIS D 3 35 ? 185.750 195.073 149.200 1.00 37.57 35 HIS F CA 1
ATOM 5816 C C . HIS D 3 35 ? 186.131 196.000 148.053 1.00 41.57 35 HIS F C 1
ATOM 5817 O O . HIS D 3 35 ? 185.716 195.795 146.911 1.00 57.32 35 HIS F O 1
ATOM 5824 N N . TRP D 3 36 ? 186.908 197.026 148.369 1.00 43.62 36 TRP F N 1
ATOM 5825 C CA . TRP D 3 36 ? 187.528 197.895 147.379 1.00 54.26 36 TRP F CA 1
ATOM 5826 C C . TRP D 3 36 ? 189.033 197.721 147.486 1.00 51.30 36 TRP F C 1
ATOM 5827 O O . TRP D 3 36 ? 189.597 197.869 148.580 1.00 53.71 36 TRP F O 1
ATOM 5838 N N . VAL D 3 37 ? 189.667 197.395 146.357 1.00 50.02 37 VAL F N 1
ATOM 5839 C CA . VAL D 3 37 ? 191.098 197.112 146.282 1.00 47.93 37 VAL F CA 1
ATOM 5840 C C . VAL D 3 37 ? 191.670 197.832 145.069 1.00 52.51 37 VAL F C 1
ATOM 5841 O O . VAL D 3 37 ? 191.089 197.776 143.982 1.00 60.49 37 VAL F O 1
ATOM 5845 N N . ARG D 3 38 ? 192.813 198.489 145.236 1.00 60.78 38 ARG F N 1
ATOM 5846 C CA . ARG D 3 38 ? 193.473 199.154 144.123 1.00 58.37 38 ARG F CA 1
ATOM 5847 C C . ARG D 3 38 ? 194.803 198.479 143.812 1.00 60.74 38 ARG F C 1
ATOM 5848 O O . ARG D 3 38 ? 195.486 197.966 144.702 1.00 64.94 38 ARG F O 1
ATOM 5856 N N . GLN D 3 39 ? 195.154 198.471 142.528 1.00 63.73 39 GLN F N 1
ATOM 5857 C CA . GLN D 3 39 ? 196.393 197.874 142.047 1.00 65.14 39 GLN F CA 1
ATOM 5858 C C . GLN D 3 39 ? 197.153 198.902 141.226 1.00 69.87 39 GLN F C 1
ATOM 5859 O O . GLN D 3 39 ? 196.609 199.457 140.267 1.00 72.80 39 GLN F O 1
ATOM 5865 N N . SER D 3 40 ? 198.403 199.149 141.598 1.00 78.40 40 SER F N 1
ATOM 5866 C CA . SER D 3 40 ? 199.276 200.047 140.865 1.00 76.34 40 SER F CA 1
ATOM 5867 C C . SER D 3 40 ? 200.630 199.386 140.664 1.00 79.40 40 SER F C 1
ATOM 5868 O O . SER D 3 40 ? 201.061 198.584 141.497 1.00 79.20 40 SER F O 1
ATOM 5871 N N . PRO D 3 41 ? 201.317 199.694 139.560 1.00 85.29 41 PRO F N 1
ATOM 5872 C CA . PRO D 3 41 ? 202.641 199.086 139.340 1.00 82.95 41 PRO F CA 1
ATOM 5873 C C . PRO D 3 41 ? 203.637 199.401 140.442 1.00 84.63 41 PRO F C 1
ATOM 5874 O O . PRO D 3 41 ? 204.477 198.555 140.774 1.00 83.37 41 PRO F O 1
ATOM 5878 N N . GLY D 3 42 ? 203.569 200.602 141.016 1.00 87.21 42 GLY F N 1
ATOM 5879 C CA . GLY D 3 42 ? 204.515 200.969 142.056 1.00 85.23 42 GLY F CA 1
ATOM 5880 C C . GLY D 3 42 ? 204.324 200.191 143.344 1.00 86.48 42 GLY F C 1
ATOM 5881 O O . GLY D 3 42 ? 205.299 199.766 143.971 1.00 87.16 42 GLY F O 1
ATOM 5882 N N . LYS D 3 43 ? 203.072 199.990 143.758 1.00 78.93 43 LYS F N 1
ATOM 5883 C CA . LYS D 3 43 ? 202.777 199.397 145.055 1.00 76.77 43 LYS F CA 1
ATOM 5884 C C . LYS D 3 43 ? 202.035 198.070 144.977 1.00 75.73 43 LYS F C 1
ATOM 5885 O O . LYS D 3 43 ? 201.741 197.485 146.025 1.00 74.44 43 LYS F O 1
ATOM 5891 N N . GLY D 3 44 ? 201.725 197.576 143.780 1.00 71.47 44 GLY F N 1
ATOM 5892 C CA . GLY D 3 44 ? 201.011 196.318 143.691 1.00 67.96 44 GLY F CA 1
ATOM 5893 C C . GLY D 3 44 ? 199.577 196.443 144.178 1.00 69.25 44 GLY F C 1
ATOM 5894 O O . GLY D 3 44 ? 198.963 197.513 144.137 1.00 65.04 44 GLY F O 1
ATOM 5895 N N . LEU D 3 45 ? 199.038 195.322 144.651 1.00 61.22 45 LEU F N 1
ATOM 5896 C CA . LEU D 3 45 ? 197.669 195.281 145.146 1.00 57.25 45 LEU F CA 1
ATOM 5897 C C . LEU D 3 45 ? 197.609 195.825 146.567 1.00 61.05 45 LEU F C 1
ATOM 5898 O O . LEU D 3 45 ? 198.390 195.416 147.430 1.00 61.58 45 LEU F O 1
ATOM 5903 N N . GLU D 3 46 ? 196.685 196.753 146.807 1.00 62.25 46 GLU F N 1
ATOM 5904 C CA . GLU D 3 46 ? 196.475 197.328 148.130 1.00 57.02 46 GLU F CA 1
ATOM 5905 C C . GLU D 3 46 ? 194.995 197.255 148.466 1.00 60.35 46 GLU F C 1
ATOM 5906 O O . GLU D 3 46 ? 194.160 197.755 147.706 1.00 60.38 46 GLU F O 1
ATOM 5912 N N . TRP D 3 47 ? 194.673 196.641 149.603 1.00 42.86 47 TRP F N 1
ATOM 5913 C CA . T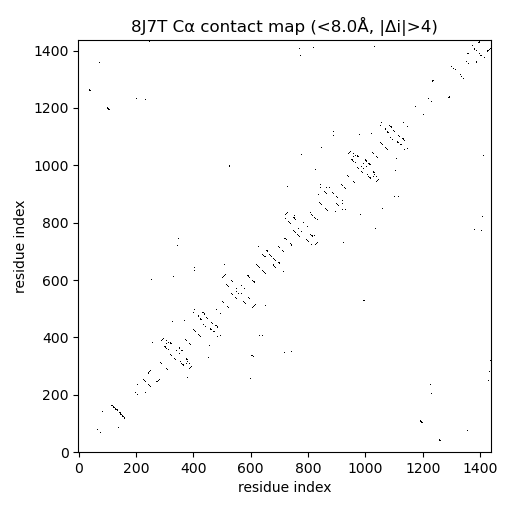RP D 3 47 ? 193.301 196.599 150.089 1.00 36.37 47 TRP F CA 1
ATOM 5914 C C . TRP D 3 47 ? 192.912 197.982 150.588 1.00 41.29 47 TRP F C 1
ATOM 5915 O O . TRP D 3 47 ? 193.611 198.566 151.422 1.00 50.59 47 TRP F O 1
ATOM 5926 N N . LEU D 3 48 ? 191.806 198.512 150.072 1.00 46.78 48 LEU F N 1
ATOM 5927 C CA . LEU D 3 48 ? 191.358 199.831 150.495 1.00 43.91 48 LEU F CA 1
ATOM 5928 C C . LEU D 3 48 ? 190.310 199.740 151.595 1.00 44.77 48 LEU F C 1
ATOM 5929 O O . LEU D 3 48 ? 190.406 200.445 152.603 1.00 52.33 48 LEU F O 1
ATOM 5934 N N . GLY D 3 49 ? 189.312 198.881 151.427 1.00 48.59 49 GLY F N 1
ATOM 5935 C CA . GLY D 3 49 ? 188.310 198.779 152.474 1.00 35.29 49 GLY F CA 1
ATOM 5936 C C . GLY D 3 49 ? 187.282 197.714 152.175 1.00 38.51 49 GLY F C 1
ATOM 5937 O O . GLY D 3 49 ? 187.361 197.002 151.175 1.00 54.97 49 GLY F O 1
ATOM 5938 N N . VAL D 3 50 ? 186.310 197.615 153.078 1.00 34.64 50 VAL F N 1
ATOM 5939 C CA . VAL D 3 50 ? 185.186 196.695 152.934 1.00 33.17 50 VAL F CA 1
ATOM 5940 C C . VAL D 3 50 ? 183.938 197.373 153.484 1.00 33.24 50 VAL F C 1
ATOM 5941 O O . VAL D 3 50 ? 184.013 198.165 154.429 1.00 39.73 50 VAL F O 1
ATOM 5945 N N . ILE D 3 51 ? 182.791 197.066 152.882 1.00 25.94 51 ILE F N 1
ATOM 5946 C CA . ILE D 3 51 ? 181.490 197.503 153.376 1.00 27.08 51 ILE F CA 1
ATOM 5947 C C . ILE D 3 51 ? 180.596 196.280 153.557 1.00 24.63 51 ILE F C 1
ATOM 5948 O O . ILE D 3 51 ? 180.458 195.455 152.647 1.00 41.69 51 ILE F O 1
ATOM 5953 N N . TRP D 3 52 ? 179.982 196.177 154.726 1.00 22.38 52 TRP F N 1
ATOM 5954 C CA . TRP D 3 52 ? 179.216 195.010 155.113 1.00 0.00 52 TRP F CA 1
ATOM 5955 C C . TRP D 3 52 ? 177.733 195.232 154.829 1.00 13.99 52 TRP F C 1
ATOM 5956 O O . TRP D 3 52 ? 177.289 196.338 154.524 1.00 36.39 52 TRP F O 1
ATOM 5967 N N . SER D 3 53 ? 176.962 194.150 154.929 1.00 19.48 53 SER F N 1
ATOM 5968 C CA . SER D 3 53 ? 175.569 194.183 154.500 1.00 18.97 53 SER F CA 1
ATOM 5969 C C . SER D 3 53 ? 174.732 195.132 155.354 1.00 18.02 53 SER F C 1
ATOM 5970 O O . SER D 3 53 ? 173.826 195.794 154.838 1.00 31.70 53 SER F O 1
ATOM 5973 N N . ASN D 3 54 ? 175.024 195.231 156.651 1.00 19.41 54 ASN F N 1
ATOM 5974 C CA . ASN D 3 54 ? 174.297 196.158 157.511 1.00 9.60 54 ASN F CA 1
ATOM 5975 C C . ASN D 3 54 ? 174.775 197.595 157.366 1.00 25.51 54 ASN F C 1
ATOM 5976 O O . ASN D 3 54 ? 174.127 198.499 157.898 1.00 40.88 54 ASN F O 1
ATOM 5981 N N . GLY D 3 55 ? 175.884 197.824 156.670 1.00 32.57 55 GLY F N 1
ATOM 5982 C CA . GLY D 3 55 ? 176.432 199.150 156.484 1.00 33.98 55 GLY F CA 1
ATOM 5983 C C . GLY D 3 55 ? 177.728 199.414 157.217 1.00 35.85 55 GLY F C 1
ATOM 5984 O O . GLY D 3 55 ? 178.305 200.494 157.038 1.00 50.07 55 GLY F O 1
ATOM 5985 N N . ARG D 3 56 ? 178.202 198.477 158.035 1.00 21.65 56 ARG F N 1
ATOM 5986 C CA . ARG D 3 56 ? 179.490 198.635 158.694 1.00 6.38 56 ARG F CA 1
ATOM 5987 C C . ARG D 3 56 ? 180.596 198.739 157.649 1.00 34.02 56 ARG F C 1
ATOM 5988 O O . ARG D 3 56 ? 180.586 198.020 156.647 1.00 47.07 56 ARG F O 1
ATOM 5996 N N . THR D 3 57 ? 181.540 199.650 157.871 1.00 39.58 57 THR F N 1
ATOM 5997 C CA . THR D 3 57 ? 182.670 199.847 156.973 1.00 37.02 57 THR F CA 1
ATOM 5998 C C . THR D 3 57 ? 183.972 199.641 157.732 1.00 38.99 57 THR F C 1
ATOM 5999 O O . THR D 3 57 ? 184.102 200.077 158.880 1.00 45.94 57 THR F O 1
ATOM 6003 N N . ASP D 3 58 ? 184.928 198.970 157.095 1.00 37.65 58 ASP F N 1
ATOM 6004 C CA . ASP D 3 58 ? 186.255 198.742 157.662 1.00 25.04 58 ASP F CA 1
ATOM 6005 C C . ASP D 3 58 ? 187.296 199.177 156.647 1.00 26.79 58 ASP F C 1
ATOM 6006 O O . ASP D 3 58 ? 187.371 198.613 155.555 1.00 44.11 58 ASP F O 1
ATOM 6011 N N . TYR D 3 59 ? 188.097 200.172 157.006 1.00 48.16 59 TYR F N 1
ATOM 6012 C CA . TYR D 3 59 ? 189.010 200.817 156.076 1.00 50.46 59 TYR F CA 1
ATOM 6013 C C . TYR D 3 59 ? 190.450 200.415 156.359 1.00 46.42 59 TYR F C 1
ATOM 6014 O O . TYR D 3 59 ? 190.781 199.896 157.427 1.00 53.24 59 TYR F O 1
ATOM 6023 N N . ASN D 3 60 ? 191.303 200.660 155.371 1.00 54.68 60 ASN F N 1
ATOM 6024 C CA . ASN D 3 60 ? 192.739 200.610 155.590 1.00 53.20 60 ASN F CA 1
ATOM 6025 C C . ASN D 3 60 ? 193.166 201.782 156.467 1.00 63.25 60 ASN F C 1
ATOM 6026 O O . ASN D 3 60 ? 192.627 202.887 156.371 1.00 66.43 60 ASN F O 1
ATOM 6031 N N . ALA D 3 61 ? 194.143 201.528 157.339 1.00 67.59 61 ALA F N 1
ATOM 6032 C CA . ALA D 3 61 ? 194.587 202.562 158.268 1.00 65.89 61 ALA F CA 1
ATOM 6033 C C . ALA D 3 61 ? 195.197 203.747 157.529 1.00 69.84 61 ALA F C 1
ATOM 6034 O O . ALA D 3 61 ? 195.062 204.896 157.964 1.00 69.15 61 ALA F O 1
ATOM 6036 N N . ALA D 3 62 ? 195.873 203.487 156.409 1.00 72.96 62 ALA F N 1
ATOM 6037 C CA . ALA D 3 62 ? 196.518 204.547 155.648 1.00 74.07 62 ALA F CA 1
ATOM 6038 C C . ALA D 3 62 ? 195.533 205.425 154.888 1.00 74.82 62 ALA F C 1
ATOM 6039 O O . ALA D 3 62 ? 195.936 206.475 154.379 1.00 78.68 62 ALA F O 1
ATOM 6041 N N . PHE D 3 63 ? 194.263 205.030 154.795 1.00 73.29 63 PHE F N 1
ATOM 6042 C CA . PHE D 3 63 ? 193.267 205.781 154.040 1.00 75.43 63 PHE F CA 1
ATOM 6043 C C . PHE D 3 63 ? 192.069 206.171 154.898 1.00 76.71 63 PHE F C 1
ATOM 6044 O O . PHE D 3 63 ? 191.051 206.617 154.364 1.00 77.89 63 PHE F O 1
ATOM 6052 N N . ILE D 3 64 ? 192.173 206.019 156.220 1.00 70.40 64 ILE F N 1
ATOM 6053 C CA . ILE D 3 64 ? 191.020 206.234 157.089 1.00 69.07 64 ILE F CA 1
ATOM 6054 C C . ILE D 3 64 ? 190.539 207.680 157.026 1.00 70.56 64 ILE F C 1
ATOM 6055 O O . ILE D 3 64 ? 189.341 207.949 157.181 1.00 70.74 64 ILE F O 1
ATOM 6060 N N . SER D 3 65 ? 191.442 208.627 156.782 1.00 74.93 65 SER F N 1
ATOM 6061 C CA . SER D 3 65 ? 191.093 210.040 156.812 1.00 76.84 65 SER F CA 1
ATOM 6062 C C . SER D 3 65 ? 190.501 210.551 155.506 1.00 79.54 65 SER F C 1
ATOM 6063 O O . SER D 3 65 ? 189.822 211.583 155.516 1.00 78.86 65 SER F O 1
ATOM 6066 N N . ARG D 3 66 ? 190.733 209.862 154.388 1.00 75.89 66 ARG F N 1
ATOM 6067 C CA . ARG D 3 66 ? 190.337 210.368 153.080 1.00 76.35 66 ARG F CA 1
ATOM 6068 C C . ARG D 3 66 ? 189.453 209.406 152.298 1.00 77.00 66 ARG F C 1
ATOM 6069 O O . ARG D 3 66 ? 189.248 209.615 151.098 1.00 73.55 66 ARG F O 1
ATOM 6077 N N . LEU D 3 67 ? 188.924 208.363 152.930 1.00 66.70 67 LEU F N 1
ATOM 6078 C CA . LEU D 3 67 ? 188.147 207.350 152.232 1.00 64.12 67 LEU F CA 1
ATOM 6079 C C . LEU D 3 67 ? 186.771 207.209 152.866 1.00 63.64 67 LEU F C 1
ATOM 6080 O O . LEU D 3 67 ? 186.635 207.242 154.092 1.00 69.84 67 LEU F O 1
ATOM 6085 N N . SER D 3 68 ? 185.753 207.057 152.021 1.00 54.03 68 SER F N 1
ATOM 6086 C CA . SER D 3 68 ? 184.390 206.829 152.475 1.00 58.09 68 SER F CA 1
ATOM 6087 C C . SER D 3 68 ? 183.698 205.876 151.514 1.00 56.71 68 SER F C 1
ATOM 6088 O O . SER D 3 68 ? 183.686 206.107 150.302 1.00 62.05 68 SER F O 1
ATOM 6091 N N . ILE D 3 69 ? 183.118 204.810 152.054 1.00 43.34 69 ILE F N 1
ATOM 6092 C CA . ILE D 3 69 ? 182.390 203.826 151.266 1.00 45.00 69 ILE F CA 1
ATOM 6093 C C . ILE D 3 69 ? 180.958 203.781 151.773 1.00 49.22 69 ILE F C 1
ATOM 6094 O O . ILE D 3 69 ? 180.725 203.628 152.977 1.00 59.68 69 ILE F O 1
ATOM 6099 N N . SER D 3 70 ? 180.007 203.929 150.859 1.00 55.16 70 SER F N 1
ATOM 6100 C CA . SER D 3 70 ? 178.589 203.831 151.168 1.00 51.85 70 SER F CA 1
ATOM 6101 C C . SER D 3 70 ? 177.945 202.892 150.161 1.00 49.84 70 SER F C 1
ATOM 6102 O O . SER D 3 70 ? 178.608 202.363 149.270 1.00 53.20 70 SER F O 1
ATOM 6105 N N . LYS D 3 71 ? 176.641 202.678 150.296 1.00 42.47 71 LYS F N 1
ATOM 6106 C CA . LYS D 3 71 ? 175.956 201.776 149.384 1.00 50.30 71 LYS F CA 1
ATOM 6107 C C . LYS D 3 71 ? 174.462 202.048 149.427 1.00 51.30 71 LYS F C 1
ATOM 6108 O O . LYS D 3 71 ? 173.950 202.675 150.357 1.00 55.81 71 LYS F O 1
ATOM 6114 N N . ASP D 3 72 ? 173.776 201.572 148.393 1.00 64.06 72 ASP F N 1
ATOM 6115 C CA . ASP D 3 72 ? 172.323 201.524 148.362 1.00 65.88 72 ASP F CA 1
ATOM 6116 C C . ASP D 3 72 ? 171.909 200.121 147.950 1.00 66.17 72 ASP F C 1
ATOM 6117 O O . ASP D 3 72 ? 172.335 199.624 146.899 1.00 67.19 72 ASP F O 1
ATOM 6122 N N . ASN D 3 73 ? 171.084 199.488 148.788 1.00 63.61 73 ASN F N 1
ATOM 6123 C CA . ASN D 3 73 ? 170.664 198.111 148.562 1.00 65.76 73 ASN F CA 1
ATOM 6124 C C . ASN D 3 73 ? 169.589 198.003 147.489 1.00 70.41 73 ASN F C 1
ATOM 6125 O O . ASN D 3 73 ? 169.526 196.989 146.785 1.00 72.31 73 ASN F O 1
ATOM 6130 N N . SER D 3 74 ? 168.734 199.020 147.357 1.00 74.76 74 SER F N 1
ATOM 6131 C CA . SER D 3 74 ? 167.628 198.943 146.406 1.00 73.81 74 SER F CA 1
ATOM 6132 C C . SER D 3 74 ? 168.135 198.886 144.970 1.00 75.12 74 SER F C 1
ATOM 6133 O O . SER D 3 74 ? 167.708 198.034 144.183 1.00 75.98 74 SER F O 1
ATOM 6136 N N . LYS D 3 75 ? 169.049 199.782 144.610 1.00 69.61 75 LYS F N 1
ATOM 6137 C CA . LYS D 3 75 ? 169.627 199.779 143.274 1.00 72.57 75 LYS F CA 1
ATOM 6138 C C . LYS D 3 75 ? 170.903 198.955 143.191 1.00 73.01 75 LYS F C 1
ATOM 6139 O O . LYS D 3 75 ? 171.515 198.897 142.120 1.00 77.05 75 LYS F O 1
ATOM 6145 N N . SER D 3 76 ? 171.309 198.322 144.293 1.00 65.14 76 SER F N 1
ATOM 6146 C CA . SER D 3 76 ? 172.455 197.414 144.321 1.00 67.95 76 SER F CA 1
ATOM 6147 C C . SER D 3 76 ? 173.730 198.112 143.854 1.00 64.77 76 SER F C 1
ATOM 6148 O O . SER D 3 76 ? 174.414 197.656 142.937 1.00 58.54 76 SER F O 1
ATOM 6151 N N . GLN D 3 77 ? 174.054 199.230 144.498 1.00 66.58 77 GLN F N 1
ATOM 6152 C CA . GLN D 3 77 ? 175.233 199.996 144.120 1.00 65.64 77 GLN F CA 1
ATOM 6153 C C . GLN D 3 77 ? 176.083 200.301 145.342 1.00 63.05 77 GLN F C 1
ATOM 6154 O O . GLN D 3 77 ? 175.572 200.457 146.451 1.00 64.79 77 GLN F O 1
ATOM 6160 N N . VAL D 3 78 ? 177.392 200.377 145.124 1.00 55.66 78 VAL F N 1
ATOM 6161 C CA . VAL D 3 78 ? 178.353 200.718 146.165 1.00 58.27 78 VAL F CA 1
ATOM 6162 C C . VAL D 3 78 ? 179.135 201.938 145.702 1.00 57.98 78 VAL F C 1
ATOM 6163 O O . VAL D 3 78 ? 179.675 201.950 144.591 1.00 58.95 78 VAL F O 1
ATOM 6167 N N . PHE D 3 79 ? 179.198 202.956 146.551 1.00 60.54 79 PHE F N 1
ATOM 6168 C CA . PHE D 3 79 ? 179.827 204.225 146.223 1.00 59.27 79 PHE F CA 1
ATOM 6169 C C . PHE D 3 79 ? 181.145 204.352 146.971 1.00 61.63 79 PHE F C 1
ATOM 6170 O O . PHE D 3 79 ? 181.183 204.236 148.201 1.00 67.36 79 PHE F O 1
ATOM 6178 N N . PHE D 3 80 ? 182.214 204.595 146.222 1.00 56.81 80 PHE F N 1
ATOM 6179 C CA . PHE D 3 80 ? 183.567 204.733 146.739 1.00 62.65 80 PHE F CA 1
ATOM 6180 C C . PHE D 3 80 ? 183.992 206.178 146.522 1.00 63.35 80 PHE F C 1
ATOM 6181 O O . PHE D 3 80 ? 183.940 206.675 145.392 1.00 65.50 80 PHE F O 1
ATOM 6189 N N . LYS D 3 81 ? 184.407 206.853 147.592 1.00 61.78 81 LYS F N 1
ATOM 6190 C CA . LYS D 3 81 ? 184.769 208.261 147.527 1.00 62.22 81 LYS F CA 1
ATOM 6191 C C . LYS D 3 81 ? 186.112 208.468 148.207 1.00 66.11 81 LYS F C 1
ATOM 6192 O O . LYS D 3 81 ? 186.290 208.085 149.367 1.00 74.76 81 LYS F O 1
ATOM 6198 N N . MET D 3 82 ? 187.049 209.079 147.492 1.00 69.42 82 MET F N 1
ATOM 6199 C CA . MET D 3 82 ? 188.356 209.409 148.039 1.00 72.17 82 MET F CA 1
ATOM 6200 C C . MET D 3 82 ? 188.614 210.900 147.888 1.00 74.38 82 MET F C 1
ATOM 6201 O O . MET D 3 82 ? 188.257 211.503 146.873 1.00 77.46 82 MET F O 1
ATOM 6206 N N . ASN D 3 83 ? 189.229 211.490 148.906 1.00 78.12 83 ASN F N 1
ATOM 6207 C CA . ASN D 3 83 ? 189.571 212.902 148.917 1.00 79.73 83 ASN F CA 1
ATOM 6208 C C . ASN D 3 83 ? 191.084 213.067 148.895 1.00 85.43 83 ASN F C 1
ATOM 6209 O O . ASN D 3 83 ? 191.832 212.178 149.314 1.00 83.30 83 ASN F O 1
ATOM 6214 N N . SER D 3 84 ? 191.529 214.222 148.395 1.00 91.59 84 SER F N 1
ATOM 6215 C CA . SER D 3 84 ? 192.950 214.562 148.318 1.00 88.61 84 SER F CA 1
ATOM 6216 C C . SER D 3 84 ? 193.713 213.520 147.492 1.00 87.12 84 SER F C 1
ATOM 6217 O O . SER D 3 84 ? 194.508 212.730 148.002 1.00 91.30 84 SER F O 1
ATOM 6220 N N . LEU D 3 85 ? 193.402 213.512 146.200 1.00 85.04 85 LEU F N 1
ATOM 6221 C CA . LEU D 3 85 ? 194.018 212.577 145.266 1.00 89.33 85 LEU F CA 1
ATOM 6222 C C . LEU D 3 85 ? 195.350 213.136 144.773 1.00 92.69 85 LEU F C 1
ATOM 6223 O O . LEU D 3 85 ? 195.379 214.157 144.078 1.00 91.55 85 LEU F O 1
ATOM 6228 N N . GLN D 3 86 ? 196.448 212.472 145.126 1.00 92.82 86 GLN F N 1
ATOM 6229 C CA . GLN D 3 86 ? 197.779 212.785 144.612 1.00 90.86 86 GLN F CA 1
ATOM 6230 C C . GLN D 3 86 ? 198.162 211.797 143.515 1.00 90.58 86 GLN F C 1
ATOM 6231 O O . GLN D 3 86 ? 197.388 210.917 143.135 1.00 91.37 86 GLN F O 1
ATOM 6237 N N . ALA D 3 87 ? 199.390 211.955 143.012 1.00 93.16 87 ALA F N 1
ATOM 6238 C CA . ALA D 3 87 ? 199.839 211.180 141.860 1.00 95.31 87 ALA F CA 1
ATOM 6239 C C . ALA D 3 87 ? 200.017 209.704 142.191 1.00 94.92 87 ALA F C 1
ATOM 6240 O O . ALA D 3 87 ? 199.837 208.849 141.316 1.00 94.09 87 ALA F O 1
ATOM 6242 N N . ASP D 3 88 ? 200.375 209.381 143.435 1.00 91.28 88 ASP F N 1
ATOM 6243 C CA . ASP D 3 88 ? 200.588 207.987 143.807 1.00 91.58 88 ASP F CA 1
ATOM 6244 C C . ASP D 3 88 ? 199.294 207.186 143.850 1.00 91.19 88 ASP F C 1
ATOM 6245 O O . ASP D 3 88 ? 199.349 205.961 143.996 1.00 91.41 88 ASP F O 1
ATOM 6250 N N . ASP D 3 89 ? 198.143 207.843 143.732 1.00 85.87 89 ASP F N 1
ATOM 6251 C CA . ASP D 3 89 ? 196.854 207.168 143.721 1.00 84.94 89 ASP F CA 1
ATOM 6252 C C . ASP D 3 89 ? 196.457 206.663 142.340 1.00 84.52 89 ASP F C 1
ATOM 6253 O O . ASP D 3 89 ? 195.381 206.071 142.204 1.00 86.47 89 ASP F O 1
ATOM 6258 N N . THR D 3 90 ? 197.280 206.890 141.318 1.00 86.38 90 THR F N 1
ATOM 6259 C CA . THR D 3 90 ? 196.999 206.376 139.983 1.00 89.26 90 THR F CA 1
ATOM 6260 C C . THR D 3 90 ? 197.045 204.854 139.985 1.00 89.26 90 THR F C 1
ATOM 6261 O O . THR D 3 90 ? 198.110 204.262 140.187 1.00 88.82 90 THR F O 1
ATOM 6265 N N . ALA D 3 91 ? 195.901 204.212 139.763 1.00 78.26 91 ALA F N 1
ATOM 6266 C CA . ALA D 3 91 ? 195.824 202.762 139.870 1.00 73.57 91 ALA F CA 1
ATOM 6267 C C . ALA D 3 91 ? 194.539 202.278 139.216 1.00 72.43 91 ALA F C 1
ATOM 6268 O O . ALA D 3 91 ? 193.663 203.067 138.855 1.00 75.51 91 ALA F O 1
ATOM 6270 N N . ILE D 3 92 ? 194.439 200.963 139.066 1.00 60.66 92 ILE F N 1
ATOM 6271 C CA . ILE D 3 92 ? 193.192 200.319 138.674 1.00 63.61 92 ILE F CA 1
ATOM 6272 C C . ILE D 3 92 ? 192.441 199.953 139.945 1.00 67.49 92 ILE F C 1
ATOM 6273 O O . ILE D 3 92 ? 192.979 199.264 140.816 1.00 65.82 92 ILE F O 1
ATOM 6278 N N . TYR D 3 93 ? 191.203 200.415 140.055 1.00 62.58 93 TYR F N 1
ATOM 6279 C CA . TYR D 3 93 ? 190.386 200.198 141.238 1.00 59.87 93 TYR F CA 1
ATOM 6280 C C . TYR D 3 93 ? 189.340 199.134 140.941 1.00 59.22 93 TYR F C 1
ATOM 6281 O O . TYR D 3 93 ? 188.633 199.217 139.931 1.00 65.29 93 TYR F O 1
ATOM 6290 N N . TYR D 3 94 ? 189.249 198.135 141.817 1.00 54.62 94 TYR F N 1
ATOM 6291 C CA . TYR D 3 94 ? 188.303 197.043 141.676 1.00 60.50 94 TYR F CA 1
ATOM 6292 C C . TYR D 3 94 ? 187.387 196.995 142.887 1.00 57.13 94 TYR F C 1
ATOM 6293 O O . TYR D 3 94 ? 187.828 197.190 144.028 1.00 56.49 94 TYR F O 1
ATOM 6302 N N . CYS D 3 95 ? 186.112 196.738 142.623 1.00 54.84 95 CYS F N 1
ATOM 6303 C CA . CYS D 3 95 ? 185.168 196.299 143.636 1.00 55.37 95 CYS F CA 1
ATOM 6304 C C . CYS D 3 95 ? 185.036 194.786 143.527 1.00 57.64 95 CYS F C 1
ATOM 6305 O O . CYS D 3 95 ? 184.840 194.252 142.432 1.00 63.62 95 CYS F O 1
ATOM 6308 N N . ALA D 3 96 ? 185.173 194.101 144.654 1.00 42.09 96 ALA F N 1
ATOM 6309 C CA . ALA D 3 96 ? 185.138 192.649 144.691 1.00 41.88 96 ALA F CA 1
ATOM 6310 C C . ALA D 3 96 ? 184.113 192.191 145.715 1.00 43.52 96 ALA F C 1
ATOM 6311 O O . ALA D 3 96 ? 183.920 192.836 146.744 1.00 53.47 96 ALA F O 1
ATOM 6313 N N . ARG D 3 97 ? 183.438 191.091 145.419 1.00 42.56 97 ARG F N 1
ATOM 6314 C CA . ARG D 3 97 ? 182.538 190.485 146.386 1.00 39.86 97 ARG F CA 1
ATOM 6315 C C . ARG D 3 97 ? 183.344 189.667 147.385 1.00 43.08 97 ARG F C 1
ATOM 6316 O O . ARG D 3 97 ? 184.303 188.988 147.008 1.00 52.96 97 ARG F O 1
ATOM 6324 N N . LYS D 3 98 ? 182.968 189.736 148.660 1.00 34.35 98 LYS F N 1
ATOM 6325 C CA . LYS D 3 98 ? 183.632 188.897 149.644 1.00 17.63 98 LYS F CA 1
ATOM 6326 C C . LYS D 3 98 ? 183.220 187.453 149.435 1.00 30.05 98 LYS F C 1
ATOM 6327 O O . LYS D 3 98 ? 182.044 187.158 149.220 1.00 43.97 98 LYS F O 1
ATOM 6333 N N . LEU D 3 99 ? 184.200 186.560 149.438 1.00 41.59 99 LEU F N 1
ATOM 6334 C CA . LEU D 3 99 ? 183.891 185.143 149.503 1.00 22.03 99 LEU F CA 1
ATOM 6335 C C . LEU D 3 99 ? 183.204 184.857 150.829 1.00 24.96 99 LEU F C 1
ATOM 6336 O O . LEU D 3 99 ? 183.711 185.224 151.890 1.00 31.37 99 LEU F O 1
ATOM 6341 N N . ALA D 3 100 ? 182.040 184.222 150.760 1.00 31.54 100 ALA F N 1
ATOM 6342 C CA . ALA D 3 100 ? 181.224 184.020 151.948 1.00 1.63 100 ALA F CA 1
ATOM 6343 C C . ALA D 3 100 ? 182.004 183.275 153.024 1.00 15.76 100 ALA F C 1
ATOM 6344 O O . ALA D 3 100 ? 182.654 182.264 152.752 1.00 38.76 100 ALA F O 1
ATOM 6346 N N . TYR D 3 101 ? 181.959 183.808 154.243 1.00 14.50 101 TYR F N 1
ATOM 6347 C CA . TYR D 3 101 ? 182.549 183.204 155.436 1.00 11.99 101 TYR F CA 1
ATOM 6348 C C . TYR D 3 101 ? 184.067 183.105 155.366 1.00 10.66 101 TYR F C 1
ATOM 6349 O O . TYR D 3 101 ? 184.679 182.401 156.166 1.00 38.41 101 TYR F O 1
ATOM 6358 N N . GLU D 3 102 ? 184.697 183.819 154.441 1.00 14.95 102 GLU F N 1
ATOM 6359 C CA . GLU D 3 102 ? 186.139 183.765 154.279 1.00 11.20 102 GLU F CA 1
ATOM 6360 C C . GLU D 3 102 ? 186.684 185.175 154.168 1.00 14.90 102 GLU F C 1
ATOM 6361 O O . GLU D 3 102 ? 185.949 186.129 153.919 1.00 41.55 102 GLU F O 1
ATOM 6367 N N . GLY D 3 103 ? 187.988 185.295 154.359 1.00 25.16 103 GLY F N 1
ATOM 6368 C CA . GLY D 3 103 ? 188.689 186.542 154.175 1.00 3.43 103 GLY F CA 1
ATOM 6369 C C . GLY D 3 103 ? 189.242 186.750 152.788 1.00 9.53 103 GLY F C 1
ATOM 6370 O O . GLY D 3 103 ? 190.094 187.620 152.598 1.00 36.88 103 GLY F O 1
ATOM 6371 N N . ALA D 3 104 ? 188.793 185.972 151.814 1.00 32.26 104 ALA F N 1
ATOM 6372 C CA . ALA D 3 104 ? 189.220 186.112 150.431 1.00 30.90 104 ALA F CA 1
ATOM 6373 C C . ALA D 3 104 ? 188.155 186.839 149.610 1.00 46.98 104 ALA F C 1
ATOM 6374 O O . ALA D 3 104 ? 187.057 187.137 150.083 1.00 45.05 104 ALA F O 1
ATOM 6376 N N . MET D 3 105 ? 188.502 187.129 148.360 1.00 45.61 105 MET F N 1
ATOM 6377 C CA . MET D 3 105 ? 187.597 187.753 147.401 1.00 40.65 105 MET F CA 1
ATOM 6378 C C . MET D 3 105 ? 187.431 186.820 146.210 1.00 46.97 105 MET F C 1
ATOM 6379 O O . MET D 3 105 ? 188.418 186.453 145.566 1.00 55.87 105 MET F O 1
ATOM 6384 N N . ASP D 3 106 ? 186.189 186.442 145.914 1.00 41.59 106 ASP F N 1
ATOM 6385 C CA . ASP D 3 106 ? 185.967 185.418 144.901 1.00 47.92 106 ASP F CA 1
ATOM 6386 C C . ASP D 3 106 ? 185.607 185.992 143.535 1.00 50.89 106 ASP F C 1
ATOM 6387 O O . ASP D 3 106 ? 186.025 185.443 142.511 1.00 62.86 106 ASP F O 1
ATOM 6392 N N . TYR D 3 107 ? 184.840 187.076 143.488 1.00 49.20 107 TYR F N 1
ATOM 6393 C CA . TYR D 3 107 ? 184.461 187.711 142.233 1.00 44.97 107 TYR F CA 1
ATOM 6394 C C . TYR D 3 107 ? 184.975 189.140 142.218 1.00 48.39 107 TYR F C 1
ATOM 6395 O O . TYR D 3 107 ? 184.777 189.885 143.181 1.00 59.11 107 TYR F O 1
ATOM 6404 N N . TRP D 3 108 ? 185.636 189.517 141.130 1.00 45.78 108 TRP F N 1
ATOM 6405 C CA . TRP D 3 108 ? 186.219 190.841 140.985 1.00 48.02 108 TRP F CA 1
ATOM 6406 C C . TRP D 3 108 ? 185.555 191.564 139.826 1.00 53.85 108 TRP F C 1
ATOM 6407 O O . TRP D 3 108 ? 185.122 190.936 138.856 1.00 59.65 108 TRP F O 1
ATOM 6418 N N . GLY D 3 109 ? 185.468 192.882 139.934 1.00 57.04 109 GLY F N 1
ATOM 6419 C CA . GLY D 3 109 ? 185.050 193.682 138.808 1.00 57.41 109 GLY F CA 1
ATOM 6420 C C . GLY D 3 109 ? 186.169 193.856 137.803 1.00 61.73 109 GLY F C 1
ATOM 6421 O O . GLY D 3 109 ? 187.328 193.532 138.057 1.00 66.36 109 GLY F O 1
ATOM 6422 N N . GLN D 3 110 ? 185.805 194.378 136.630 1.00 64.38 110 GLN F N 1
ATOM 6423 C CA . GLN D 3 110 ? 186.809 194.621 135.600 1.00 64.34 110 GLN F CA 1
ATOM 6424 C C . GLN D 3 110 ? 187.809 195.681 136.035 1.00 63.84 110 GLN F C 1
ATOM 6425 O O . GLN D 3 110 ? 188.960 195.669 135.584 1.00 63.40 110 GLN F O 1
ATOM 6431 N N . GLY D 3 111 ? 187.396 196.594 136.908 1.00 64.90 111 GLY F N 1
ATOM 6432 C CA . GLY D 3 111 ? 188.278 197.635 137.390 1.00 65.15 111 GLY F CA 1
ATOM 6433 C C . GLY D 3 111 ? 188.234 198.875 136.526 1.00 69.52 111 GLY F C 1
ATOM 6434 O O . GLY D 3 111 ? 187.984 198.792 135.321 1.00 71.70 111 GLY F O 1
ATOM 6435 N N . THR D 3 112 ? 188.468 200.035 137.131 1.00 67.80 112 THR F N 1
ATOM 6436 C CA . THR D 3 112 ? 188.555 201.294 136.407 1.00 64.62 112 THR F CA 1
ATOM 6437 C C . THR D 3 112 ? 189.925 201.902 136.653 1.00 69.71 112 THR F C 1
ATOM 6438 O O . THR D 3 112 ? 190.362 202.005 137.802 1.00 69.28 112 THR F O 1
ATOM 6442 N N . SER D 3 113 ? 190.604 202.285 135.577 1.00 76.00 113 SER F N 1
ATOM 6443 C CA . SER D 3 113 ? 191.913 202.910 135.679 1.00 73.03 113 SER F CA 1
ATOM 6444 C C . SER D 3 113 ? 191.722 204.395 135.952 1.00 74.89 113 SER F C 1
ATOM 6445 O O . SER D 3 113 ? 191.054 205.091 135.181 1.00 76.92 113 SER F O 1
ATOM 6448 N N . VAL D 3 114 ? 192.293 204.875 137.052 1.00 76.09 114 VAL F N 1
ATOM 6449 C CA . VAL D 3 114 ? 192.198 206.271 137.450 1.00 78.08 114 VAL F CA 1
ATOM 6450 C C . VAL D 3 114 ? 193.611 206.820 137.545 1.00 81.99 114 VAL F C 1
ATOM 6451 O O . VAL D 3 114 ? 194.454 206.260 138.260 1.00 78.57 114 VAL F O 1
ATOM 6455 N N . THR D 3 115 ? 193.870 207.905 136.824 1.00 90.92 115 THR F N 1
ATOM 6456 C CA . THR D 3 115 ? 195.154 208.583 136.852 1.00 91.33 115 THR F CA 1
ATOM 6457 C C . THR D 3 115 ? 194.970 210.000 137.376 1.00 89.91 115 THR F C 1
ATOM 6458 O O . THR D 3 115 ? 193.939 210.638 137.146 1.00 83.82 115 THR F O 1
ATOM 6462 N N . VAL D 3 116 ? 195.978 210.479 138.095 1.00 96.99 116 VAL F N 1
ATOM 6463 C CA . VAL D 3 116 ? 195.948 211.791 138.725 1.00 97.17 116 VAL F CA 1
ATOM 6464 C C . VAL D 3 116 ? 197.035 212.637 138.080 1.00 97.73 116 VAL F C 1
ATOM 6465 O O . VAL D 3 116 ? 198.230 212.397 138.297 1.00 96.84 116 VAL F O 1
ATOM 6469 N N . SER D 3 117 ? 196.625 213.624 137.287 1.00 109.07 117 SER F N 1
ATOM 6470 C CA . SER D 3 117 ? 197.562 214.515 136.621 1.00 110.15 117 SER F CA 1
ATOM 6471 C C . SER D 3 117 ? 196.830 215.790 136.231 1.00 111.18 117 SER F C 1
ATOM 6472 O O . SER D 3 117 ? 195.598 215.829 136.180 1.00 108.22 117 SER F O 1
ATOM 6475 N N . SER D 3 118 ? 197.609 216.832 135.955 1.00 120.36 118 SER F N 1
ATOM 6476 C CA . SER D 3 118 ? 197.067 218.119 135.541 1.00 119.50 118 SER F CA 1
ATOM 6477 C C . SER D 3 118 ? 196.795 218.194 134.045 1.00 119.34 118 SER F C 1
ATOM 6478 O O . SER D 3 118 ? 196.195 219.173 133.589 1.00 119.59 118 SER F O 1
ATOM 6481 N N . ALA D 3 119 ? 197.213 217.192 133.276 1.00 118.84 119 ALA F N 1
ATOM 6482 C CA . ALA D 3 119 ? 196.969 217.198 131.844 1.00 118.64 119 ALA F CA 1
ATOM 6483 C C . ALA D 3 119 ? 195.486 216.984 131.553 1.00 119.53 119 ALA F C 1
ATOM 6484 O O . ALA D 3 119 ? 194.734 216.445 132.369 1.00 120.46 119 ALA F O 1
ATOM 6486 N N . LYS D 3 120 ? 195.069 217.417 130.368 1.00 119.91 120 LYS F N 1
ATOM 6487 C CA . LYS D 3 120 ? 193.674 217.368 129.962 1.00 120.24 120 LYS F CA 1
ATOM 6488 C C . LYS D 3 120 ? 193.431 216.175 129.047 1.00 120.25 120 LYS F C 1
ATOM 6489 O O . LYS D 3 120 ? 194.362 215.578 128.499 1.00 119.33 120 LYS F O 1
ATOM 6495 N N . THR D 3 121 ? 192.154 215.832 128.895 1.00 122.93 121 THR F N 1
ATOM 6496 C CA . THR D 3 121 ? 191.771 214.710 128.049 1.00 123.79 121 THR F CA 1
ATOM 6497 C C . THR D 3 121 ? 192.063 215.031 126.588 1.00 123.99 121 THR F C 1
ATOM 6498 O O . THR D 3 121 ? 191.724 216.112 126.098 1.00 122.95 121 THR F O 1
ATOM 6502 N N . THR D 3 122 ? 192.692 214.088 125.891 1.00 130.29 122 THR F N 1
ATOM 6503 C CA . THR D 3 122 ? 193.060 214.260 124.499 1.00 130.43 122 THR F CA 1
ATOM 6504 C C . THR D 3 122 ? 192.439 213.154 123.657 1.00 131.38 122 THR F C 1
ATOM 6505 O O . THR D 3 122 ? 192.660 211.968 123.942 1.00 131.21 122 THR F O 1
ATOM 6509 N N . PRO D 3 123 ? 191.659 213.490 122.627 1.00 132.17 123 PRO F N 1
ATOM 6510 C CA . PRO D 3 123 ? 191.072 212.447 121.790 1.00 131.05 123 PRO F CA 1
ATOM 6511 C C . PRO D 3 123 ? 192.149 211.695 121.030 1.00 131.63 123 PRO F C 1
ATOM 6512 O O . PRO D 3 123 ? 193.204 212.261 120.696 1.00 130.96 123 PRO F O 1
ATOM 6516 N N . PRO D 3 124 ? 191.932 210.415 120.741 1.00 134.93 124 PRO F N 1
ATOM 6517 C CA . PRO D 3 124 ? 192.964 209.630 120.058 1.00 134.36 124 PRO F CA 1
ATOM 6518 C C . PRO D 3 124 ? 193.076 209.988 118.586 1.00 135.43 124 PRO F C 1
ATOM 6519 O O . PRO D 3 124 ? 192.122 210.451 117.956 1.00 134.88 124 PRO F O 1
ATOM 6523 N N . SER D 3 125 ? 194.268 209.765 118.039 1.00 138.29 125 SER F N 1
ATOM 6524 C CA . SER D 3 125 ? 194.523 209.895 116.610 1.00 137.77 125 SER F CA 1
ATOM 6525 C C . SER D 3 125 ? 194.783 208.504 116.048 1.00 137.72 125 SER F C 1
ATOM 6526 O O . SER D 3 125 ? 195.724 207.828 116.472 1.00 136.77 125 SER F O 1
ATOM 6529 N N . VAL D 3 126 ? 193.958 208.084 115.094 1.00 139.78 126 VAL F N 1
ATOM 6530 C CA . VAL D 3 126 ? 193.983 206.723 114.572 1.00 140.20 126 VAL F CA 1
ATOM 6531 C C . VAL D 3 126 ? 194.574 206.744 113.170 1.00 140.93 126 VAL F C 1
ATOM 6532 O O . VAL D 3 126 ? 194.158 207.543 112.323 1.00 140.23 126 VAL F O 1
ATOM 6536 N N . TYR D 3 127 ? 195.547 205.866 112.931 1.00 141.88 127 TYR F N 1
ATOM 6537 C CA . TYR D 3 127 ? 196.222 205.749 111.651 1.00 141.66 127 TYR F CA 1
ATOM 6538 C C . TYR D 3 127 ? 196.230 204.295 111.199 1.00 141.61 127 TYR F C 1
ATOM 6539 O O . TYR D 3 127 ? 196.328 203.382 112.031 1.00 142.15 127 TYR F O 1
ATOM 6548 N N . PRO D 3 128 ? 196.124 204.047 109.898 1.00 142.64 128 PRO F N 1
ATOM 6549 C CA . PRO D 3 128 ? 196.221 202.677 109.393 1.00 141.57 128 PRO F CA 1
ATOM 6550 C C . PRO D 3 128 ? 197.666 202.287 109.120 1.00 141.92 128 PRO F C 1
ATOM 6551 O O . PRO D 3 128 ? 198.556 203.129 108.992 1.00 142.31 128 PRO F O 1
ATOM 6555 N N . LEU D 3 129 ? 197.888 200.975 109.033 1.00 146.25 129 LEU F N 1
ATOM 6556 C CA . LEU D 3 129 ? 199.212 200.427 108.739 1.00 146.95 129 LEU F CA 1
ATOM 6557 C C . LEU D 3 129 ? 199.024 199.225 107.820 1.00 147.57 129 LEU F C 1
ATOM 6558 O O . LEU D 3 129 ? 198.717 198.124 108.287 1.00 147.19 129 LEU F O 1
ATOM 6563 N N . ALA D 3 130 ? 199.208 199.445 106.517 1.00 156.07 130 ALA F N 1
ATOM 6564 C CA . ALA D 3 130 ? 199.169 198.438 105.473 1.00 156.50 130 ALA F CA 1
ATOM 6565 C C . ALA D 3 130 ? 200.582 198.095 105.016 1.00 156.79 130 ALA F C 1
ATOM 6566 O O . ALA D 3 130 ? 201.481 198.940 105.074 1.00 156.01 130 ALA F O 1
ATOM 6568 N N . PRO D 3 131 ? 200.814 196.859 104.572 1.00 163.15 131 PRO F N 1
ATOM 6569 C CA . PRO D 3 131 ? 202.157 196.484 104.114 1.00 163.41 131 PRO F CA 1
ATOM 6570 C C . PRO D 3 131 ? 202.599 197.333 102.932 1.00 164.53 131 PRO F C 1
ATOM 6571 O O . PRO D 3 131 ? 201.796 197.711 102.076 1.00 164.46 131 PRO F O 1
ATOM 6575 N N . GLY D 3 132 ? 203.895 197.635 102.895 1.00 176.74 132 GLY F N 1
ATOM 6576 C CA . GLY D 3 132 ? 204.453 198.455 101.839 1.00 177.01 132 GLY F CA 1
ATOM 6577 C C . GLY D 3 132 ? 204.368 197.811 100.472 1.00 178.31 132 GLY F C 1
ATOM 6578 O O . GLY D 3 132 ? 204.999 196.779 100.225 1.00 178.11 132 GLY F O 1
ATOM 6579 N N . SER D 3 133 ? 203.591 198.418 99.581 1.00 184.91 133 SER F N 1
ATOM 6580 C CA . SER D 3 133 ? 203.384 197.933 98.209 1.00 184.72 133 SER F CA 1
ATOM 6581 C C . SER D 3 133 ? 202.827 196.507 98.277 1.00 185.26 133 SER F C 1
ATOM 6582 O O . SER D 3 133 ? 202.180 196.125 99.260 1.00 184.96 133 SER F O 1
ATOM 6585 N N . ALA D 3 134 ? 203.064 195.713 97.234 1.00 189.67 134 ALA F N 1
ATOM 6586 C CA . ALA D 3 134 ? 202.605 194.333 97.175 1.00 189.00 134 ALA F CA 1
ATOM 6587 C C . ALA D 3 134 ? 203.712 193.332 97.479 1.00 189.36 134 ALA F C 1
ATOM 6588 O O . ALA D 3 134 ? 203.525 192.132 97.259 1.00 188.79 134 ALA F O 1
ATOM 6590 N N . ALA D 3 135 ? 204.858 193.797 97.970 1.00 193.84 135 ALA F N 1
ATOM 6591 C CA . ALA D 3 135 ? 205.970 192.903 98.256 1.00 193.37 135 ALA F CA 1
ATOM 6592 C C . ALA D 3 135 ? 205.625 191.958 99.400 1.00 193.78 135 ALA F C 1
ATOM 6593 O O . ALA D 3 135 ? 204.957 192.343 100.365 1.00 193.83 135 ALA F O 1
ATOM 6595 N N . GLN D 3 136 ? 206.088 190.712 99.282 1.00 195.84 136 GLN F N 1
ATOM 6596 C CA . GLN D 3 136 ? 205.869 189.672 100.288 1.00 195.85 136 GLN F CA 1
ATOM 6597 C C . GLN D 3 136 ? 204.375 189.460 100.543 1.00 196.14 136 GLN F C 1
ATOM 6598 O O . GLN D 3 136 ? 203.868 189.655 101.650 1.00 196.05 136 GLN F O 1
ATOM 6604 N N . THR D 3 137 ? 203.670 189.062 99.482 1.00 194.49 137 THR F N 1
ATOM 6605 C CA . THR D 3 137 ? 202.239 188.802 99.600 1.00 194.45 137 THR F CA 1
ATOM 6606 C C . THR D 3 137 ? 201.969 187.641 100.550 1.00 194.49 137 THR F C 1
ATOM 6607 O O . THR D 3 137 ? 201.182 187.769 101.496 1.00 194.02 137 THR F O 1
ATOM 6611 N N . ASN D 3 138 ? 202.624 186.501 100.315 1.00 189.92 138 ASN F N 1
ATOM 6612 C CA . ASN D 3 138 ? 202.520 185.319 101.167 1.00 189.17 138 ASN F CA 1
ATOM 6613 C C . ASN D 3 138 ? 201.075 184.867 101.353 1.00 189.06 138 ASN F C 1
ATOM 6614 O O . ASN D 3 138 ? 200.180 185.289 100.614 1.00 188.83 138 ASN F O 1
ATOM 6619 N N . SER D 3 139 ? 200.846 183.990 102.329 1.00 175.90 139 SER F N 1
ATOM 6620 C CA . SER D 3 139 ? 199.499 183.579 102.705 1.00 175.11 139 SER F CA 1
ATOM 6621 C C . SER D 3 139 ? 198.992 184.291 103.949 1.00 175.06 139 SER F C 1
ATOM 6622 O O . SER D 3 139 ? 197.777 184.430 104.120 1.00 174.21 139 SER F O 1
ATOM 6625 N N . MET D 3 140 ? 199.925 184.724 104.800 1.00 167.63 140 MET F N 1
ATOM 6626 C CA . MET D 3 140 ? 199.540 185.472 106.024 1.00 166.11 140 MET F CA 1
ATOM 6627 C C . MET D 3 140 ? 199.997 186.924 105.875 1.00 165.59 140 MET F C 1
ATOM 6628 O O . MET D 3 140 ? 201.198 187.142 105.623 1.00 165.37 140 MET F O 1
ATOM 6633 N N . VAL D 3 141 ? 199.069 187.869 106.013 1.00 156.87 141 VAL F N 1
ATOM 6634 C CA . VAL D 3 141 ? 199.376 189.285 105.858 1.00 156.45 141 VAL F CA 1
ATOM 6635 C C . VAL D 3 141 ? 199.008 190.000 107.150 1.00 156.18 141 VAL F C 1
ATOM 6636 O O . VAL D 3 141 ? 197.938 189.759 107.721 1.00 156.33 141 VAL F O 1
ATOM 6640 N N . THR D 3 142 ? 199.908 190.860 107.619 1.00 147.57 142 THR F N 1
ATOM 6641 C CA . THR D 3 142 ? 199.749 191.568 108.881 1.00 147.59 142 THR F CA 1
ATOM 6642 C C . THR D 3 142 ? 199.279 192.989 108.605 1.00 147.92 142 THR F C 1
ATOM 6643 O O . THR D 3 142 ? 199.799 193.656 107.705 1.00 148.00 142 THR F O 1
ATOM 6647 N N . LEU D 3 143 ? 198.282 193.433 109.363 1.00 147.73 143 LEU F N 1
ATOM 6648 C CA . LEU D 3 143 ? 197.754 194.786 109.300 1.00 147.26 143 LEU F CA 1
ATOM 6649 C C . LEU D 3 143 ? 197.867 195.423 110.678 1.00 148.28 143 LEU F C 1
ATOM 6650 O O . LEU D 3 143 ? 197.953 194.729 111.694 1.00 148.42 143 LEU F O 1
ATOM 6655 N N . GLY D 3 144 ? 197.875 196.748 110.715 1.00 149.95 144 GLY F N 1
ATOM 6656 C CA . GLY D 3 144 ? 198.084 197.457 111.963 1.00 148.82 144 GLY F CA 1
ATOM 6657 C C . GLY D 3 144 ? 197.179 198.661 112.102 1.00 148.56 144 GLY F C 1
ATOM 6658 O O . GLY D 3 144 ? 196.810 199.311 111.123 1.00 149.89 144 GLY F O 1
ATOM 6659 N N . CYS D 3 145 ? 196.838 198.958 113.352 1.00 142.02 145 CYS F N 1
ATOM 6660 C CA . CYS D 3 145 ? 196.117 200.168 113.723 1.00 142.52 145 CYS F CA 1
ATOM 6661 C C . CYS D 3 145 ? 196.929 200.901 114.783 1.00 142.23 145 CYS F C 1
ATOM 6662 O O . CYS D 3 145 ? 197.305 200.308 115.801 1.00 142.80 145 CYS F O 1
ATOM 6665 N N . LEU D 3 146 ? 197.207 202.180 114.539 1.00 138.14 146 LEU F N 1
ATOM 6666 C CA . LEU D 3 146 ? 198.053 202.988 115.408 1.00 138.31 146 LEU F CA 1
ATOM 6667 C C . LEU D 3 146 ? 197.203 204.043 116.102 1.00 138.77 146 LEU F C 1
ATOM 6668 O O . LEU D 3 146 ? 196.489 204.801 115.439 1.00 137.94 146 LEU F O 1
ATOM 6673 N N . VAL D 3 147 ? 197.282 204.093 117.429 1.00 136.05 147 VAL F N 1
ATOM 6674 C CA . VAL D 3 147 ? 196.532 205.049 118.237 1.00 135.23 147 VAL F CA 1
ATOM 6675 C C . VAL D 3 147 ? 197.558 205.940 118.923 1.00 136.17 147 VAL F C 1
ATOM 6676 O O . VAL D 3 147 ? 198.170 205.546 119.921 1.00 136.55 147 VAL F O 1
ATOM 6680 N N . LYS D 3 148 ? 197.746 207.146 118.403 1.00 133.58 148 LYS F N 1
ATOM 6681 C CA . LYS D 3 148 ? 198.749 208.067 118.911 1.00 133.22 148 LYS F CA 1
ATOM 6682 C C . LYS D 3 148 ? 198.080 209.305 119.489 1.00 132.42 148 LYS F C 1
ATOM 6683 O O . LYS D 3 148 ? 197.008 209.722 119.037 1.00 131.39 148 LYS F O 1
ATOM 6689 N N . GLY D 3 149 ? 198.723 209.886 120.500 1.00 129.94 149 GLY F N 1
ATOM 6690 C CA . GLY D 3 149 ? 198.300 211.176 121.004 1.00 130.05 149 GLY F CA 1
ATOM 6691 C C . GLY D 3 149 ? 196.943 211.177 121.676 1.00 131.04 149 GLY F C 1
ATOM 6692 O O . GLY D 3 149 ? 196.130 212.077 121.448 1.00 130.49 149 GLY F O 1
ATOM 6693 N N . TYR D 3 150 ? 196.687 210.170 122.505 1.00 131.18 150 TYR F N 1
ATOM 6694 C CA . TYR D 3 150 ? 195.511 210.137 123.357 1.00 129.67 150 TYR F CA 1
ATOM 6695 C C . TYR D 3 150 ? 195.922 210.192 124.821 1.00 128.77 150 TYR F C 1
ATOM 6696 O O . TYR D 3 150 ? 197.029 209.788 125.191 1.00 128.64 150 TYR F O 1
ATOM 6705 N N . PHE D 3 151 ? 195.011 210.705 125.650 1.00 123.09 151 PHE F N 1
ATOM 6706 C CA . PHE D 3 151 ? 195.235 210.821 127.081 1.00 123.75 151 PHE F CA 1
ATOM 6707 C C . PHE D 3 151 ? 193.887 211.004 127.753 1.00 123.98 151 PHE F C 1
ATOM 6708 O O . PHE D 3 151 ? 193.063 211.779 127.248 1.00 122.98 151 PHE F O 1
ATOM 6716 N N . PRO D 3 152 ? 193.620 210.324 128.872 1.00 120.42 152 PRO F N 1
ATOM 6717 C CA . PRO D 3 152 ? 194.465 209.334 129.548 1.00 118.04 152 PRO F CA 1
ATOM 6718 C C . PRO D 3 152 ? 194.224 207.916 129.045 1.00 118.80 152 PRO F C 1
ATOM 6719 O O . PRO D 3 152 ? 193.646 207.708 127.985 1.00 118.51 152 PRO F O 1
ATOM 6723 N N . GLU D 3 153 ? 194.670 206.922 129.797 1.00 123.10 153 GLU F N 1
ATOM 6724 C CA . GLU D 3 153 ? 194.448 205.516 129.508 1.00 123.62 153 GLU F CA 1
ATOM 6725 C C . GLU D 3 153 ? 193.074 205.087 130.006 1.00 124.02 153 GLU F C 1
ATOM 6726 O O . GLU D 3 153 ? 192.504 205.718 130.901 1.00 123.69 153 GLU F O 1
ATOM 6732 N N . PRO D 3 154 ? 192.503 204.008 129.450 1.00 125.09 154 PRO F N 1
ATOM 6733 C CA . PRO D 3 154 ? 192.951 203.208 128.309 1.00 124.97 154 PRO F CA 1
ATOM 6734 C C . PRO D 3 154 ? 192.099 203.423 127.062 1.00 124.97 154 PRO F C 1
ATOM 6735 O O . PRO D 3 154 ? 191.209 204.268 127.042 1.00 124.82 154 PRO F O 1
ATOM 6739 N N . VAL D 3 155 ? 192.361 202.663 126.001 1.00 126.21 155 VAL F N 1
ATOM 6740 C CA . VAL D 3 155 ? 191.508 202.623 124.821 1.00 126.13 155 VAL F CA 1
ATOM 6741 C C . VAL D 3 155 ? 191.240 201.167 124.476 1.00 126.42 155 VAL F C 1
ATOM 6742 O O . VAL D 3 155 ? 192.115 200.309 124.639 1.00 124.43 155 VAL F O 1
ATOM 6746 N N . THR D 3 156 ? 190.031 200.890 124.004 1.00 134.23 156 THR F N 1
ATOM 6747 C CA . THR D 3 156 ? 189.658 199.556 123.553 1.00 134.65 156 THR F CA 1
ATOM 6748 C C . THR D 3 156 ? 189.865 199.478 122.046 1.00 134.20 156 THR F C 1
ATOM 6749 O O . THR D 3 156 ? 189.263 200.249 121.293 1.00 133.48 156 THR F O 1
ATOM 6753 N N . VAL D 3 157 ? 190.718 198.556 121.611 1.00 133.66 157 VAL F N 1
ATOM 6754 C CA . VAL D 3 157 ? 191.029 198.372 120.199 1.00 133.39 157 VAL F CA 1
ATOM 6755 C C . VAL D 3 157 ? 190.516 197.004 119.781 1.00 133.93 157 VAL F C 1
ATOM 6756 O O . VAL D 3 157 ? 190.921 195.982 120.349 1.00 133.24 157 VAL F O 1
ATOM 6760 N N . THR D 3 158 ? 189.632 196.985 118.790 1.00 140.46 158 THR F N 1
ATOM 6761 C CA . THR D 3 158 ? 189.052 195.756 118.272 1.00 139.93 158 THR F CA 1
ATOM 6762 C C . THR D 3 158 ? 189.196 195.734 116.758 1.00 140.20 158 THR F C 1
ATOM 6763 O O . THR D 3 158 ? 189.478 196.752 116.122 1.00 141.01 158 THR F O 1
ATOM 6767 N N . TRP D 3 159 ? 189.004 194.554 116.179 1.00 141.05 159 TRP F N 1
ATOM 6768 C CA . TRP D 3 159 ? 189.087 194.365 114.737 1.00 142.07 159 TRP F CA 1
ATOM 6769 C C . TRP D 3 159 ? 187.796 193.719 114.258 1.00 142.65 159 TRP F C 1
ATOM 6770 O O . TRP D 3 159 ? 187.408 192.658 114.760 1.00 142.08 159 TRP F O 1
ATOM 6781 N N . ASN D 3 160 ? 187.140 194.359 113.288 1.00 146.23 160 ASN F N 1
ATOM 6782 C CA . ASN D 3 160 ? 185.870 193.880 112.740 1.00 146.07 160 ASN F CA 1
ATOM 6783 C C . ASN D 3 160 ? 184.830 193.681 113.839 1.00 146.16 160 ASN F C 1
ATOM 6784 O O . ASN D 3 160 ? 184.121 192.672 113.879 1.00 145.41 160 ASN F O 1
ATOM 6789 N N . SER D 3 161 ? 184.745 194.659 114.743 1.00 145.52 161 SER F N 1
ATOM 6790 C CA . SER D 3 161 ? 183.779 194.654 115.843 1.00 145.25 161 SER F CA 1
ATOM 6791 C C . SER D 3 161 ? 183.914 193.410 116.716 1.00 144.74 161 SER F C 1
ATOM 6792 O O . SER D 3 161 ? 182.927 192.907 117.258 1.00 143.24 161 SER F O 1
ATOM 6795 N N . GLY D 3 162 ? 185.138 192.902 116.856 1.00 146.96 162 GLY F N 1
ATOM 6796 C CA . GLY D 3 162 ? 185.403 191.753 117.691 1.00 147.13 162 GLY F CA 1
ATOM 6797 C C . GLY D 3 162 ? 185.259 190.411 117.007 1.00 147.66 162 GLY F C 1
ATOM 6798 O O . GLY D 3 162 ? 185.668 189.396 117.586 1.00 147.44 162 GLY F O 1
ATOM 6799 N N . SER D 3 163 ? 184.687 190.368 115.801 1.00 148.96 163 SER F N 1
ATOM 6800 C CA . SER D 3 163 ? 184.543 189.095 115.102 1.00 149.09 163 SER F CA 1
ATOM 6801 C C . SER D 3 163 ? 185.901 188.499 114.755 1.00 149.20 163 SER F C 1
ATOM 6802 O O . SER D 3 163 ? 186.117 187.293 114.921 1.00 148.69 163 SER F O 1
ATOM 6805 N N . LEU D 3 164 ? 186.828 189.326 114.274 1.00 147.76 164 LEU F N 1
ATOM 6806 C CA . LEU D 3 164 ? 188.188 188.879 113.979 1.00 147.38 164 LEU F CA 1
ATOM 6807 C C . LEU D 3 164 ? 189.013 189.051 115.254 1.00 147.85 164 LEU F C 1
ATOM 6808 O O . LEU D 3 164 ? 189.562 190.114 115.553 1.00 148.07 164 LEU F O 1
ATOM 6813 N N . SER D 3 165 ? 189.057 187.980 116.044 1.00 145.28 165 SER F N 1
ATOM 6814 C CA . SER D 3 165 ? 189.757 187.980 117.320 1.00 145.19 165 SER F CA 1
ATOM 6815 C C . SER D 3 165 ? 190.966 187.058 117.339 1.00 144.52 165 SER F C 1
ATOM 6816 O O . SER D 3 165 ? 191.652 186.979 118.364 1.00 144.25 165 SER F O 1
ATOM 6819 N N . SER D 3 166 ? 191.250 186.362 116.242 1.00 138.75 166 SER F N 1
ATOM 6820 C CA . SER D 3 166 ? 192.377 185.445 116.166 1.00 138.61 166 SER F CA 1
ATOM 6821 C C . SER D 3 166 ? 193.561 186.150 115.519 1.00 138.47 166 SER F C 1
ATOM 6822 O O . SER D 3 166 ? 193.417 186.773 114.461 1.00 138.79 166 SER F O 1
ATOM 6825 N N . GLY D 3 167 ? 194.725 186.050 116.155 1.00 133.24 167 GLY F N 1
ATOM 6826 C CA . GLY D 3 167 ? 195.906 186.718 115.654 1.00 132.96 167 GLY F CA 1
ATOM 6827 C C . GLY D 3 167 ? 195.965 188.199 115.938 1.00 133.74 167 GLY F C 1
ATOM 6828 O O . GLY D 3 167 ? 196.835 188.887 115.396 1.00 134.03 167 GLY F O 1
ATOM 6829 N N . VAL D 3 168 ? 195.068 188.715 116.774 1.00 127.71 168 VAL F N 1
ATOM 6830 C CA . VAL D 3 168 ? 195.050 190.124 117.144 1.00 126.86 168 VAL F CA 1
ATOM 6831 C C . VAL D 3 168 ? 195.949 190.312 118.355 1.00 125.39 168 VAL F C 1
ATOM 6832 O O . VAL D 3 168 ? 195.702 189.730 119.418 1.00 125.98 168 VAL F O 1
ATOM 6836 N N . HIS D 3 169 ? 196.992 191.122 118.197 1.00 120.71 169 HIS F N 1
ATOM 6837 C CA . HIS D 3 169 ? 197.973 191.362 119.250 1.00 120.67 169 HIS F CA 1
ATOM 6838 C C . HIS D 3 169 ? 198.031 192.860 119.514 1.00 121.62 169 HIS F C 1
ATOM 6839 O O . HIS D 3 169 ? 198.481 193.629 118.657 1.00 123.44 169 HIS F O 1
ATOM 6846 N N . THR D 3 170 ? 197.575 193.272 120.692 1.00 117.04 170 THR F N 1
ATOM 6847 C CA . THR D 3 170 ? 197.584 194.671 121.096 1.00 117.18 170 THR F CA 1
ATOM 6848 C C . THR D 3 170 ? 198.720 194.899 122.083 1.00 116.70 170 THR F C 1
ATOM 6849 O O . THR D 3 170 ? 198.874 194.143 123.046 1.00 117.23 170 THR F O 1
ATOM 6853 N N . PHE D 3 171 ? 199.497 195.924 121.842 1.00 119.10 171 PHE F N 1
ATOM 6854 C CA . PHE D 3 171 ? 200.700 196.213 122.601 1.00 119.12 171 PHE F CA 1
ATOM 6855 C C . PHE D 3 171 ? 200.435 197.278 123.657 1.00 119.94 171 PHE F C 1
ATOM 6856 O O . PHE D 3 171 ? 199.589 198.154 123.464 1.00 120.99 171 PHE F O 1
ATOM 6864 N N . PRO D 3 172 ? 201.137 197.214 124.787 1.00 118.67 172 PRO F N 1
ATOM 6865 C CA . PRO D 3 172 ? 200.951 198.229 125.830 1.00 118.19 172 PRO F CA 1
ATOM 6866 C C . PRO D 3 172 ? 201.345 199.616 125.347 1.00 118.97 172 PRO F C 1
ATOM 6867 O O . PRO D 3 172 ? 202.232 199.780 124.507 1.00 119.66 172 PRO F O 1
ATOM 6871 N N . ALA D 3 173 ? 200.668 200.621 125.894 1.00 124.85 173 ALA F N 1
ATOM 6872 C CA . ALA D 3 173 ? 200.925 202.000 125.515 1.00 126.96 173 ALA F CA 1
ATOM 6873 C C . ALA D 3 173 ? 202.250 202.487 126.095 1.00 127.51 173 ALA F C 1
ATOM 6874 O O . ALA D 3 173 ? 202.764 201.961 127.085 1.00 125.98 173 ALA F O 1
ATOM 6876 N N . VAL D 3 174 ? 202.801 203.515 125.454 1.00 134.90 174 VAL F N 1
ATOM 6877 C CA . VAL D 3 174 ? 204.049 204.144 125.865 1.00 133.38 174 VAL F CA 1
ATOM 6878 C C . VAL D 3 174 ? 203.775 205.623 126.095 1.00 133.93 174 VAL F C 1
ATOM 6879 O O . VAL D 3 174 ? 203.111 206.270 125.275 1.00 133.66 174 VAL F O 1
ATOM 6883 N N . LEU D 3 175 ? 204.269 206.146 127.216 1.00 138.86 175 LEU F N 1
ATOM 6884 C CA . LEU D 3 175 ? 204.068 207.540 127.596 1.00 139.54 175 LEU F CA 1
ATOM 6885 C C . LEU D 3 175 ? 205.243 208.370 127.089 1.00 140.16 175 LEU F C 1
ATOM 6886 O O . LEU D 3 175 ? 206.387 208.159 127.504 1.00 140.34 175 LEU F O 1
ATOM 6891 N N . GLN D 3 176 ? 204.960 209.309 126.190 1.00 146.71 176 GLN F N 1
ATOM 6892 C CA . GLN D 3 176 ? 205.937 210.304 125.769 1.00 146.78 176 GLN F CA 1
ATOM 6893 C C . GLN D 3 176 ? 205.230 211.644 125.627 1.00 147.55 176 GLN F C 1
ATOM 6894 O O . GLN D 3 176 ? 204.113 211.707 125.105 1.00 148.74 176 GLN F O 1
ATOM 6900 N N . SER D 3 177 ? 205.872 212.703 126.123 1.00 151.38 177 SER F N 1
ATOM 6901 C CA . SER D 3 177 ? 205.317 214.057 126.080 1.00 152.29 177 SER F CA 1
ATOM 6902 C C . SER D 3 177 ? 203.918 214.107 126.691 1.00 152.69 177 SER F C 1
ATOM 6903 O O . SER D 3 177 ? 203.017 214.773 126.177 1.00 152.97 177 SER F O 1
ATOM 6906 N N . ASP D 3 178 ? 203.736 213.376 127.794 1.00 147.84 178 ASP F N 1
ATOM 6907 C CA . ASP D 3 178 ? 202.475 213.317 128.531 1.00 147.46 178 ASP F CA 1
ATOM 6908 C C . ASP D 3 178 ? 201.331 212.762 127.687 1.00 146.55 178 ASP F C 1
ATOM 6909 O O . ASP D 3 178 ? 200.165 212.849 128.085 1.00 146.68 178 ASP F O 1
ATOM 6914 N N . LEU D 3 179 ? 201.645 212.198 126.527 1.00 139.70 179 LEU F N 1
ATOM 6915 C CA . LEU D 3 179 ? 200.665 211.552 125.667 1.00 139.52 179 LEU F CA 1
ATOM 6916 C C . LEU D 3 179 ? 201.016 210.077 125.511 1.00 139.30 179 LEU F C 1
ATOM 6917 O O . LEU D 3 179 ? 202.106 209.630 125.872 1.00 138.78 179 LEU F O 1
ATOM 6922 N N . TYR D 3 180 ? 200.075 209.316 124.961 1.00 132.44 180 TYR F N 1
ATOM 6923 C CA . TYR D 3 180 ? 200.196 207.868 124.886 1.00 132.15 180 TYR F CA 1
ATOM 6924 C C . TYR D 3 180 ? 200.245 207.396 123.439 1.00 132.76 180 TYR F C 1
ATOM 6925 O O . TYR D 3 180 ? 199.571 207.954 122.562 1.00 133.15 180 TYR F O 1
ATOM 6934 N N . THR D 3 181 ? 201.053 206.362 123.205 1.00 135.96 181 THR F N 1
ATOM 6935 C CA . THR D 3 181 ? 201.187 205.724 121.901 1.00 137.37 181 THR F CA 1
ATOM 6936 C C . THR D 3 181 ? 200.860 204.244 122.040 1.00 135.90 181 THR F C 1
ATOM 6937 O O . THR D 3 181 ? 201.365 203.580 122.949 1.00 135.29 181 THR F O 1
ATOM 6941 N N . LEU D 3 182 ? 200.026 203.730 121.138 1.00 130.23 182 LEU F N 1
ATOM 6942 C CA . LEU D 3 182 ? 199.556 202.356 121.208 1.00 129.64 182 LEU F CA 1
ATOM 6943 C C . LEU D 3 182 ? 199.508 201.772 119.803 1.00 129.42 182 LEU F C 1
ATOM 6944 O O . LEU D 3 182 ? 199.211 202.476 118.836 1.00 128.84 182 LEU F O 1
ATOM 6949 N N . SER D 3 183 ? 199.784 200.475 119.698 1.00 129.44 183 SER F N 1
ATOM 6950 C CA . SER D 3 183 ? 199.781 199.789 118.415 1.00 129.68 183 SER F CA 1
ATOM 6951 C C . SER D 3 183 ? 199.012 198.481 118.526 1.00 128.73 183 SER F C 1
ATOM 6952 O O . SER D 3 183 ? 199.029 197.820 119.567 1.00 129.65 183 SER F O 1
ATOM 6955 N N . SER D 3 184 ? 198.337 198.111 117.439 1.00 130.06 184 SER F N 1
ATOM 6956 C CA . SER D 3 184 ? 197.628 196.840 117.367 1.00 130.22 184 SER F CA 1
ATOM 6957 C C . SER D 3 184 ? 197.945 196.172 116.041 1.00 131.17 184 SER F C 1
ATOM 6958 O O . SER D 3 184 ? 197.881 196.818 114.992 1.00 131.98 184 SER F O 1
ATOM 6961 N N . SER D 3 185 ? 198.278 194.885 116.089 1.00 132.27 185 SER F N 1
ATOM 6962 C CA . SER D 3 185 ? 198.630 194.115 114.905 1.00 132.01 185 SER F CA 1
ATOM 6963 C C . SER D 3 185 ? 197.711 192.908 114.786 1.00 132.58 185 SER F C 1
ATOM 6964 O O . SER D 3 185 ? 197.390 192.259 115.786 1.00 133.09 185 SER F O 1
ATOM 6967 N N . VAL D 3 186 ? 197.289 192.614 113.560 1.00 141.02 186 VAL F N 1
ATOM 6968 C CA . VAL D 3 186 ? 196.377 191.512 113.283 1.00 141.38 186 VAL F CA 1
ATOM 6969 C C . VAL D 3 186 ? 196.890 190.733 112.079 1.00 142.47 186 VAL F C 1
ATOM 6970 O O . VAL D 3 186 ? 197.344 191.321 111.092 1.00 143.09 186 VAL F O 1
ATOM 6974 N N . THR D 3 187 ? 196.824 189.408 112.166 1.00 150.09 187 THR F N 1
ATOM 6975 C CA . THR D 3 187 ? 197.223 188.523 111.080 1.00 150.87 187 THR F CA 1
ATOM 6976 C C . THR D 3 187 ? 195.974 187.990 110.392 1.00 151.21 187 THR F C 1
ATOM 6977 O O . THR D 3 187 ? 195.091 187.429 111.048 1.00 151.47 187 THR F O 1
ATOM 6981 N N . VAL D 3 188 ? 195.903 188.169 109.076 1.00 157.08 188 VAL F N 1
ATOM 6982 C CA . VAL D 3 188 ? 194.712 187.818 108.304 1.00 157.29 188 VAL F CA 1
ATOM 6983 C C . VAL D 3 188 ? 195.143 187.059 107.058 1.00 157.64 188 VAL F C 1
ATOM 6984 O O . VAL D 3 188 ? 196.244 187.271 106.531 1.00 157.43 188 VAL F O 1
ATOM 6988 N N . PRO D 3 189 ? 194.318 186.115 106.600 1.00 162.02 189 PRO F N 1
ATOM 6989 C CA . PRO D 3 189 ? 194.630 185.422 105.344 1.00 162.10 189 PRO F CA 1
ATOM 6990 C C . PRO D 3 189 ? 194.759 186.393 104.180 1.00 161.97 189 PRO F C 1
ATOM 6991 O O . PRO D 3 189 ? 194.024 187.377 104.079 1.00 161.43 189 PRO F O 1
ATOM 6995 N N . SER D 3 190 ? 195.716 186.102 103.295 1.00 164.43 190 SER F N 1
ATOM 6996 C CA . SER D 3 190 ? 195.975 186.983 102.163 1.00 164.54 190 SER F CA 1
ATOM 6997 C C . SER D 3 190 ? 194.850 186.935 101.139 1.00 164.86 190 SER F C 1
ATOM 6998 O O . SER D 3 190 ? 194.623 187.917 100.424 1.00 165.17 190 SER F O 1
ATOM 7001 N N . SER D 3 191 ? 194.140 185.809 101.048 1.00 162.77 191 SER F N 1
ATOM 7002 C CA . SER D 3 191 ? 193.029 185.710 100.111 1.00 162.67 191 SER F CA 1
ATOM 7003 C C . SER D 3 191 ? 191.843 186.566 100.532 1.00 162.57 191 SER F C 1
ATOM 7004 O O . SER D 3 191 ? 191.008 186.906 99.686 1.00 162.82 191 SER F O 1
ATOM 7007 N N . THR D 3 192 ? 191.750 186.922 101.810 1.00 160.04 192 THR F N 1
ATOM 7008 C CA . THR D 3 192 ? 190.645 187.718 102.323 1.00 159.75 192 THR F CA 1
ATOM 7009 C C . THR D 3 192 ? 190.955 189.208 102.382 1.00 159.25 192 THR F C 1
ATOM 7010 O O . THR D 3 192 ? 190.095 189.986 102.805 1.00 158.29 192 THR F O 1
ATOM 7014 N N . TRP D 3 193 ? 192.156 189.629 101.978 1.00 158.04 193 TRP F N 1
ATOM 7015 C CA . TRP D 3 193 ? 192.505 191.041 101.973 1.00 158.32 193 TRP F CA 1
ATOM 7016 C C . TRP D 3 193 ? 193.183 191.369 100.646 1.00 158.62 193 TRP F C 1
ATOM 7017 O O . TRP D 3 193 ? 194.110 190.650 100.232 1.00 158.22 193 TRP F O 1
ATOM 7028 N N . PRO D 3 194 ? 192.759 192.436 99.960 1.00 159.83 194 PRO F N 1
ATOM 7029 C CA . PRO D 3 194 ? 191.672 193.359 100.315 1.00 159.65 194 PRO F CA 1
ATOM 7030 C C . PRO D 3 194 ? 190.318 192.863 99.823 1.00 159.47 194 PRO F C 1
ATOM 7031 O O . PRO D 3 194 ? 189.413 193.656 99.578 1.00 158.60 194 PRO F O 1
ATOM 7035 N N . SER D 3 195 ? 190.159 191.546 99.664 1.00 159.19 195 SER F N 1
ATOM 7036 C CA . SER D 3 195 ? 188.891 191.002 99.189 1.00 158.94 195 SER F CA 1
ATOM 7037 C C . SER D 3 195 ? 187.764 191.266 100.180 1.00 159.01 195 SER F C 1
ATOM 7038 O O . SER D 3 195 ? 186.650 191.626 99.780 1.00 158.32 195 SER F O 1
ATOM 7041 N N . GLU D 3 196 ? 188.031 191.096 101.471 1.00 160.12 196 GLU F N 1
ATOM 7042 C CA . GLU D 3 196 ? 187.040 191.310 102.514 1.00 160.26 196 GLU F CA 1
ATOM 7043 C C . GLU D 3 196 ? 187.345 192.598 103.267 1.00 160.41 196 GLU F C 1
ATOM 7044 O O . GLU D 3 196 ? 188.507 192.967 103.458 1.00 158.94 196 GLU F O 1
ATOM 7050 N N . THR D 3 197 ? 186.285 193.280 103.694 1.00 161.19 197 THR F N 1
ATOM 7051 C CA . THR D 3 197 ? 186.423 194.551 104.393 1.00 160.61 197 THR F CA 1
ATOM 7052 C C . THR D 3 197 ? 186.872 194.302 105.827 1.00 160.58 197 THR F C 1
ATOM 7053 O O . THR D 3 197 ? 186.215 193.566 106.572 1.00 160.41 197 THR F O 1
ATOM 7057 N N . VAL D 3 198 ? 187.987 194.916 106.214 1.00 155.35 198 VAL F N 1
ATOM 7058 C CA . VAL D 3 198 ? 188.526 194.808 107.564 1.00 154.77 198 VAL F CA 1
ATOM 7059 C C . VAL D 3 198 ? 188.754 196.214 108.102 1.00 154.47 198 VAL F C 1
ATOM 7060 O O . VAL D 3 198 ? 189.145 197.118 107.353 1.00 153.52 198 VAL F O 1
ATOM 7064 N N . THR D 3 199 ? 188.460 196.408 109.384 1.00 151.50 199 THR F N 1
ATOM 7065 C CA . THR D 3 199 ? 188.547 197.714 110.017 1.00 151.44 199 THR F CA 1
ATOM 7066 C C . THR D 3 199 ? 189.074 197.573 111.437 1.00 151.38 199 THR F C 1
ATOM 7067 O O . THR D 3 199 ? 188.949 196.516 112.063 1.00 151.15 199 THR F O 1
ATOM 7071 N N . CYS D 3 200 ? 189.676 198.648 111.936 1.00 148.61 200 CYS F N 1
ATOM 7072 C CA . CYS D 3 200 ? 190.105 198.738 113.325 1.00 146.70 200 CYS F CA 1
ATOM 7073 C C . CYS D 3 200 ? 189.233 199.757 114.047 1.00 146.99 200 CYS F C 1
ATOM 7074 O O . CYS D 3 200 ? 189.044 200.880 113.563 1.00 147.21 200 CYS F O 1
ATOM 7077 N N . ASN D 3 201 ? 188.680 199.351 115.185 1.00 143.74 201 ASN F N 1
ATOM 7078 C CA . ASN D 3 201 ? 187.802 200.186 115.991 1.00 143.89 201 ASN F CA 1
ATOM 7079 C C . ASN D 3 201 ? 188.546 200.583 117.257 1.00 143.56 201 ASN F C 1
ATOM 7080 O O . ASN D 3 201 ? 188.970 199.717 118.030 1.00 143.12 201 ASN F O 1
ATOM 7085 N N . VAL D 3 202 ? 188.700 201.886 117.461 1.00 141.31 202 VAL F N 1
ATOM 7086 C CA . VAL D 3 202 ? 189.363 202.444 118.631 1.00 141.45 202 VAL F CA 1
ATOM 7087 C C . VAL D 3 202 ? 188.327 203.229 119.419 1.00 141.69 202 VAL F C 1
ATOM 7088 O O . VAL D 3 202 ? 187.758 204.208 118.915 1.00 141.05 202 VAL F O 1
ATOM 7092 N N . ALA D 3 203 ? 188.085 202.802 120.654 1.00 138.80 203 ALA F N 1
ATOM 7093 C CA . ALA D 3 203 ? 187.122 203.436 121.541 1.00 138.23 203 ALA F CA 1
ATOM 7094 C C . ALA D 3 203 ? 187.872 204.054 122.710 1.00 137.64 203 ALA F C 1
ATOM 7095 O O . ALA D 3 203 ? 188.600 203.358 123.426 1.00 137.15 203 ALA F O 1
ATOM 7097 N N . HIS D 3 204 ? 187.693 205.358 122.891 1.00 132.33 204 HIS F N 1
ATOM 7098 C CA . HIS D 3 204 ? 188.300 206.104 123.992 1.00 131.42 204 HIS F CA 1
ATOM 7099 C C . HIS D 3 204 ? 187.188 206.665 124.863 1.00 131.95 204 HIS F C 1
ATOM 7100 O O . HIS D 3 204 ? 186.579 207.693 124.514 1.00 131.74 204 HIS F O 1
ATOM 7107 N N . PRO D 3 205 ? 186.866 206.014 125.985 1.00 130.52 205 PRO F N 1
ATOM 7108 C CA . PRO D 3 205 ? 185.772 206.513 126.833 1.00 130.71 205 PRO F CA 1
ATOM 7109 C C . PRO D 3 205 ? 186.052 207.867 127.456 1.00 130.70 205 PRO F C 1
ATOM 7110 O O . PRO D 3 205 ? 185.106 208.629 127.693 1.00 130.46 205 PRO F O 1
ATOM 7114 N N . ALA D 3 206 ? 187.316 208.185 127.745 1.00 130.58 206 ALA F N 1
ATOM 7115 C CA . ALA D 3 206 ? 187.628 209.453 128.398 1.00 130.91 206 ALA F CA 1
ATOM 7116 C C . ALA D 3 206 ? 187.245 210.639 127.521 1.00 132.86 206 ALA F C 1
ATOM 7117 O O . ALA D 3 206 ? 186.650 211.610 128.002 1.00 132.71 206 ALA F O 1
ATOM 7119 N N . SER D 3 207 ? 187.580 210.582 126.234 1.00 140.90 207 SER F N 1
ATOM 7120 C CA . SER D 3 207 ? 187.190 211.613 125.283 1.00 140.53 207 SER F CA 1
ATOM 7121 C C . SER D 3 207 ? 185.941 211.242 124.498 1.00 140.73 207 SER F C 1
ATOM 7122 O O . SER D 3 207 ? 185.500 212.031 123.655 1.00 141.01 207 SER F O 1
ATOM 7125 N N . SER D 3 208 ? 185.365 210.065 124.755 1.00 142.65 208 SER F N 1
ATOM 7126 C CA . SER D 3 208 ? 184.148 209.607 124.086 1.00 142.92 208 SER F CA 1
ATOM 7127 C C . SER D 3 208 ? 184.335 209.575 122.569 1.00 143.91 208 SER F C 1
ATOM 7128 O O . SER D 3 208 ? 183.705 210.323 121.821 1.00 143.13 208 SER F O 1
ATOM 7131 N N . THR D 3 209 ? 185.249 208.715 122.106 1.00 144.21 209 THR F N 1
ATOM 7132 C CA . THR D 3 209 ? 185.566 208.689 120.652 1.00 143.52 209 THR F CA 1
ATOM 7133 C C . THR D 3 209 ? 185.634 207.249 120.138 1.00 143.52 209 THR F C 1
ATOM 7134 O O . THR D 3 209 ? 186.405 206.461 120.712 1.00 143.17 209 THR F O 1
ATOM 7138 N N . LYS D 3 210 ? 184.866 206.931 119.092 1.00 144.21 210 LYS F N 1
ATOM 7139 C CA . LYS D 3 210 ? 184.910 205.575 118.479 1.00 144.00 210 LYS F CA 1
ATOM 7140 C C . LYS D 3 210 ? 185.298 205.719 117.004 1.00 143.20 210 LYS F C 1
ATOM 7141 O O . LYS D 3 210 ? 184.499 206.296 116.243 1.00 142.60 210 LYS F O 1
ATOM 7147 N N . VAL D 3 211 ? 186.475 205.218 116.619 1.00 146.91 211 VAL F N 1
ATOM 7148 C CA . VAL D 3 211 ? 186.956 205.384 115.214 1.00 147.83 211 VAL F CA 1
ATOM 7149 C C . VAL D 3 211 ? 186.989 204.017 114.524 1.00 148.17 211 VAL F C 1
ATOM 7150 O O . VAL D 3 211 ? 187.849 203.198 114.895 1.00 148.13 211 VAL F O 1
ATOM 7154 N N . ASP D 3 212 ? 186.096 203.790 113.556 1.00 150.52 212 ASP F N 1
ATOM 7155 C CA . ASP D 3 212 ? 186.101 202.517 112.785 1.00 150.25 212 ASP F CA 1
ATOM 7156 C C . ASP D 3 212 ? 186.902 202.738 111.500 1.00 150.23 212 ASP F C 1
ATOM 7157 O O . ASP D 3 212 ? 186.286 202.746 110.417 1.00 149.77 212 ASP F O 1
ATOM 7162 N N . LYS D 3 213 ? 188.220 202.902 111.619 1.00 149.95 213 LYS F N 1
ATOM 7163 C CA . LYS D 3 213 ? 189.067 203.180 110.469 1.00 150.37 213 LYS F CA 1
ATOM 7164 C C . LYS D 3 213 ? 189.189 201.936 109.602 1.00 150.84 213 LYS F C 1
ATOM 7165 O O . LYS D 3 213 ? 189.611 200.877 110.080 1.00 150.40 213 LYS F O 1
ATOM 7171 N N . LYS D 3 214 ? 188.819 202.072 108.333 1.00 153.31 214 LYS F N 1
ATOM 7172 C CA . LYS D 3 214 ? 188.914 200.987 107.368 1.00 152.34 214 LYS F CA 1
ATOM 7173 C C . LYS D 3 214 ? 190.287 201.023 106.709 1.00 152.09 214 LYS F C 1
ATOM 7174 O O . LYS D 3 214 ? 190.666 202.030 106.103 1.00 151.12 214 LYS F O 1
ATOM 7180 N N . ILE D 3 215 ? 191.031 199.929 106.838 1.00 153.29 215 ILE F N 1
ATOM 7181 C CA . ILE D 3 215 ? 192.371 199.850 106.266 1.00 154.02 215 ILE F CA 1
ATOM 7182 C C . ILE D 3 215 ? 192.238 199.553 104.777 1.00 154.12 215 ILE F C 1
ATOM 7183 O O . ILE D 3 215 ? 191.369 198.779 104.359 1.00 153.31 215 ILE F O 1
ATOM 7188 N N . VAL D 3 216 ? 193.057 200.214 103.967 1.00 160.05 216 VAL F N 1
ATOM 7189 C CA . VAL D 3 216 ? 192.972 200.078 102.516 1.00 159.97 216 VAL F CA 1
ATOM 7190 C C . VAL D 3 216 ? 194.354 199.766 101.956 1.00 160.15 216 VAL F C 1
ATOM 7191 O O . VAL D 3 216 ? 195.366 200.182 102.538 1.00 160.01 216 VAL F O 1
ATOM 7195 N N . PRO D 3 217 ? 194.447 199.035 100.845 1.00 161.03 217 PRO F N 1
ATOM 7196 C CA . PRO D 3 217 ? 195.758 198.801 100.231 1.00 160.31 217 PRO F CA 1
ATOM 7197 C C . PRO D 3 217 ? 196.372 200.100 99.734 1.00 160.70 217 PRO F C 1
ATOM 7198 O O . PRO D 3 217 ? 195.673 201.024 99.311 1.00 160.45 217 PRO F O 1
ATOM 7202 N N . ARG D 3 218 ? 197.697 200.164 99.794 1.00 160.44 218 ARG F N 1
ATOM 7203 C CA . ARG D 3 218 ? 198.425 201.358 99.381 1.00 160.63 218 ARG F CA 1
ATOM 7204 C C . ARG D 3 218 ? 198.320 201.577 97.875 1.00 160.24 218 ARG F C 1
ATOM 7205 O O . ARG D 3 218 ? 198.085 202.695 97.416 1.00 159.85 218 ARG F O 1
ATOM 7213 N N . ASP E 2 1 ? 201.525 196.294 159.628 1.00 88.91 1 ASP D N 1
ATOM 7214 C CA . ASP E 2 1 ? 200.762 195.255 158.948 1.00 90.98 1 ASP D CA 1
ATOM 7215 C C . ASP E 2 1 ? 201.646 194.060 158.612 1.00 89.62 1 ASP D C 1
ATOM 7216 O O . ASP E 2 1 ? 202.868 194.130 158.728 1.00 90.23 1 ASP D O 1
ATOM 7221 N N . ILE E 2 2 ? 201.021 192.964 158.197 1.00 63.13 2 ILE D N 1
ATOM 7222 C CA . ILE E 2 2 ? 201.756 191.755 157.846 1.00 58.37 2 ILE D CA 1
ATOM 7223 C C . ILE E 2 2 ? 202.332 191.913 156.446 1.00 61.94 2 ILE D C 1
ATOM 7224 O O . ILE E 2 2 ? 201.608 192.227 155.495 1.00 63.56 2 ILE D O 1
ATOM 7229 N N . VAL E 2 3 ? 203.638 191.697 156.319 1.00 58.65 3 VAL D N 1
ATOM 7230 C CA . VAL E 2 3 ? 204.344 191.830 155.052 1.00 55.34 3 VAL D CA 1
ATOM 7231 C C . VAL E 2 3 ? 204.494 190.450 154.432 1.00 50.11 3 VAL D C 1
ATOM 7232 O O . VAL E 2 3 ? 204.979 189.516 155.083 1.00 53.48 3 VAL D O 1
ATOM 7236 N N . LEU E 2 4 ? 204.076 190.318 153.178 1.00 47.65 4 LEU D N 1
ATOM 7237 C CA . LEU E 2 4 ? 204.164 189.068 152.440 1.00 49.96 4 LEU D CA 1
ATOM 7238 C C . LEU E 2 4 ? 205.233 189.195 151.364 1.00 53.94 4 LEU D C 1
ATOM 7239 O O . LEU E 2 4 ? 205.200 190.129 150.557 1.00 51.21 4 LEU D O 1
ATOM 7244 N N . THR E 2 5 ? 206.177 188.260 151.360 1.00 62.20 5 THR D N 1
ATOM 7245 C CA . THR E 2 5 ? 207.243 188.217 150.368 1.00 63.98 5 THR D CA 1
ATOM 7246 C C . THR E 2 5 ? 207.088 186.962 149.523 1.00 64.12 5 THR D C 1
ATOM 7247 O O . THR E 2 5 ? 207.014 185.853 150.059 1.00 63.94 5 THR D O 1
ATOM 7251 N N . GLN E 2 6 ? 207.038 187.138 148.208 1.00 59.86 6 GLN D N 1
ATOM 7252 C CA . GLN E 2 6 ? 206.871 186.033 147.276 1.00 60.82 6 GLN D CA 1
ATOM 7253 C C . GLN E 2 6 ? 208.196 185.753 146.583 1.00 66.97 6 GLN D C 1
ATOM 7254 O O . GLN E 2 6 ? 208.804 186.660 146.005 1.00 64.20 6 GLN D O 1
ATOM 7260 N N . SER E 2 7 ? 208.641 184.499 146.645 1.00 73.67 7 SER D N 1
ATOM 7261 C CA . SER E 2 7 ? 209.893 184.088 146.035 1.00 71.42 7 SER D CA 1
ATOM 7262 C C . SER E 2 7 ? 209.656 182.827 145.214 1.00 74.59 7 SER D C 1
ATOM 7263 O O . SER E 2 7 ? 208.972 181.901 145.684 1.00 73.99 7 SER D O 1
ATOM 7266 N N . PRO E 2 8 ? 210.195 182.744 143.993 1.00 79.79 8 PRO D N 1
ATOM 7267 C CA . PRO E 2 8 ? 210.986 183.762 143.291 1.00 75.18 8 PRO D CA 1
ATOM 7268 C C . PRO E 2 8 ? 210.102 184.840 142.676 1.00 77.19 8 PRO D C 1
ATOM 7269 O O . PRO E 2 8 ? 208.890 184.677 142.605 1.00 77.32 8 PRO D O 1
ATOM 7273 N N . ALA E 2 9 ? 210.680 185.959 142.238 1.00 76.44 9 ALA D N 1
ATOM 7274 C CA . ALA E 2 9 ? 209.890 186.967 141.538 1.00 77.41 9 ALA D CA 1
ATOM 7275 C C . ALA E 2 9 ? 209.365 186.431 140.212 1.00 78.65 9 ALA D C 1
ATOM 7276 O O . ALA E 2 9 ? 208.235 186.737 139.815 1.00 77.73 9 ALA D O 1
ATOM 7278 N N . SER E 2 10 ? 210.173 185.640 139.509 1.00 83.45 10 SER D N 1
ATOM 7279 C CA . SER E 2 10 ? 209.757 184.985 138.278 1.00 82.17 10 SER D CA 1
ATOM 7280 C C . SER E 2 10 ? 210.320 183.573 138.256 1.00 81.31 10 SER D C 1
ATOM 7281 O O . SER E 2 10 ? 211.478 183.357 138.624 1.00 80.26 10 SER D O 1
ATOM 7284 N N . LEU E 2 11 ? 209.502 182.612 137.832 1.00 82.62 11 LEU D N 1
ATOM 7285 C CA . LEU E 2 11 ? 209.929 181.221 137.739 1.00 83.84 11 LEU D CA 1
ATOM 7286 C C . LEU E 2 11 ? 209.559 180.666 136.372 1.00 84.63 11 LEU D C 1
ATOM 7287 O O . LEU E 2 11 ? 208.426 180.836 135.912 1.00 87.64 11 LEU D O 1
ATOM 7292 N N . ALA E 2 12 ? 210.517 179.999 135.731 1.00 85.92 12 ALA D N 1
ATOM 7293 C CA . ALA E 2 12 ? 210.353 179.469 134.381 1.00 86.83 12 ALA D CA 1
ATOM 7294 C C . ALA E 2 12 ? 210.100 177.969 134.470 1.00 86.62 12 ALA D C 1
ATOM 7295 O O . ALA E 2 12 ? 210.926 177.224 135.006 1.00 88.20 12 ALA D O 1
ATOM 7297 N N . VAL E 2 13 ? 208.960 177.529 133.945 1.00 84.65 13 VAL D N 1
ATOM 7298 C CA . VAL E 2 13 ? 208.561 176.127 133.976 1.00 87.61 13 VAL D CA 1
ATOM 7299 C C . VAL E 2 13 ? 208.046 175.743 132.596 1.00 88.04 13 VAL D C 1
ATOM 7300 O O . VAL E 2 13 ? 207.267 176.487 131.991 1.00 88.04 13 VAL D O 1
ATOM 7304 N N . SER E 2 14 ? 208.486 174.589 132.098 1.00 98.81 14 SER D N 1
ATOM 7305 C CA . SER E 2 14 ? 208.020 174.102 130.810 1.00 99.35 14 SER D CA 1
ATOM 7306 C C . SER E 2 14 ? 206.628 173.486 130.942 1.00 98.90 14 SER D C 1
ATOM 7307 O O . SER E 2 14 ? 206.087 173.323 132.039 1.00 99.53 14 SER D O 1
ATOM 7310 N N . LEU E 2 15 ? 206.046 173.140 129.796 1.00 98.22 15 LEU D N 1
ATOM 7311 C CA . LEU E 2 15 ? 204.741 172.496 129.785 1.00 97.95 15 LEU D CA 1
ATOM 7312 C C . LEU E 2 15 ? 204.795 171.159 130.511 1.00 98.67 15 LEU D C 1
ATOM 7313 O O . LEU E 2 15 ? 205.799 170.444 130.465 1.00 100.89 15 LEU D O 1
ATOM 7318 N N . ARG E 2 16 ? 203.700 170.840 131.204 1.00 102.44 16 ARG D N 1
ATOM 7319 C CA . ARG E 2 16 ? 203.459 169.530 131.801 1.00 103.10 16 ARG D CA 1
ATOM 7320 C C . ARG E 2 16 ? 204.360 169.270 133.006 1.00 103.43 16 ARG D C 1
ATOM 7321 O O . ARG E 2 16 ? 204.290 168.198 133.618 1.00 104.22 16 ARG D O 1
ATOM 7329 N N . ARG E 2 17 ? 205.193 170.241 133.374 1.00 100.58 17 ARG D N 1
ATOM 7330 C CA . ARG E 2 17 ? 206.030 170.122 134.559 1.00 100.42 17 ARG D CA 1
ATOM 7331 C C . ARG E 2 17 ? 205.310 170.715 135.771 1.00 102.21 17 ARG D C 1
ATOM 7332 O O . ARG E 2 17 ? 204.121 171.037 135.723 1.00 102.23 17 ARG D O 1
ATOM 7340 N N . ARG E 2 18 ? 206.038 170.862 136.876 1.00 91.51 18 ARG D N 1
ATOM 7341 C CA . ARG E 2 18 ? 205.503 171.370 138.133 1.00 86.56 18 ARG D CA 1
ATOM 7342 C C . ARG E 2 18 ? 206.107 172.737 138.428 1.00 86.61 18 ARG D C 1
ATOM 7343 O O . ARG E 2 18 ? 207.317 172.933 138.271 1.00 88.61 18 ARG D O 1
ATOM 7351 N N . ALA E 2 19 ? 205.263 173.675 138.846 1.00 73.43 19 ALA D N 1
ATOM 7352 C CA . ALA E 2 19 ? 205.692 175.000 139.265 1.00 73.62 19 ALA D CA 1
ATOM 7353 C C . ALA E 2 19 ? 205.362 175.195 140.737 1.00 73.47 19 ALA D C 1
ATOM 7354 O O . ALA E 2 19 ? 204.293 174.788 141.200 1.00 72.34 19 ALA D O 1
ATOM 7356 N N . THR E 2 20 ? 206.284 175.814 141.472 1.00 60.77 20 THR D N 1
ATOM 7357 C CA . THR E 2 20 ? 206.124 176.040 142.901 1.00 55.10 20 THR D CA 1
ATOM 7358 C C . THR E 2 20 ? 206.383 177.505 143.216 1.00 55.05 20 THR D C 1
ATOM 7359 O O . THR E 2 20 ? 207.434 178.044 142.856 1.00 61.52 20 THR D O 1
ATOM 7363 N N . ILE E 2 21 ? 205.431 178.139 143.895 1.00 44.35 21 ILE D N 1
ATOM 7364 C CA . ILE E 2 21 ? 205.529 179.533 144.308 1.00 46.42 21 ILE D CA 1
ATOM 7365 C C . ILE E 2 21 ? 205.422 179.582 145.823 1.00 49.54 21 ILE D C 1
ATOM 7366 O O . ILE E 2 21 ? 204.578 178.899 146.412 1.00 51.51 21 ILE D O 1
ATOM 7371 N N . SER E 2 22 ? 206.277 180.380 146.452 1.00 55.42 22 SER D N 1
ATOM 7372 C CA . SER E 2 22 ? 206.340 180.463 147.903 1.00 53.55 22 SER D CA 1
ATOM 7373 C C . SER E 2 22 ? 205.939 181.853 148.377 1.00 55.33 22 SER D C 1
ATOM 7374 O O . SER E 2 22 ? 206.278 182.859 147.748 1.00 54.87 22 SER D O 1
ATOM 7377 N N . CYS E 2 23 ? 205.205 181.892 149.486 1.00 58.90 23 CYS D N 1
ATOM 7378 C CA . CYS E 2 23 ? 204.827 183.128 150.153 1.00 58.60 23 CYS D CA 1
ATOM 7379 C C . CYS E 2 23 ? 205.275 183.038 151.603 1.00 61.54 23 CYS D C 1
ATOM 7380 O O . CYS E 2 23 ? 205.026 182.030 152.279 1.00 62.25 23 CYS D O 1
ATOM 7383 N N . ARG E 2 24 ? 205.954 184.082 152.067 1.00 70.05 24 ARG D N 1
ATOM 7384 C CA . ARG E 2 24 ? 206.505 184.150 153.412 1.00 66.43 24 ARG D CA 1
ATOM 7385 C C . ARG E 2 24 ? 205.883 185.332 154.137 1.00 68.12 24 ARG D C 1
ATOM 7386 O O . ARG E 2 24 ? 205.866 186.449 153.609 1.00 68.95 24 ARG D O 1
ATOM 7394 N N . ALA E 2 25 ? 205.381 185.087 155.342 1.00 63.71 25 ALA D N 1
ATOM 7395 C CA . ALA E 2 25 ? 204.725 186.109 156.140 1.00 60.51 25 ALA D CA 1
ATOM 7396 C C . ALA E 2 25 ? 205.630 186.548 157.282 1.00 61.77 25 ALA D C 1
ATOM 7397 O O . ALA E 2 25 ? 206.312 185.725 157.900 1.00 62.35 25 ALA D O 1
ATOM 7399 N N . SER E 2 26 ? 205.636 187.856 157.555 1.00 58.66 26 SER D N 1
ATOM 7400 C CA . SER E 2 26 ? 206.432 188.377 158.661 1.00 62.44 26 SER D CA 1
ATOM 7401 C C . SER E 2 26 ? 205.930 187.849 159.999 1.00 66.30 26 SER D C 1
ATOM 7402 O O . SER E 2 26 ? 206.726 187.549 160.896 1.00 65.17 26 SER D O 1
ATOM 7405 N N . GLU E 2 27 ? 204.614 187.735 160.153 1.00 65.74 27 GLU D N 1
ATOM 7406 C CA . GLU E 2 27 ? 203.998 187.173 161.343 1.00 61.03 27 GLU D CA 1
ATOM 7407 C C . GLU E 2 27 ? 203.075 186.031 160.945 1.00 61.74 27 GLU D C 1
ATOM 7408 O O . GLU E 2 27 ? 202.674 185.906 159.785 1.00 64.74 27 GLU D O 1
ATOM 7414 N N . SER E 2 28 ? 202.748 185.189 161.920 1.00 50.49 28 SER D N 1
ATOM 7415 C CA . SER E 2 28 ? 201.856 184.067 161.665 1.00 46.49 28 SER D CA 1
ATOM 7416 C C . SER E 2 28 ? 200.473 184.565 161.267 1.00 42.72 28 SER D C 1
ATOM 7417 O O . SER E 2 28 ? 199.942 185.508 161.861 1.00 50.48 28 SER D O 1
ATOM 7420 N N . VAL E 2 29 ? 199.895 183.933 160.252 1.00 32.89 29 VAL D N 1
ATOM 7421 C CA . VAL E 2 29 ? 198.552 184.256 159.796 1.00 33.96 29 VAL D CA 1
ATOM 7422 C C . VAL E 2 29 ? 197.560 183.171 160.207 1.00 35.79 29 VAL D C 1
ATOM 7423 O O . VAL E 2 29 ? 196.454 183.108 159.680 1.00 35.56 29 VAL D O 1
ATOM 7427 N N . ASP E 2 30 ? 197.948 182.319 161.147 1.00 26.85 30 ASP D N 1
ATOM 7428 C CA . ASP E 2 30 ? 197.141 181.181 161.550 1.00 27.60 30 ASP D CA 1
ATOM 7429 C C . ASP E 2 30 ? 196.305 181.525 162.771 1.00 17.13 30 ASP D C 1
ATOM 7430 O O . ASP E 2 30 ? 196.736 182.283 163.642 1.00 29.90 30 ASP D O 1
ATOM 7435 N N . GLY E 2 31 ? 195.100 180.976 162.816 1.00 7.58 31 GLY D N 1
ATOM 7436 C CA . GLY E 2 31 ? 194.300 181.029 164.015 1.00 9.08 31 GLY D CA 1
ATOM 7437 C C . GLY E 2 31 ? 193.534 179.748 164.245 1.00 16.72 31 GLY D C 1
ATOM 7438 O O . GLY E 2 31 ? 192.698 179.365 163.424 1.00 29.18 31 GLY D O 1
ATOM 7439 N N . TYR E 2 32 ? 193.812 179.094 165.371 1.00 15.00 32 TYR D N 1
ATOM 7440 C CA . TYR E 2 32 ? 193.093 177.903 165.826 1.00 28.03 32 TYR D CA 1
ATOM 7441 C C . TYR E 2 32 ? 192.918 176.872 164.713 1.00 35.21 32 TYR D C 1
ATOM 7442 O O . TYR E 2 32 ? 191.805 176.465 164.377 1.00 37.49 32 TYR D O 1
ATOM 7451 N N . GLY E 2 33 ? 194.039 176.440 164.141 1.00 27.00 33 GLY D N 1
ATOM 7452 C CA . GLY E 2 33 ? 194.024 175.393 163.142 1.00 27.91 33 GLY D CA 1
ATOM 7453 C C . GLY E 2 33 ? 193.636 175.828 161.747 1.00 25.89 33 GLY D C 1
ATOM 7454 O O . GLY E 2 33 ? 193.432 174.967 160.884 1.00 25.93 33 GLY D O 1
ATOM 7455 N N . HIS E 2 34 ? 193.524 177.129 161.495 1.00 30.01 34 HIS D N 1
ATOM 7456 C CA . HIS E 2 34 ? 193.183 177.654 160.181 1.00 19.76 34 HIS D CA 1
ATOM 7457 C C . HIS E 2 34 ? 194.234 178.667 159.759 1.00 25.99 34 HIS D C 1
ATOM 7458 O O . HIS E 2 34 ? 194.566 179.578 160.522 1.00 37.02 34 HIS D O 1
ATOM 7465 N N . SER E 2 35 ? 194.755 178.503 158.549 1.00 35.90 35 SER D N 1
ATOM 7466 C CA . SER E 2 35 ? 195.674 179.463 157.954 1.00 25.68 35 SER D CA 1
ATOM 7467 C C . SER E 2 35 ? 194.872 180.405 157.068 1.00 29.11 35 SER D C 1
ATOM 7468 O O . SER E 2 35 ? 194.209 179.961 156.129 1.00 42.90 35 SER D O 1
ATOM 7471 N N . PHE E 2 36 ? 194.926 181.697 157.371 1.00 27.21 36 PHE D N 1
ATOM 7472 C CA . PHE E 2 36 ? 194.089 182.682 156.685 1.00 4.49 36 PHE D CA 1
ATOM 7473 C C . PHE E 2 36 ? 194.867 183.349 155.549 1.00 22.89 36 PHE D C 1
ATOM 7474 O O . PHE E 2 36 ? 195.060 184.562 155.489 1.00 30.52 36 PHE D O 1
ATOM 7482 N N . MET E 2 37 ? 195.313 182.493 154.635 1.00 35.82 37 MET D N 1
ATOM 7483 C CA . MET E 2 37 ? 196.101 182.868 153.472 1.00 33.80 37 MET D CA 1
ATOM 7484 C C . MET E 2 37 ? 195.377 182.400 152.218 1.00 36.12 37 MET D C 1
ATOM 7485 O O . MET E 2 37 ? 194.816 181.301 152.186 1.00 35.80 37 MET D O 1
ATOM 7490 N N . HIS E 2 38 ? 195.387 183.242 151.192 1.00 31.51 38 HIS D N 1
ATOM 7491 C CA . HIS E 2 38 ? 194.635 183.020 149.970 1.00 21.82 38 HIS D CA 1
ATOM 7492 C C . HIS E 2 38 ? 195.536 183.275 148.766 1.00 38.98 38 HIS D C 1
ATOM 7493 O O . HIS E 2 38 ? 196.422 184.128 148.804 1.00 44.01 38 HIS D O 1
ATOM 7500 N N . TRP E 2 39 ? 195.307 182.516 147.698 1.00 46.89 39 TRP D N 1
ATOM 7501 C CA . TRP E 2 39 ? 196.097 182.588 146.476 1.00 38.07 39 TRP D CA 1
ATOM 7502 C C . TRP E 2 39 ? 195.218 183.039 145.321 1.00 33.66 39 TRP D C 1
ATOM 7503 O O . TRP E 2 39 ? 194.166 182.439 145.071 1.00 42.93 39 TRP D O 1
ATOM 7514 N N . TYR E 2 40 ? 195.672 184.071 144.609 1.00 31.02 40 TYR D N 1
ATOM 7515 C CA . TYR E 2 40 ? 194.992 184.624 143.448 1.00 35.08 40 TYR D CA 1
ATOM 7516 C C . TYR E 2 40 ? 195.868 184.497 142.208 1.00 49.19 40 TYR D C 1
ATOM 7517 O O . TYR E 2 40 ? 197.099 184.541 142.290 1.00 49.88 40 TYR D O 1
ATOM 7526 N N . GLN E 2 41 ? 195.216 184.364 141.056 1.00 46.58 41 GLN D N 1
ATOM 7527 C CA . GLN E 2 41 ? 195.872 184.366 139.755 1.00 44.72 41 GLN D CA 1
ATOM 7528 C C . GLN E 2 41 ? 195.349 185.535 138.936 1.00 48.17 41 GLN D C 1
ATOM 7529 O O . GLN E 2 41 ? 194.133 185.724 138.830 1.00 53.71 41 GLN D O 1
ATOM 7535 N N . GLN E 2 42 ? 196.260 186.310 138.351 1.00 51.57 42 GLN D N 1
ATOM 7536 C CA . GLN E 2 42 ? 195.904 187.456 137.522 1.00 53.31 42 GLN D CA 1
ATOM 7537 C C . GLN E 2 42 ? 196.571 187.299 136.164 1.00 62.18 42 GLN D C 1
ATOM 7538 O O . GLN E 2 42 ? 197.802 187.338 136.063 1.00 59.54 42 GLN D O 1
ATOM 7544 N N . LYS E 2 43 ? 195.760 187.118 135.127 1.00 70.66 43 LYS D N 1
ATOM 7545 C CA . LYS E 2 43 ? 196.249 187.101 133.761 1.00 64.42 43 LYS D CA 1
ATOM 7546 C C . LYS E 2 43 ? 196.389 188.528 133.238 1.00 67.92 43 LYS D C 1
ATOM 7547 O O . LYS E 2 43 ? 195.936 189.494 133.857 1.00 73.13 43 LYS D O 1
ATOM 7553 N N . SER E 2 44 ? 197.032 188.655 132.080 1.00 78.49 44 SER D N 1
ATOM 7554 C CA . SER E 2 44 ? 197.262 189.971 131.500 1.00 79.26 44 SER D CA 1
ATOM 7555 C C . SER E 2 44 ? 195.942 190.617 131.101 1.00 78.25 44 SER D C 1
ATOM 7556 O O . SER E 2 44 ? 195.125 190.012 130.402 1.00 79.49 44 SER D O 1
ATOM 7559 N N . GLY E 2 45 ? 195.737 191.853 131.553 1.00 63.03 45 GLY D N 1
ATOM 7560 C CA . GLY E 2 45 ? 194.524 192.577 131.235 1.00 65.94 45 GLY D CA 1
ATOM 7561 C C . GLY E 2 45 ? 193.270 192.059 131.897 1.00 68.03 45 GLY D C 1
ATOM 7562 O O . GLY E 2 45 ? 192.170 192.380 131.438 1.00 67.53 45 GLY D O 1
ATOM 7563 N N . GLN E 2 46 ? 193.394 191.268 132.957 1.00 58.79 46 GLN D N 1
ATOM 7564 C CA . GLN E 2 46 ? 192.246 190.695 133.637 1.00 54.80 46 GLN D CA 1
ATOM 7565 C C . GLN E 2 46 ? 192.349 190.942 135.134 1.00 57.44 46 GLN D C 1
ATOM 7566 O O . GLN E 2 46 ? 193.453 191.062 135.673 1.00 57.54 46 GLN D O 1
ATOM 7572 N N . PRO E 2 47 ? 191.218 191.030 135.827 1.00 55.35 47 PRO D N 1
ATOM 7573 C CA . PRO E 2 47 ? 191.249 191.198 137.281 1.00 47.48 47 PRO D CA 1
ATOM 7574 C C . PRO E 2 47 ? 191.771 189.943 137.954 1.00 50.60 47 PRO D C 1
ATOM 7575 O O . PRO E 2 47 ? 191.734 188.853 137.363 1.00 54.80 47 PRO D O 1
ATOM 7579 N N . PRO E 2 48 ? 192.285 190.056 139.178 1.00 42.65 48 PRO D N 1
ATOM 7580 C CA . PRO E 2 48 ? 192.751 188.860 139.888 1.00 42.38 48 PRO D CA 1
ATOM 7581 C C . PRO E 2 48 ? 191.624 187.855 140.061 1.00 40.27 48 PRO D C 1
ATOM 7582 O O . PRO E 2 48 ? 190.463 188.220 140.250 1.00 40.46 48 PRO D O 1
ATOM 7586 N N . LYS E 2 49 ? 191.974 186.578 139.969 1.00 38.31 49 LYS D N 1
ATOM 7587 C CA . LYS E 2 49 ? 191.018 185.488 140.084 1.00 33.79 49 LYS D CA 1
ATOM 7588 C C . LYS E 2 49 ? 191.415 184.596 141.251 1.00 40.60 49 LYS D C 1
ATOM 7589 O O . LYS E 2 49 ? 192.568 184.164 141.344 1.00 36.61 49 LYS D O 1
ATOM 7595 N N . LEU E 2 50 ? 190.461 184.325 142.135 1.00 32.50 50 LEU D N 1
ATOM 7596 C CA . LEU E 2 50 ? 190.754 183.556 143.335 1.00 25.21 50 LEU D CA 1
ATOM 7597 C C . LEU E 2 50 ? 191.000 182.096 142.986 1.00 38.83 50 LEU D C 1
ATOM 7598 O O . LEU E 2 50 ? 190.188 181.460 142.309 1.00 39.16 50 LEU D O 1
ATOM 7603 N N . LEU E 2 51 ? 192.124 181.565 143.459 1.00 42.55 51 LEU D N 1
ATOM 7604 C CA . LEU E 2 51 ? 192.482 180.166 143.276 1.00 26.47 51 LEU D CA 1
ATOM 7605 C C . LEU E 2 51 ? 192.311 179.355 144.547 1.00 33.43 51 LEU D C 1
ATOM 7606 O O . LEU E 2 51 ? 191.619 178.333 144.548 1.00 46.63 51 LEU D O 1
ATOM 7611 N N . ILE E 2 52 ? 192.933 179.793 145.635 1.00 32.14 52 ILE D N 1
ATOM 7612 C CA . ILE E 2 52 ? 192.937 179.060 146.894 1.00 36.48 52 ILE D CA 1
ATOM 7613 C C . ILE E 2 52 ? 192.453 179.993 147.991 1.00 38.10 52 ILE D C 1
ATOM 7614 O O . ILE E 2 52 ? 192.843 181.162 148.029 1.00 43.94 52 ILE D O 1
ATOM 7619 N N . TYR E 2 53 ? 191.608 179.486 148.882 1.00 39.43 53 TYR D N 1
ATOM 7620 C CA . TYR E 2 53 ? 191.251 180.218 150.086 1.00 30.97 53 TYR D CA 1
ATOM 7621 C C . TYR E 2 53 ? 191.635 179.398 151.308 1.00 36.32 53 TYR D C 1
ATOM 7622 O O . TYR E 2 53 ? 191.562 178.166 151.290 1.00 39.02 53 TYR D O 1
ATOM 7631 N N . ARG E 2 54 ? 192.066 180.099 152.356 1.00 34.96 54 ARG D N 1
ATOM 7632 C CA . ARG E 2 54 ? 192.530 179.492 153.602 1.00 31.84 54 ARG D CA 1
ATOM 7633 C C . ARG E 2 54 ? 193.648 178.477 153.362 1.00 31.77 54 ARG D C 1
ATOM 7634 O O . ARG E 2 54 ? 193.739 177.460 154.052 1.00 33.53 54 ARG D O 1
ATOM 7642 N N . ALA E 2 55 ? 194.478 178.747 152.355 1.00 25.49 55 ALA D N 1
ATOM 7643 C CA . ALA E 2 55 ? 195.792 178.164 152.094 1.00 27.39 55 ALA D CA 1
ATOM 7644 C C . ALA E 2 55 ? 195.773 176.726 151.589 1.00 31.71 55 ALA D C 1
ATOM 7645 O O . ALA E 2 55 ? 196.808 176.251 151.116 1.00 42.01 55 ALA D O 1
ATOM 7647 N N . SER E 2 56 ? 194.649 176.019 151.654 1.00 32.34 56 SER D N 1
ATOM 7648 C CA . SER E 2 56 ? 194.621 174.657 151.141 1.00 26.00 56 SER D CA 1
ATOM 7649 C C . SER E 2 56 ? 193.316 174.267 150.464 1.00 38.81 56 SER D C 1
ATOM 7650 O O . SER E 2 56 ? 193.190 173.115 150.041 1.00 40.92 56 SER D O 1
ATOM 7653 N N . ASN E 2 57 ? 192.353 175.171 150.337 1.00 34.23 57 ASN D N 1
ATOM 7654 C CA . ASN E 2 57 ? 191.037 174.836 149.815 1.00 34.93 57 ASN D CA 1
ATOM 7655 C C . ASN E 2 57 ? 190.924 175.332 148.385 1.00 35.25 57 ASN D C 1
ATOM 7656 O O . ASN E 2 57 ? 191.220 176.497 148.098 1.00 42.79 57 ASN D O 1
ATOM 7661 N N . LEU E 2 58 ? 190.499 174.443 147.495 1.00 40.03 58 LEU D N 1
ATOM 7662 C CA . LEU E 2 58 ? 190.394 174.765 146.083 1.00 32.91 58 LEU D CA 1
ATOM 7663 C C . LEU E 2 58 ? 189.083 175.498 145.836 1.00 31.90 58 LEU D C 1
ATOM 7664 O O . LEU E 2 58 ? 188.009 174.988 146.170 1.00 38.55 58 LEU D O 1
ATOM 7669 N N . GLU E 2 59 ? 189.166 176.696 145.266 1.00 32.21 59 GLU D N 1
ATOM 7670 C CA . GLU E 2 59 ? 187.959 177.457 144.982 1.00 32.03 59 GLU D CA 1
ATOM 7671 C C . GLU E 2 59 ? 187.149 176.771 143.889 1.00 35.02 59 GLU D C 1
ATOM 7672 O O . GLU E 2 59 ? 187.698 176.305 142.888 1.00 40.85 59 GLU D O 1
ATOM 7678 N N . SER E 2 60 ? 185.834 176.700 144.093 1.00 35.77 60 SER D N 1
ATOM 7679 C CA . SER E 2 60 ? 184.950 175.995 143.172 1.00 34.99 60 SER D CA 1
ATOM 7680 C C . SER E 2 60 ? 184.994 176.603 141.777 1.00 36.79 60 SER D C 1
ATOM 7681 O O . SER E 2 60 ? 184.634 177.769 141.587 1.00 46.96 60 SER D O 1
ATOM 7684 N N . GLY E 2 61 ? 185.439 175.819 140.798 1.00 41.48 61 GLY D N 1
ATOM 7685 C CA . GLY E 2 61 ? 185.521 176.270 139.420 1.00 39.18 61 GLY D CA 1
ATOM 7686 C C . GLY E 2 61 ? 186.927 176.391 138.870 1.00 41.31 61 GLY D C 1
ATOM 7687 O O . GLY E 2 61 ? 187.080 176.747 137.693 1.00 45.51 61 GLY D O 1
ATOM 7688 N N . VAL E 2 62 ? 187.966 176.121 139.653 1.00 35.13 62 VAL D N 1
ATOM 7689 C CA . VAL E 2 62 ? 189.340 176.239 139.174 1.00 35.30 62 VAL D CA 1
ATOM 7690 C C . VAL E 2 62 ? 189.900 174.837 138.958 1.00 41.45 62 VAL D C 1
ATOM 7691 O O . VAL E 2 62 ? 189.434 173.881 139.594 1.00 39.71 62 VAL D O 1
ATOM 7695 N N . PRO E 2 63 ? 190.873 174.661 138.065 1.00 49.89 63 PRO D N 1
ATOM 7696 C CA . PRO E 2 63 ? 191.347 173.312 137.741 1.00 46.67 63 PRO D CA 1
ATOM 7697 C C . PRO E 2 63 ? 192.026 172.638 138.922 1.00 48.03 63 PRO D C 1
ATOM 7698 O O . PRO E 2 63 ? 192.618 173.278 139.794 1.00 55.18 63 PRO D O 1
ATOM 7702 N N . ALA E 2 64 ? 191.940 171.306 138.928 1.00 46.42 64 ALA D N 1
ATOM 7703 C CA . ALA E 2 64 ? 192.518 170.503 139.997 1.00 52.82 64 ALA D CA 1
ATOM 7704 C C . ALA E 2 64 ? 194.040 170.510 139.992 1.00 53.68 64 ALA D C 1
ATOM 7705 O O . ALA E 2 64 ? 194.644 170.029 140.956 1.00 55.89 64 ALA D O 1
ATOM 7707 N N . ARG E 2 65 ? 194.672 171.029 138.939 1.00 66.62 65 ARG D N 1
ATOM 7708 C CA . ARG E 2 65 ? 196.127 171.088 138.893 1.00 66.00 65 ARG D CA 1
ATOM 7709 C C . ARG E 2 65 ? 196.705 172.111 139.861 1.00 64.50 65 ARG D C 1
ATOM 7710 O O . ARG E 2 65 ? 197.917 172.096 140.099 1.00 62.84 65 ARG D O 1
ATOM 7718 N N . PHE E 2 66 ? 195.877 172.988 140.421 1.00 51.56 66 PHE D N 1
ATOM 7719 C CA . PHE E 2 66 ? 196.319 173.937 141.433 1.00 54.14 66 PHE D CA 1
ATOM 7720 C C . PHE E 2 66 ? 196.171 173.313 142.814 1.00 57.19 66 PHE D C 1
ATOM 7721 O O . PHE E 2 66 ? 195.144 172.700 143.118 1.00 58.22 66 PHE D O 1
ATOM 7729 N N . SER E 2 67 ? 197.202 173.464 143.641 1.00 52.34 67 SER D N 1
ATOM 7730 C CA . SER E 2 67 ? 197.193 172.926 144.991 1.00 44.59 67 SER D CA 1
ATOM 7731 C C . SER E 2 67 ? 197.854 173.925 145.926 1.00 47.25 67 SER D C 1
ATOM 7732 O O . SER E 2 67 ? 198.731 174.690 145.519 1.00 46.47 67 SER D O 1
ATOM 7735 N N . GLY E 2 68 ? 197.427 173.914 147.180 1.00 43.69 68 GLY D N 1
ATOM 7736 C CA . GLY E 2 68 ? 197.993 174.794 148.181 1.00 38.66 68 GLY D CA 1
ATOM 7737 C C . GLY E 2 68 ? 198.407 174.018 149.411 1.00 45.54 68 GLY D C 1
ATOM 7738 O O . GLY E 2 68 ? 197.813 172.999 149.759 1.00 53.66 68 GLY D O 1
ATOM 7739 N N . SER E 2 69 ? 199.451 174.516 150.068 1.00 45.56 69 SER D N 1
ATOM 7740 C CA . SER E 2 69 ? 199.931 173.891 151.290 1.00 48.15 69 SER D CA 1
ATOM 7741 C C . SER E 2 69 ? 200.677 174.927 152.116 1.00 50.11 69 SER D C 1
ATOM 7742 O O . SER E 2 69 ? 200.965 176.032 151.655 1.00 45.33 69 SER D O 1
ATOM 7745 N N . GLY E 2 70 ? 200.991 174.553 153.347 1.00 47.90 70 GLY D N 1
ATOM 7746 C CA . GLY E 2 70 ? 201.734 175.406 154.251 1.00 44.41 70 GLY D CA 1
ATOM 7747 C C . GLY E 2 70 ? 200.943 175.740 155.502 1.00 47.77 70 GLY D C 1
ATOM 7748 O O . GLY E 2 70 ? 199.755 175.448 155.628 1.00 49.96 70 GLY D O 1
ATOM 7749 N N . SER E 2 71 ? 201.648 176.367 156.438 1.00 54.59 71 SER D N 1
ATOM 7750 C CA . SER E 2 71 ? 201.061 176.767 157.708 1.00 54.89 71 SER D CA 1
ATOM 7751 C C . SER E 2 71 ? 201.928 177.859 158.316 1.00 52.60 71 SER D C 1
ATOM 7752 O O . SER E 2 71 ? 203.057 178.097 157.881 1.00 57.68 71 SER D O 1
ATOM 7755 N N . ARG E 2 72 ? 201.372 178.529 159.325 1.00 47.66 72 ARG D N 1
ATOM 7756 C CA . ARG E 2 72 ? 202.0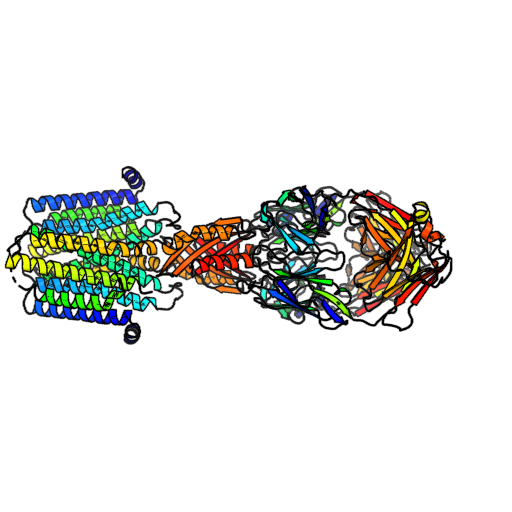76 179.558 160.082 1.00 51.10 72 ARG D CA 1
ATOM 7757 C C . ARG E 2 72 ? 202.539 180.697 159.184 1.00 55.68 72 ARG D C 1
ATOM 7758 O O . ARG E 2 72 ? 201.770 181.619 158.896 1.00 64.92 72 ARG D O 1
ATOM 7766 N N . THR E 2 73 ? 203.796 180.648 158.743 1.00 64.46 73 THR D N 1
ATOM 7767 C CA . THR E 2 73 ? 204.373 181.707 157.930 1.00 67.11 73 THR D CA 1
ATOM 7768 C C . THR E 2 73 ? 204.874 181.249 156.568 1.00 65.00 73 THR D C 1
ATOM 7769 O O . THR E 2 73 ? 205.230 182.101 155.747 1.00 69.08 73 THR D O 1
ATOM 7773 N N . ASP E 2 74 ? 204.907 179.947 156.298 1.00 62.59 74 ASP D N 1
ATOM 7774 C CA . ASP E 2 74 ? 205.416 179.406 155.044 1.00 63.48 74 ASP D CA 1
ATOM 7775 C C . ASP E 2 74 ? 204.251 178.841 154.248 1.00 64.24 74 ASP D C 1
ATOM 7776 O O . ASP E 2 74 ? 203.534 177.966 154.742 1.00 64.85 74 ASP D O 1
ATOM 7781 N N . PHE E 2 75 ? 204.061 179.322 153.019 1.00 51.22 75 PHE D N 1
ATOM 7782 C CA . PHE E 2 75 ? 202.971 178.811 152.202 1.00 49.18 75 PHE D CA 1
ATOM 7783 C C . PHE E 2 75 ? 203.454 178.573 150.781 1.00 53.13 75 PHE D C 1
ATOM 7784 O O . PHE E 2 75 ? 204.331 179.278 150.281 1.00 56.15 75 PHE D O 1
ATOM 7792 N N . THR E 2 76 ? 202.869 177.567 150.137 1.00 48.09 76 THR D N 1
ATOM 7793 C CA . THR E 2 76 ? 203.299 177.120 148.822 1.00 43.68 76 THR D CA 1
ATOM 7794 C C . THR E 2 76 ? 202.087 176.869 147.939 1.00 49.67 76 THR D C 1
ATOM 7795 O O . THR E 2 76 ? 201.139 176.190 148.350 1.00 58.41 76 THR D O 1
ATOM 7799 N N . LEU E 2 77 ? 202.125 177.422 146.731 1.00 43.64 77 LEU D N 1
ATOM 7800 C CA . LEU E 2 77 ? 201.156 177.138 145.684 1.00 40.52 77 LEU D CA 1
ATOM 7801 C C . LEU E 2 77 ? 201.847 176.329 144.595 1.00 48.80 77 LEU D C 1
ATOM 7802 O O . LEU E 2 77 ? 202.914 176.717 144.110 1.00 50.72 77 LEU D O 1
ATOM 7807 N N . THR E 2 78 ? 201.244 175.206 144.218 1.00 56.12 78 THR D N 1
ATOM 7808 C CA . THR E 2 78 ? 201.852 174.251 143.303 1.00 51.95 78 THR D CA 1
ATOM 7809 C C . THR E 2 78 ? 200.935 174.023 142.111 1.00 56.05 78 THR D C 1
ATOM 7810 O O . THR E 2 78 ? 199.737 173.777 142.280 1.00 58.32 78 THR D O 1
ATOM 7814 N N . ILE E 2 79 ? 201.501 174.107 140.912 1.00 71.33 79 ILE D N 1
ATOM 7815 C CA . ILE E 2 79 ? 200.782 173.844 139.671 1.00 68.91 79 ILE D CA 1
ATOM 7816 C C . ILE E 2 79 ? 201.390 172.598 139.044 1.00 70.12 79 ILE D C 1
ATOM 7817 O O . ILE E 2 79 ? 202.582 172.576 138.713 1.00 70.20 79 ILE D O 1
ATOM 7822 N N . ASP E 2 80 ? 200.577 171.559 138.886 1.00 87.80 80 ASP D N 1
ATOM 7823 C CA . ASP E 2 80 ? 201.018 170.313 138.276 1.00 87.34 80 ASP D CA 1
ATOM 7824 C C . ASP E 2 80 ? 199.825 169.584 137.670 1.00 90.00 80 ASP D C 1
ATOM 7825 O O . ASP E 2 80 ? 198.900 169.200 138.397 1.00 89.28 80 ASP D O 1
ATOM 7830 N N . PRO E 2 81 ? 199.806 169.368 136.350 1.00 90.58 81 PRO D N 1
ATOM 7831 C CA . PRO E 2 81 ? 200.799 169.788 135.352 1.00 87.90 81 PRO D CA 1
ATOM 7832 C C . PRO E 2 81 ? 200.636 171.252 134.967 1.00 89.00 81 PRO D C 1
ATOM 7833 O O . PRO E 2 81 ? 199.547 171.801 135.070 1.00 92.04 81 PRO D O 1
ATOM 7837 N N . VAL E 2 82 ? 201.695 171.909 134.509 1.00 90.02 82 VAL D N 1
ATOM 7838 C CA . VAL E 2 82 ? 201.628 173.314 134.127 1.00 90.68 82 VAL D CA 1
ATOM 7839 C C . VAL E 2 82 ? 201.131 173.397 132.690 1.00 90.84 82 VAL D C 1
ATOM 7840 O O . VAL E 2 82 ? 201.691 172.759 131.792 1.00 95.77 82 VAL D O 1
ATOM 7844 N N . GLU E 2 83 ? 200.078 174.176 132.473 1.00 91.90 83 GLU D N 1
ATOM 7845 C CA . GLU E 2 83 ? 199.484 174.345 131.156 1.00 92.20 83 GLU D CA 1
ATOM 7846 C C . GLU E 2 83 ? 199.849 175.707 130.578 1.00 93.42 83 GLU D C 1
ATOM 7847 O O . GLU E 2 83 ? 200.462 176.550 131.237 1.00 93.07 83 GLU D O 1
ATOM 7853 N N . ALA E 2 84 ? 199.467 175.907 129.315 1.00 94.29 84 ALA D N 1
ATOM 7854 C CA . ALA E 2 84 ? 199.803 177.148 128.624 1.00 93.31 84 ALA D CA 1
ATOM 7855 C C . ALA E 2 84 ? 199.101 178.346 129.252 1.00 93.37 84 ALA D C 1
ATOM 7856 O O . ALA E 2 84 ? 199.705 179.412 129.415 1.00 94.49 84 ALA D O 1
ATOM 7858 N N . ASP E 2 85 ? 197.825 178.192 129.610 1.00 90.13 85 ASP D N 1
ATOM 7859 C CA . ASP E 2 85 ? 197.060 179.305 130.158 1.00 91.13 85 ASP D CA 1
ATOM 7860 C C . ASP E 2 85 ? 197.477 179.675 131.575 1.00 88.73 85 ASP D C 1
ATOM 7861 O O . ASP E 2 85 ? 197.036 180.714 132.075 1.00 84.94 85 ASP D O 1
ATOM 7866 N N . ASP E 2 86 ? 198.312 178.864 132.228 1.00 78.08 86 ASP D N 1
ATOM 7867 C CA . ASP E 2 86 ? 198.755 179.180 133.579 1.00 76.72 86 ASP D CA 1
ATOM 7868 C C . ASP E 2 86 ? 199.739 180.339 133.624 1.00 74.00 86 ASP D C 1
ATOM 7869 O O . ASP E 2 86 ? 200.063 180.806 134.720 1.00 76.36 86 ASP D O 1
ATOM 7874 N N . ALA E 2 87 ? 200.219 180.811 132.479 1.00 73.81 87 ALA D N 1
ATOM 7875 C CA . ALA E 2 87 ? 201.133 181.949 132.438 1.00 75.89 87 ALA D CA 1
ATOM 7876 C C . ALA E 2 87 ? 200.390 183.186 132.920 1.00 75.99 87 ALA D C 1
ATOM 7877 O O . ALA E 2 87 ? 199.554 183.744 132.206 1.00 77.19 87 ALA D O 1
ATOM 7879 N N . ALA E 2 88 ? 200.694 183.618 134.136 1.00 66.92 88 ALA D N 1
ATOM 7880 C CA . ALA E 2 88 ? 200.024 184.746 134.776 1.00 66.78 88 ALA D CA 1
ATOM 7881 C C . ALA E 2 88 ? 200.876 185.170 135.966 1.00 64.55 88 ALA D C 1
ATOM 7882 O O . ALA E 2 88 ? 201.973 184.642 136.182 1.00 68.46 88 ALA D O 1
ATOM 7884 N N . THR E 2 89 ? 200.375 186.127 136.742 1.00 56.95 89 THR D N 1
ATOM 7885 C CA . THR E 2 89 ? 201.020 186.552 137.977 1.00 58.12 89 THR D CA 1
ATOM 7886 C C . THR E 2 89 ? 200.214 186.028 139.156 1.00 61.36 89 THR D C 1
ATOM 7887 O O . THR E 2 89 ? 198.993 186.200 139.204 1.00 56.50 89 THR D O 1
ATOM 7891 N N . TYR E 2 90 ? 200.891 185.391 140.103 1.00 58.14 90 TYR D N 1
ATOM 7892 C CA . TYR E 2 90 ? 200.235 184.765 141.241 1.00 50.52 90 TYR D CA 1
ATOM 7893 C C . TYR E 2 90 ? 200.540 185.548 142.509 1.00 52.01 90 TYR D C 1
ATOM 7894 O O . TYR E 2 90 ? 201.705 185.836 142.803 1.00 55.31 90 TYR D O 1
ATOM 7903 N N . TYR E 2 91 ? 199.491 185.884 143.253 1.00 50.62 91 TYR D N 1
ATOM 7904 C CA . TYR E 2 91 ? 199.589 186.709 144.448 1.00 47.95 91 TYR D CA 1
ATOM 7905 C C . TYR E 2 91 ? 199.118 185.924 145.662 1.00 52.09 91 TYR D C 1
ATOM 7906 O O . TYR E 2 91 ? 198.203 185.101 145.565 1.00 52.41 91 TYR D O 1
ATOM 7915 N N . CYS E 2 92 ? 199.744 186.184 146.805 1.00 48.05 92 CYS D N 1
ATOM 7916 C CA . CYS E 2 92 ? 199.282 185.674 148.088 1.00 43.31 92 CYS D CA 1
ATOM 7917 C C . CYS E 2 92 ? 198.733 186.837 148.903 1.00 51.02 92 CYS D C 1
ATOM 7918 O O . CYS E 2 92 ? 199.273 187.947 148.851 1.00 48.56 92 CYS D O 1
ATOM 7921 N N . GLN E 2 93 ? 197.647 186.586 149.627 1.00 45.45 93 GLN D N 1
ATOM 7922 C CA . GLN E 2 93 ? 196.976 187.586 150.444 1.00 36.07 93 GLN D CA 1
ATOM 7923 C C . GLN E 2 93 ? 196.686 186.993 151.812 1.00 32.48 93 GLN D C 1
ATOM 7924 O O . GLN E 2 93 ? 196.325 185.822 151.920 1.00 39.49 93 GLN D O 1
ATOM 7930 N N . GLN E 2 94 ? 196.855 187.790 152.859 1.00 37.77 94 GLN D N 1
ATOM 7931 C CA . GLN E 2 94 ? 196.523 187.364 154.210 1.00 39.85 94 GLN D CA 1
ATOM 7932 C C . GLN E 2 94 ? 195.261 188.074 154.674 1.00 42.75 94 GLN D C 1
ATOM 7933 O O . GLN E 2 94 ? 195.051 189.251 154.367 1.00 49.94 94 GLN D O 1
ATOM 7939 N N . SER E 2 95 ? 194.408 187.345 155.394 1.00 44.51 95 SER D N 1
ATOM 7940 C CA . SER E 2 95 ? 193.231 187.932 156.022 1.00 31.32 95 SER D CA 1
ATOM 7941 C C . SER E 2 95 ? 193.259 187.772 157.537 1.00 38.37 95 SER D C 1
ATOM 7942 O O . SER E 2 95 ? 192.233 187.945 158.193 1.00 55.33 95 SER D O 1
ATOM 7945 N N . ASN E 2 96 ? 194.417 187.463 158.110 1.00 2.04 96 ASN D N 1
ATOM 7946 C CA . ASN E 2 96 ? 194.467 187.234 159.546 1.00 7.93 96 ASN D CA 1
ATOM 7947 C C . ASN E 2 96 ? 194.427 188.536 160.339 1.00 7.29 96 ASN D C 1
ATOM 7948 O O . ASN E 2 96 ? 193.862 188.575 161.434 1.00 20.66 96 ASN D O 1
ATOM 7953 N N . GLU E 2 97 ? 195.023 189.598 159.818 1.00 10.12 97 GLU D N 1
ATOM 7954 C CA . GLU E 2 97 ? 195.061 190.875 160.509 1.00 22.71 97 GLU D CA 1
ATOM 7955 C C . GLU E 2 97 ? 194.629 192.001 159.585 1.00 29.88 97 GLU D C 1
ATOM 7956 O O . GLU E 2 97 ? 194.981 192.020 158.404 1.00 45.75 97 GLU D O 1
ATOM 7962 N N . ASP E 2 98 ? 193.853 192.924 160.134 1.00 23.34 98 ASP D N 1
ATOM 7963 C CA . ASP E 2 98 ? 193.513 194.155 159.433 1.00 17.26 98 ASP D CA 1
ATOM 7964 C C . ASP E 2 98 ? 194.734 195.066 159.400 1.00 33.89 98 ASP D C 1
ATOM 7965 O O . ASP E 2 98 ? 195.391 195.248 160.430 1.00 35.78 98 ASP D O 1
ATOM 7970 N N . PRO E 2 99 ? 195.076 195.652 158.249 1.00 41.87 99 PRO D N 1
ATOM 7971 C CA . PRO E 2 99 ? 194.401 195.566 156.951 1.00 31.25 99 PRO D CA 1
ATOM 7972 C C . PRO E 2 99 ? 194.780 194.326 156.159 1.00 33.56 99 PRO D C 1
ATOM 7973 O O . PRO E 2 99 ? 195.837 193.735 156.363 1.00 37.29 99 PRO D O 1
ATOM 7977 N N . TYR E 2 100 ? 193.913 193.917 155.241 1.00 25.41 100 TYR D N 1
ATOM 7978 C CA . TYR E 2 100 ? 194.260 192.872 154.292 1.00 31.95 100 TYR D CA 1
ATOM 7979 C C . TYR E 2 100 ? 195.434 193.324 153.428 1.00 39.52 100 TYR D C 1
ATOM 7980 O O . TYR E 2 100 ? 195.456 194.450 152.927 1.00 45.45 100 TYR D O 1
ATOM 7989 N N . THR E 2 101 ? 196.428 192.451 153.266 1.00 30.75 101 THR D N 1
ATOM 7990 C CA . THR E 2 101 ? 197.608 192.778 152.476 1.00 31.81 101 THR D CA 1
ATOM 7991 C C . THR E 2 101 ? 197.898 191.670 151.475 1.00 36.62 101 THR D C 1
ATOM 7992 O O . THR E 2 101 ? 197.561 190.505 151.695 1.00 38.30 101 THR D O 1
ATOM 7996 N N . PHE E 2 102 ? 198.537 192.052 150.373 1.00 34.52 102 PHE D N 1
ATOM 7997 C CA . PHE E 2 102 ? 198.858 191.151 149.279 1.00 28.52 102 PHE D CA 1
ATOM 7998 C C . PHE E 2 102 ? 200.366 190.998 149.145 1.00 39.46 102 PHE D C 1
ATOM 7999 O O . PHE E 2 102 ? 201.135 191.879 149.536 1.00 40.83 102 PHE D O 1
ATOM 8007 N N . GLY E 2 103 ? 200.781 189.870 148.580 1.00 41.86 103 GLY D N 1
ATOM 8008 C CA . GLY E 2 103 ? 202.181 189.660 148.283 1.00 42.26 103 GLY D CA 1
ATOM 8009 C C . GLY E 2 103 ? 202.642 190.488 147.099 1.00 47.22 103 GLY D C 1
ATOM 8010 O O . GLY E 2 103 ? 201.857 191.090 146.366 1.00 50.08 103 GLY D O 1
ATOM 8011 N N . SER E 2 104 ? 203.964 190.517 146.914 1.00 58.69 104 SER D N 1
ATOM 8012 C CA . SER E 2 104 ? 204.537 191.296 145.821 1.00 57.34 104 SER D CA 1
ATOM 8013 C C . SER E 2 104 ? 204.108 190.761 144.464 1.00 58.14 104 SER D C 1
ATOM 8014 O O . SER E 2 104 ? 203.922 191.538 143.521 1.00 61.11 104 SER D O 1
ATOM 8017 N N . GLY E 2 105 ? 203.938 189.449 144.346 1.00 64.31 105 GLY D N 1
ATOM 8018 C CA . GLY E 2 105 ? 203.541 188.848 143.090 1.00 62.47 105 GLY D CA 1
ATOM 8019 C C . GLY E 2 105 ? 204.667 188.096 142.415 1.00 66.29 105 GLY D C 1
ATOM 8020 O O . GLY E 2 105 ? 205.803 188.574 142.367 1.00 69.15 105 GLY D O 1
ATOM 8021 N N . THR E 2 106 ? 204.362 186.910 141.900 1.00 70.50 106 THR D N 1
ATOM 8022 C CA . THR E 2 106 ? 205.321 186.095 141.167 1.00 70.15 106 THR D CA 1
ATOM 8023 C C . THR E 2 106 ? 204.784 185.866 139.763 1.00 72.45 106 THR D C 1
ATOM 8024 O O . THR E 2 106 ? 203.657 185.388 139.598 1.00 70.39 106 THR D O 1
ATOM 8028 N N . LYS E 2 107 ? 205.589 186.202 138.760 1.00 82.94 107 LYS D N 1
ATOM 8029 C CA . LYS E 2 107 ? 205.177 186.109 137.366 1.00 82.44 107 LYS D CA 1
ATOM 8030 C C . LYS E 2 107 ? 205.629 184.773 136.790 1.00 83.78 107 LYS D C 1
ATOM 8031 O O . LYS E 2 107 ? 206.816 184.437 136.844 1.00 85.39 107 LYS D O 1
ATOM 8037 N N . LEU E 2 108 ? 204.683 184.015 136.246 1.00 79.27 108 LEU D N 1
ATOM 8038 C CA . LEU E 2 108 ? 204.960 182.724 135.632 1.00 79.19 108 LEU D CA 1
ATOM 8039 C C . LEU E 2 108 ? 205.012 182.880 134.117 1.00 83.30 108 LEU D C 1
ATOM 8040 O O . LEU E 2 108 ? 204.008 183.238 133.493 1.00 83.36 108 LEU D O 1
ATOM 8045 N N . GLU E 2 109 ? 206.176 182.609 133.530 1.00 88.74 109 GLU D N 1
ATOM 8046 C CA . GLU E 2 109 ? 206.325 182.563 132.083 1.00 88.11 109 GLU D CA 1
ATOM 8047 C C . GLU E 2 109 ? 206.654 181.140 131.651 1.00 87.45 109 GLU D C 1
ATOM 8048 O O . GLU E 2 109 ? 207.354 180.408 132.357 1.00 87.66 109 GLU D O 1
ATOM 8054 N N . ILE E 2 110 ? 206.143 180.762 130.487 1.00 98.67 110 ILE D N 1
ATOM 8055 C CA . ILE E 2 110 ? 206.146 179.377 130.033 1.00 97.70 110 ILE D CA 1
ATOM 8056 C C . ILE E 2 110 ? 207.392 179.119 129.196 1.00 99.83 110 ILE D C 1
ATOM 8057 O O . ILE E 2 110 ? 207.764 179.940 128.349 1.00 102.22 110 ILE D O 1
ATOM 8062 N N . LYS E 2 111 ? 208.040 177.980 129.434 1.00 101.70 111 LYS D N 1
ATOM 8063 C CA . LYS E 2 111 ? 209.180 177.550 128.634 1.00 101.04 111 LYS D CA 1
ATOM 8064 C C . LYS E 2 111 ? 208.703 176.605 127.538 1.00 102.64 111 LYS D C 1
ATOM 8065 O O . LYS E 2 111 ? 207.986 175.638 127.815 1.00 103.68 111 LYS D O 1
ATOM 8071 N N . ARG E 2 112 ? 209.098 176.887 126.297 1.00 111.83 112 ARG D N 1
ATOM 8072 C CA . ARG E 2 112 ? 208.740 176.057 125.156 1.00 111.78 112 ARG D CA 1
ATOM 8073 C C . ARG E 2 112 ? 209.881 176.088 124.147 1.00 112.37 112 ARG D C 1
ATOM 8074 O O . ARG E 2 112 ? 211.011 176.473 124.462 1.00 112.32 112 ARG D O 1
ATOM 8082 N N . ALA E 2 113 ? 209.583 175.656 122.924 1.00 115.68 113 ALA D N 1
ATOM 8083 C CA . ALA E 2 113 ? 210.565 175.706 121.851 1.00 115.45 113 ALA D CA 1
ATOM 8084 C C . ALA E 2 113 ? 210.748 177.135 121.352 1.00 115.20 113 ALA D C 1
ATOM 8085 O O . ALA E 2 113 ? 209.800 177.924 121.301 1.00 115.77 113 ALA D O 1
ATOM 8087 N N . ASP E 2 114 ? 211.982 177.465 120.982 1.00 111.12 114 ASP D N 1
ATOM 8088 C CA . ASP E 2 114 ? 212.273 178.783 120.435 1.00 111.31 114 ASP D CA 1
ATOM 8089 C C . ASP E 2 114 ? 211.619 178.950 119.069 1.00 111.12 114 ASP D C 1
ATOM 8090 O O . ASP E 2 114 ? 211.612 178.029 118.248 1.00 111.45 114 ASP D O 1
ATOM 8095 N N . ALA E 2 115 ? 211.066 180.136 118.829 1.00 109.05 115 ALA D N 1
ATOM 8096 C CA . ALA E 2 115 ? 210.406 180.456 117.573 1.00 109.48 115 ALA D CA 1
ATOM 8097 C C . ALA E 2 115 ? 211.016 181.716 116.977 1.00 110.52 115 ALA D C 1
ATOM 8098 O O . ALA E 2 115 ? 211.260 182.696 117.688 1.00 109.04 115 ALA D O 1
ATOM 8100 N N . ALA E 2 116 ? 211.263 181.682 115.671 1.00 98.78 116 ALA D N 1
ATOM 8101 C CA . ALA E 2 116 ? 211.801 182.848 114.989 1.00 96.18 116 ALA D CA 1
ATOM 8102 C C . ALA E 2 116 ? 210.732 183.934 114.886 1.00 95.50 116 ALA D C 1
ATOM 8103 O O . ALA E 2 116 ? 209.585 183.645 114.533 1.00 94.43 116 ALA D O 1
ATOM 8105 N N . PRO E 2 117 ? 211.072 185.184 115.195 1.00 95.46 117 PRO D N 1
ATOM 8106 C CA . PRO E 2 117 ? 210.074 186.257 115.116 1.00 95.98 117 PRO D CA 1
ATOM 8107 C C . PRO E 2 117 ? 209.597 186.485 113.691 1.00 95.43 117 PRO D C 1
ATOM 8108 O O . PRO E 2 117 ? 210.371 186.409 112.735 1.00 97.45 117 PRO D O 1
ATOM 8112 N N . THR E 2 118 ? 208.304 186.767 113.559 1.00 103.33 118 THR D N 1
ATOM 8113 C CA . THR E 2 118 ? 207.722 187.175 112.288 1.00 105.37 118 THR D CA 1
ATOM 8114 C C . THR E 2 118 ? 207.737 188.697 112.224 1.00 106.51 118 THR D C 1
ATOM 8115 O O . THR E 2 118 ? 207.127 189.361 113.068 1.00 107.63 118 THR D O 1
ATOM 8119 N N . VAL E 2 119 ? 208.436 189.244 111.233 1.00 110.66 119 VAL D N 1
ATOM 8120 C CA . VAL E 2 119 ? 208.712 190.673 111.149 1.00 110.80 119 VAL D CA 1
ATOM 8121 C C . VAL E 2 119 ? 207.847 191.279 110.055 1.00 109.84 119 VAL D C 1
ATOM 8122 O O . VAL E 2 119 ? 207.811 190.772 108.928 1.00 112.03 119 VAL D O 1
ATOM 8126 N N . SER E 2 120 ? 207.145 192.358 110.393 1.00 111.79 120 SER D N 1
ATOM 8127 C CA . SER E 2 120 ? 206.334 193.102 109.439 1.00 112.05 120 SER D CA 1
ATOM 8128 C C . SER E 2 120 ? 206.631 194.587 109.584 1.00 113.36 120 SER D C 1
ATOM 8129 O O . SER E 2 120 ? 206.647 195.115 110.700 1.00 114.58 120 SER D O 1
ATOM 8132 N N . ILE E 2 121 ? 206.864 195.256 108.458 1.00 124.11 121 ILE D N 1
ATOM 8133 C CA . ILE E 2 121 ? 207.196 196.676 108.426 1.00 124.51 121 ILE D CA 1
ATOM 8134 C C . ILE E 2 121 ? 206.025 197.450 107.841 1.00 123.83 121 ILE D C 1
ATOM 8135 O O . ILE E 2 121 ? 205.431 197.038 106.837 1.00 122.91 121 ILE D O 1
ATOM 8140 N N . PHE E 2 122 ? 205.692 198.571 108.477 1.00 116.56 122 PHE D N 1
ATOM 8141 C CA . PHE E 2 122 ? 204.594 199.424 108.039 1.00 116.88 122 PHE D CA 1
ATOM 8142 C C . PHE E 2 122 ? 205.097 200.858 107.952 1.00 116.80 122 PHE D C 1
ATOM 8143 O O . PHE E 2 122 ? 205.538 201.423 108.976 1.00 117.12 122 PHE D O 1
ATOM 8151 N N . PRO E 2 123 ? 205.064 201.477 106.775 1.00 122.12 123 PRO D N 1
ATOM 8152 C CA . PRO E 2 123 ? 205.507 202.863 106.644 1.00 121.70 123 PRO D CA 1
ATOM 8153 C C . PRO E 2 123 ? 204.467 203.814 107.204 1.00 121.31 123 PRO D C 1
ATOM 8154 O O . PRO E 2 123 ? 203.312 203.419 107.427 1.00 121.42 123 PRO D O 1
ATOM 8158 N N . PRO E 2 124 ? 204.836 205.069 107.455 1.00 123.28 124 PRO D N 1
ATOM 8159 C CA . PRO E 2 124 ? 203.853 206.036 107.956 1.00 123.91 124 PRO D CA 1
ATOM 8160 C C . PRO E 2 124 ? 202.703 206.222 106.976 1.00 122.91 124 PRO D C 1
ATOM 8161 O O . PRO E 2 124 ? 202.889 206.206 105.758 1.00 122.09 124 PRO D O 1
ATOM 8165 N N . SER E 2 125 ? 201.504 206.394 107.525 1.00 124.70 125 SER D N 1
ATOM 8166 C CA . SER E 2 125 ? 200.304 206.521 106.716 1.00 124.83 125 SER D CA 1
ATOM 8167 C C . SER E 2 125 ? 200.206 207.915 106.102 1.00 125.50 125 SER D C 1
ATOM 8168 O O . SER E 2 125 ? 200.838 208.872 106.558 1.00 125.11 125 SER D O 1
ATOM 8171 N N . SER E 2 126 ? 199.391 208.016 105.049 1.00 133.19 126 SER D N 1
ATOM 8172 C CA . SER E 2 126 ? 199.202 209.298 104.377 1.00 133.36 126 SER D CA 1
ATOM 8173 C C . SER E 2 126 ? 198.538 210.314 105.298 1.00 133.04 126 SER D C 1
ATOM 8174 O O . SER E 2 126 ? 198.897 211.498 105.290 1.00 132.94 126 SER D O 1
ATOM 8177 N N . GLU E 2 127 ? 197.562 209.872 106.095 1.00 133.77 127 GLU D N 1
ATOM 8178 C CA . GLU E 2 127 ? 196.899 210.780 107.025 1.00 133.79 127 GLU D CA 1
ATOM 8179 C C . GLU E 2 127 ? 197.880 211.321 108.057 1.00 133.68 127 GLU D C 1
ATOM 8180 O O . GLU E 2 127 ? 197.835 212.506 108.408 1.00 133.48 127 GLU D O 1
ATOM 8186 N N . GLN E 2 128 ? 198.776 210.467 108.554 1.00 129.70 128 GLN D N 1
ATOM 8187 C CA . GLN E 2 128 ? 199.780 210.926 109.508 1.00 129.25 128 GLN D CA 1
ATOM 8188 C C . GLN E 2 128 ? 200.758 211.893 108.849 1.00 129.29 128 GLN D C 1
ATOM 8189 O O . GLN E 2 128 ? 201.206 212.860 109.476 1.00 128.41 128 GLN D O 1
ATOM 8195 N N . LEU E 2 129 ? 201.096 211.650 107.578 1.00 129.75 129 LEU D N 1
ATOM 8196 C CA . LEU E 2 129 ? 201.926 212.598 106.838 1.00 129.84 129 LEU D CA 1
ATOM 8197 C C . LEU E 2 129 ? 201.243 213.954 106.725 1.00 130.59 129 LEU D C 1
ATOM 8198 O O . LEU E 2 129 ? 201.887 214.997 106.885 1.00 130.53 129 LEU D O 1
ATOM 8203 N N . THR E 2 130 ? 199.938 213.959 106.440 1.00 136.17 130 THR D N 1
ATOM 8204 C CA . THR E 2 130 ? 199.199 215.217 106.393 1.00 135.67 130 THR D CA 1
ATOM 8205 C C . THR E 2 130 ? 199.175 215.890 107.759 1.00 135.63 130 THR D C 1
ATOM 8206 O O . THR E 2 130 ? 199.231 217.121 107.856 1.00 135.11 130 THR D O 1
ATOM 8210 N N . SER E 2 131 ? 199.085 215.095 108.829 1.00 133.75 131 SER D N 1
ATOM 8211 C CA . SER E 2 131 ? 199.091 215.658 110.175 1.00 132.97 131 SER D CA 1
ATOM 8212 C C . SER E 2 131 ? 200.417 216.332 110.503 1.00 132.87 131 SER D C 1
ATOM 8213 O O . SER E 2 131 ? 200.457 217.244 111.337 1.00 132.08 131 SER D O 1
ATOM 8216 N N . GLY E 2 132 ? 201.505 215.906 109.867 1.00 126.15 132 GLY D N 1
ATOM 8217 C CA . GLY E 2 132 ? 202.816 216.493 110.090 1.00 124.65 132 GLY D CA 1
ATOM 8218 C C . GLY E 2 132 ? 203.842 215.561 110.700 1.00 124.71 132 GLY D C 1
ATOM 8219 O O . GLY E 2 132 ? 204.994 215.979 110.885 1.00 124.33 132 GLY D O 1
ATOM 8220 N N . GLY E 2 133 ? 203.492 214.317 111.026 1.00 119.99 133 GLY D N 1
ATOM 8221 C CA . GLY E 2 133 ? 204.427 213.359 111.565 1.00 119.41 133 GLY D CA 1
ATOM 8222 C C . GLY E 2 133 ? 204.645 212.181 110.628 1.00 120.59 133 GLY D C 1
ATOM 8223 O O . GLY E 2 133 ? 204.106 212.106 109.526 1.00 120.58 133 GLY D O 1
ATOM 8224 N N . ALA E 2 134 ? 205.470 211.248 111.098 1.00 125.09 134 ALA D N 1
ATOM 8225 C CA . ALA E 2 134 ? 205.738 210.024 110.351 1.00 124.28 134 ALA D CA 1
ATOM 8226 C C . ALA E 2 134 ? 206.184 208.949 111.327 1.00 124.80 134 ALA D C 1
ATOM 8227 O O . ALA E 2 134 ? 207.260 209.058 111.921 1.00 124.60 134 ALA D O 1
ATOM 8229 N N . SER E 2 135 ? 205.367 207.915 111.491 1.00 121.92 135 SER D N 1
ATOM 8230 C CA . SER E 2 135 ? 205.661 206.822 112.406 1.00 121.28 135 SER D CA 1
ATOM 8231 C C . SER E 2 135 ? 205.804 205.537 111.605 1.00 121.55 135 SER D C 1
ATOM 8232 O O . SER E 2 135 ? 204.843 205.085 110.972 1.00 122.07 135 SER D O 1
ATOM 8235 N N . VAL E 2 136 ? 206.998 204.952 111.634 1.00 127.80 136 VAL D N 1
ATOM 8236 C CA . VAL E 2 136 ? 207.256 203.675 110.977 1.00 128.66 136 VAL D CA 1
ATOM 8237 C C . VAL E 2 136 ? 207.242 202.578 112.033 1.00 128.59 136 VAL D C 1
ATOM 8238 O O . VAL E 2 136 ? 207.813 202.740 113.121 1.00 128.10 136 VAL D O 1
ATOM 8242 N N . VAL E 2 137 ? 206.555 201.478 111.732 1.00 127.62 137 VAL D N 1
ATOM 8243 C CA . VAL E 2 137 ? 206.245 200.451 112.720 1.00 127.16 137 VAL D CA 1
ATOM 8244 C C . VAL E 2 137 ? 206.884 199.133 112.308 1.00 127.72 137 VAL D C 1
ATOM 8245 O O . VAL E 2 137 ? 206.794 198.721 111.145 1.00 127.60 137 VAL D O 1
ATOM 8249 N N . CYS E 2 138 ? 207.529 198.472 113.268 1.00 132.72 138 CYS D N 1
ATOM 8250 C CA . CYS E 2 138 ? 208.101 197.144 113.084 1.00 132.25 138 CYS D CA 1
ATOM 8251 C C . CYS E 2 138 ? 207.439 196.215 114.091 1.00 130.86 138 CYS D C 1
ATOM 8252 O O . CYS E 2 138 ? 207.599 196.397 115.304 1.00 130.08 138 CYS D O 1
ATOM 8255 N N . PHE E 2 139 ? 206.685 195.238 113.593 1.00 116.38 139 PHE D N 1
ATOM 8256 C CA . PHE E 2 139 ? 205.985 194.264 114.420 1.00 114.65 139 PHE D CA 1
ATOM 8257 C C . PHE E 2 139 ? 206.751 192.950 114.382 1.00 114.58 139 PHE D C 1
ATOM 8258 O O . PHE E 2 139 ? 207.012 192.414 113.300 1.00 115.68 139 PHE D O 1
ATOM 8266 N N . LEU E 2 140 ? 207.100 192.434 115.557 1.00 113.73 140 LEU D N 1
ATOM 8267 C CA . LEU E 2 140 ? 207.826 191.176 115.704 1.00 112.90 140 LEU D CA 1
ATOM 8268 C C . LEU E 2 140 ? 206.935 190.245 116.518 1.00 113.17 140 LEU D C 1
ATOM 8269 O O . LEU E 2 140 ? 206.863 190.358 117.743 1.00 113.29 140 LEU D O 1
ATOM 8274 N N . ASN E 2 141 ? 206.253 189.334 115.834 1.00 103.21 141 ASN D N 1
ATOM 8275 C CA . ASN E 2 141 ? 205.206 188.524 116.435 1.00 100.88 141 ASN D CA 1
ATOM 8276 C C . ASN E 2 141 ? 205.644 187.071 116.571 1.00 100.44 141 ASN D C 1
ATOM 8277 O O . ASN E 2 141 ? 206.400 186.553 115.744 1.00 103.73 141 ASN D O 1
ATOM 8282 N N . ASN E 2 142 ? 205.157 186.419 117.632 1.00 92.98 142 ASN D N 1
ATOM 8283 C CA . ASN E 2 142 ? 205.291 184.972 117.817 1.00 93.81 142 ASN D CA 1
ATOM 8284 C C . ASN E 2 142 ? 206.757 184.535 117.835 1.00 92.78 142 ASN D C 1
ATOM 8285 O O . ASN E 2 142 ? 207.227 183.796 116.969 1.00 95.41 142 ASN D O 1
ATOM 8290 N N . PHE E 2 143 ? 207.476 185.005 118.851 1.00 97.41 143 PHE D N 1
ATOM 8291 C CA . PHE E 2 143 ? 208.862 184.618 119.059 1.00 99.65 143 PHE D CA 1
ATOM 8292 C C . PHE E 2 143 ? 209.088 184.230 120.512 1.00 101.35 143 PHE D C 1
ATOM 8293 O O . PHE E 2 143 ? 208.461 184.772 121.425 1.00 102.97 143 PHE D O 1
ATOM 8301 N N . TYR E 2 144 ? 209.999 183.277 120.712 1.00 106.20 144 TYR D N 1
ATOM 8302 C CA . TYR E 2 144 ? 210.429 182.828 122.020 1.00 107.27 144 TYR D CA 1
ATOM 8303 C C . TYR E 2 144 ? 211.926 182.633 121.832 1.00 108.20 144 TYR D C 1
ATOM 8304 O O . TYR E 2 144 ? 212.338 182.133 120.775 1.00 107.86 144 TYR D O 1
ATOM 8313 N N . PRO E 2 145 ? 212.769 183.006 122.807 1.00 112.56 145 PRO D N 1
ATOM 8314 C CA . PRO E 2 145 ? 212.479 183.637 124.103 1.00 111.95 145 PRO D CA 1
ATOM 8315 C C . PRO E 2 145 ? 212.122 185.114 124.014 1.00 111.40 145 PRO D C 1
ATOM 8316 O O . PRO E 2 145 ? 211.945 185.669 122.935 1.00 109.85 145 PRO D O 1
ATOM 8320 N N . LYS E 2 146 ? 212.000 185.761 125.175 1.00 109.98 146 LYS D N 1
ATOM 8321 C CA . LYS E 2 146 ? 211.610 187.166 125.209 1.00 110.12 146 LYS D CA 1
ATOM 8322 C C . LYS E 2 146 ? 212.710 188.066 124.662 1.00 110.31 146 LYS D C 1
ATOM 8323 O O . LYS E 2 146 ? 212.432 188.989 123.889 1.00 110.16 146 LYS D O 1
ATOM 8329 N N . ASP E 2 147 ? 213.961 187.807 125.041 1.00 123.13 147 ASP D N 1
ATOM 8330 C CA . ASP E 2 147 ? 215.058 188.694 124.671 1.00 124.38 147 ASP D CA 1
ATOM 8331 C C . ASP E 2 147 ? 215.193 188.791 123.157 1.00 125.17 147 ASP D C 1
ATOM 8332 O O . ASP E 2 147 ? 215.221 187.776 122.454 1.00 124.82 147 ASP D O 1
ATOM 8337 N N . ILE E 2 148 ? 215.283 190.024 122.661 1.00 124.99 148 ILE D N 1
ATOM 8338 C CA . ILE E 2 148 ? 215.375 190.284 121.229 1.00 125.45 148 ILE D CA 1
ATOM 8339 C C . ILE E 2 148 ? 215.898 191.701 121.057 1.00 126.22 148 ILE D C 1
ATOM 8340 O O . ILE E 2 148 ? 215.796 192.531 121.963 1.00 124.95 148 ILE D O 1
ATOM 8345 N N . ASN E 2 149 ? 216.477 191.979 119.892 1.00 138.31 149 ASN D N 1
ATOM 8346 C CA . ASN E 2 149 ? 217.050 193.287 119.607 1.00 137.77 149 ASN D CA 1
ATOM 8347 C C . ASN E 2 149 ? 216.455 193.837 118.320 1.00 138.14 149 ASN D C 1
ATOM 8348 O O . ASN E 2 149 ? 216.300 193.106 117.340 1.00 137.05 149 ASN D O 1
ATOM 8353 N N . VAL E 2 150 ? 216.121 195.125 118.324 1.00 139.38 150 VAL D N 1
ATOM 8354 C CA . VAL E 2 150 ? 215.546 195.798 117.165 1.00 139.61 150 VAL D CA 1
ATOM 8355 C C . VAL E 2 150 ? 216.423 196.992 116.818 1.00 140.25 150 VAL D C 1
ATOM 8356 O O . VAL E 2 150 ? 216.769 197.786 117.700 1.00 138.77 150 VAL D O 1
ATOM 8360 N N . LYS E 2 151 ? 216.783 197.121 115.541 1.00 142.41 151 LYS D N 1
ATOM 8361 C CA . LYS E 2 151 ? 217.558 198.273 115.095 1.00 140.89 151 LYS D CA 1
ATOM 8362 C C . LYS E 2 151 ? 216.954 198.861 113.831 1.00 140.13 151 LYS D C 1
ATOM 8363 O O . LYS E 2 151 ? 216.476 198.131 112.957 1.00 139.14 151 LYS D O 1
ATOM 8369 N N . TRP E 2 152 ? 216.994 200.187 113.740 1.00 140.39 152 TRP D N 1
ATOM 8370 C CA . TRP E 2 152 ? 216.447 200.930 112.615 1.00 140.97 152 TRP D CA 1
ATOM 8371 C C . TRP E 2 152 ? 217.585 201.507 111.787 1.00 141.83 152 TRP D C 1
ATOM 8372 O O . TRP E 2 152 ? 218.513 202.113 112.335 1.00 141.91 152 TRP D O 1
ATOM 8383 N N . LYS E 2 153 ? 217.509 201.328 110.472 1.00 138.45 153 LYS D N 1
ATOM 8384 C CA . LYS E 2 153 ? 218.498 201.857 109.544 1.00 136.90 153 LYS D CA 1
ATOM 8385 C C . LYS E 2 153 ? 217.828 202.815 108.569 1.00 137.14 153 LYS D C 1
ATOM 8386 O O . LYS E 2 153 ? 216.820 202.465 107.940 1.00 135.95 153 LYS D O 1
ATOM 8392 N N . ILE E 2 154 ? 218.389 204.017 108.450 1.00 144.29 154 ILE D N 1
ATOM 8393 C CA . ILE E 2 154 ? 217.918 205.037 107.521 1.00 144.18 154 ILE D CA 1
ATOM 8394 C C . ILE E 2 154 ? 218.960 205.131 106.411 1.00 144.47 154 ILE D C 1
ATOM 8395 O O . ILE E 2 154 ? 219.984 205.808 106.561 1.00 143.94 154 ILE D O 1
ATOM 8400 N N . ASP E 2 155 ? 218.695 204.459 105.289 1.00 138.18 155 ASP D N 1
ATOM 8401 C CA . ASP E 2 155 ? 219.655 204.349 104.188 1.00 137.05 155 ASP D CA 1
ATOM 8402 C C . ASP E 2 155 ? 220.988 203.788 104.677 1.00 137.01 155 ASP D C 1
ATOM 8403 O O . ASP E 2 155 ? 222.063 204.207 104.244 1.00 136.80 155 ASP D O 1
ATOM 8408 N N . GLY E 2 156 ? 220.916 202.826 105.595 1.00 137.00 156 GLY D N 1
ATOM 8409 C CA . GLY E 2 156 ? 222.099 202.217 106.163 1.00 136.79 156 GLY D CA 1
ATOM 8410 C C . GLY E 2 156 ? 222.660 202.902 107.390 1.00 137.88 156 GLY D C 1
ATOM 8411 O O . GLY E 2 156 ? 223.683 202.446 107.917 1.00 137.20 156 GLY D O 1
ATOM 8412 N N . SER E 2 157 ? 222.034 203.976 107.863 1.00 144.26 157 SER D N 1
ATOM 8413 C CA . SER E 2 157 ? 222.489 204.698 109.044 1.00 143.97 157 SER D CA 1
ATOM 8414 C C . SER E 2 157 ? 221.649 204.286 110.246 1.00 143.95 157 SER D C 1
ATOM 8415 O O . SER E 2 157 ? 220.421 204.204 110.151 1.00 143.61 157 SER D O 1
ATOM 8418 N N . GLU E 2 158 ? 222.309 204.028 111.371 1.00 146.18 158 GLU D N 1
ATOM 8419 C CA . GLU E 2 158 ? 221.613 203.552 112.558 1.00 146.29 158 GLU D CA 1
ATOM 8420 C C . GLU E 2 158 ? 220.865 204.691 113.240 1.00 146.77 158 GLU D C 1
ATOM 8421 O O . GLU E 2 158 ? 221.334 205.832 113.275 1.00 146.33 158 GLU D O 1
ATOM 8427 N N . ARG E 2 159 ? 219.691 204.371 113.781 1.00 152.91 159 ARG D N 1
ATOM 8428 C CA . ARG E 2 159 ? 218.881 205.310 114.546 1.00 152.89 159 ARG D CA 1
ATOM 8429 C C . ARG E 2 159 ? 218.602 204.733 115.925 1.00 152.58 159 ARG D C 1
ATOM 8430 O O . ARG E 2 159 ? 218.247 203.556 116.050 1.00 151.57 159 ARG D O 1
ATOM 8438 N N . GLN E 2 160 ? 218.766 205.563 116.959 1.00 153.67 160 GLN D N 1
ATOM 8439 C CA . GLN E 2 160 ? 218.513 205.130 118.327 1.00 153.45 160 GLN D CA 1
ATOM 8440 C C . GLN E 2 160 ? 217.803 206.188 119.166 1.00 153.50 160 GLN D C 1
ATOM 8441 O O . GLN E 2 160 ? 217.547 205.945 120.353 1.00 153.31 160 GLN D O 1
ATOM 8447 N N . ASN E 2 161 ? 217.451 207.337 118.590 1.00 148.11 161 ASN D N 1
ATOM 8448 C CA . ASN E 2 161 ? 216.888 208.442 119.362 1.00 147.65 161 ASN D CA 1
ATOM 8449 C C . ASN E 2 161 ? 215.373 208.328 119.512 1.00 146.70 161 ASN D C 1
ATOM 8450 O O . ASN E 2 161 ? 214.855 208.292 120.632 1.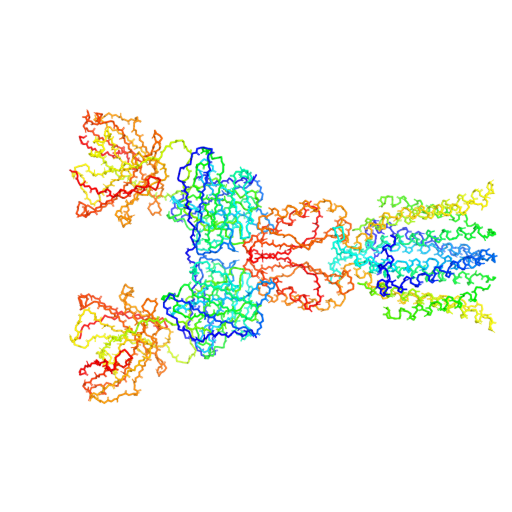00 146.67 161 ASN D O 1
ATOM 8455 N N . GLY E 2 162 ? 214.653 208.271 118.394 1.00 137.39 162 GLY D N 1
ATOM 8456 C CA . GLY E 2 162 ? 213.203 208.284 118.434 1.00 137.09 162 GLY D CA 1
ATOM 8457 C C . GLY E 2 162 ? 212.563 206.919 118.296 1.00 136.87 162 GLY D C 1
ATOM 8458 O O . GLY E 2 162 ? 211.546 206.771 117.612 1.00 135.97 162 GLY D O 1
ATOM 8459 N N . VAL E 2 163 ? 213.142 205.914 118.947 1.00 128.91 163 VAL D N 1
ATOM 8460 C CA . VAL E 2 163 ? 212.650 204.542 118.893 1.00 127.65 163 VAL D CA 1
ATOM 8461 C C . VAL E 2 163 ? 211.969 204.220 120.216 1.00 127.15 163 VAL D C 1
ATOM 8462 O O . VAL E 2 163 ? 212.573 204.371 121.285 1.00 127.15 163 VAL D O 1
ATOM 8466 N N . LEU E 2 164 ? 210.716 203.778 120.141 1.00 122.11 164 LEU D N 1
ATOM 8467 C CA . LEU E 2 164 ? 209.946 203.366 121.306 1.00 121.49 164 LEU D CA 1
ATOM 8468 C C . LEU E 2 164 ? 209.585 201.896 121.162 1.00 121.39 164 LEU D C 1
ATOM 8469 O O . LEU E 2 164 ? 209.098 201.472 120.108 1.00 121.06 164 LEU D O 1
ATOM 8474 N N . ASN E 2 165 ? 209.819 201.128 122.221 1.00 118.94 165 ASN D N 1
ATOM 8475 C CA . ASN E 2 165 ? 209.622 199.686 122.218 1.00 118.60 165 ASN D CA 1
ATOM 8476 C C . ASN E 2 165 ? 208.473 199.325 123.149 1.00 119.79 165 ASN D C 1
ATOM 8477 O O . ASN E 2 165 ? 208.429 199.788 124.294 1.00 118.09 165 ASN D O 1
ATOM 8482 N N . SER E 2 166 ? 207.550 198.500 122.660 1.00 116.26 166 SER D N 1
ATOM 8483 C CA . SER E 2 166 ? 206.419 198.024 123.445 1.00 113.18 166 SER D CA 1
ATOM 8484 C C . SER E 2 166 ? 206.404 196.504 123.421 1.00 112.15 166 SER D C 1
ATOM 8485 O O . SER E 2 166 ? 206.512 195.896 122.351 1.00 113.87 166 SER D O 1
ATOM 8488 N N . TRP E 2 167 ? 206.269 195.893 124.594 1.00 107.33 167 TRP D N 1
ATOM 8489 C CA . TRP E 2 167 ? 206.337 194.446 124.739 1.00 108.11 167 TRP D CA 1
ATOM 8490 C C . TRP E 2 167 ? 205.027 193.928 125.311 1.00 108.55 167 TRP D C 1
ATOM 8491 O O . TRP E 2 167 ? 204.552 194.432 126.333 1.00 108.26 167 TRP D O 1
ATOM 8502 N N . THR E 2 168 ? 204.454 192.921 124.661 1.00 108.91 168 THR D N 1
ATOM 8503 C CA . THR E 2 168 ? 203.259 192.273 125.175 1.00 109.37 168 THR D CA 1
ATOM 8504 C C . THR E 2 168 ? 203.632 191.178 126.171 1.00 109.92 168 THR D C 1
ATOM 8505 O O . THR E 2 168 ? 204.781 190.740 126.257 1.00 109.74 168 THR D O 1
ATOM 8509 N N . ASP E 2 169 ? 202.635 190.735 126.930 1.00 100.12 169 ASP D N 1
ATOM 8510 C CA . ASP E 2 169 ? 202.821 189.611 127.829 1.00 100.02 169 ASP D CA 1
ATOM 8511 C C . ASP E 2 169 ? 202.791 188.302 127.045 1.00 99.18 169 ASP D C 1
ATOM 8512 O O . ASP E 2 169 ? 202.354 188.246 125.892 1.00 100.44 169 ASP D O 1
ATOM 8517 N N . GLN E 2 170 ? 203.269 187.238 127.683 1.00 97.87 170 GLN D N 1
ATOM 8518 C CA . GLN E 2 170 ? 203.305 185.938 127.030 1.00 97.77 170 GLN D CA 1
ATOM 8519 C C . GLN E 2 170 ? 201.895 185.474 126.688 1.00 98.40 170 GLN D C 1
ATOM 8520 O O . GLN E 2 170 ? 200.966 185.611 127.488 1.00 100.75 170 GLN D O 1
ATOM 8526 N N . ASP E 2 171 ? 201.740 184.927 125.486 1.00 99.78 171 ASP D N 1
ATOM 8527 C CA . ASP E 2 171 ? 200.433 184.475 125.032 1.00 99.88 171 ASP D CA 1
ATOM 8528 C C . ASP E 2 171 ? 199.941 183.309 125.879 1.00 98.85 171 ASP D C 1
ATOM 8529 O O . ASP E 2 171 ? 200.727 182.488 126.357 1.00 97.66 171 ASP D O 1
ATOM 8534 N N . SER E 2 172 ? 198.624 183.246 126.067 1.00 96.57 172 SER D N 1
ATOM 8535 C CA . SER E 2 172 ? 198.011 182.185 126.852 1.00 96.34 172 SER D CA 1
ATOM 8536 C C . SER E 2 172 ? 197.761 180.915 126.050 1.00 97.24 172 SER D C 1
ATOM 8537 O O . SER E 2 172 ? 197.428 179.885 126.645 1.00 96.79 172 SER D O 1
ATOM 8540 N N . LYS E 2 173 ? 197.908 180.959 124.727 1.00 105.77 173 LYS D N 1
ATOM 8541 C CA . LYS E 2 173 ? 197.659 179.802 123.876 1.00 105.76 173 LYS D CA 1
ATOM 8542 C C . LYS E 2 173 ? 198.948 179.193 123.340 1.00 104.12 173 LYS D C 1
ATOM 8543 O O . LYS E 2 173 ? 199.190 177.996 123.519 1.00 101.86 173 LYS D O 1
ATOM 8549 N N . ASP E 2 174 ? 199.788 179.990 122.682 1.00 101.71 174 ASP D N 1
ATOM 8550 C CA . ASP E 2 174 ? 201.018 179.497 122.081 1.00 102.56 174 ASP D CA 1
ATOM 8551 C C . ASP E 2 174 ? 202.272 179.958 122.812 1.00 102.81 174 ASP D C 1
ATOM 8552 O O . ASP E 2 174 ? 203.378 179.585 122.407 1.00 105.29 174 ASP D O 1
ATOM 8557 N N . SER E 2 175 ? 202.128 180.752 123.875 1.00 102.97 175 SER D N 1
ATOM 8558 C CA . SER E 2 175 ? 203.235 181.103 124.768 1.00 105.32 175 SER D CA 1
ATOM 8559 C C . SER E 2 175 ? 204.371 181.811 124.031 1.00 106.26 175 SER D C 1
ATOM 8560 O O . SER E 2 175 ? 205.540 181.447 124.164 1.00 107.04 175 SER D O 1
ATOM 8563 N N . THR E 2 176 ? 204.029 182.831 123.254 1.00 98.97 176 THR D N 1
ATOM 8564 C CA . THR E 2 176 ? 205.011 183.635 122.539 1.00 98.82 176 THR D CA 1
ATOM 8565 C C . THR E 2 176 ? 204.881 185.099 122.939 1.00 95.93 176 THR D C 1
ATOM 8566 O O . THR E 2 176 ? 204.091 185.465 123.812 1.00 97.60 176 THR D O 1
ATOM 8570 N N . TYR E 2 177 ? 205.672 185.941 122.280 1.00 96.17 177 TYR D N 1
ATOM 8571 C CA . TYR E 2 177 ? 205.725 187.359 122.584 1.00 97.63 177 TYR D CA 1
ATOM 8572 C C . TYR E 2 177 ? 205.549 188.168 121.307 1.00 99.40 177 TYR D C 1
ATOM 8573 O O . TYR E 2 177 ? 205.761 187.678 120.194 1.00 102.06 177 TYR D O 1
ATOM 8582 N N . SER E 2 178 ? 205.139 189.420 121.485 1.00 102.34 178 SER D N 1
ATOM 8583 C CA . SER E 2 178 ? 205.014 190.371 120.391 1.00 102.41 178 SER D CA 1
ATOM 8584 C C . SER E 2 178 ? 205.707 191.664 120.791 1.00 103.15 178 SER D C 1
ATOM 8585 O O . SER E 2 178 ? 205.599 192.103 121.939 1.00 104.65 178 SER D O 1
ATOM 8588 N N . MET E 2 179 ? 206.414 192.265 119.840 1.00 112.89 179 MET D N 1
ATOM 8589 C CA . MET E 2 179 ? 207.334 193.361 120.101 1.00 113.63 179 MET D CA 1
ATOM 8590 C C . MET E 2 179 ? 207.069 194.427 119.046 1.00 113.72 179 MET D C 1
ATOM 8591 O O . MET E 2 179 ? 207.298 194.188 117.856 1.00 114.73 179 MET D O 1
ATOM 8596 N N . SER E 2 180 ? 206.563 195.585 119.466 1.00 112.79 180 SER D N 1
ATOM 8597 C CA . SER E 2 180 ? 206.206 196.661 118.546 1.00 112.64 180 SER D CA 1
ATOM 8598 C C . SER E 2 180 ? 207.191 197.806 118.717 1.00 114.02 180 SER D C 1
ATOM 8599 O O . SER E 2 180 ? 207.223 198.449 119.772 1.00 112.46 180 SER D O 1
ATOM 8602 N N . SER E 2 181 ? 207.984 198.062 117.681 1.00 127.85 181 SER D N 1
ATOM 8603 C CA . SER E 2 181 ? 208.961 199.141 117.691 1.00 126.68 181 SER D CA 1
ATOM 8604 C C . SER E 2 181 ? 208.471 200.245 116.766 1.00 127.00 181 SER D C 1
ATOM 8605 O O . SER E 2 181 ? 208.303 200.023 115.563 1.00 127.55 181 SER D O 1
ATOM 8608 N N . THR E 2 182 ? 208.247 201.429 117.322 1.00 124.29 182 THR D N 1
ATOM 8609 C CA . THR E 2 182 ? 207.777 202.571 116.550 1.00 124.15 182 THR D CA 1
ATOM 8610 C C . THR E 2 182 ? 208.886 203.614 116.494 1.00 124.14 182 THR D C 1
ATOM 8611 O O . THR E 2 182 ? 209.571 203.861 117.493 1.00 123.48 182 THR D O 1
ATOM 8615 N N . LEU E 2 183 ? 209.113 204.163 115.308 1.00 133.22 183 LEU D N 1
ATOM 8616 C CA . LEU E 2 183 ? 210.056 205.258 115.118 1.00 133.19 183 LEU D CA 1
ATOM 8617 C C . LEU E 2 183 ? 209.259 206.469 114.654 1.00 133.49 183 LEU D C 1
ATOM 8618 O O . LEU E 2 183 ? 208.617 206.429 113.597 1.00 132.56 183 LEU D O 1
ATOM 8623 N N . THR E 2 184 ? 209.291 207.529 115.457 1.00 135.12 184 THR D N 1
ATOM 8624 C CA . THR E 2 184 ? 208.534 208.746 115.203 1.00 134.67 184 THR D CA 1
ATOM 8625 C C . THR E 2 184 ? 209.479 209.834 114.716 1.00 135.36 184 THR D C 1
ATOM 8626 O O . THR E 2 184 ? 210.503 210.104 115.352 1.00 135.81 184 THR D O 1
ATOM 8630 N N . LEU E 2 185 ? 209.126 210.459 113.597 1.00 135.53 185 LEU D N 1
ATOM 8631 C CA . LEU E 2 185 ? 209.966 211.457 112.956 1.00 135.54 185 LEU D CA 1
ATOM 8632 C C . LEU E 2 185 ? 209.078 212.560 112.401 1.00 134.87 185 LEU D C 1
ATOM 8633 O O . LEU E 2 185 ? 207.863 212.398 112.264 1.00 134.24 185 LEU D O 1
ATOM 8638 N N . THR E 2 186 ? 209.697 213.694 112.094 1.00 141.54 186 THR D N 1
ATOM 8639 C CA . THR E 2 186 ? 208.966 214.776 111.458 1.00 142.50 186 THR D CA 1
ATOM 8640 C C . THR E 2 186 ? 208.777 214.482 109.972 1.00 143.46 186 THR D C 1
ATOM 8641 O O . THR E 2 186 ? 209.432 213.609 109.395 1.00 143.63 186 THR D O 1
ATOM 8645 N N . LYS E 2 187 ? 207.854 215.223 109.353 1.00 145.92 187 LYS D N 1
ATOM 8646 C CA . LYS E 2 187 ? 207.535 214.984 107.949 1.00 145.26 187 LYS D CA 1
ATOM 8647 C C . LYS E 2 187 ? 208.737 215.252 107.051 1.00 145.46 187 LYS D C 1
ATOM 8648 O O . LYS E 2 187 ? 209.011 214.482 106.122 1.00 145.63 187 LYS D O 1
ATOM 8654 N N . ASP E 2 188 ? 209.464 216.342 107.310 1.00 145.83 188 ASP D N 1
ATOM 8655 C CA . ASP E 2 188 ? 210.647 216.648 106.512 1.00 146.59 188 ASP D CA 1
ATOM 8656 C C . ASP E 2 188 ? 211.715 215.574 106.676 1.00 147.21 188 ASP D C 1
ATOM 8657 O O . ASP E 2 188 ? 212.390 215.207 105.707 1.00 147.15 188 ASP D O 1
ATOM 8662 N N . GLU E 2 189 ? 211.888 215.067 107.900 1.00 147.07 189 GLU D N 1
ATOM 8663 C CA . GLU E 2 189 ? 212.848 213.994 108.138 1.00 146.91 189 GLU D CA 1
ATOM 8664 C C . GLU E 2 189 ? 212.465 212.761 107.329 1.00 146.82 189 GLU D C 1
ATOM 8665 O O . GLU E 2 189 ? 213.303 212.178 106.633 1.00 146.87 189 GLU D O 1
ATOM 8671 N N . TYR E 2 190 ? 211.179 212.399 107.337 1.00 138.07 190 TYR D N 1
ATOM 8672 C CA . TYR E 2 190 ? 210.727 211.265 106.538 1.00 137.75 190 TYR D CA 1
ATOM 8673 C C . TYR E 2 190 ? 210.958 211.502 105.051 1.00 139.74 190 TYR D C 1
ATOM 8674 O O . TYR E 2 190 ? 211.313 210.575 104.315 1.00 139.48 190 TYR D O 1
ATOM 8683 N N . GLU E 2 191 ? 210.756 212.737 104.587 1.00 150.67 191 GLU D N 1
ATOM 8684 C CA . GLU E 2 191 ? 210.858 213.014 103.160 1.00 149.79 191 GLU D CA 1
ATOM 8685 C C . GLU E 2 191 ? 212.294 213.156 102.669 1.00 149.24 191 GLU D C 1
ATOM 8686 O O . GLU E 2 191 ? 212.539 212.979 101.471 1.00 148.70 191 GLU D O 1
ATOM 8692 N N . ARG E 2 192 ? 213.246 213.465 103.549 1.00 143.83 192 ARG D N 1
ATOM 8693 C CA . ARG E 2 192 ? 214.631 213.615 103.118 1.00 143.44 192 ARG D CA 1
ATOM 8694 C C . ARG E 2 192 ? 215.377 212.290 103.048 1.00 143.31 192 ARG D C 1
ATOM 8695 O O . ARG E 2 192 ? 216.550 212.279 102.661 1.00 143.69 192 ARG D O 1
ATOM 8703 N N . HIS E 2 193 ? 214.736 211.185 103.413 1.00 141.43 193 HIS D N 1
ATOM 8704 C CA . HIS E 2 193 ? 215.346 209.867 103.356 1.00 140.97 193 HIS D CA 1
ATOM 8705 C C . HIS E 2 193 ? 214.397 208.912 102.642 1.00 140.65 193 HIS D C 1
ATOM 8706 O O . HIS E 2 193 ? 213.177 209.098 102.649 1.00 139.21 193 HIS D O 1
ATOM 8713 N N . ASN E 2 194 ? 214.966 207.881 102.019 1.00 138.60 194 ASN D N 1
ATOM 8714 C CA . ASN E 2 194 ? 214.204 206.997 101.144 1.00 139.07 194 ASN D CA 1
ATOM 8715 C C . ASN E 2 194 ? 214.050 205.584 101.686 1.00 138.88 194 ASN D C 1
ATOM 8716 O O . ASN E 2 194 ? 212.924 205.100 101.831 1.00 139.18 194 ASN D O 1
ATOM 8721 N N . SER E 2 195 ? 215.151 204.901 101.985 1.00 135.61 195 SER D N 1
ATOM 8722 C CA . SER E 2 195 ? 215.101 203.504 102.396 1.00 135.91 195 SER D CA 1
ATOM 8723 C C . SER E 2 195 ? 215.094 203.418 103.918 1.00 137.65 195 SER D C 1
ATOM 8724 O O . SER E 2 195 ? 216.015 203.911 104.579 1.00 138.81 195 SER D O 1
ATOM 8727 N N . TYR E 2 196 ? 214.057 202.790 104.467 1.00 130.86 196 TYR D N 1
ATOM 8728 C CA . TYR E 2 196 ? 213.925 202.571 105.901 1.00 128.45 196 TYR D CA 1
ATOM 8729 C C . TYR E 2 196 ? 213.887 201.071 106.142 1.00 127.56 196 TYR D C 1
ATOM 8730 O O . TYR E 2 196 ? 213.095 200.362 105.510 1.00 126.80 196 TYR D O 1
ATOM 8739 N N . THR E 2 197 ? 214.738 200.585 107.047 1.00 135.76 197 THR D N 1
ATOM 8740 C CA . THR E 2 197 ? 214.815 199.158 107.329 1.00 137.76 197 THR D CA 1
ATOM 8741 C C . THR E 2 197 ? 214.793 198.924 108.833 1.00 139.59 197 THR D C 1
ATOM 8742 O O . THR E 2 197 ? 215.246 199.761 109.615 1.00 139.42 197 THR D O 1
ATOM 8746 N N . CYS E 2 198 ? 214.260 197.772 109.226 1.00 146.40 198 CYS D N 1
ATOM 8747 C CA . CYS E 2 198 ? 214.249 197.334 110.615 1.00 144.85 198 CYS D CA 1
ATOM 8748 C C . CYS E 2 198 ? 214.793 195.915 110.677 1.00 144.61 198 CYS D C 1
ATOM 8749 O O . CYS E 2 198 ? 214.303 195.031 109.966 1.00 143.86 198 CYS D O 1
ATOM 8752 N N . GLU E 2 199 ? 215.806 195.691 111.514 1.00 140.09 199 GLU D N 1
ATOM 8753 C CA . GLU E 2 199 ? 216.357 194.353 111.657 1.00 140.22 199 GLU D CA 1
ATOM 8754 C C . GLU E 2 199 ? 216.072 193.866 113.069 1.00 140.90 199 GLU D C 1
ATOM 8755 O O . GLU E 2 199 ? 216.103 194.646 114.033 1.00 141.14 199 GLU D O 1
ATOM 8761 N N . ALA E 2 200 ? 215.772 192.575 113.170 1.00 132.29 200 ALA D N 1
ATOM 8762 C CA . ALA E 2 200 ? 215.533 191.893 114.431 1.00 132.05 200 ALA D CA 1
ATOM 8763 C C . ALA E 2 200 ? 216.620 190.851 114.638 1.00 131.15 200 ALA D C 1
ATOM 8764 O O . ALA E 2 200 ? 216.869 190.021 113.756 1.00 130.68 200 ALA D O 1
ATOM 8766 N N . THR E 2 201 ? 217.260 190.902 115.799 1.00 128.59 201 THR D N 1
ATOM 8767 C CA . THR E 2 201 ? 218.273 189.939 116.201 1.00 128.86 201 THR D CA 1
ATOM 8768 C C . THR E 2 201 ? 217.697 189.086 117.321 1.00 128.31 201 THR D C 1
ATOM 8769 O O . THR E 2 201 ? 217.297 189.614 118.366 1.00 128.02 201 THR D O 1
ATOM 8773 N N . HIS E 2 202 ? 217.658 187.775 117.100 1.00 120.80 202 HIS D N 1
ATOM 8774 C CA . HIS E 2 202 ? 217.087 186.824 118.039 1.00 120.65 202 HIS D CA 1
ATOM 8775 C C . HIS E 2 202 ? 218.039 185.646 118.190 1.00 120.73 202 HIS D C 1
ATOM 8776 O O . HIS E 2 202 ? 218.895 185.397 117.338 1.00 121.05 202 HIS D O 1
ATOM 8783 N N . LYS E 2 203 ? 217.888 184.916 119.294 1.00 122.88 203 LYS D N 1
ATOM 8784 C CA . LYS E 2 203 ? 218.767 183.787 119.568 1.00 123.14 203 LYS D CA 1
ATOM 8785 C C . LYS E 2 203 ? 218.478 182.576 118.691 1.00 123.30 203 LYS D C 1
ATOM 8786 O O . LYS E 2 203 ? 219.277 181.633 118.688 1.00 122.76 203 LYS D O 1
ATOM 8792 N N . THR E 2 204 ? 217.362 182.572 117.957 1.00 119.31 204 THR D N 1
ATOM 8793 C CA . THR E 2 204 ? 217.048 181.434 117.097 1.00 120.35 204 THR D CA 1
ATOM 8794 C C . THR E 2 204 ? 218.082 181.271 115.989 1.00 121.54 204 THR D C 1
ATOM 8795 O O . THR E 2 204 ? 218.519 180.151 115.701 1.00 120.56 204 THR D O 1
ATOM 8799 N N . SER E 2 205 ? 218.487 182.372 115.360 1.00 131.34 205 SER D N 1
ATOM 8800 C CA . SER E 2 205 ? 219.467 182.334 114.286 1.00 130.83 205 SER D CA 1
ATOM 8801 C C . SER E 2 205 ? 220.405 183.524 114.413 1.00 130.87 205 SER D C 1
ATOM 8802 O O . SER E 2 205 ? 220.027 184.579 114.928 1.00 130.86 205 SER D O 1
ATOM 8805 N N . THR E 2 206 ? 221.634 183.346 113.930 1.00 129.38 206 THR D N 1
ATOM 8806 C CA . THR E 2 206 ? 222.625 184.413 113.976 1.00 129.50 206 THR D CA 1
ATOM 8807 C C . THR E 2 206 ? 222.420 185.460 112.890 1.00 128.94 206 THR D C 1
ATOM 8808 O O . THR E 2 206 ? 223.014 186.541 112.976 1.00 127.85 206 THR D O 1
ATOM 8812 N N . SER E 2 207 ? 221.601 185.174 111.881 1.00 129.92 207 SER D N 1
ATOM 8813 C CA . SER E 2 207 ? 221.325 186.139 110.826 1.00 130.07 207 SER D CA 1
ATOM 8814 C C . SER E 2 207 ? 220.087 186.946 111.190 1.00 129.72 207 SER D C 1
ATOM 8815 O O . SER E 2 207 ? 218.993 186.373 111.277 1.00 129.12 207 SER D O 1
ATOM 8818 N N . PRO E 2 208 ? 220.206 188.253 111.416 1.00 129.35 208 PRO D N 1
ATOM 8819 C CA . PRO E 2 208 ? 219.024 189.049 111.758 1.00 129.83 208 PRO D CA 1
ATOM 8820 C C . PRO E 2 208 ? 218.024 189.087 110.615 1.00 130.16 208 PRO D C 1
ATOM 8821 O O . PRO E 2 208 ? 218.387 189.087 109.436 1.00 129.48 208 PRO D O 1
ATOM 8825 N N . ILE E 2 209 ? 216.746 189.121 110.980 1.00 132.21 209 ILE D N 1
ATOM 8826 C CA . ILE E 2 209 ? 215.664 189.219 110.007 1.00 131.72 209 ILE D CA 1
ATOM 8827 C C . ILE E 2 209 ? 215.436 190.695 109.717 1.00 131.10 209 ILE D C 1
ATOM 8828 O O . ILE E 2 209 ? 215.072 191.461 110.615 1.00 130.40 209 ILE D O 1
ATOM 8833 N N . VAL E 2 210 ? 215.650 191.098 108.469 1.00 130.63 210 VAL D N 1
ATOM 8834 C CA . VAL E 2 210 ? 215.615 192.502 108.081 1.00 131.66 210 VAL D CA 1
ATOM 8835 C C . VAL E 2 210 ? 214.439 192.716 107.142 1.00 131.12 210 VAL D C 1
ATOM 8836 O O . VAL E 2 210 ? 214.298 192.002 106.143 1.00 129.68 210 VAL D O 1
ATOM 8840 N N . LYS E 2 211 ? 213.599 193.694 107.467 1.00 129.82 211 LYS D N 1
ATOM 8841 C CA . LYS E 2 211 ? 212.487 194.092 106.617 1.00 129.56 211 LYS D CA 1
ATOM 8842 C C . LYS E 2 211 ? 212.698 195.534 106.182 1.00 129.95 211 LYS D C 1
ATOM 8843 O O . LYS E 2 211 ? 212.936 196.412 107.019 1.00 130.28 211 LYS D O 1
ATOM 8849 N N . SER E 2 212 ? 212.607 195.773 104.876 1.00 131.28 212 SER D N 1
ATOM 8850 C CA . SER E 2 212 ? 212.979 197.046 104.281 1.00 131.28 212 SER D CA 1
ATOM 8851 C C . SER E 2 212 ? 211.820 197.614 103.475 1.00 130.83 212 SER D C 1
ATOM 8852 O O . SER E 2 212 ? 210.927 196.882 103.038 1.00 129.91 212 SER D O 1
ATOM 8855 N N . PHE E 2 213 ? 211.840 198.932 103.285 1.00 131.36 213 PHE D N 1
ATOM 8856 C CA . PHE E 2 213 ? 210.940 199.568 102.335 1.00 131.55 213 PHE D CA 1
ATOM 8857 C C . PHE E 2 213 ? 211.572 200.864 101.849 1.00 132.70 213 PHE D C 1
ATOM 8858 O O . PHE E 2 213 ? 212.506 201.391 102.459 1.00 132.56 213 PHE D O 1
ATOM 8866 N N . ASN E 2 214 ? 211.060 201.361 100.727 1.00 136.33 214 ASN D N 1
ATOM 8867 C CA . ASN E 2 214 ? 211.562 202.568 100.092 1.00 135.87 214 ASN D CA 1
ATOM 8868 C C . ASN E 2 214 ? 210.514 203.670 100.169 1.00 135.70 214 ASN D C 1
ATOM 8869 O O . ASN E 2 214 ? 209.326 203.418 100.391 1.00 135.94 214 ASN D O 1
ATOM 8874 N N . ARG E 2 215 ? 210.977 204.902 99.972 1.00 134.33 215 ARG D N 1
ATOM 8875 C CA . ARG E 2 215 ? 210.140 206.094 100.080 1.00 133.75 215 ARG D CA 1
ATOM 8876 C C . ARG E 2 215 ? 209.489 206.159 101.457 1.00 133.91 215 ARG D C 1
ATOM 8877 O O . ARG E 2 215 ? 210.151 206.449 102.453 1.00 133.98 215 ARG D O 1
ATOM 8885 N N . ILE F 1 36 ? 190.817 155.187 202.827 1.00 121.31 22 ILE B N 1
ATOM 8886 C CA . ILE F 1 36 ? 191.391 155.478 204.133 1.00 125.02 22 ILE B CA 1
ATOM 8887 C C . ILE F 1 36 ? 192.911 155.521 204.047 1.00 125.56 22 ILE B C 1
ATOM 8888 O O . ILE F 1 36 ? 193.520 156.578 204.205 1.00 124.04 22 ILE B O 1
ATOM 8893 N N . SER F 1 37 ? 193.519 154.358 203.798 1.00 122.39 23 SER B N 1
ATOM 8894 C CA . SER F 1 37 ? 194.974 154.288 203.705 1.00 120.13 23 SER B CA 1
ATOM 8895 C C . SER F 1 37 ? 195.496 155.095 202.523 1.00 121.91 23 SER B C 1
ATOM 8896 O O . SER F 1 37 ? 196.516 155.784 202.637 1.00 120.66 23 SER B O 1
ATOM 8899 N N . GLY F 1 38 ? 194.809 155.026 201.380 1.00 119.61 24 GLY B N 1
ATOM 8900 C CA . GLY F 1 38 ? 195.259 155.739 200.198 1.00 116.92 24 GLY B CA 1
ATOM 8901 C C . GLY F 1 38 ? 195.184 157.246 200.315 1.00 119.28 24 GLY B C 1
ATOM 8902 O O . GLY F 1 38 ? 195.906 157.948 199.600 1.00 118.70 24 GLY B O 1
ATOM 8903 N N . TRP F 1 39 ? 194.325 157.760 201.198 1.00 115.79 25 TRP B N 1
ATOM 8904 C CA . TRP F 1 39 ? 194.240 159.203 201.394 1.00 115.66 25 TRP B CA 1
ATOM 8905 C C . TRP F 1 39 ? 195.521 159.761 202.002 1.00 116.58 25 TRP B C 1
ATOM 8906 O O . TRP F 1 39 ? 195.923 160.884 201.679 1.00 114.13 25 TRP B O 1
ATOM 8917 N N . PHE F 1 40 ? 196.168 158.996 202.884 1.00 111.26 26 PHE B N 1
ATOM 8918 C CA . PHE F 1 40 ? 197.325 159.509 203.611 1.00 108.23 26 PHE B CA 1
ATOM 8919 C C . PHE F 1 40 ? 198.494 159.799 202.677 1.00 107.36 26 PHE B C 1
ATOM 8920 O O . PHE F 1 40 ? 199.144 160.843 202.792 1.00 107.37 26 PHE B O 1
ATOM 8928 N N . ARG F 1 41 ? 198.782 158.886 201.748 1.00 111.62 27 ARG B N 1
ATOM 8929 C CA . ARG F 1 41 ? 199.887 159.122 200.822 1.00 113.90 27 ARG B CA 1
ATOM 8930 C C . ARG F 1 41 ? 199.613 160.316 199.920 1.00 114.14 27 ARG B C 1
ATOM 8931 O O . ARG F 1 41 ? 200.552 160.972 199.458 1.00 115.44 27 ARG B O 1
ATOM 8939 N N . SER F 1 42 ? 198.340 160.609 199.653 1.00 105.53 28 SER B N 1
ATOM 8940 C CA . SER F 1 42 ? 198.002 161.805 198.891 1.00 105.37 28 SER B CA 1
ATOM 8941 C C . SER F 1 42 ? 198.209 163.066 199.723 1.00 106.16 28 SER B C 1
ATOM 8942 O O . SER F 1 42 ? 198.624 164.104 199.194 1.00 105.29 28 SER B O 1
ATOM 8945 N N . ILE F 1 43 ? 197.917 162.998 201.023 1.00 98.14 29 ILE B N 1
ATOM 8946 C CA . ILE F 1 43 ? 198.104 164.156 201.892 1.00 94.19 29 ILE B CA 1
ATOM 8947 C C . ILE F 1 43 ? 199.581 164.507 202.007 1.00 94.95 29 ILE B C 1
ATOM 8948 O O . ILE F 1 43 ? 199.974 165.666 201.846 1.00 101.12 29 ILE B O 1
ATOM 8953 N N . LEU F 1 44 ? 200.425 163.509 202.269 1.00 96.80 30 LEU B N 1
ATOM 8954 C CA . LEU F 1 44 ? 201.847 163.771 202.455 1.00 99.92 30 LEU B CA 1
ATOM 8955 C C . LEU F 1 44 ? 202.546 164.161 201.160 1.00 98.95 30 LEU B C 1
ATOM 8956 O O . LEU F 1 44 ? 203.677 164.654 201.208 1.00 99.30 30 LEU B O 1
ATOM 8961 N N . SER F 1 45 ? 201.908 163.944 200.010 1.00 101.27 31 SER B N 1
ATOM 8962 C CA . SER F 1 45 ? 202.536 164.291 198.739 1.00 102.72 31 SER B CA 1
ATOM 8963 C C . SER F 1 45 ? 202.673 165.802 198.575 1.00 103.55 31 SER B C 1
ATOM 8964 O O . SER F 1 45 ? 203.683 166.283 198.049 1.00 102.34 31 SER B O 1
ATOM 8967 N N . ASP F 1 46 ? 201.675 166.562 199.012 1.00 97.55 32 ASP B N 1
ATOM 8968 C CA . ASP F 1 46 ? 201.652 168.001 198.804 1.00 93.41 32 ASP B CA 1
ATOM 8969 C C . ASP F 1 46 ? 202.164 168.740 200.032 1.00 95.01 32 ASP B C 1
ATOM 8970 O O . ASP F 1 46 ? 201.981 168.300 201.169 1.00 96.25 32 ASP B O 1
ATOM 8975 N N . LYS F 1 47 ? 202.812 169.881 199.788 1.00 96.25 33 LYS B N 1
ATOM 8976 C CA . LYS F 1 47 ? 203.368 170.675 200.879 1.00 95.96 33 LYS B CA 1
ATOM 8977 C C . LYS F 1 47 ? 202.264 171.311 201.715 1.00 94.82 33 LYS B C 1
ATOM 8978 O O . LYS F 1 47 ? 202.298 171.263 202.952 1.00 97.26 33 LYS B O 1
ATOM 8984 N N . THR F 1 48 ? 201.274 171.911 201.053 1.00 89.74 34 THR B N 1
ATOM 8985 C CA . THR F 1 48 ? 200.159 172.518 201.769 1.00 91.71 34 THR B CA 1
ATOM 8986 C C . THR F 1 48 ? 199.396 171.478 202.577 1.00 93.41 34 THR B C 1
ATOM 8987 O O . THR F 1 48 ? 199.099 171.693 203.757 1.00 91.21 34 THR B O 1
ATOM 8991 N N . SER F 1 49 ? 199.088 170.337 201.958 1.00 87.12 35 SER B N 1
ATOM 8992 C CA . SER F 1 49 ? 198.356 169.284 202.650 1.00 81.15 35 SER B CA 1
ATOM 8993 C C . SER F 1 49 ? 199.167 168.710 203.802 1.00 84.65 35 SER B C 1
ATOM 8994 O O . SER F 1 49 ? 198.618 168.414 204.866 1.00 91.37 35 SER B O 1
ATOM 8997 N N . ARG F 1 50 ? 200.476 168.538 203.609 1.00 80.75 36 ARG B N 1
ATOM 8998 C CA . ARG F 1 50 ? 201.317 168.002 204.674 1.00 81.53 36 ARG B CA 1
ATOM 8999 C C . ARG F 1 50 ? 201.362 168.944 205.870 1.00 86.74 36 ARG B C 1
ATOM 9000 O O . ARG F 1 50 ? 201.229 168.514 207.024 1.00 88.40 36 ARG B O 1
ATOM 9008 N N . ASN F 1 51 ? 201.554 170.241 205.613 1.00 89.83 37 ASN B N 1
ATOM 9009 C CA . ASN F 1 51 ? 201.573 171.207 206.706 1.00 87.56 37 ASN B CA 1
ATOM 9010 C C . ASN F 1 51 ? 200.224 171.272 207.406 1.00 90.31 37 ASN B C 1
ATOM 9011 O O . ASN F 1 51 ? 200.159 171.350 208.640 1.00 93.59 37 ASN B O 1
ATOM 9016 N N . LEU F 1 52 ? 199.135 171.240 206.635 1.00 82.82 38 LEU B N 1
ATOM 9017 C CA . LEU F 1 52 ? 197.806 171.260 207.231 1.00 81.09 38 LEU B CA 1
ATOM 9018 C C . LEU F 1 52 ? 197.581 170.039 208.109 1.00 82.49 38 LEU B C 1
ATOM 9019 O O . LEU F 1 52 ? 197.030 170.151 209.209 1.00 83.57 38 LEU B O 1
ATOM 9024 N N . PHE F 1 53 ? 198.005 168.864 207.642 1.00 86.83 39 PHE B N 1
ATOM 9025 C CA . PHE F 1 53 ? 197.834 167.648 208.424 1.00 84.08 39 PHE B CA 1
ATOM 9026 C C . PHE F 1 53 ? 198.644 167.696 209.712 1.00 87.08 39 PHE B C 1
ATOM 9027 O O . PHE F 1 53 ? 198.150 167.312 210.776 1.00 95.69 39 PHE B O 1
ATOM 9035 N N . PHE F 1 54 ? 199.895 168.157 209.639 1.00 85.73 40 PHE B N 1
ATOM 9036 C CA . PHE F 1 54 ? 200.700 168.240 210.854 1.00 92.00 40 PHE B CA 1
ATOM 9037 C C . PHE F 1 54 ? 200.112 169.229 211.853 1.00 91.70 40 PHE B C 1
ATOM 9038 O O . PHE F 1 54 ? 200.056 168.946 213.057 1.00 92.81 40 PHE B O 1
ATOM 9046 N N . PHE F 1 55 ? 199.661 170.392 211.379 1.00 79.88 41 PHE B N 1
ATOM 9047 C CA . PHE F 1 55 ? 199.061 171.355 212.295 1.00 82.40 41 PHE B CA 1
ATOM 9048 C C . PHE F 1 55 ? 197.769 170.817 212.900 1.00 87.29 41 PHE B C 1
ATOM 9049 O O . PHE F 1 55 ? 197.495 171.030 214.088 1.00 89.51 41 PHE B O 1
ATOM 9057 N N . LEU F 1 56 ? 196.965 170.117 212.098 1.00 89.86 42 LEU B N 1
ATOM 9058 C CA . LEU F 1 56 ? 195.746 169.507 212.611 1.00 87.61 42 LEU B CA 1
ATOM 9059 C C . LEU F 1 56 ? 196.052 168.472 213.682 1.00 87.51 42 LEU B C 1
ATOM 9060 O O . LEU F 1 56 ? 195.367 168.409 214.708 1.00 90.69 42 LEU B O 1
ATOM 9065 N N . CYS F 1 57 ? 197.066 167.637 213.452 1.00 89.54 43 CYS B N 1
ATOM 9066 C CA . CYS F 1 57 ? 197.436 166.641 214.449 1.00 89.23 43 CYS B CA 1
ATOM 9067 C C . CYS F 1 57 ? 197.908 167.306 215.733 1.00 94.21 43 CYS B C 1
ATOM 9068 O O . CYS F 1 57 ? 197.559 166.862 216.833 1.00 98.73 43 CYS B O 1
ATOM 9071 N N . LEU F 1 58 ? 198.694 168.377 215.613 1.00 94.56 44 LEU B N 1
ATOM 9072 C CA . LEU F 1 58 ? 199.143 169.093 216.801 1.00 93.74 44 LEU B CA 1
ATOM 9073 C C . LEU F 1 58 ? 197.961 169.656 217.584 1.00 95.68 44 LEU B C 1
ATOM 9074 O O . LEU F 1 58 ? 197.884 169.495 218.809 1.00 98.81 44 LEU B O 1
ATOM 9079 N N . ASN F 1 59 ? 197.021 170.303 216.890 1.00 94.37 45 ASN B N 1
ATOM 9080 C CA . ASN F 1 59 ? 195.867 170.885 217.567 1.00 91.27 45 ASN B CA 1
ATOM 9081 C C . ASN F 1 59 ? 195.004 169.816 218.225 1.00 94.91 45 ASN B C 1
ATOM 9082 O O . ASN F 1 59 ? 194.539 169.992 219.358 1.00 98.10 45 ASN B O 1
ATOM 9087 N N . LEU F 1 60 ? 194.773 168.700 217.528 1.00 99.37 46 LEU B N 1
ATOM 9088 C CA . LEU F 1 60 ? 193.962 167.628 218.094 1.00 97.19 46 LEU B CA 1
ATOM 9089 C C . LEU F 1 60 ? 194.631 167.007 219.310 1.00 100.30 46 LEU B C 1
ATOM 9090 O O . LEU F 1 60 ? 193.962 166.703 220.303 1.00 103.27 46 LEU B O 1
ATOM 9095 N N . SER F 1 61 ? 195.950 166.804 219.255 1.00 100.16 47 SER B N 1
ATOM 9096 C CA . SER F 1 61 ? 196.655 166.268 220.414 1.00 99.89 47 SER B CA 1
ATOM 9097 C C . SER F 1 61 ? 196.583 167.227 221.594 1.00 101.28 47 SER B C 1
ATOM 9098 O O . SER F 1 61 ? 196.396 166.801 222.740 1.00 103.98 47 SER B O 1
ATOM 9101 N N . PHE F 1 62 ? 196.731 168.528 221.336 1.00 101.96 48 PHE B N 1
ATOM 9102 C CA . PHE F 1 62 ? 196.634 169.507 222.414 1.00 103.17 48 PHE B CA 1
ATOM 9103 C C . PHE F 1 62 ? 195.247 169.485 223.046 1.00 106.24 48 PHE B C 1
ATOM 9104 O O . PHE F 1 62 ? 195.109 169.501 224.274 1.00 108.06 48 PHE B O 1
ATOM 9112 N N . ALA F 1 63 ? 194.203 169.441 222.215 1.00 109.05 49 ALA B N 1
ATOM 9113 C CA . ALA F 1 63 ? 192.843 169.400 222.742 1.00 106.38 49 ALA B CA 1
ATOM 9114 C C . ALA F 1 63 ? 192.589 168.116 223.525 1.00 109.04 49 ALA B C 1
ATOM 9115 O O . ALA F 1 63 ? 191.914 168.137 224.561 1.00 111.81 49 ALA B O 1
ATOM 9117 N N . PHE F 1 64 ? 193.116 166.989 223.042 1.00 112.84 50 PHE B N 1
ATOM 9118 C CA . PHE F 1 64 ? 192.960 165.724 223.752 1.00 112.38 50 PHE B CA 1
ATOM 9119 C C . PHE F 1 64 ? 193.630 165.775 225.119 1.00 111.64 50 PHE B C 1
ATOM 9120 O O . PHE F 1 64 ? 193.055 165.331 226.121 1.00 113.30 50 PHE B O 1
ATOM 9128 N N . VAL F 1 65 ? 194.848 166.315 225.181 1.00 109.49 51 VAL B N 1
ATOM 9129 C CA . VAL F 1 65 ? 195.542 166.417 226.461 1.00 109.93 51 VAL B CA 1
ATOM 9130 C C . VAL F 1 65 ? 194.801 167.364 227.396 1.00 110.77 51 VAL B C 1
ATOM 9131 O O . VAL F 1 65 ? 194.717 167.124 228.605 1.00 113.34 51 VAL B O 1
ATOM 9135 N N . GLU F 1 66 ? 194.247 168.452 226.854 1.00 115.59 52 GLU B N 1
ATOM 9136 C CA . GLU F 1 66 ? 193.473 169.370 227.684 1.00 116.53 52 GLU B CA 1
ATOM 9137 C C . GLU F 1 66 ? 192.234 168.693 228.255 1.00 119.59 52 GLU B C 1
ATOM 9138 O O . GLU F 1 66 ? 191.912 168.868 229.435 1.00 118.88 52 GLU B O 1
ATOM 9144 N N . LEU F 1 67 ? 191.526 167.915 227.433 1.00 119.73 53 LEU B N 1
ATOM 9145 C CA . LEU F 1 67 ? 190.362 167.176 227.918 1.00 116.40 53 LEU B CA 1
ATOM 9146 C C . LEU F 1 67 ? 190.756 166.184 229.005 1.00 119.09 53 LEU B C 1
ATOM 9147 O O . LEU F 1 67 ? 190.072 166.061 230.031 1.00 122.42 53 LEU B O 1
ATOM 9152 N N . LEU F 1 68 ? 191.856 165.459 228.793 1.00 121.22 54 LEU B N 1
ATOM 9153 C CA . LEU F 1 68 ? 192.292 164.477 229.780 1.00 121.93 54 LEU B CA 1
ATOM 9154 C C . LEU F 1 68 ? 192.668 165.142 231.098 1.00 121.68 54 LEU B C 1
ATOM 9155 O O . LEU F 1 68 ? 192.306 164.651 232.172 1.00 122.92 54 LEU B O 1
ATOM 9160 N N . TYR F 1 69 ? 193.387 166.263 231.039 1.00 128.22 55 TYR B N 1
ATOM 9161 C CA . TYR F 1 69 ? 193.758 166.953 232.269 1.00 128.17 55 TYR B CA 1
ATOM 9162 C C . TYR F 1 69 ? 192.535 167.555 232.950 1.00 129.52 55 TYR B C 1
ATOM 9163 O O . TYR F 1 69 ? 192.458 167.565 234.184 1.00 130.89 55 TYR B O 1
ATOM 9172 N N . GLY F 1 70 ? 191.570 168.046 232.172 1.00 128.94 56 GLY B N 1
ATOM 9173 C CA . GLY F 1 70 ? 190.363 168.596 232.768 1.00 129.36 56 GLY B CA 1
ATOM 9174 C C . GLY F 1 70 ? 189.534 167.548 233.484 1.00 127.81 56 GLY B C 1
ATOM 9175 O O . GLY F 1 70 ? 189.014 167.796 234.574 1.00 127.54 56 GLY B O 1
ATOM 9176 N N . ILE F 1 71 ? 189.389 166.365 232.880 1.00 125.51 57 ILE B N 1
ATOM 9177 C CA . ILE F 1 71 ? 188.652 165.307 233.564 1.00 126.18 57 ILE B CA 1
ATOM 9178 C C . ILE F 1 71 ? 189.451 164.772 234.748 1.00 128.57 57 ILE B C 1
ATOM 9179 O O . ILE F 1 71 ? 188.870 164.366 235.761 1.00 128.65 57 ILE B O 1
ATOM 9184 N N . TRP F 1 72 ? 190.783 164.761 234.651 1.00 134.04 58 TRP B N 1
ATOM 9185 C CA . TRP F 1 72 ? 191.598 164.312 235.776 1.00 132.79 58 TRP B CA 1
ATOM 9186 C C . TRP F 1 72 ? 191.556 165.325 236.913 1.00 133.78 58 TRP B C 1
ATOM 9187 O O . TRP F 1 72 ? 191.331 164.965 238.074 1.00 134.97 58 TRP B O 1
ATOM 9198 N N . SER F 1 73 ? 191.751 166.605 236.597 1.00 137.03 59 SER B N 1
ATOM 9199 C CA . SER F 1 73 ? 191.794 167.666 237.595 1.00 137.31 59 SER B CA 1
ATOM 9200 C C . SER F 1 73 ? 190.455 168.382 237.737 1.00 138.21 59 SER B C 1
ATOM 9201 O O . SER F 1 73 ? 190.428 169.574 238.054 1.00 139.11 59 SER B O 1
ATOM 9204 N N . ASN F 1 74 ? 189.358 167.675 237.453 1.00 136.33 60 ASN B N 1
ATOM 9205 C CA . ASN F 1 74 ? 187.971 168.112 237.681 1.00 136.52 60 ASN B CA 1
ATOM 9206 C C . ASN F 1 74 ? 187.777 169.611 237.451 1.00 138.77 60 ASN B C 1
ATOM 9207 O O . ASN F 1 74 ? 187.163 170.323 238.249 1.00 138.82 60 ASN B O 1
ATOM 9212 N N . CYS F 1 75 ? 188.292 170.087 236.324 1.00 138.36 61 CYS B N 1
ATOM 9213 C CA . CYS F 1 75 ? 188.184 171.485 235.942 1.00 137.03 61 CYS B CA 1
ATOM 9214 C C . CYS F 1 75 ? 187.090 171.671 234.896 1.00 138.61 61 CYS B C 1
ATOM 9215 O O . CYS F 1 75 ? 186.728 170.745 234.167 1.00 138.92 61 CYS B O 1
ATOM 9218 N N . LEU F 1 76 ? 186.566 172.891 234.833 1.00 133.79 62 LEU B N 1
ATOM 9219 C CA . LEU F 1 76 ? 185.532 173.261 233.874 1.00 134.54 62 LEU B CA 1
ATOM 9220 C C . LEU F 1 76 ? 186.053 174.151 232.759 1.00 133.06 62 LEU B C 1
ATOM 9221 O O . LEU F 1 76 ? 185.692 173.952 231.594 1.00 132.21 62 LEU B O 1
ATOM 9226 N N . GLY F 1 77 ? 186.890 175.136 233.092 1.00 127.19 63 GLY B N 1
ATOM 9227 C CA . GLY F 1 77 ? 187.506 175.945 232.056 1.00 127.26 63 GLY B CA 1
ATOM 9228 C C . GLY F 1 77 ? 188.372 175.122 231.125 1.00 129.86 63 GLY B C 1
ATOM 9229 O O . GLY F 1 77 ? 188.436 175.389 229.925 1.00 130.89 63 GLY B O 1
ATOM 9230 N N . LEU F 1 78 ? 189.043 174.102 231.666 1.00 124.98 64 LEU B N 1
ATOM 9231 C CA . LEU F 1 78 ? 189.849 173.217 230.832 1.00 124.71 64 LEU B CA 1
ATOM 9232 C C . LEU F 1 78 ? 188.982 172.482 229.817 1.00 125.08 64 LEU B C 1
ATOM 9233 O O . LEU F 1 78 ? 189.330 172.391 228.634 1.00 127.48 64 LEU B O 1
ATOM 9238 N N . ILE F 1 79 ? 187.838 171.958 230.262 1.00 121.94 65 ILE B N 1
ATOM 9239 C CA . ILE F 1 79 ? 186.942 171.245 229.357 1.00 122.36 65 ILE B CA 1
ATOM 9240 C C . ILE F 1 79 ? 186.376 172.191 228.306 1.00 123.33 65 ILE B C 1
ATOM 9241 O O . ILE F 1 79 ? 186.288 171.846 227.120 1.00 126.16 65 ILE B O 1
ATOM 9246 N N . SER F 1 80 ? 185.978 173.396 228.720 1.00 119.17 66 SER B N 1
ATOM 9247 C CA . SER F 1 80 ? 185.449 174.364 227.764 1.00 119.72 66 SER B CA 1
ATOM 9248 C C . SER F 1 80 ? 186.498 174.745 226.726 1.00 119.44 66 SER B C 1
ATOM 9249 O O . SER F 1 80 ? 186.198 174.837 225.528 1.00 121.08 66 SER B O 1
ATOM 9252 N N . ASP F 1 81 ? 187.738 174.967 227.166 1.00 115.60 67 ASP B N 1
ATOM 9253 C CA . ASP F 1 81 ? 188.808 175.301 226.235 1.00 116.54 67 ASP B CA 1
ATOM 9254 C C . ASP F 1 81 ? 189.098 174.148 225.287 1.00 118.59 67 ASP B C 1
ATOM 9255 O O . ASP F 1 81 ? 189.367 174.368 224.104 1.00 121.00 67 ASP B O 1
ATOM 9260 N N . SER F 1 82 ? 189.058 172.911 225.786 1.00 113.05 68 SER B N 1
ATOM 9261 C CA . SER F 1 82 ? 189.272 171.761 224.912 1.00 111.70 68 SER B CA 1
ATOM 9262 C C . SER F 1 82 ? 188.178 171.656 223.856 1.00 110.85 68 SER B C 1
ATOM 9263 O O . SER F 1 82 ? 188.453 171.341 222.691 1.00 111.38 68 SER B O 1
ATOM 9266 N N . PHE F 1 83 ? 186.927 171.910 224.246 1.00 113.04 69 PHE B N 1
ATOM 9267 C CA . PHE F 1 83 ? 185.837 171.884 223.276 1.00 114.26 69 PHE B CA 1
ATOM 9268 C C . PHE F 1 83 ? 186.004 172.980 222.230 1.00 114.45 69 PHE B C 1
ATOM 9269 O O . PHE F 1 83 ? 185.794 172.748 221.030 1.00 117.06 69 PHE B O 1
ATOM 9277 N N . HIS F 1 84 ? 186.393 174.180 222.663 1.00 108.10 70 HIS B N 1
ATOM 9278 C CA . HIS F 1 84 ? 186.652 175.249 221.706 1.00 108.64 70 HIS B CA 1
ATOM 9279 C C . HIS F 1 84 ? 187.826 174.912 220.795 1.00 111.29 70 HIS B C 1
ATOM 9280 O O . HIS F 1 84 ? 187.822 175.283 219.618 1.00 112.13 70 HIS B O 1
ATOM 9287 N N . MET F 1 85 ? 188.830 174.204 221.312 1.00 107.77 71 MET B N 1
ATOM 9288 C CA . MET F 1 85 ? 189.966 173.818 220.482 1.00 105.12 71 MET B CA 1
ATOM 9289 C C . MET F 1 85 ? 189.566 172.783 219.443 1.00 107.20 71 MET B C 1
ATOM 9290 O O . MET F 1 85 ? 190.043 172.826 218.305 1.00 111.41 71 MET B O 1
ATOM 9295 N N . PHE F 1 86 ? 188.702 171.836 219.814 1.00 102.02 72 PHE B N 1
ATOM 9296 C CA . PHE F 1 86 ? 188.177 170.898 218.825 1.00 100.51 72 PHE B CA 1
ATOM 9297 C C . PHE F 1 86 ? 187.383 171.630 217.751 1.00 101.13 72 PHE B C 1
ATOM 9298 O O . PHE F 1 86 ? 187.529 171.351 216.550 1.00 103.44 72 PHE B O 1
ATOM 9306 N N . PHE F 1 87 ? 186.551 172.585 218.165 1.00 96.69 73 PHE B N 1
ATOM 9307 C CA . PHE F 1 87 ? 185.803 173.376 217.194 1.00 98.39 73 PHE B CA 1
ATOM 9308 C C . PHE F 1 87 ? 186.741 174.121 216.254 1.00 99.88 73 PHE B C 1
ATOM 9309 O O . PHE F 1 87 ? 186.505 174.172 215.044 1.00 99.67 73 PHE B O 1
ATOM 9317 N N . ASP F 1 88 ? 187.810 174.707 216.794 1.00 101.29 74 ASP B N 1
ATOM 9318 C CA . ASP F 1 88 ? 188.763 175.427 215.9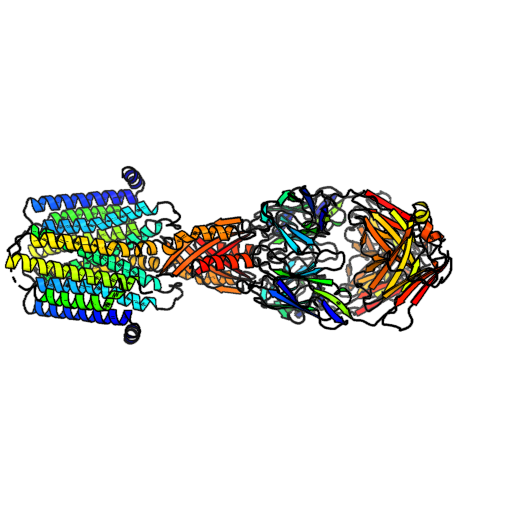58 1.00 101.54 74 ASP B CA 1
ATOM 9319 C C . ASP F 1 88 ? 189.481 174.490 214.995 1.00 102.16 74 ASP B C 1
ATOM 9320 O O . ASP F 1 88 ? 189.669 174.821 213.820 1.00 99.92 74 ASP B O 1
ATOM 9325 N N . SER F 1 89 ? 189.889 173.313 215.475 1.00 98.72 75 SER B N 1
ATOM 9326 C CA . SER F 1 89 ? 190.537 172.328 214.618 1.00 94.74 75 SER B CA 1
ATOM 9327 C C . SER F 1 89 ? 189.618 171.829 213.515 1.00 95.61 75 SER B C 1
ATOM 9328 O O . SER F 1 89 ? 190.106 171.317 212.503 1.00 98.42 75 SER B O 1
ATOM 9331 N N . THR F 1 90 ? 188.302 171.936 213.703 1.00 94.98 76 THR B N 1
ATOM 9332 C CA . THR F 1 90 ? 187.383 171.612 212.615 1.00 91.73 76 THR B CA 1
ATOM 9333 C C . THR F 1 90 ? 187.662 172.472 211.380 1.00 91.99 76 THR B C 1
ATOM 9334 O O . THR F 1 90 ? 187.544 172.001 210.242 1.00 95.82 76 THR B O 1
ATOM 9338 N N . ALA F 1 91 ? 188.067 173.728 211.584 1.00 80.99 77 ALA B N 1
ATOM 9339 C CA . ALA F 1 91 ? 188.405 174.591 210.453 1.00 83.80 77 ALA B CA 1
ATOM 9340 C C . ALA F 1 91 ? 189.669 174.117 209.740 1.00 84.01 77 ALA B C 1
ATOM 9341 O O . ALA F 1 91 ? 189.756 174.180 208.507 1.00 82.89 77 ALA B O 1
ATOM 9343 N N . ILE F 1 92 ? 190.666 173.657 210.497 1.00 80.60 78 ILE B N 1
ATOM 9344 C CA . ILE F 1 92 ? 191.864 173.091 209.881 1.00 78.81 78 ILE B CA 1
ATOM 9345 C C . ILE F 1 92 ? 191.507 171.836 209.098 1.00 83.04 78 ILE B C 1
ATOM 9346 O O . ILE F 1 92 ? 192.055 171.581 208.018 1.00 83.47 78 ILE B O 1
ATOM 9351 N N . LEU F 1 93 ? 190.598 171.023 209.643 1.00 79.97 79 LEU B N 1
ATOM 9352 C CA . LEU F 1 93 ? 190.067 169.883 208.903 1.00 75.49 79 LEU B CA 1
ATOM 9353 C C . LEU F 1 93 ? 189.452 170.316 207.583 1.00 75.84 79 LEU B C 1
ATOM 9354 O O . LEU F 1 93 ? 189.692 169.690 206.545 1.00 85.54 79 LEU B O 1
ATOM 9359 N N . ALA F 1 94 ? 188.648 171.379 207.609 1.00 68.40 80 ALA B N 1
ATOM 9360 C CA . ALA F 1 94 ? 188.033 171.869 206.380 1.00 73.54 80 ALA B CA 1
ATOM 9361 C C . ALA F 1 94 ? 189.086 172.297 205.368 1.00 73.12 80 ALA B C 1
ATOM 9362 O O . ALA F 1 94 ? 188.977 171.986 204.178 1.00 74.91 80 ALA B O 1
ATOM 9364 N N . GLY F 1 95 ? 190.117 173.008 205.827 1.00 74.09 81 GLY B N 1
ATOM 9365 C CA . GLY F 1 95 ? 191.163 173.447 204.916 1.00 69.12 81 GLY B CA 1
ATOM 9366 C C . GLY F 1 95 ? 191.935 172.294 204.304 1.00 73.19 81 GLY B C 1
ATOM 9367 O O . GLY F 1 95 ? 192.194 172.275 203.098 1.00 76.86 81 GLY B O 1
ATOM 9368 N N . LEU F 1 96 ? 192.314 171.315 205.128 1.00 71.23 82 LEU B N 1
ATOM 9369 C CA . LEU F 1 96 ? 193.041 170.154 204.626 1.00 65.34 82 LEU B CA 1
ATOM 9370 C C . LEU F 1 96 ? 192.192 169.345 203.655 1.00 66.00 82 LEU B C 1
ATOM 9371 O O . LEU F 1 96 ? 192.685 168.888 202.615 1.00 73.30 82 LEU B O 1
ATOM 9376 N N . ALA F 1 97 ? 190.912 169.158 203.978 1.00 67.56 83 ALA B N 1
ATOM 9377 C CA . ALA F 1 97 ? 190.017 168.442 203.082 1.00 70.02 83 ALA B CA 1
ATOM 9378 C C . ALA F 1 97 ? 189.867 169.173 201.758 1.00 74.62 83 ALA B C 1
ATOM 9379 O O . ALA F 1 97 ? 189.848 168.544 200.697 1.00 80.64 83 ALA B O 1
ATOM 9381 N N . ALA F 1 98 ? 189.751 170.501 201.798 1.00 67.82 84 ALA B N 1
ATOM 9382 C CA . ALA F 1 98 ? 189.666 171.262 200.559 1.00 65.67 84 ALA B CA 1
ATOM 9383 C C . ALA F 1 98 ? 190.927 171.097 199.729 1.00 64.24 84 ALA B C 1
ATOM 9384 O O . ALA F 1 98 ? 190.856 170.922 198.509 1.00 72.80 84 ALA B O 1
ATOM 9386 N N . SER F 1 99 ? 192.093 171.141 200.375 1.00 68.50 85 SER B N 1
ATOM 9387 C CA . SER F 1 99 ? 193.343 170.984 199.639 1.00 64.87 85 SER B CA 1
ATOM 9388 C C . SER F 1 99 ? 193.432 169.610 198.984 1.00 65.83 85 SER B C 1
ATOM 9389 O O . SER F 1 99 ? 193.914 169.484 197.854 1.00 70.70 85 SER B O 1
ATOM 9392 N N . VAL F 1 100 ? 192.976 168.568 199.678 1.00 68.95 86 VAL B N 1
ATOM 9393 C CA . VAL F 1 100 ? 193.010 167.227 199.098 1.00 68.79 86 VAL B CA 1
ATOM 9394 C C . VAL F 1 100 ? 192.018 167.109 197.945 1.00 70.99 86 VAL B C 1
ATOM 9395 O O . VAL F 1 100 ? 192.348 166.606 196.865 1.00 71.83 86 VAL B O 1
ATOM 9399 N N . ILE F 1 101 ? 190.788 167.577 198.156 1.00 67.54 87 ILE B N 1
ATOM 9400 C CA . ILE F 1 101 ? 189.715 167.378 197.189 1.00 63.61 87 ILE B CA 1
ATOM 9401 C C . ILE F 1 101 ? 189.922 168.228 195.940 1.00 65.44 87 ILE B C 1
ATOM 9402 O O . ILE F 1 101 ? 189.502 167.839 194.844 1.00 69.19 87 ILE B O 1
ATOM 9407 N N . SER F 1 102 ? 190.584 169.380 196.070 1.00 65.57 88 SER B N 1
ATOM 9408 C CA . SER F 1 102 ? 190.759 170.273 194.932 1.00 65.78 88 SER B CA 1
ATOM 9409 C C . SER F 1 102 ? 191.507 169.618 193.784 1.00 71.71 88 SER B C 1
ATOM 9410 O O . SER F 1 102 ? 191.284 169.986 192.626 1.00 76.27 88 SER B O 1
ATOM 9413 N N . LYS F 1 103 ? 192.375 168.655 194.071 1.00 70.94 89 LYS B N 1
ATOM 9414 C CA . LYS F 1 103 ? 193.179 167.998 193.053 1.00 65.94 89 LYS B CA 1
ATOM 9415 C C . LYS F 1 103 ? 192.451 166.855 192.367 1.00 71.03 89 LYS B C 1
ATOM 9416 O O . LYS F 1 103 ? 192.994 166.274 191.424 1.00 74.25 89 LYS B O 1
ATOM 9422 N N . TRP F 1 104 ? 191.243 166.523 192.813 1.00 68.83 90 TRP B N 1
ATOM 9423 C CA . TRP F 1 104 ? 190.477 165.455 192.197 1.00 63.58 90 TRP B CA 1
ATOM 9424 C C . TRP F 1 104 ? 190.086 165.818 190.772 1.00 64.61 90 TRP B C 1
ATOM 9425 O O . TRP F 1 104 ? 189.794 166.974 190.456 1.00 71.27 90 TRP B O 1
ATOM 9436 N N . ARG F 1 105 ? 190.070 164.806 189.911 1.00 72.65 91 ARG B N 1
ATOM 9437 C CA . ARG F 1 105 ? 189.742 165.014 188.511 1.00 69.24 91 ARG B CA 1
ATOM 9438 C C . ARG F 1 105 ? 188.256 165.302 188.333 1.00 72.30 91 ARG B C 1
ATOM 9439 O O . ARG F 1 105 ? 187.413 164.856 189.115 1.00 77.41 91 ARG B O 1
ATOM 9447 N N . ASP F 1 106 ? 187.942 166.056 187.287 1.00 70.72 92 ASP B N 1
ATOM 9448 C CA . ASP F 1 106 ? 186.557 166.363 186.976 1.00 71.83 92 ASP B CA 1
ATOM 9449 C C . ASP F 1 106 ? 185.834 165.119 186.469 1.00 72.20 92 ASP B C 1
ATOM 9450 O O . ASP F 1 106 ? 186.414 164.241 185.827 1.00 79.70 92 ASP B O 1
ATOM 9455 N N . ASN F 1 107 ? 184.543 165.052 186.774 1.00 60.94 93 ASN B N 1
ATOM 9456 C CA . ASN F 1 107 ? 183.690 163.955 186.350 1.00 58.69 93 ASN B CA 1
ATOM 9457 C C . ASN F 1 107 ? 182.401 164.560 185.809 1.00 62.66 93 ASN B C 1
ATOM 9458 O O . ASN F 1 107 ? 182.314 165.768 185.575 1.00 72.13 93 ASN B O 1
ATOM 9463 N N . ASP F 1 108 ? 181.395 163.712 185.591 1.00 69.14 94 ASP B N 1
ATOM 9464 C CA . ASP F 1 108 ? 180.146 164.189 185.008 1.00 67.05 94 ASP B CA 1
ATOM 9465 C C . ASP F 1 108 ? 179.416 165.139 185.947 1.00 72.06 94 ASP B C 1
ATOM 9466 O O . ASP F 1 108 ? 178.938 166.195 185.517 1.00 81.94 94 ASP B O 1
ATOM 9471 N N . ALA F 1 109 ? 179.315 164.782 187.227 1.00 60.14 95 ALA B N 1
ATOM 9472 C CA . ALA F 1 109 ? 178.623 165.633 188.187 1.00 47.05 95 ALA B CA 1
ATOM 9473 C C . ALA F 1 109 ? 179.394 166.921 188.439 1.00 48.63 95 ALA B C 1
ATOM 9474 O O . ALA F 1 109 ? 178.803 167.999 188.537 1.00 67.48 95 ALA B O 1
ATOM 9476 N N . PHE F 1 110 ? 180.711 166.831 188.557 1.00 48.05 96 PHE B N 1
ATOM 9477 C CA . PHE F 1 110 ? 181.546 167.999 188.811 1.00 48.12 96 PHE B CA 1
ATOM 9478 C C . PHE F 1 110 ? 182.399 168.239 187.571 1.00 51.82 96 PHE B C 1
ATOM 9479 O O . PHE F 1 110 ? 183.567 167.858 187.510 1.00 60.64 96 PHE B O 1
ATOM 9487 N N . SER F 1 111 ? 181.805 168.915 186.584 1.00 52.23 97 SER B N 1
ATOM 9488 C CA . SER F 1 111 ? 182.453 169.067 185.287 1.00 54.11 97 SER B CA 1
ATOM 9489 C C . SER F 1 111 ? 183.641 170.014 185.353 1.00 56.46 97 SER B C 1
ATOM 9490 O O . SER F 1 111 ? 184.566 169.903 184.544 1.00 63.48 97 SER B O 1
ATOM 9493 N N . TYR F 1 112 ? 183.642 170.939 186.300 1.00 46.67 98 TYR B N 1
ATOM 9494 C CA . TYR F 1 112 ? 184.770 171.831 186.508 1.00 40.49 98 TYR B CA 1
ATOM 9495 C C . TYR F 1 112 ? 185.795 171.260 187.472 1.00 52.29 98 TYR B C 1
ATOM 9496 O O . TYR F 1 112 ? 186.780 171.935 187.779 1.00 61.51 98 TYR B O 1
ATOM 9505 N N . GLY F 1 113 ? 185.591 170.040 187.951 1.00 54.96 99 GLY B N 1
ATOM 9506 C CA . GLY F 1 113 ? 186.427 169.492 188.992 1.00 45.10 99 GLY B CA 1
ATOM 9507 C C . GLY F 1 113 ? 185.950 169.937 190.356 1.00 54.15 99 GLY B C 1
ATOM 9508 O O . GLY F 1 113 ? 184.787 170.311 190.522 1.00 63.18 99 GLY B O 1
ATOM 9509 N N . TYR F 1 114 ? 186.840 169.912 191.338 1.00 53.59 100 TYR B N 1
ATOM 9510 C CA . TYR F 1 114 ? 186.498 170.242 192.714 1.00 48.58 100 TYR B CA 1
ATOM 9511 C C . TYR F 1 114 ? 187.308 171.428 193.211 1.00 54.37 100 TYR B C 1
ATOM 9512 O O . TYR F 1 114 ? 187.580 171.542 194.403 1.00 61.20 100 TYR B O 1
ATOM 9521 N N . VAL F 1 115 ? 187.716 172.307 192.298 1.00 53.52 101 VAL B N 1
ATOM 9522 C CA . VAL F 1 115 ? 188.604 173.404 192.663 1.00 48.84 101 VAL B CA 1
ATOM 9523 C C . VAL F 1 115 ? 187.882 174.411 193.550 1.00 48.86 101 VAL B C 1
ATOM 9524 O O . VAL F 1 115 ? 188.496 175.047 194.416 1.00 59.19 101 VAL B O 1
ATOM 9528 N N . ARG F 1 116 ? 186.564 174.545 193.374 1.00 52.90 102 ARG B N 1
ATOM 9529 C CA . ARG F 1 116 ? 185.790 175.497 194.165 1.00 46.59 102 ARG B CA 1
ATOM 9530 C C . ARG F 1 116 ? 185.879 175.200 195.653 1.00 50.72 102 ARG B C 1
ATOM 9531 O O . ARG F 1 116 ? 185.662 176.097 196.473 1.00 64.76 102 ARG B O 1
ATOM 9539 N N . ALA F 1 117 ? 186.209 173.956 196.014 1.00 50.99 103 ALA B N 1
ATOM 9540 C CA . ALA F 1 117 ? 186.411 173.613 197.415 1.00 53.98 103 ALA B CA 1
ATOM 9541 C C . ALA F 1 117 ? 187.368 174.586 198.080 1.00 55.47 103 ALA B C 1
ATOM 9542 O O . ALA F 1 117 ? 187.102 175.070 199.187 1.00 59.65 103 ALA B O 1
ATOM 9544 N N . GLU F 1 118 ? 188.456 174.934 197.387 1.00 61.76 104 GLU B N 1
ATOM 9545 C CA . GLU F 1 118 ? 189.401 175.899 197.930 1.00 60.21 104 GLU B CA 1
ATOM 9546 C C . GLU F 1 118 ? 188.683 177.169 198.356 1.00 64.20 104 GLU B C 1
ATOM 9547 O O . GLU F 1 118 ? 188.738 177.564 199.528 1.00 70.62 104 GLU B O 1
ATOM 9553 N N . VAL F 1 119 ? 187.910 177.755 197.439 1.00 60.60 105 VAL B N 1
ATOM 9554 C CA . VAL F 1 119 ? 187.161 178.963 197.763 1.00 56.34 105 VAL B CA 1
ATOM 9555 C C . VAL F 1 119 ? 186.268 178.710 198.966 1.00 58.76 105 VAL B C 1
ATOM 9556 O O . VAL F 1 119 ? 186.296 179.459 199.951 1.00 68.77 105 VAL B O 1
ATOM 9560 N N . LEU F 1 120 ? 185.522 177.601 198.937 1.00 55.70 106 LEU B N 1
ATOM 9561 C CA . LEU F 1 120 ? 184.608 177.314 200.032 1.00 52.15 106 LEU B CA 1
ATOM 9562 C C . LEU F 1 120 ? 185.353 177.255 201.353 1.00 54.26 106 LEU B C 1
ATOM 9563 O O . LEU F 1 120 ? 184.905 177.839 202.348 1.00 63.42 106 LEU B O 1
ATOM 9568 N N . ALA F 1 121 ? 186.526 176.613 201.364 1.00 55.08 107 ALA B N 1
ATOM 9569 C CA . ALA F 1 121 ? 187.291 176.523 202.598 1.00 58.21 107 ALA B CA 1
ATOM 9570 C C . ALA F 1 121 ? 187.524 177.908 203.170 1.00 65.42 107 ALA B C 1
ATOM 9571 O O . ALA F 1 121 ? 187.183 178.180 204.328 1.00 72.30 107 ALA B O 1
ATOM 9573 N N . GLY F 1 122 ? 188.021 178.825 202.335 1.00 58.91 108 GLY B N 1
ATOM 9574 C CA . GLY F 1 122 ? 188.246 180.174 202.812 1.00 55.54 108 GLY B CA 1
ATOM 9575 C C . GLY F 1 122 ? 186.974 180.789 203.348 1.00 59.02 108 GLY B C 1
ATOM 9576 O O . GLY F 1 122 ? 186.938 181.291 204.474 1.00 73.29 108 GLY B O 1
ATOM 9577 N N . PHE F 1 123 ? 185.887 180.662 202.586 1.00 60.19 109 PHE B N 1
ATOM 9578 C CA . PHE F 1 123 ? 184.624 181.235 203.021 1.00 62.05 109 PHE B CA 1
ATOM 9579 C C . PHE F 1 123 ? 184.180 180.639 204.344 1.00 64.47 109 PHE B C 1
ATOM 9580 O O . PHE F 1 123 ? 183.624 181.347 205.188 1.00 75.27 109 PHE B O 1
ATOM 9588 N N . VAL F 1 124 ? 184.425 179.346 204.553 1.00 66.07 110 VAL B N 1
ATOM 9589 C CA . VAL F 1 124 ? 184.053 178.745 205.824 1.00 59.28 110 VAL B CA 1
ATOM 9590 C C . VAL F 1 124 ? 184.959 179.270 206.927 1.00 65.37 110 VAL B C 1
ATOM 9591 O O . VAL F 1 124 ? 184.488 179.678 207.996 1.00 74.81 110 VAL B O 1
ATOM 9595 N N . ASN F 1 125 ? 186.264 179.340 206.651 1.00 66.19 111 ASN B N 1
ATOM 9596 C CA . ASN F 1 125 ? 187.206 179.810 207.660 1.00 64.35 111 ASN B CA 1
ATOM 9597 C C . ASN F 1 125 ? 186.813 181.190 208.158 1.00 66.97 111 ASN B C 1
ATOM 9598 O O . ASN F 1 125 ? 186.644 181.403 209.364 1.00 79.49 111 ASN B O 1
ATOM 9603 N N . GLY F 1 126 ? 186.585 182.118 207.228 1.00 62.40 112 GLY B N 1
ATOM 9604 C CA . GLY F 1 126 ? 186.154 183.445 207.620 1.00 67.45 112 GLY B CA 1
ATOM 9605 C C . GLY F 1 126 ? 184.910 183.408 208.481 1.00 69.17 112 GLY B C 1
ATOM 9606 O O . GLY F 1 126 ? 184.854 184.039 209.540 1.00 74.32 112 GLY B O 1
ATOM 9607 N N . LEU F 1 127 ? 183.920 182.612 208.073 1.00 63.64 113 LEU B N 1
ATOM 9608 C CA . LEU F 1 127 ? 182.709 182.512 208.872 1.00 66.35 113 LEU B CA 1
ATOM 9609 C C . LEU F 1 127 ? 183.028 181.967 210.254 1.00 68.31 113 LEU B C 1
ATOM 9610 O O . LEU F 1 127 ? 182.576 182.521 211.264 1.00 75.91 113 LEU B O 1
ATOM 9615 N N . PHE F 1 128 ? 183.855 180.916 210.317 1.00 76.59 114 PHE B N 1
ATOM 9616 C CA . PHE F 1 128 ? 184.380 180.426 211.583 1.00 73.99 114 PHE B CA 1
ATOM 9617 C C . PHE F 1 128 ? 184.832 181.590 212.447 1.00 78.71 114 PHE B C 1
ATOM 9618 O O . PHE F 1 128 ? 184.356 181.777 213.572 1.00 85.16 114 PHE B O 1
ATOM 9626 N N . LEU F 1 129 ? 185.716 182.418 211.889 1.00 71.90 115 LEU B N 1
ATOM 9627 C CA . LEU F 1 129 ? 186.289 183.513 212.656 1.00 68.48 115 LEU B CA 1
ATOM 9628 C C . LEU F 1 129 ? 185.199 184.447 213.154 1.00 73.85 115 LEU B C 1
ATOM 9629 O O . LEU F 1 129 ? 185.176 184.818 214.334 1.00 83.22 115 LEU B O 1
ATOM 9634 N N . ILE F 1 130 ? 184.253 184.794 212.279 1.00 74.33 116 ILE B N 1
ATOM 9635 C CA . ILE F 1 130 ? 183.207 185.724 212.678 1.00 75.32 116 ILE B CA 1
ATOM 9636 C C . ILE F 1 130 ? 182.367 185.125 213.790 1.00 74.67 116 ILE B C 1
ATOM 9637 O O . ILE F 1 130 ? 181.886 185.843 214.674 1.00 85.07 116 ILE B O 1
ATOM 9642 N N . PHE F 1 131 ? 182.208 183.810 213.794 1.00 73.84 117 PHE B N 1
ATOM 9643 C CA . PHE F 1 131 ? 181.379 183.185 214.806 1.00 73.96 117 PHE B CA 1
ATOM 9644 C C . PHE F 1 131 ? 182.165 182.883 216.069 1.00 77.48 117 PHE B C 1
ATOM 9645 O O . PHE F 1 131 ? 181.577 182.435 217.057 1.00 87.56 117 PHE B O 1
ATOM 9653 N N . THR F 1 132 ? 183.476 183.124 216.066 1.00 78.24 118 THR B N 1
ATOM 9654 C CA . THR F 1 132 ? 184.259 183.067 217.292 1.00 84.82 118 THR B CA 1
ATOM 9655 C C . THR F 1 132 ? 184.427 184.444 217.911 1.00 88.12 118 THR B C 1
ATOM 9656 O O . THR F 1 132 ? 184.131 184.631 219.096 1.00 94.25 118 THR B O 1
ATOM 9660 N N . ALA F 1 133 ? 184.863 185.420 217.110 1.00 83.05 119 ALA B N 1
ATOM 9661 C CA . ALA F 1 133 ? 185.086 186.769 217.613 1.00 88.65 119 ALA B CA 1
ATOM 9662 C C . ALA F 1 133 ? 183.867 187.278 218.365 1.00 90.53 119 ALA B C 1
ATOM 9663 O O . ALA F 1 133 ? 183.976 187.728 219.512 1.00 97.49 119 ALA B O 1
ATOM 9665 N N . PHE F 1 134 ? 182.688 187.163 217.750 1.00 88.99 120 PHE B N 1
ATOM 9666 C CA . PHE F 1 134 ? 181.467 187.622 218.401 1.00 92.16 120 PHE B CA 1
ATOM 9667 C C . PHE F 1 134 ? 181.320 186.971 219.766 1.00 93.98 120 PHE B C 1
ATOM 9668 O O . PHE F 1 134 ? 181.118 187.656 220.775 1.00 100.77 120 PHE B O 1
ATOM 9676 N N . PHE F 1 135 ? 181.465 185.647 219.825 1.00 94.68 121 PHE B N 1
ATOM 9677 C CA . PHE F 1 135 ? 181.317 184.974 221.107 1.00 96.49 121 PHE B CA 1
ATOM 9678 C C . PHE F 1 135 ? 182.379 185.445 222.086 1.00 99.05 121 PHE B C 1
ATOM 9679 O O . PHE F 1 135 ? 182.081 185.676 223.264 1.00 106.49 121 PHE B O 1
ATOM 9687 N N . ILE F 1 136 ? 183.608 185.653 221.606 1.00 91.17 122 ILE B N 1
ATOM 9688 C CA . ILE F 1 136 ? 184.627 186.263 222.453 1.00 91.14 122 ILE B CA 1
ATOM 9689 C C . ILE F 1 136 ? 184.097 187.571 223.016 1.00 93.06 122 ILE B C 1
ATOM 9690 O O . ILE F 1 136 ? 184.039 187.768 224.237 1.00 96.50 122 ILE B O 1
ATOM 9695 N N . PHE F 1 137 ? 183.626 188.448 222.124 1.00 99.66 123 PHE B N 1
ATOM 9696 C CA . PHE F 1 137 ? 182.939 189.667 222.521 1.00 98.58 123 PHE B CA 1
ATOM 9697 C C . PHE F 1 137 ? 181.936 189.354 223.617 1.00 101.48 123 PHE B C 1
ATOM 9698 O O . PHE F 1 137 ? 182.041 189.859 224.742 1.00 105.81 123 PHE B O 1
ATOM 9706 N N . SER F 1 138 ? 181.008 188.443 223.313 1.00 102.98 124 SER B N 1
ATOM 9707 C CA . SER F 1 138 ? 179.965 188.091 224.267 1.00 104.29 124 SER B CA 1
ATOM 9708 C C . SER F 1 138 ? 180.569 187.720 225.610 1.00 106.85 124 SER B C 1
ATOM 9709 O O . SER F 1 138 ? 180.218 188.304 226.643 1.00 107.17 124 SER B O 1
ATOM 9712 N N . GLU F 1 139 ? 181.545 186.808 225.600 1.00 107.97 125 GLU B N 1
ATOM 9713 C CA . GLU F 1 139 ? 182.122 186.346 226.856 1.00 105.24 125 GLU B CA 1
ATOM 9714 C C . GLU F 1 139 ? 182.663 187.523 227.647 1.00 108.48 125 GLU B C 1
ATOM 9715 O O . GLU F 1 139 ? 182.357 187.681 228.836 1.00 111.45 125 GLU B O 1
ATOM 9721 N N . GLY F 1 140 ? 183.397 188.410 226.971 1.00 112.21 126 GLY B N 1
ATOM 9722 C CA . GLY F 1 140 ? 183.950 189.555 227.668 1.00 110.96 126 GLY B CA 1
ATOM 9723 C C . GLY F 1 140 ? 182.871 190.363 228.352 1.00 111.42 126 GLY B C 1
ATOM 9724 O O . GLY F 1 140 ? 182.962 190.658 229.547 1.00 113.16 126 GLY B O 1
ATOM 9725 N N . VAL F 1 141 ? 181.787 190.648 227.625 1.00 111.51 127 VAL B N 1
ATOM 9726 C CA . VAL F 1 141 ? 180.707 191.430 228.213 1.00 109.89 127 VAL B CA 1
ATOM 9727 C C . VAL F 1 141 ? 180.153 190.714 229.433 1.00 110.14 127 VAL B C 1
ATOM 9728 O O . VAL F 1 141 ? 179.934 191.327 230.485 1.00 113.71 127 VAL B O 1
ATOM 9732 N N . GLU F 1 142 ? 179.965 189.395 229.331 1.00 112.54 128 GLU B N 1
ATOM 9733 C CA . GLU F 1 142 ? 179.481 188.652 230.486 1.00 114.10 128 GLU B CA 1
ATOM 9734 C C . GLU F 1 142 ? 180.459 188.767 231.644 1.00 115.19 128 GLU B C 1
ATOM 9735 O O . GLU F 1 142 ? 180.057 189.035 232.782 1.00 116.70 128 GLU B O 1
ATOM 9741 N N . ARG F 1 143 ? 181.758 188.629 231.361 1.00 116.81 129 ARG B N 1
ATOM 9742 C CA . ARG F 1 143 ? 182.740 188.752 232.428 1.00 117.01 129 ARG B CA 1
ATOM 9743 C C . ARG F 1 143 ? 182.791 190.165 232.984 1.00 118.50 129 ARG B C 1
ATOM 9744 O O . ARG F 1 143 ? 183.287 190.363 234.098 1.00 118.38 129 ARG B O 1
ATOM 9752 N N . ALA F 1 144 ? 182.288 191.149 232.237 1.00 122.62 130 ALA B N 1
ATOM 9753 C CA . ALA F 1 144 ? 182.159 192.492 232.784 1.00 118.73 130 ALA B CA 1
ATOM 9754 C C . ALA F 1 144 ? 180.962 192.595 233.721 1.00 118.93 130 ALA B C 1
ATOM 9755 O O . ALA F 1 144 ? 181.027 193.294 234.738 1.00 120.17 130 ALA B O 1
ATOM 9757 N N . LEU F 1 145 ? 179.875 191.907 233.375 1.00 123.36 131 LEU B N 1
ATOM 9758 C CA . LEU F 1 145 ? 178.628 192.032 234.169 1.00 124.46 131 LEU B CA 1
ATOM 9759 C C . LEU F 1 145 ? 178.590 190.934 235.228 1.00 125.47 131 LEU B C 1
ATOM 9760 O O . LEU F 1 145 ? 177.477 190.569 235.635 1.00 124.99 131 LEU B O 1
ATOM 9765 N N . ALA F 1 146 ? 179.757 190.414 235.626 1.00 131.79 132 ALA B N 1
ATOM 9766 C CA . ALA F 1 146 ? 179.798 189.284 236.585 1.00 131.50 132 ALA B CA 1
ATOM 9767 C C . ALA F 1 146 ? 181.068 189.336 237.433 1.00 134.24 132 ALA B C 1
ATOM 9768 O O . ALA F 1 146 ? 182.131 189.683 236.884 1.00 132.92 132 ALA B O 1
ATOM 9770 N N . PRO F 1 147 ? 181.013 188.995 238.739 1.00 148.14 133 PRO B N 1
ATOM 9771 C CA . PRO F 1 147 ? 182.224 188.913 239.552 1.00 147.65 133 PRO B CA 1
ATOM 9772 C C . PRO F 1 147 ? 183.082 187.801 238.939 1.00 147.11 133 PRO B C 1
ATOM 9773 O O . PRO F 1 147 ? 182.580 186.705 238.777 1.00 144.77 133 PRO B O 1
ATOM 9777 N N . PRO F 1 148 ? 184.359 188.057 238.585 1.00 153.36 134 PRO B N 1
ATOM 9778 C CA . PRO F 1 148 ? 185.190 187.056 237.908 1.00 152.66 134 PRO B CA 1
ATOM 9779 C C . PRO F 1 148 ? 185.123 185.676 238.576 1.00 153.00 134 PRO B C 1
ATOM 9780 O O . PRO F 1 148 ? 184.824 184.722 237.881 1.00 151.88 134 PRO B O 1
ATOM 9784 N N . ASP F 1 149 ? 185.393 185.601 239.884 1.00 157.70 135 ASP B N 1
ATOM 9785 C CA . ASP F 1 149 ? 185.433 184.296 240.594 1.00 158.38 135 ASP B CA 1
ATOM 9786 C C . ASP F 1 149 ? 186.012 183.234 239.654 1.00 158.00 135 ASP B C 1
ATOM 9787 O O . ASP F 1 149 ? 187.220 183.332 239.362 1.00 156.32 135 ASP B O 1
ATOM 9792 N N . ARG F 1 154 ? 193.854 177.418 237.030 1.00 143.21 140 ARG B N 1
ATOM 9793 C CA . ARG F 1 154 ? 194.994 177.918 236.271 1.00 145.75 140 ARG B CA 1
ATOM 9794 C C . ARG F 1 154 ? 194.537 178.665 235.024 1.00 145.32 140 ARG B C 1
ATOM 9795 O O . ARG F 1 154 ? 194.334 179.879 235.057 1.00 143.85 140 ARG B O 1
ATOM 9803 N N . LEU F 1 155 ? 194.391 177.925 233.925 1.00 139.49 141 LEU B N 1
ATOM 9804 C CA . LEU F 1 155 ? 193.954 178.455 232.634 1.00 139.59 141 LEU B CA 1
ATOM 9805 C C . LEU F 1 155 ? 194.901 179.520 232.091 1.00 138.61 141 LEU B C 1
ATOM 9806 O O . LEU F 1 155 ? 194.514 180.319 231.231 1.00 137.57 141 LEU B O 1
ATOM 9811 N N . LEU F 1 156 ? 196.140 179.551 232.575 1.00 134.89 142 LEU B N 1
ATOM 9812 C CA . LEU F 1 156 ? 197.145 180.487 232.088 1.00 133.92 142 LEU B CA 1
ATOM 9813 C C . LEU F 1 156 ? 198.324 179.780 231.443 1.00 132.50 142 LEU B C 1
ATOM 9814 O O . LEU F 1 156 ? 198.688 180.109 230.307 1.00 133.24 142 LEU B O 1
ATOM 9819 N N . LEU F 1 157 ? 198.937 178.817 232.134 1.00 124.70 143 LEU B N 1
ATOM 9820 C CA . LEU F 1 157 ? 200.040 178.075 231.535 1.00 125.78 143 LEU B CA 1
ATOM 9821 C C . LEU F 1 157 ? 199.588 177.328 230.288 1.00 127.29 143 LEU B C 1
ATOM 9822 O O . LEU F 1 157 ? 200.372 177.155 229.348 1.00 125.62 143 LEU B O 1
ATOM 9827 N N . VAL F 1 158 ? 198.331 176.882 230.262 1.00 128.88 144 VAL B N 1
ATOM 9828 C CA . VAL F 1 158 ? 197.773 176.286 229.053 1.00 128.65 144 VAL B CA 1
ATOM 9829 C C . VAL F 1 158 ? 197.718 177.318 227.932 1.00 127.78 144 VAL B C 1
ATOM 9830 O O . VAL F 1 158 ? 198.014 177.013 226.769 1.00 127.65 144 VAL B O 1
ATOM 9834 N N . SER F 1 159 ? 197.346 178.555 228.267 1.00 122.15 145 SER B N 1
ATOM 9835 C CA . SER F 1 159 ? 197.262 179.603 227.254 1.00 122.82 145 SER B CA 1
ATOM 9836 C C . SER F 1 159 ? 198.622 179.903 226.639 1.00 122.55 145 SER B C 1
ATOM 9837 O O . SER F 1 159 ? 198.708 180.179 225.439 1.00 123.34 145 SER B O 1
ATOM 9840 N N . ILE F 1 160 ? 199.694 179.847 227.431 1.00 118.84 146 ILE B N 1
ATOM 9841 C CA . ILE F 1 160 ? 201.025 180.080 226.878 1.00 119.84 146 ILE B CA 1
ATOM 9842 C C . ILE F 1 160 ? 201.415 178.957 225.923 1.00 122.01 146 ILE B C 1
ATOM 9843 O O . ILE F 1 160 ? 202.046 179.197 224.887 1.00 123.76 146 ILE B O 1
ATOM 9848 N N . LEU F 1 161 ? 201.057 177.715 226.253 1.00 117.42 147 LEU B N 1
ATOM 9849 C CA . LEU F 1 161 ? 201.335 176.611 225.340 1.00 114.87 147 LEU B CA 1
ATOM 9850 C C . LEU F 1 161 ? 200.548 176.757 224.044 1.00 116.99 147 LEU B C 1
ATOM 9851 O O . LEU F 1 161 ? 201.075 176.501 222.953 1.00 117.90 147 LEU B O 1
ATOM 9856 N N . GLY F 1 162 ? 199.281 177.167 224.141 1.00 111.24 148 GLY B N 1
ATOM 9857 C CA . GLY F 1 162 ? 198.520 177.458 222.938 1.00 111.14 148 GLY B CA 1
ATOM 9858 C C . GLY F 1 162 ? 199.140 178.579 222.126 1.00 115.30 148 GLY B C 1
ATOM 9859 O O . GLY F 1 162 ? 199.138 178.543 220.894 1.00 116.54 148 GLY B O 1
ATOM 9860 N N . PHE F 1 163 ? 199.687 179.584 222.810 1.00 108.32 149 PHE B N 1
ATOM 9861 C CA . PHE F 1 163 ? 200.401 180.661 222.134 1.00 104.46 149 PHE B CA 1
ATOM 9862 C C . PHE F 1 163 ? 201.621 180.129 221.392 1.00 104.10 149 PHE B C 1
ATOM 9863 O O . PHE F 1 163 ? 201.916 180.560 220.274 1.00 106.87 149 PHE B O 1
ATOM 9871 N N . VAL F 1 164 ? 202.341 179.189 222.005 1.00 101.88 150 VAL B N 1
ATOM 9872 C CA . VAL F 1 164 ? 203.503 178.586 221.351 1.00 102.99 150 VAL B CA 1
ATOM 9873 C C . VAL F 1 164 ? 203.078 177.826 220.099 1.00 106.78 150 VAL B C 1
ATOM 9874 O O . VAL F 1 164 ? 203.713 177.925 219.040 1.00 109.64 150 VAL B O 1
ATOM 9878 N N . VAL F 1 165 ? 201.999 177.047 220.203 1.00 102.87 151 VAL B N 1
ATOM 9879 C CA . VAL F 1 165 ? 201.504 176.315 219.037 1.00 101.93 151 VAL B CA 1
ATOM 9880 C C . VAL F 1 165 ? 201.076 177.281 217.938 1.00 101.46 151 VAL B C 1
ATOM 9881 O O . VAL F 1 165 ? 201.304 177.037 216.746 1.00 101.27 151 VAL B O 1
ATOM 9885 N N . ASN F 1 166 ? 200.448 178.394 218.318 1.00 98.65 152 ASN B N 1
ATOM 9886 C CA . ASN F 1 166 ? 200.046 179.388 217.332 1.00 97.87 152 ASN B CA 1
ATOM 9887 C C . ASN F 1 166 ? 201.257 180.037 216.672 1.00 100.35 152 ASN B C 1
ATOM 9888 O O . ASN F 1 166 ? 201.223 180.347 215.478 1.00 101.12 152 ASN B O 1
ATOM 9893 N N . LEU F 1 167 ? 202.330 180.263 217.433 1.00 105.21 153 LEU B N 1
ATOM 9894 C CA . LEU F 1 167 ? 203.562 180.769 216.834 1.00 103.15 153 LEU B CA 1
ATOM 9895 C C . LEU F 1 167 ? 204.136 179.769 215.839 1.00 106.05 153 LEU B C 1
ATOM 9896 O O . LEU F 1 167 ? 204.637 180.155 214.775 1.00 108.46 153 LEU B O 1
ATOM 9901 N N . ILE F 1 168 ? 204.084 178.479 216.174 1.00 102.86 154 ILE B N 1
ATOM 9902 C CA . ILE F 1 168 ? 204.526 177.455 215.231 1.00 102.78 154 ILE B CA 1
ATOM 9903 C C . ILE F 1 168 ? 203.692 177.514 213.958 1.00 102.69 154 ILE B C 1
ATOM 9904 O O . ILE F 1 168 ? 204.222 177.424 212.845 1.00 104.71 154 ILE B O 1
ATOM 9909 N N . GLY F 1 169 ? 202.376 177.665 214.104 1.00 100.19 155 GLY B N 1
ATOM 9910 C CA . GLY F 1 169 ? 201.521 177.767 212.932 1.00 99.65 155 GLY B CA 1
ATOM 9911 C C . GLY F 1 169 ? 201.817 178.995 212.094 1.00 100.17 155 GLY B C 1
ATOM 9912 O O . GLY F 1 169 ? 201.787 178.942 210.862 1.00 99.92 155 GLY B O 1
ATOM 9913 N N . ILE F 1 170 ? 202.096 180.122 212.751 1.00 103.91 156 ILE B N 1
ATOM 9914 C CA . ILE F 1 170 ? 202.456 181.342 212.035 1.00 103.14 156 ILE B CA 1
ATOM 9915 C C . ILE F 1 170 ? 203.745 181.134 211.254 1.00 104.68 156 ILE B C 1
ATOM 9916 O O . ILE F 1 170 ? 203.864 181.555 210.097 1.00 107.37 156 ILE B O 1
ATOM 9921 N N . PHE F 1 171 ? 204.729 180.482 211.874 1.00 108.13 157 PHE B N 1
ATOM 9922 C CA . PHE F 1 171 ? 205.981 180.199 211.181 1.00 107.90 157 PHE B CA 1
ATOM 9923 C C . PHE F 1 171 ? 205.760 179.274 209.991 1.00 109.99 157 PHE B C 1
ATOM 9924 O O . PHE F 1 171 ? 206.363 179.464 208.929 1.00 113.60 157 PHE B O 1
ATOM 9932 N N . VAL F 1 172 ? 204.906 178.262 210.149 1.00 100.93 158 VAL B N 1
ATOM 9933 C CA . VAL F 1 172 ? 204.700 177.293 209.076 1.00 99.93 158 VAL B CA 1
ATOM 9934 C C . VAL F 1 172 ? 203.936 177.919 207.914 1.00 99.61 158 VAL B C 1
ATOM 9935 O O . VAL F 1 172 ? 204.291 177.726 206.746 1.00 97.95 158 VAL B O 1
ATOM 9939 N N . PHE F 1 173 ? 202.887 178.684 208.210 1.00 101.62 159 PHE B N 1
ATOM 9940 C CA . PHE F 1 173 ? 201.981 179.222 207.201 1.00 100.45 159 PHE B CA 1
ATOM 9941 C C . PHE F 1 173 ? 202.173 180.721 206.986 1.00 105.17 159 PHE B C 1
ATOM 9942 O O . PHE F 1 173 ? 201.211 181.447 206.733 1.00 105.06 159 PHE B O 1
ATOM 9950 N N . LYS F 1 174 ? 203.413 181.207 207.082 1.00 114.55 160 LYS B N 1
ATOM 9951 C CA . LYS F 1 174 ? 203.643 182.643 206.944 1.00 111.61 160 LYS B CA 1
ATOM 9952 C C . LYS F 1 174 ? 203.328 183.125 205.533 1.00 112.11 160 LYS B C 1
ATOM 9953 O O . LYS F 1 174 ? 202.792 184.225 205.352 1.00 111.30 160 LYS B O 1
ATOM 9959 N N . HIS F 1 175 ? 203.648 182.318 204.521 1.00 119.14 161 HIS B N 1
ATOM 9960 C CA . HIS F 1 175 ? 203.447 182.712 203.132 1.00 120.17 161 HIS B CA 1
ATOM 9961 C C . HIS F 1 175 ? 201.993 182.622 202.689 1.00 120.10 161 HIS B C 1
ATOM 9962 O O . HIS F 1 175 ? 201.673 183.078 201.586 1.00 116.13 161 HIS B O 1
ATOM 9969 N N . GLY F 1 176 ? 201.115 182.042 203.508 1.00 114.93 162 GLY B N 1
ATOM 9970 C CA . GLY F 1 176 ? 199.720 181.929 203.114 1.00 111.42 162 GLY B CA 1
ATOM 9971 C C . GLY F 1 176 ? 199.042 183.278 202.973 1.00 113.92 162 GLY B C 1
ATOM 9972 O O . GLY F 1 176 ? 198.344 183.537 201.990 1.00 114.23 162 GLY B O 1
ATOM 9973 N N . GLY F 1 177 ? 199.245 184.156 203.948 1.00 113.67 163 GLY B N 1
ATOM 9974 C CA . GLY F 1 177 ? 198.637 185.473 203.924 1.00 112.19 163 GLY B CA 1
ATOM 9975 C C . GLY F 1 177 ? 199.632 186.599 204.126 1.00 111.83 163 GLY B C 1
ATOM 9976 O O . GLY F 1 177 ? 200.706 186.396 204.690 1.00 111.28 163 GLY B O 1
ATOM 9977 N N . PRO F 1 243 ? 194.859 175.012 193.245 1.00 86.61 229 PRO B N 1
ATOM 9978 C CA . PRO F 1 243 ? 194.305 176.139 194.004 1.00 85.65 229 PRO B CA 1
ATOM 9979 C C . PRO F 1 243 ? 194.580 176.010 195.498 1.00 85.88 229 PRO B C 1
ATOM 9980 O O . PRO F 1 243 ? 194.111 175.059 196.119 1.00 88.69 229 PRO B O 1
ATOM 9984 N N . SER F 1 244 ? 195.343 176.947 196.065 1.00 85.00 230 SER B N 1
ATOM 9985 C CA . SER F 1 244 ? 195.645 176.891 197.489 1.00 86.36 230 SER B CA 1
ATOM 9986 C C . SER F 1 244 ? 195.685 178.261 198.156 1.00 87.04 230 SER B C 1
ATOM 9987 O O . SER F 1 244 ? 196.000 178.336 199.349 1.00 92.57 230 SER B O 1
ATOM 9990 N N . ARG F 1 245 ? 195.381 179.344 197.440 1.00 87.22 231 ARG B N 1
ATOM 9991 C CA . ARG F 1 245 ? 195.503 180.671 198.033 1.00 90.64 231 ARG B CA 1
ATOM 9992 C C . ARG F 1 245 ? 194.492 180.883 199.153 1.00 89.25 231 ARG B C 1
ATOM 9993 O O . ARG F 1 245 ? 194.855 181.310 200.254 1.00 91.51 231 ARG B O 1
ATOM 10001 N N . GLN F 1 246 ? 193.216 180.591 198.892 1.00 80.09 232 GLN B N 1
ATOM 10002 C CA . GLN F 1 246 ? 192.191 180.847 199.896 1.00 81.80 232 GLN B CA 1
ATOM 10003 C C . GLN F 1 246 ? 192.303 179.898 201.080 1.00 83.81 232 GLN B C 1
ATOM 10004 O O . GLN F 1 246 ? 191.991 180.284 202.211 1.00 83.98 232 GLN B O 1
ATOM 10010 N N . ILE F 1 247 ? 192.730 178.658 200.842 1.00 80.79 233 ILE B N 1
ATOM 10011 C CA . ILE F 1 247 ? 192.949 177.724 201.942 1.00 76.95 233 ILE B CA 1
ATOM 10012 C C . ILE F 1 247 ? 194.036 178.250 202.868 1.00 80.47 233 ILE B C 1
ATOM 10013 O O . ILE F 1 247 ? 193.855 178.326 204.090 1.00 87.43 233 ILE B O 1
ATOM 10018 N N . LEU F 1 248 ? 195.173 178.643 202.294 1.00 84.37 234 LEU B N 1
ATOM 10019 C CA . LEU F 1 248 ? 196.284 179.138 203.097 1.00 85.77 234 LEU B CA 1
ATOM 10020 C C . LEU F 1 248 ? 195.931 180.445 203.794 1.00 87.54 234 LEU B C 1
ATOM 10021 O O . LEU F 1 248 ? 196.279 180.643 204.962 1.00 92.59 234 LEU B O 1
ATOM 10026 N N . GLN F 1 249 ? 195.239 181.348 203.097 1.00 86.69 235 GLN B N 1
ATOM 10027 C CA . GLN F 1 249 ? 194.854 182.618 203.708 1.00 85.09 235 GLN B CA 1
ATOM 10028 C C . GLN F 1 249 ? 193.904 182.401 204.877 1.00 85.40 235 GLN B C 1
ATOM 10029 O O . GLN F 1 249 ? 194.065 183.004 205.945 1.00 91.26 235 GLN B O 1
ATOM 10035 N N . GLY F 1 250 ? 192.906 181.536 204.693 1.00 78.44 236 GLY B N 1
ATOM 10036 C CA . GLY F 1 250 ? 191.971 181.262 205.772 1.00 81.62 236 GLY B CA 1
ATOM 10037 C C . GLY F 1 250 ? 192.631 180.595 206.960 1.00 79.02 236 GLY B C 1
ATOM 10038 O O . GLY F 1 250 ? 192.344 180.930 208.111 1.00 85.67 236 GLY B O 1
ATOM 10039 N N . VAL F 1 251 ? 193.525 179.640 206.703 1.00 78.96 237 VAL B N 1
ATOM 10040 C CA . VAL F 1 251 ? 194.216 178.969 207.799 1.00 82.74 237 VAL B CA 1
ATOM 10041 C C . VAL F 1 251 ? 195.117 179.948 208.541 1.00 83.70 237 VAL B C 1
ATOM 10042 O O . VAL F 1 251 ? 195.178 179.946 209.779 1.00 89.14 237 VAL B O 1
ATOM 10046 N N . PHE F 1 252 ? 195.817 180.811 207.801 1.00 79.41 238 PHE B N 1
ATOM 10047 C CA . PHE F 1 252 ? 196.653 181.822 208.435 1.00 81.64 238 PHE B CA 1
ATOM 10048 C C . PHE F 1 252 ? 195.823 182.757 209.302 1.00 81.76 238 PHE B C 1
ATOM 10049 O O . PHE F 1 252 ? 196.223 183.099 210.418 1.00 88.16 238 PHE B O 1
ATOM 10057 N N . LEU F 1 253 ? 194.658 183.180 208.805 1.00 74.61 239 LEU B N 1
ATOM 10058 C CA . LEU F 1 253 ? 193.799 184.055 209.594 1.00 74.91 239 LEU B CA 1
ATOM 10059 C C . LEU F 1 253 ? 193.276 183.349 210.836 1.00 81.07 239 LEU B C 1
ATOM 10060 O O . LEU F 1 253 ? 193.130 183.968 211.894 1.00 87.90 239 LEU B O 1
ATOM 10065 N N . HIS F 1 254 ? 192.969 182.057 210.724 1.00 87.19 240 HIS B N 1
ATOM 10066 C CA . HIS F 1 254 ? 192.511 181.303 211.886 1.00 85.67 240 HIS B CA 1
ATOM 10067 C C . HIS F 1 254 ? 193.595 181.237 212.957 1.00 86.80 240 HIS B C 1
ATOM 10068 O O . HIS F 1 254 ? 193.332 181.457 214.149 1.00 93.34 240 HIS B O 1
ATOM 10075 N N . ILE F 1 255 ? 194.833 180.950 212.547 1.00 80.23 241 ILE B N 1
ATOM 10076 C CA . ILE F 1 255 ? 195.929 180.913 213.512 1.00 82.77 241 ILE B CA 1
ATOM 10077 C C . ILE F 1 255 ? 196.181 182.299 214.093 1.00 84.74 241 ILE B C 1
ATOM 10078 O O . ILE F 1 255 ? 196.531 182.438 215.269 1.00 90.54 241 ILE B O 1
ATOM 10083 N N . LEU F 1 256 ? 196.010 183.346 213.285 1.00 83.30 242 LEU B N 1
ATOM 10084 C CA . LEU F 1 256 ? 196.168 184.702 213.798 1.00 83.96 242 LEU B CA 1
ATOM 10085 C C . LEU F 1 256 ? 195.108 185.027 214.841 1.00 82.27 242 LEU B C 1
ATOM 10086 O O . LEU F 1 256 ? 195.397 185.688 215.842 1.00 83.50 242 LEU B O 1
ATOM 10091 N N . ALA F 1 257 ? 193.869 184.589 214.615 1.00 78.80 243 ALA B N 1
ATOM 10092 C CA . ALA F 1 257 ? 192.816 184.800 215.601 1.00 76.37 243 ALA B CA 1
ATOM 10093 C C . ALA F 1 257 ? 193.123 184.068 216.900 1.00 77.94 243 ALA B C 1
ATOM 10094 O O . ALA F 1 257 ? 192.916 184.608 217.994 1.00 84.88 243 ALA B O 1
ATOM 10096 N N . ASP F 1 258 ? 193.620 182.833 216.798 1.00 87.06 244 ASP B N 1
ATOM 10097 C CA . ASP F 1 258 ? 194.016 182.105 218.001 1.00 89.14 244 ASP B CA 1
ATOM 10098 C C . ASP F 1 258 ? 195.151 182.814 218.733 1.00 92.22 244 ASP B C 1
ATOM 10099 O O . ASP F 1 258 ? 195.142 182.914 219.966 1.00 95.32 244 ASP B O 1
ATOM 10104 N N . THR F 1 259 ? 196.140 183.311 217.986 1.00 89.00 245 THR B N 1
ATOM 10105 C CA . THR F 1 259 ? 197.250 184.032 218.598 1.00 88.52 245 THR B CA 1
ATOM 10106 C C . THR F 1 259 ? 196.771 185.304 219.283 1.00 88.73 245 THR B C 1
ATOM 10107 O O . THR F 1 259 ? 197.245 185.651 220.368 1.00 91.85 245 THR B O 1
ATOM 10111 N N . LEU F 1 260 ? 195.841 186.020 218.651 1.00 89.08 246 LEU B N 1
ATOM 10112 C CA . LEU F 1 260 ? 195.291 187.228 219.253 1.00 90.64 246 LEU B CA 1
ATOM 10113 C C . LEU F 1 260 ? 194.535 186.909 220.534 1.00 90.13 246 LEU B C 1
ATOM 10114 O O . LEU F 1 260 ? 194.643 187.639 221.522 1.00 98.36 246 LEU B O 1
ATOM 10119 N N . GLY F 1 261 ? 193.763 185.821 220.537 1.00 87.86 247 GLY B N 1
ATOM 10120 C CA . GLY F 1 261 ? 193.086 185.421 221.760 1.00 88.45 247 GLY B CA 1
ATOM 10121 C C . GLY F 1 261 ? 194.052 185.069 222.875 1.00 91.62 247 GLY B C 1
ATOM 10122 O O . GLY F 1 261 ? 193.848 185.450 224.034 1.00 95.34 247 GLY B O 1
ATOM 10123 N N . SER F 1 262 ? 195.117 184.335 222.542 1.00 95.49 248 SER B N 1
ATOM 10124 C CA . SER F 1 262 ? 196.122 183.995 223.546 1.00 95.75 248 SER B CA 1
ATOM 10125 C C . SER F 1 262 ? 196.806 185.243 224.088 1.00 98.02 248 SER B C 1
ATOM 10126 O O . SER F 1 262 ? 197.013 185.372 225.300 1.00 99.90 248 SER B O 1
ATOM 10129 N N . ILE F 1 263 ? 197.158 186.178 223.203 1.00 98.70 249 ILE B N 1
ATOM 10130 C CA . ILE F 1 263 ? 197.771 187.428 223.641 1.00 95.36 249 ILE B CA 1
ATOM 10131 C C . ILE F 1 263 ? 196.816 188.197 224.540 1.00 96.10 249 ILE B C 1
ATOM 10132 O O . ILE F 1 263 ? 197.225 188.773 225.553 1.00 100.77 249 ILE B O 1
ATOM 10137 N N . GLY F 1 264 ? 195.529 188.215 224.190 1.00 98.35 250 GLY B N 1
ATOM 10138 C CA . GLY F 1 264 ? 194.564 188.939 225.000 1.00 96.51 250 GLY B CA 1
ATOM 10139 C C . GLY F 1 264 ? 194.428 188.368 226.395 1.00 100.73 250 GLY B C 1
ATOM 10140 O O . GLY F 1 264 ? 194.442 189.104 227.385 1.00 108.09 250 GLY B O 1
ATOM 10141 N N . VAL F 1 265 ? 194.304 187.042 226.497 1.00 102.58 251 VAL B N 1
ATOM 10142 C CA . VAL F 1 265 ? 194.145 186.445 227.820 1.00 104.50 251 VAL B CA 1
ATOM 10143 C C . VAL F 1 265 ? 195.424 186.602 228.634 1.00 104.40 251 VAL B C 1
ATOM 10144 O O . VAL F 1 265 ? 195.376 186.866 229.843 1.00 106.54 251 VAL B O 1
ATOM 10148 N N . ILE F 1 266 ? 196.586 186.480 227.986 1.00 107.39 252 ILE B N 1
ATOM 10149 C CA . ILE F 1 266 ? 197.853 186.647 228.690 1.00 105.47 252 ILE B CA 1
ATOM 10150 C C . ILE F 1 266 ? 197.996 188.076 229.204 1.00 106.84 252 ILE B C 1
ATOM 10151 O O . ILE F 1 266 ? 198.390 188.302 230.356 1.00 111.08 252 ILE B O 1
ATOM 10156 N N . ALA F 1 267 ? 197.669 189.060 228.363 1.00 111.41 253 ALA B N 1
ATOM 10157 C CA . ALA F 1 267 ? 197.760 190.456 228.775 1.00 110.91 253 ALA B CA 1
ATOM 10158 C C . ALA F 1 267 ? 196.803 190.757 229.916 1.00 110.21 253 ALA B C 1
ATOM 10159 O O . ALA F 1 267 ? 197.167 191.452 230.870 1.00 112.94 253 ALA B O 1
ATOM 10161 N N . SER F 1 268 ? 195.574 190.244 229.841 1.00 112.55 254 SER B N 1
ATOM 10162 C CA . SER F 1 268 ? 194.627 190.457 230.930 1.00 114.97 254 SER B CA 1
ATOM 10163 C C . SER F 1 268 ? 195.142 189.856 232.231 1.00 117.47 254 SER B C 1
ATOM 10164 O O . SER F 1 268 ? 195.069 190.492 233.291 1.00 118.54 254 SER B O 1
ATOM 10167 N N . ALA F 1 269 ? 195.682 188.636 232.168 1.00 118.99 255 ALA B N 1
ATOM 10168 C CA . ALA F 1 269 ? 196.161 187.980 233.379 1.00 117.68 255 ALA B CA 1
ATOM 10169 C C . ALA F 1 269 ? 197.338 188.727 233.994 1.00 117.49 255 ALA B C 1
ATOM 10170 O O . ALA F 1 269 ? 197.405 188.883 235.218 1.00 117.38 255 ALA B O 1
ATOM 10172 N N . ILE F 1 270 ? 198.285 189.185 233.170 1.00 119.16 256 ILE B N 1
ATOM 10173 C CA . ILE F 1 270 ? 199.396 189.964 233.714 1.00 121.23 256 ILE B CA 1
ATOM 10174 C C . ILE F 1 270 ? 198.902 191.283 234.289 1.00 122.51 256 ILE B C 1
ATOM 10175 O O . ILE F 1 270 ? 199.347 191.712 235.359 1.00 123.16 256 ILE B O 1
ATOM 10180 N N . MET F 1 271 ? 197.986 191.956 233.590 1.00 126.60 257 MET B N 1
ATOM 10181 C CA . MET F 1 271 ? 197.581 193.285 234.025 1.00 126.60 257 MET B CA 1
ATOM 10182 C C . MET F 1 271 ? 196.770 193.229 235.310 1.00 127.64 257 MET B C 1
ATOM 10183 O O . MET F 1 271 ? 196.829 194.162 236.115 1.00 129.02 257 MET B O 1
ATOM 10188 N N . MET F 1 272 ? 196.017 192.152 235.532 1.00 128.78 258 MET B N 1
ATOM 10189 C CA . MET F 1 272 ? 195.250 192.040 236.765 1.00 129.43 258 MET B CA 1
ATOM 10190 C C . MET F 1 272 ? 196.007 191.312 237.873 1.00 130.53 258 MET B C 1
ATOM 10191 O O . MET F 1 272 ? 195.519 191.271 239.007 1.00 129.81 258 MET B O 1
ATOM 10196 N N . GLN F 1 273 ? 197.193 190.765 237.583 1.00 131.89 259 GLN B N 1
ATOM 10197 C CA . GLN F 1 273 ? 198.080 190.282 238.641 1.00 128.98 259 GLN B CA 1
ATOM 10198 C C . GLN F 1 273 ? 198.966 191.398 239.179 1.00 129.92 259 GLN B C 1
ATOM 10199 O O . GLN F 1 273 ? 198.943 191.702 240.376 1.00 128.16 259 GLN B O 1
ATOM 10205 N N . ASN F 1 274 ? 199.764 192.014 238.305 1.00 133.99 260 ASN B N 1
ATOM 10206 C CA . ASN F 1 274 ? 200.754 192.984 238.759 1.00 132.55 260 ASN B CA 1
ATOM 10207 C C . ASN F 1 274 ? 200.120 194.309 239.166 1.00 133.05 260 ASN B C 1
ATOM 10208 O O . ASN F 1 274 ? 200.536 194.914 240.160 1.00 135.88 260 ASN B O 1
ATOM 10213 N N . PHE F 1 275 ? 199.120 194.776 238.420 1.00 132.46 261 PHE B N 1
ATOM 10214 C CA . PHE F 1 275 ? 198.540 196.084 238.674 1.00 134.41 261 PHE B CA 1
ATOM 10215 C C . PHE F 1 275 ? 197.068 196.057 239.059 1.00 135.41 261 PHE B C 1
ATOM 10216 O O . PHE F 1 275 ? 196.520 197.114 239.394 1.00 135.05 261 PHE B O 1
ATOM 10224 N N . GLY F 1 276 ? 196.415 194.900 239.023 1.00 133.70 262 GLY B N 1
ATOM 10225 C CA . GLY F 1 276 ? 195.072 194.774 239.556 1.00 130.58 262 GLY B CA 1
ATOM 10226 C C . GLY F 1 276 ? 194.000 195.588 238.860 1.00 133.96 262 GLY B C 1
ATOM 10227 O O . GLY F 1 276 ? 193.202 196.257 239.521 1.00 134.68 262 GLY B O 1
ATOM 10228 N N . LEU F 1 277 ? 193.968 195.552 237.530 1.00 135.12 263 LEU B N 1
ATOM 10229 C CA . LEU F 1 277 ? 192.884 196.162 236.770 1.00 133.33 263 LEU B CA 1
ATOM 10230 C C . LEU F 1 277 ? 191.826 195.105 236.481 1.00 132.63 263 LEU B C 1
ATOM 10231 O O . LEU F 1 277 ? 192.092 194.133 235.765 1.00 131.42 263 LEU B O 1
ATOM 10236 N N . MET F 1 278 ? 190.630 195.293 237.039 1.00 133.98 264 MET B N 1
ATOM 10237 C CA . MET F 1 278 ? 189.524 194.384 236.775 1.00 134.39 264 MET B CA 1
ATOM 10238 C C . MET F 1 278 ? 188.805 194.696 235.471 1.00 135.29 264 MET B C 1
ATOM 10239 O O . MET F 1 278 ? 187.957 193.905 235.044 1.00 134.40 264 MET B O 1
ATOM 10244 N N . ILE F 1 279 ? 189.124 195.824 234.830 1.00 127.08 265 ILE B N 1
ATOM 10245 C CA . ILE F 1 279 ? 188.479 196.207 233.578 1.00 125.12 265 ILE B CA 1
ATOM 10246 C C . ILE F 1 279 ? 189.298 195.795 232.361 1.00 124.07 265 ILE B C 1
ATOM 10247 O O . ILE F 1 279 ? 188.814 195.923 231.226 1.00 123.78 265 ILE B O 1
ATOM 10252 N N . ALA F 1 280 ? 190.516 195.286 232.558 1.00 123.92 266 ALA B N 1
ATOM 10253 C CA . ALA F 1 280 ? 191.383 194.971 231.427 1.00 123.97 266 ALA B CA 1
ATOM 10254 C C . ALA F 1 280 ? 190.798 193.868 230.553 1.00 123.51 266 ALA B C 1
ATOM 10255 O O . ALA F 1 280 ? 190.897 193.926 229.322 1.00 125.83 266 ALA B O 1
ATOM 10257 N N . ASP F 1 281 ? 190.197 192.849 231.168 1.00 118.73 267 ASP B N 1
ATOM 10258 C CA . ASP F 1 281 ? 189.712 191.702 230.402 1.00 119.89 267 ASP B CA 1
ATOM 10259 C C . ASP F 1 281 ? 188.630 192.075 229.393 1.00 121.85 267 ASP B C 1
ATOM 10260 O O . ASP F 1 281 ? 188.759 191.686 228.217 1.00 121.44 267 ASP B O 1
ATOM 10265 N N . PRO F 1 282 ? 187.558 192.795 229.753 1.00 117.63 268 PRO B N 1
ATOM 10266 C CA . PRO F 1 282 ? 186.554 193.127 228.728 1.00 114.07 268 PRO B CA 1
ATOM 10267 C C . PRO F 1 282 ? 187.108 193.944 227.575 1.00 113.83 268 PRO B C 1
ATOM 10268 O O . PRO F 1 282 ? 186.804 193.639 226.415 1.00 118.03 268 PRO B O 1
ATOM 10272 N N . ILE F 1 283 ? 187.920 194.967 227.853 1.00 105.38 269 ILE B N 1
ATOM 10273 C CA . ILE F 1 283 ? 188.452 195.795 226.772 1.00 105.85 269 ILE B CA 1
ATOM 10274 C C . ILE F 1 283 ? 189.329 194.968 225.848 1.00 107.11 269 ILE B C 1
ATOM 10275 O O . ILE F 1 283 ? 189.250 195.095 224.619 1.00 109.40 269 ILE B O 1
ATOM 10280 N N . CYS F 1 284 ? 190.184 194.116 226.416 1.00 106.33 270 CYS B N 1
ATOM 10281 C CA . CYS F 1 284 ? 191.050 193.287 225.584 1.00 107.09 270 CYS B CA 1
ATOM 10282 C C . CYS F 1 284 ? 190.233 192.328 224.727 1.00 107.70 270 CYS B C 1
ATOM 10283 O O . CYS F 1 284 ? 190.529 192.140 223.543 1.00 108.29 270 CYS B O 1
ATOM 10286 N N . SER F 1 285 ? 189.195 191.718 225.305 1.00 100.57 271 SER B N 1
ATOM 10287 C CA . SER F 1 285 ? 188.363 190.798 224.535 1.00 99.53 271 SER B CA 1
ATOM 10288 C C . SER F 1 285 ? 187.669 191.512 223.380 1.00 101.79 271 SER B C 1
ATOM 10289 O O . SER F 1 285 ? 187.657 191.019 222.245 1.00 105.67 271 SER B O 1
ATOM 10292 N N . ILE F 1 286 ? 187.095 192.688 223.647 1.00 95.51 272 ILE B N 1
ATOM 10293 C CA . ILE F 1 286 ? 186.426 193.435 222.582 1.00 96.25 272 ILE B CA 1
ATOM 10294 C C . ILE F 1 286 ? 187.425 193.829 221.504 1.00 96.24 272 ILE B C 1
ATOM 10295 O O . ILE F 1 286 ? 187.136 193.739 220.302 1.00 103.39 272 ILE B O 1
ATOM 10300 N N . LEU F 1 287 ? 188.613 194.280 221.912 1.00 87.99 273 LEU B N 1
ATOM 10301 C CA . LEU F 1 287 ? 189.610 194.714 220.944 1.00 91.83 273 LEU B CA 1
ATOM 10302 C C . LEU F 1 287 ? 190.052 193.563 220.052 1.00 94.36 273 LEU B C 1
ATOM 10303 O O . LEU F 1 287 ? 190.174 193.725 218.832 1.00 96.23 273 LEU B O 1
ATOM 10308 N N . ILE F 1 288 ? 190.288 192.385 220.635 1.00 89.41 274 ILE B N 1
ATOM 10309 C CA . ILE F 1 288 ? 190.711 191.260 219.808 1.00 88.78 274 ILE B CA 1
ATOM 10310 C C . ILE F 1 288 ? 189.579 190.794 218.900 1.00 90.81 274 ILE B C 1
ATOM 10311 O O . ILE F 1 288 ? 189.830 190.382 217.763 1.00 94.71 274 ILE B O 1
ATOM 10316 N N . ALA F 1 289 ? 188.324 190.858 219.357 1.00 82.22 275 ALA B N 1
ATOM 10317 C CA . ALA F 1 289 ? 187.217 190.505 218.469 1.00 81.46 275 ALA B CA 1
ATOM 10318 C C . ALA F 1 289 ? 187.146 191.450 217.273 1.00 83.81 275 ALA B C 1
ATOM 10319 O O . ALA F 1 289 ? 186.972 191.012 216.124 1.00 90.11 275 ALA B O 1
ATOM 10321 N N . ILE F 1 290 ? 187.298 192.751 217.526 1.00 78.18 276 ILE B N 1
ATOM 10322 C CA . ILE F 1 290 ? 187.276 193.730 216.445 1.00 77.92 276 ILE B CA 1
ATOM 10323 C C . ILE F 1 290 ? 188.424 193.477 215.478 1.00 83.91 276 ILE B C 1
ATOM 10324 O O . ILE F 1 290 ? 188.254 193.546 214.253 1.00 86.40 276 ILE B O 1
ATOM 10329 N N . LEU F 1 291 ? 189.612 193.178 216.011 1.00 80.66 277 LEU B N 1
ATOM 10330 C CA . LEU F 1 291 ? 190.759 192.901 215.153 1.00 78.13 277 LEU B CA 1
ATOM 10331 C C . LEU F 1 291 ? 190.532 191.657 214.307 1.00 81.37 277 LEU B C 1
ATOM 10332 O O . LEU F 1 291 ? 190.918 191.621 213.134 1.00 84.02 277 LEU B O 1
ATOM 10337 N N . ILE F 1 292 ? 189.920 190.622 214.885 1.00 74.22 278 ILE B N 1
ATOM 10338 C CA . ILE F 1 292 ? 189.634 189.406 214.130 1.00 75.55 278 ILE B CA 1
ATOM 10339 C C . ILE F 1 292 ? 188.709 189.718 212.962 1.00 78.93 278 ILE B C 1
ATOM 10340 O O . ILE F 1 292 ? 188.944 189.288 211.822 1.00 86.42 278 ILE B O 1
ATOM 10345 N N . VAL F 1 293 ? 187.647 190.481 213.227 1.00 71.03 279 VAL B N 1
ATOM 10346 C CA . VAL F 1 293 ? 186.701 190.819 212.165 1.00 68.91 279 VAL B CA 1
ATOM 10347 C C . VAL F 1 293 ? 187.392 191.623 211.068 1.00 70.20 279 VAL B C 1
ATOM 10348 O O . VAL F 1 293 ? 187.218 191.352 209.868 1.00 75.38 279 VAL B O 1
ATOM 10352 N N . VAL F 1 294 ? 188.191 192.616 211.462 1.00 69.32 280 VAL B N 1
ATOM 10353 C CA . VAL F 1 294 ? 188.887 193.451 210.488 1.00 66.68 280 VAL B CA 1
ATOM 10354 C C . VAL F 1 294 ? 189.831 192.608 209.644 1.00 72.56 280 VAL B C 1
ATOM 10355 O O . VAL F 1 294 ? 189.908 192.771 208.421 1.00 80.80 280 VAL B O 1
ATOM 10359 N N . SER F 1 295 ? 190.557 191.689 210.280 1.00 67.66 281 SER B N 1
ATOM 10360 C CA . SER F 1 295 ? 191.470 190.823 209.548 1.00 71.93 281 SER B CA 1
ATOM 10361 C C . SER F 1 295 ? 190.730 189.938 208.561 1.00 70.41 281 SER B C 1
ATOM 10362 O O . SER F 1 295 ? 191.245 189.657 207.474 1.00 72.75 281 SER B O 1
ATOM 10365 N N . VAL F 1 296 ? 189.527 189.488 208.918 1.00 67.96 282 VAL B N 1
ATOM 10366 C CA . VAL F 1 296 ? 188.812 188.546 208.065 1.00 64.39 282 VAL B CA 1
ATOM 10367 C C . VAL F 1 296 ? 188.036 189.220 206.940 1.00 65.02 282 VAL B C 1
ATOM 10368 O O . VAL F 1 296 ? 187.639 188.534 205.987 1.00 66.32 282 VAL B O 1
ATOM 10372 N N . ILE F 1 297 ? 187.818 190.536 207.012 1.00 68.57 283 ILE B N 1
ATOM 10373 C CA . ILE F 1 297 ? 187.019 191.214 205.983 1.00 65.20 283 ILE B CA 1
ATOM 10374 C C . ILE F 1 297 ? 187.518 190.968 204.559 1.00 68.32 283 ILE B C 1
ATOM 10375 O O . ILE F 1 297 ? 186.694 190.634 203.692 1.00 76.08 283 ILE B O 1
ATOM 10380 N N . PRO F 1 298 ? 188.812 191.128 204.236 1.00 69.40 284 PRO B N 1
ATOM 10381 C CA . PRO F 1 298 ? 189.217 190.984 202.823 1.00 65.51 284 PRO B CA 1
ATOM 10382 C C . PRO F 1 298 ? 189.069 189.577 202.267 1.00 67.22 284 PRO B C 1
ATOM 10383 O O . PRO F 1 298 ? 188.679 189.410 201.101 1.00 68.15 284 PRO B O 1
ATOM 10387 N N . LEU F 1 299 ? 189.384 188.554 203.064 1.00 72.45 285 LEU B N 1
ATOM 10388 C CA . LEU F 1 299 ? 189.194 187.182 202.609 1.00 67.77 285 LEU B CA 1
ATOM 10389 C C . LEU F 1 299 ? 187.726 186.905 202.327 1.00 65.05 285 LEU B C 1
ATOM 10390 O O . LEU F 1 299 ? 187.385 186.275 201.320 1.00 74.90 285 LEU B O 1
ATOM 10395 N N . LEU F 1 300 ? 186.844 187.373 203.209 1.00 61.50 286 LEU B N 1
ATOM 10396 C CA . LEU F 1 300 ? 185.415 187.199 202.992 1.00 56.63 286 LEU B CA 1
ATOM 10397 C C . LEU F 1 300 ? 184.954 187.937 201.745 1.00 59.83 286 LEU B C 1
ATOM 10398 O O . LEU F 1 300 ? 184.113 187.431 200.998 1.00 74.68 286 LEU B O 1
ATOM 10403 N N A ARG F 1 301 ? 185.494 189.132 201.505 0.50 20.00 287 ARG B N 1
ATOM 10404 N N B ARG F 1 301 ? 185.487 189.137 201.504 0.50 20.00 287 ARG B N 1
ATOM 10405 C CA A ARG F 1 301 ? 185.157 189.869 200.293 0.50 20.00 287 ARG B CA 1
ATOM 10406 C CA B ARG F 1 301 ? 185.146 189.862 200.283 0.50 20.00 287 ARG B CA 1
ATOM 10407 C C A ARG F 1 301 ? 185.536 189.077 199.049 0.50 20.00 287 ARG B C 1
ATOM 10408 C C B ARG F 1 301 ? 185.529 189.061 199.049 0.50 20.00 287 ARG B C 1
ATOM 10409 O O A ARG F 1 301 ? 184.733 188.931 198.120 0.50 20.00 287 ARG B O 1
ATOM 10410 O O B ARG F 1 301 ? 184.730 188.907 198.119 0.50 20.00 287 ARG B O 1
ATOM 10425 N N . GLU F 1 302 ? 186.755 188.540 199.028 1.00 68.71 288 GLU B N 1
ATOM 10426 C CA . GLU F 1 302 ? 187.224 187.809 197.859 1.00 69.13 288 GLU B CA 1
ATOM 10427 C C . GLU F 1 302 ? 186.404 186.538 197.640 1.00 67.65 288 GLU B C 1
ATOM 10428 O O . GLU F 1 302 ? 185.954 186.260 196.518 1.00 78.09 288 GLU B O 1
ATOM 10434 N N . SER F 1 303 ? 186.144 185.790 198.717 1.00 59.52 289 SER B N 1
ATOM 10435 C CA . SER F 1 303 ? 185.373 184.554 198.607 1.00 57.07 289 SER B CA 1
ATOM 10436 C C . SER F 1 303 ? 183.939 184.820 198.173 1.00 59.08 289 SER B C 1
ATOM 10437 O O . SER F 1 303 ? 183.393 184.088 197.339 1.00 65.19 289 SER B O 1
ATOM 10440 N N . VAL F 1 304 ? 183.302 185.846 198.740 1.00 51.64 290 VAL B N 1
ATOM 10441 C CA . VAL F 1 304 ? 181.925 186.158 198.373 1.00 55.84 290 VAL B CA 1
ATOM 10442 C C . VAL F 1 304 ? 181.852 186.618 196.925 1.00 57.82 290 VAL B C 1
ATOM 10443 O O . VAL F 1 304 ? 180.940 186.233 196.187 1.00 59.53 290 VAL B O 1
ATOM 10447 N N . GLY F 1 305 ? 182.814 187.435 196.485 1.00 56.59 291 GLY B N 1
ATOM 10448 C CA . GLY F 1 305 ? 182.845 187.815 195.085 1.00 48.32 291 GLY B CA 1
ATOM 10449 C C . GLY F 1 305 ? 182.953 186.618 194.162 1.00 53.71 291 GLY B C 1
ATOM 10450 O O . GLY F 1 305 ? 182.279 186.552 193.134 1.00 63.99 291 GLY B O 1
ATOM 10451 N N . ILE F 1 306 ? 183.793 185.647 194.521 1.00 49.60 292 ILE B N 1
ATOM 10452 C CA . ILE F 1 306 ? 183.882 184.444 193.699 1.00 41.34 292 ILE B CA 1
ATOM 10453 C C . ILE F 1 306 ? 182.566 183.673 193.719 1.00 47.48 292 ILE B C 1
ATOM 10454 O O . ILE F 1 306 ? 182.104 183.182 192.684 1.00 54.97 292 ILE B O 1
ATOM 10459 N N . LEU F 1 307 ? 181.938 183.555 194.888 1.00 57.05 293 LEU B N 1
ATOM 10460 C CA . LEU F 1 307 ? 180.754 182.715 195.018 1.00 44.90 293 LEU B CA 1
ATOM 10461 C C . LEU F 1 307 ? 179.490 183.369 194.476 1.00 47.47 293 LEU B C 1
ATOM 10462 O O . LEU F 1 307 ? 178.511 182.661 194.228 1.00 58.08 293 LEU B O 1
ATOM 10467 N N . MET F 1 308 ? 179.484 184.684 194.273 1.00 46.33 294 MET B N 1
ATOM 10468 C CA . MET F 1 308 ? 178.353 185.352 193.644 1.00 44.00 294 MET B CA 1
ATOM 10469 C C . MET F 1 308 ? 178.479 185.441 192.135 1.00 49.95 294 MET B C 1
ATOM 10470 O O . MET F 1 308 ? 177.704 186.170 191.514 1.00 64.09 294 MET B O 1
ATOM 10475 N N . GLN F 1 309 ? 179.429 184.717 191.539 1.00 45.73 295 GLN B N 1
ATOM 10476 C CA . GLN F 1 309 ? 179.700 184.775 190.103 1.00 40.95 295 GLN B CA 1
ATOM 10477 C C . GLN F 1 309 ? 179.992 186.201 189.651 1.00 48.11 295 GLN B C 1
ATOM 10478 O O . GLN F 1 309 ? 179.542 186.635 188.593 1.00 64.00 295 GLN B O 1
ATOM 10484 N N . ARG F 1 310 ? 180.734 186.938 190.468 1.00 40.52 296 ARG B N 1
ATOM 10485 C CA . ARG F 1 310 ? 181.128 188.294 190.131 1.00 35.19 296 ARG B CA 1
ATOM 10486 C C . ARG F 1 310 ? 182.233 188.282 189.078 1.00 46.63 296 ARG B C 1
ATOM 10487 O O . ARG F 1 310 ? 182.968 187.306 188.926 1.00 52.71 296 ARG B O 1
ATOM 10495 N N . THR F 1 311 ? 182.327 189.373 188.337 1.00 52.17 297 THR B N 1
ATOM 10496 C CA . THR F 1 311 ? 183.423 189.550 187.401 1.00 45.01 297 THR B CA 1
ATOM 10497 C C . THR F 1 311 ? 184.740 189.529 188.168 1.00 54.30 297 THR B C 1
ATOM 10498 O O . THR F 1 311 ? 184.853 190.193 189.205 1.00 63.43 297 THR B O 1
ATOM 10502 N N . PRO F 1 312 ? 185.737 188.771 187.719 1.00 52.75 298 PRO B N 1
ATOM 10503 C CA . PRO F 1 312 ? 187.023 188.745 188.417 1.00 46.41 298 PRO B CA 1
ATOM 10504 C C . PRO F 1 312 ? 187.604 190.140 188.537 1.00 55.92 298 PRO B C 1
ATOM 10505 O O . PRO F 1 312 ? 187.752 190.849 187.532 1.00 61.05 298 PRO B O 1
ATOM 10509 N N . PRO F 1 313 ? 187.929 190.575 189.755 1.00 53.54 299 PRO B N 1
ATOM 10510 C CA . PRO F 1 313 ? 188.414 191.951 189.940 1.00 52.38 299 PRO B CA 1
ATOM 10511 C C . PRO F 1 313 ? 189.670 192.273 189.154 1.00 55.61 299 PRO B C 1
ATOM 10512 O O . PRO F 1 313 ? 189.818 193.408 188.688 1.00 65.10 299 PRO B O 1
ATOM 10516 N N . LEU F 1 314 ? 190.576 191.315 188.987 1.00 62.18 300 LEU B N 1
ATOM 10517 C CA . LEU F 1 314 ? 191.792 191.542 188.218 1.00 58.61 300 LEU B CA 1
ATOM 10518 C C . LEU F 1 314 ? 191.544 191.597 186.720 1.00 63.74 300 LEU B C 1
ATOM 10519 O O . LEU F 1 314 ? 192.427 192.033 185.977 1.00 71.80 300 LEU B O 1
ATOM 10524 N N . LEU F 1 315 ? 190.370 191.173 186.264 1.00 60.21 301 LEU B N 1
ATOM 10525 C CA . LEU F 1 315 ? 190.028 191.157 184.853 1.00 56.30 301 LEU B CA 1
ATOM 10526 C C . LEU F 1 315 ? 189.016 192.231 184.483 1.00 59.08 301 LEU B C 1
ATOM 10527 O O . LEU F 1 315 ? 188.847 192.520 183.295 1.00 62.07 301 LEU B O 1
ATOM 10532 N N . GLU F 1 316 ? 188.374 192.851 185.471 1.00 70.00 302 GLU B N 1
ATOM 10533 C CA . GLU F 1 316 ? 187.295 193.794 185.209 1.00 69.19 302 GLU B CA 1
ATOM 10534 C C . GLU F 1 316 ? 187.788 195.031 184.466 1.00 72.37 302 GLU B C 1
ATOM 10535 O O . GLU F 1 316 ? 187.097 195.545 183.579 1.00 75.66 302 GLU B O 1
ATOM 10541 N N . ASN F 1 317 ? 188.975 195.525 184.815 1.00 69.99 303 ASN B N 1
ATOM 10542 C CA . ASN F 1 317 ? 189.463 196.768 184.225 1.00 68.08 303 ASN B CA 1
ATOM 10543 C C . ASN F 1 317 ? 189.859 196.589 182.765 1.00 69.83 303 ASN B C 1
ATOM 10544 O O . ASN F 1 317 ? 189.766 197.533 181.974 1.00 74.88 303 ASN B O 1
ATOM 10549 N N . SER F 1 318 ? 190.324 195.400 182.392 1.00 60.17 304 SER B N 1
ATOM 10550 C CA . SER F 1 318 ? 190.729 195.153 181.017 1.00 61.62 304 SER B CA 1
ATOM 10551 C C . SER F 1 318 ? 189.576 194.717 180.119 1.00 62.43 304 SER B C 1
ATOM 10552 O O . SER F 1 318 ? 189.744 194.696 178.897 1.00 71.48 304 SER B O 1
ATOM 10555 N N . LEU F 1 319 ? 188.420 194.386 180.687 1.00 57.00 305 LEU B N 1
ATOM 10556 C CA . LEU F 1 319 ? 187.309 193.889 179.880 1.00 50.41 305 LEU B CA 1
ATOM 10557 C C . LEU F 1 319 ? 186.761 194.895 178.869 1.00 56.33 305 LEU B C 1
ATOM 10558 O O . LEU F 1 319 ? 186.449 194.473 177.743 1.00 64.31 305 LEU B O 1
ATOM 10563 N N . PRO F 1 320 ? 186.565 196.181 179.189 1.00 63.04 306 PRO B N 1
ATOM 10564 C CA . PRO F 1 320 ? 186.074 197.103 178.148 1.00 59.35 306 PRO B CA 1
ATOM 10565 C C . PRO F 1 320 ? 187.002 197.225 176.953 1.00 57.77 306 PRO B C 1
ATOM 10566 O O . PRO F 1 320 ? 186.529 197.337 175.815 1.00 65.75 306 PRO B O 1
ATOM 10570 N N . GLN F 1 321 ? 188.317 197.196 177.173 1.00 62.20 307 GLN B N 1
ATOM 10571 C CA . GLN F 1 321 ? 189.256 197.216 176.056 1.00 55.12 307 GLN B CA 1
ATOM 10572 C C . GLN F 1 321 ? 189.133 195.953 175.212 1.00 54.15 307 GLN B C 1
ATOM 10573 O O . GLN F 1 321 ? 189.224 196.009 173.980 1.00 61.79 307 GLN B O 1
ATOM 10579 N N . CYS F 1 322 ? 188.925 194.807 175.860 1.00 47.72 308 CYS B N 1
ATOM 10580 C CA . CYS F 1 322 ? 188.699 193.568 175.126 1.00 45.10 308 CYS B CA 1
ATOM 10581 C C . CYS F 1 322 ? 187.433 193.649 174.288 1.00 51.99 308 CYS B C 1
ATOM 10582 O O . CYS F 1 322 ? 187.426 193.244 173.121 1.00 65.69 308 CYS B O 1
ATOM 10585 N N . TYR F 1 323 ? 186.357 194.187 174.861 1.00 49.26 309 TYR B N 1
ATOM 10586 C CA . TYR F 1 323 ? 185.120 194.347 174.105 1.00 45.95 309 TYR B CA 1
ATOM 10587 C C . TYR F 1 323 ? 185.330 195.260 172.912 1.00 49.26 309 TYR B C 1
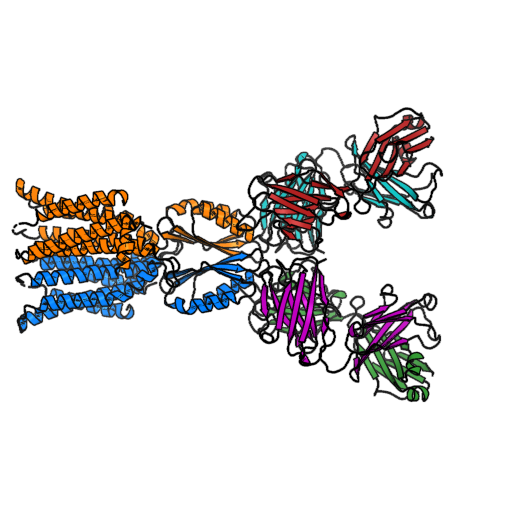ATOM 10588 O O . TYR F 1 323 ? 184.811 195.003 171.819 1.00 57.53 309 TYR B O 1
ATOM 10597 N N . GLN F 1 324 ? 186.085 196.340 173.110 1.00 54.63 310 GLN B N 1
ATOM 10598 C CA . GLN F 1 324 ? 186.339 197.282 172.032 1.00 45.76 310 GLN B CA 1
ATOM 10599 C C . GLN F 1 324 ? 187.131 196.629 170.907 1.00 51.19 310 GLN B C 1
ATOM 10600 O O . GLN F 1 324 ? 186.837 196.845 169.729 1.00 65.76 310 GLN B O 1
ATOM 10606 N N . ARG F 1 325 ? 188.129 195.813 171.248 1.00 51.47 311 ARG B N 1
ATOM 10607 C CA . ARG F 1 325 ? 188.883 195.119 170.208 1.00 47.24 311 ARG B CA 1
ATOM 10608 C C . ARG F 1 325 ? 188.029 194.081 169.491 1.00 51.07 311 ARG B C 1
ATOM 10609 O O . ARG F 1 325 ? 188.199 193.860 168.287 1.00 54.67 311 ARG B O 1
ATOM 10617 N N . VAL F 1 326 ? 187.119 193.421 170.208 1.00 45.97 312 VAL B N 1
ATOM 10618 C CA . VAL F 1 326 ? 186.232 192.463 169.556 1.00 43.13 312 VAL B CA 1
ATOM 10619 C C . VAL F 1 326 ? 185.300 193.174 168.580 1.00 45.10 312 VAL B C 1
ATOM 10620 O O . VAL F 1 326 ? 185.086 192.709 167.455 1.00 54.79 312 VAL B O 1
ATOM 10624 N N . GLN F 1 327 ? 184.744 194.318 168.985 1.00 45.84 313 GLN B N 1
ATOM 10625 C CA . GLN F 1 327 ? 183.863 195.070 168.097 1.00 39.88 313 GLN B CA 1
ATOM 10626 C C . GLN F 1 327 ? 184.600 195.571 166.860 1.00 47.56 313 GLN B C 1
ATOM 10627 O O . GLN F 1 327 ? 183.988 195.734 165.800 1.00 58.63 313 GLN B O 1
ATOM 10633 N N . GLN F 1 328 ? 185.907 195.804 166.962 1.00 47.65 314 GLN B N 1
ATOM 10634 C CA . GLN F 1 328 ? 186.676 196.234 165.804 1.00 42.01 314 GLN B CA 1
ATOM 10635 C C . GLN F 1 328 ? 187.044 195.098 164.861 1.00 39.66 314 GLN B C 1
ATOM 10636 O O . GLN F 1 328 ? 187.673 195.360 163.834 1.00 51.85 314 GLN B O 1
ATOM 10642 N N . LEU F 1 329 ? 186.701 193.857 165.185 1.00 38.13 315 LEU B N 1
ATOM 10643 C CA . LEU F 1 329 ? 186.921 192.761 164.253 1.00 33.71 315 LEU B CA 1
ATOM 10644 C C . LEU F 1 329 ? 185.962 192.878 163.078 1.00 37.48 315 LEU B C 1
ATOM 10645 O O . LEU F 1 329 ? 184.776 193.159 163.253 1.00 59.99 315 LEU B O 1
ATOM 10650 N N . GLN F 1 330 ? 186.489 192.668 161.876 1.00 43.83 316 GLN B N 1
ATOM 10651 C CA . GLN F 1 330 ? 185.691 192.777 160.661 1.00 40.82 316 GLN B CA 1
ATOM 10652 C C . GLN F 1 330 ? 184.524 191.804 160.690 1.00 45.93 316 GLN B C 1
ATOM 10653 O O . GLN F 1 330 ? 184.687 190.635 161.045 1.00 58.38 316 GLN B O 1
ATOM 10659 N N . GLY F 1 331 ? 183.345 192.293 160.315 1.00 38.24 317 GLY B N 1
ATOM 10660 C CA . GLY F 1 331 ? 182.154 191.478 160.265 1.00 28.67 317 GLY B CA 1
ATOM 10661 C C . GLY F 1 331 ? 181.418 191.327 161.576 1.00 40.92 317 GLY B C 1
ATOM 10662 O O . GLY F 1 331 ? 180.373 190.675 161.606 1.00 57.05 317 GLY B O 1
ATOM 10663 N N . VAL F 1 332 ? 181.920 191.904 162.656 1.00 41.27 318 VAL B N 1
ATOM 10664 C CA . VAL F 1 332 ? 181.233 191.880 163.941 1.00 34.80 318 VAL B CA 1
ATOM 10665 C C . VAL F 1 332 ? 180.263 193.050 163.991 1.00 37.73 318 VAL B C 1
ATOM 10666 O O . VAL F 1 332 ? 180.622 194.184 163.660 1.00 56.83 318 VAL B O 1
ATOM 10670 N N . TYR F 1 333 ? 179.022 192.773 164.371 1.00 34.30 319 TYR B N 1
ATOM 10671 C CA . TYR F 1 333 ? 177.990 193.784 164.525 1.00 43.00 319 TYR B CA 1
ATOM 10672 C C . TYR F 1 333 ? 177.824 194.215 165.974 1.00 51.82 319 TYR B C 1
ATOM 10673 O O . TYR F 1 333 ? 177.782 195.413 166.255 1.00 60.24 319 TYR B O 1
ATOM 10682 N N . SER F 1 334 ? 177.746 193.264 166.901 1.00 46.40 320 SER B N 1
ATOM 10683 C CA . SER F 1 334 ? 177.586 193.608 168.305 1.00 50.72 320 SER B CA 1
ATOM 10684 C C . SER F 1 334 ? 178.028 192.445 169.179 1.00 51.00 320 SER B C 1
ATOM 10685 O O . SER F 1 334 ? 178.147 191.306 168.726 1.00 55.15 320 SER B O 1
ATOM 10688 N N . LEU F 1 335 ? 178.274 192.765 170.447 1.00 57.39 321 LEU B N 1
ATOM 10689 C CA . LEU F 1 335 ? 178.501 191.801 171.512 1.00 48.13 321 LEU B CA 1
ATOM 10690 C C . LEU F 1 335 ? 177.316 191.835 172.462 1.00 62.14 321 LEU B C 1
ATOM 10691 O O . LEU F 1 335 ? 176.749 192.901 172.710 1.00 72.99 321 LEU B O 1
ATOM 10696 N N . GLN F 1 336 ? 176.941 190.679 172.999 1.00 56.79 322 GLN B N 1
ATOM 10697 C CA . GLN F 1 336 ? 175.912 190.649 174.027 1.00 59.31 322 GLN B CA 1
ATOM 10698 C C . GLN F 1 336 ? 176.128 189.444 174.926 1.00 58.51 322 GLN B C 1
ATOM 10699 O O . GLN F 1 336 ? 176.882 188.527 174.597 1.00 65.30 322 GLN B O 1
ATOM 10705 N N . GLU F 1 337 ? 175.453 189.480 176.076 1.00 58.88 323 GLU B N 1
ATOM 10706 C CA . GLU F 1 337 ? 175.417 188.379 177.040 1.00 55.85 323 GLU B CA 1
ATOM 10707 C C . GLU F 1 337 ? 176.815 187.962 177.490 1.00 60.05 323 GLU B C 1
ATOM 10708 O O . GLU F 1 337 ? 177.110 186.779 177.629 1.00 64.01 323 GLU B O 1
ATOM 10714 N N . GLN F 1 338 ? 177.676 188.943 177.728 1.00 58.42 324 GLN B N 1
ATOM 10715 C CA . GLN F 1 338 ? 179.006 188.671 178.250 1.00 51.69 324 GLN B CA 1
ATOM 10716 C C . GLN F 1 338 ? 178.931 188.313 179.727 1.00 53.58 324 GLN B C 1
ATOM 10717 O O . GLN F 1 338 ? 178.220 188.960 180.500 1.00 56.44 324 GLN B O 1
ATOM 10723 N N . HIS F 1 339 ? 179.666 187.280 180.114 1.00 44.32 325 HIS B N 1
ATOM 10724 C CA . HIS F 1 339 ? 179.750 186.870 181.510 1.00 37.56 325 HIS B CA 1
ATOM 10725 C C . HIS F 1 339 ? 181.172 186.392 181.751 1.00 40.56 325 HIS B C 1
ATOM 10726 O O . HIS F 1 339 ? 181.672 185.549 181.007 1.00 53.26 325 HIS B O 1
ATOM 10733 N N . PHE F 1 340 ? 181.826 186.940 182.765 1.00 40.69 326 PHE B N 1
ATOM 10734 C CA . PHE F 1 340 ? 183.138 186.477 183.190 1.00 38.62 326 PHE B CA 1
ATOM 10735 C C . PHE F 1 340 ? 183.108 186.258 184.689 1.00 41.85 326 PHE B C 1
ATOM 10736 O O . PHE F 1 340 ? 182.657 187.129 185.437 1.00 60.37 326 PHE B O 1
ATOM 10744 N N . TRP F 1 341 ? 183.572 185.096 185.122 1.00 37.29 327 TRP B N 1
ATOM 10745 C CA . TRP F 1 341 ? 183.539 184.769 186.536 1.00 27.71 327 TRP B CA 1
ATOM 10746 C C . TRP F 1 341 ? 184.781 183.981 186.918 1.00 37.13 327 TRP B C 1
ATOM 10747 O O . TRP F 1 341 ? 185.528 183.489 186.071 1.00 48.09 327 TRP B O 1
ATOM 10758 N N . THR F 1 342 ? 184.998 183.881 188.219 1.00 55.59 328 THR B N 1
ATOM 10759 C CA . THR F 1 342 ? 186.148 183.196 188.784 1.00 45.97 328 THR B CA 1
ATOM 10760 C C . THR F 1 342 ? 185.746 181.779 189.170 1.00 47.58 328 THR B C 1
ATOM 10761 O O . THR F 1 342 ? 184.842 181.589 189.986 1.00 62.02 328 THR B O 1
ATOM 10765 N N . LEU F 1 343 ? 186.413 180.795 188.574 1.00 37.42 329 LEU B N 1
ATOM 10766 C CA . LEU F 1 343 ? 186.235 179.412 188.995 1.00 45.36 329 LEU B CA 1
ATOM 10767 C C . LEU F 1 343 ? 187.016 179.137 190.272 1.00 51.62 329 LEU B C 1
ATOM 10768 O O . LEU F 1 343 ? 186.462 178.644 191.256 1.00 60.48 329 LEU B O 1
ATOM 10773 N N . CYS F 1 344 ? 188.304 179.455 190.263 1.00 66.53 330 CYS B N 1
ATOM 10774 C CA . CYS F 1 344 ? 189.139 179.447 191.451 1.00 61.46 330 CYS B CA 1
ATOM 10775 C C . CYS F 1 344 ? 190.226 180.489 191.233 1.00 65.09 330 CYS B C 1
ATOM 10776 O O . CYS F 1 344 ? 190.181 181.256 190.268 1.00 77.04 330 CYS B O 1
ATOM 10779 N N . SER F 1 345 ? 191.217 180.500 192.117 1.00 75.07 331 SER B N 1
ATOM 10780 C CA . SER F 1 345 ? 192.277 181.498 192.048 1.00 77.12 331 SER B CA 1
ATOM 10781 C C . SER F 1 345 ? 192.925 181.516 190.669 1.00 80.78 331 SER B C 1
ATOM 10782 O O . SER F 1 345 ? 193.513 180.520 190.236 1.00 83.14 331 SER B O 1
ATOM 10785 N N . ASP F 1 346 ? 192.792 182.653 189.980 1.00 76.12 332 ASP B N 1
ATOM 10786 C CA . ASP F 1 346 ? 193.436 182.919 188.691 1.00 77.07 332 ASP B CA 1
ATOM 10787 C C . ASP F 1 346 ? 192.897 182.042 187.564 1.00 79.09 332 ASP B C 1
ATOM 10788 O O . ASP F 1 346 ? 193.550 181.885 186.533 1.00 89.35 332 ASP B O 1
ATOM 10793 N N . VAL F 1 347 ? 191.711 181.468 187.725 1.00 56.20 333 VAL B N 1
ATOM 10794 C CA . VAL F 1 347 ? 191.092 180.657 186.683 1.00 53.25 333 VAL B CA 1
ATOM 10795 C C . VAL F 1 347 ? 189.763 181.309 186.336 1.00 54.26 333 VAL B C 1
ATOM 10796 O O . VAL F 1 347 ? 188.804 181.237 187.114 1.00 57.04 333 VAL B O 1
ATOM 10800 N N . TYR F 1 348 ? 189.700 181.939 185.168 1.00 54.96 334 TYR B N 1
ATOM 10801 C CA . TYR F 1 348 ? 188.568 182.764 184.771 1.00 47.35 334 TYR B CA 1
ATOM 10802 C C . TYR F 1 348 ? 187.817 182.104 183.625 1.00 45.94 334 TYR B C 1
ATOM 10803 O O . TYR F 1 348 ? 188.428 181.582 182.691 1.00 50.40 334 TYR B O 1
ATOM 10812 N N . VAL F 1 349 ? 186.495 182.131 183.708 1.00 39.54 335 VAL B N 1
ATOM 10813 C CA . VAL F 1 349 ? 185.616 181.540 182.710 1.00 39.54 335 VAL B CA 1
ATOM 10814 C C . VAL F 1 349 ? 184.830 182.662 182.055 1.00 44.72 335 VAL B C 1
ATOM 10815 O O . VAL F 1 349 ? 184.260 183.515 182.746 1.00 61.14 335 VAL B O 1
ATOM 10819 N N . GLY F 1 350 ? 184.799 182.662 180.738 1.00 40.81 336 GLY B N 1
ATOM 10820 C CA . GLY F 1 350 ? 184.065 183.670 179.993 1.00 36.28 336 GLY B CA 1
ATOM 10821 C C . GLY F 1 350 ? 183.115 183.057 178.991 1.00 39.12 336 GLY B C 1
ATOM 10822 O O . GLY F 1 350 ? 183.410 182.034 178.381 1.00 56.06 336 GLY B O 1
ATOM 10823 N N . THR F 1 351 ? 181.967 183.692 178.839 1.00 39.98 337 THR B N 1
ATOM 10824 C CA . THR F 1 351 ? 180.988 183.342 177.824 1.00 40.25 337 THR B CA 1
ATOM 10825 C C . THR F 1 351 ? 180.517 184.620 177.154 1.00 28.57 337 THR B C 1
ATOM 10826 O O . THR F 1 351 ? 180.297 185.633 177.820 1.00 49.92 337 THR B O 1
ATOM 10830 N N . LEU F 1 352 ? 180.369 184.576 175.837 1.00 34.28 338 LEU B N 1
ATOM 10831 C CA . LEU F 1 352 ? 179.832 185.732 175.139 1.00 34.86 338 LEU B CA 1
ATOM 10832 C C . LEU F 1 352 ? 179.148 185.279 173.861 1.00 40.60 338 LEU B C 1
ATOM 10833 O O . LEU F 1 352 ? 179.397 184.186 173.348 1.00 48.74 338 LEU B O 1
ATOM 10838 N N . LYS F 1 353 ? 178.270 186.138 173.366 1.00 45.29 339 LYS B N 1
ATOM 10839 C CA . LYS F 1 353 ? 177.597 185.938 172.096 1.00 44.62 339 LYS B CA 1
ATOM 10840 C C . LYS F 1 353 ? 177.933 187.096 171.173 1.00 40.05 339 LYS B C 1
ATOM 10841 O O . LYS F 1 353 ? 177.896 188.258 171.582 1.00 51.55 339 LYS B O 1
ATOM 10847 N N . LEU F 1 354 ? 178.287 186.766 169.947 1.00 43.65 340 LEU B N 1
ATOM 10848 C CA . LEU F 1 354 ? 178.572 187.727 168.904 1.00 38.18 340 LEU B CA 1
ATOM 10849 C C . LEU F 1 354 ? 177.460 187.666 167.877 1.00 41.63 340 LEU B C 1
ATOM 10850 O O . LEU F 1 354 ? 176.962 186.586 167.554 1.00 58.53 340 LEU B O 1
ATOM 10855 N N . ILE F 1 355 ? 177.048 188.827 167.401 1.00 38.31 341 ILE B N 1
ATOM 10856 C CA . ILE F 1 355 ? 176.254 188.940 166.192 1.00 37.83 341 ILE B CA 1
ATOM 10857 C C . ILE F 1 355 ? 177.215 189.352 165.092 1.00 39.16 341 ILE B C 1
ATOM 10858 O O . ILE F 1 355 ? 177.989 190.297 165.264 1.00 49.56 341 ILE B O 1
ATOM 10863 N N . VAL F 1 356 ? 177.220 188.618 163.989 1.00 42.06 342 VAL B N 1
ATOM 10864 C CA . VAL F 1 356 ? 178.163 188.887 162.918 1.00 34.77 342 VAL B CA 1
ATOM 10865 C C . VAL F 1 356 ? 177.398 189.097 161.623 1.00 38.66 342 VAL B C 1
ATOM 10866 O O . VAL F 1 356 ? 176.206 188.820 161.520 1.00 53.85 342 VAL B O 1
ATOM 10870 N N . ALA F 1 357 ? 178.118 189.596 160.628 1.00 39.44 343 ALA B N 1
ATOM 10871 C CA . ALA F 1 357 ? 177.568 189.750 159.301 1.00 31.51 343 ALA B CA 1
ATOM 10872 C C . ALA F 1 357 ? 177.135 188.393 158.746 1.00 51.29 343 ALA B C 1
ATOM 10873 O O . ALA F 1 357 ? 177.703 187.359 159.097 1.00 64.99 343 ALA B O 1
ATOM 10875 N N . PRO F 1 358 ? 176.113 188.373 157.889 1.00 51.35 344 PRO B N 1
ATOM 10876 C CA . PRO F 1 358 ? 175.618 187.090 157.363 1.00 38.63 344 PRO B CA 1
ATOM 10877 C C . PRO F 1 358 ? 176.657 186.298 156.582 1.00 43.81 344 PRO B C 1
ATOM 10878 O O . PRO F 1 358 ? 176.533 185.076 156.493 1.00 59.89 344 PRO B O 1
ATOM 10882 N N . ASP F 1 359 ? 177.682 186.951 156.034 1.00 46.74 345 ASP B N 1
ATOM 10883 C CA . ASP F 1 359 ? 178.755 186.286 155.301 1.00 42.06 345 ASP B CA 1
ATOM 10884 C C . ASP F 1 359 ? 180.089 186.340 156.044 1.00 50.50 345 ASP B C 1
ATOM 10885 O O . ASP F 1 359 ? 181.136 186.098 155.440 1.00 59.65 345 ASP B O 1
ATOM 10890 N N . ALA F 1 360 ? 180.080 186.655 157.335 1.00 48.05 346 ALA B N 1
ATOM 10891 C CA . ALA F 1 360 ? 181.319 186.911 158.057 1.00 42.80 346 ALA B CA 1
ATOM 10892 C C . ALA F 1 360 ? 182.171 185.648 158.184 1.00 46.51 346 ALA B C 1
ATOM 10893 O O . ALA F 1 360 ? 181.662 184.526 158.222 1.00 52.57 346 ALA B O 1
ATOM 10895 N N . ASP F 1 361 ? 183.485 185.850 158.238 1.00 46.24 347 ASP B N 1
ATOM 10896 C CA . ASP F 1 361 ? 184.455 184.770 158.427 1.00 42.15 347 ASP B CA 1
ATOM 10897 C C . ASP F 1 361 ? 184.442 184.364 159.895 1.00 44.53 347 ASP B C 1
ATOM 10898 O O . ASP F 1 361 ? 185.136 184.953 160.722 1.00 52.69 347 ASP B O 1
ATOM 10903 N N . ALA F 1 362 ? 183.648 183.343 160.217 1.00 47.26 348 ALA B N 1
ATOM 10904 C CA . ALA F 1 362 ? 183.457 182.960 161.611 1.00 40.84 348 ALA B CA 1
ATOM 10905 C C . ALA F 1 362 ? 184.689 182.270 162.186 1.00 46.52 348 ALA B C 1
ATOM 10906 O O . ALA F 1 362 ? 184.975 182.415 163.376 1.00 49.92 348 ALA B O 1
ATOM 10908 N N . ARG F 1 363 ? 185.418 181.499 161.372 1.00 43.16 349 ARG B N 1
ATOM 10909 C CA . ARG F 1 363 ? 186.642 180.864 161.864 1.00 35.82 349 ARG B CA 1
ATOM 10910 C C . ARG F 1 363 ? 187.634 181.910 162.349 1.00 36.22 349 ARG B C 1
ATOM 10911 O O . ARG F 1 363 ? 188.172 181.816 163.461 1.00 55.73 349 ARG B O 1
ATOM 10919 N N . TRP F 1 364 ? 187.876 182.924 161.522 1.00 29.89 350 TRP B N 1
ATOM 10920 C CA . TRP F 1 364 ? 188.814 183.975 161.878 1.00 34.88 350 TRP B CA 1
ATOM 10921 C C . TRP F 1 364 ? 188.316 184.789 163.066 1.00 36.74 350 TRP B C 1
ATOM 10922 O O . TRP F 1 364 ? 189.097 185.117 163.963 1.00 49.73 350 TRP B O 1
ATOM 10933 N N . ILE F 1 365 ? 187.025 185.121 163.092 1.00 33.62 351 ILE B N 1
ATOM 10934 C CA . ILE F 1 365 ? 186.475 185.897 164.200 1.00 34.33 351 ILE B CA 1
ATOM 10935 C C . ILE F 1 365 ? 186.604 185.122 165.504 1.00 41.02 351 ILE B C 1
ATOM 10936 O O . ILE F 1 365 ? 186.983 185.677 166.538 1.00 53.42 351 ILE B O 1
ATOM 10941 N N . LEU F 1 366 ? 186.310 183.823 165.466 1.00 36.89 352 LEU B N 1
ATOM 10942 C CA . LEU F 1 366 ? 186.439 182.985 166.650 1.00 37.22 352 LEU B CA 1
ATOM 10943 C C . LEU F 1 366 ? 187.878 182.952 167.147 1.00 41.79 352 LEU B C 1
ATOM 10944 O O . LEU F 1 366 ? 188.135 183.140 168.343 1.00 55.58 352 LEU B O 1
ATOM 10949 N N . SER F 1 367 ? 188.836 182.733 166.238 1.00 37.54 353 SER B N 1
ATOM 10950 C CA . SER F 1 367 ? 190.231 182.664 166.667 1.00 31.67 353 SER B CA 1
ATOM 10951 C C . SER F 1 367 ? 190.703 184.001 167.230 1.00 34.63 353 SER B C 1
ATOM 10952 O O . SER F 1 367 ? 191.424 184.040 168.232 1.00 52.99 353 SER B O 1
ATOM 10955 N N . GLN F 1 368 ? 190.285 185.106 166.614 1.00 38.21 354 GLN B N 1
ATOM 10956 C CA . GLN F 1 368 ? 190.670 186.424 167.103 1.00 31.54 354 GLN B CA 1
ATOM 10957 C C . GLN F 1 368 ? 190.077 186.713 168.475 1.00 32.09 354 GLN B C 1
ATOM 10958 O O . GLN F 1 368 ? 190.759 187.257 169.345 1.00 46.72 354 GLN B O 1
ATOM 10964 N N . THR F 1 369 ? 188.806 186.370 168.680 1.00 36.47 355 THR B N 1
ATOM 10965 C CA . THR F 1 369 ? 188.172 186.589 169.973 1.00 44.29 355 THR B CA 1
ATOM 10966 C C . THR F 1 369 ? 188.857 185.772 171.058 1.00 51.28 355 THR B C 1
ATOM 10967 O O . THR F 1 369 ? 189.102 186.268 172.169 1.00 60.36 355 THR B O 1
ATOM 10971 N N . HIS F 1 370 ? 189.204 184.526 170.742 1.00 41.49 356 HIS B N 1
ATOM 10972 C CA . HIS F 1 370 ? 189.927 183.709 171.703 1.00 36.11 356 HIS B CA 1
ATOM 10973 C C . HIS F 1 370 ? 191.296 184.292 172.008 1.00 42.35 356 HIS B C 1
ATOM 10974 O O . HIS F 1 370 ? 191.726 184.294 173.162 1.00 54.44 356 HIS B O 1
ATOM 10981 N N . ASN F 1 371 ? 191.991 184.811 170.995 1.00 42.46 357 ASN B N 1
ATOM 10982 C CA . ASN F 1 371 ? 193.290 185.428 171.238 1.00 35.55 357 ASN B CA 1
ATOM 10983 C C . ASN F 1 371 ? 193.157 186.650 172.136 1.00 43.51 357 ASN B C 1
ATOM 10984 O O . ASN F 1 371 ? 193.944 186.837 173.074 1.00 56.15 357 ASN B O 1
ATOM 10989 N N . ILE F 1 372 ? 192.153 187.485 171.864 1.00 40.26 358 ILE B N 1
ATOM 10990 C CA . ILE F 1 372 ? 191.956 188.713 172.623 1.00 40.52 358 ILE B CA 1
ATOM 10991 C C . ILE F 1 372 ? 191.697 188.391 174.087 1.00 46.00 358 ILE B C 1
ATOM 10992 O O . ILE F 1 372 ? 192.251 189.027 174.989 1.00 50.62 358 ILE B O 1
ATOM 10997 N N . PHE F 1 373 ? 190.850 187.402 174.346 1.00 40.92 359 PHE B N 1
ATOM 10998 C CA . PHE F 1 373 ? 190.537 187.113 175.735 1.00 46.19 359 PHE B CA 1
ATOM 10999 C C . PHE F 1 373 ? 191.575 186.222 176.406 1.00 47.71 359 PHE B C 1
ATOM 11000 O O . PHE F 1 373 ? 191.638 186.199 177.636 1.00 53.93 359 PHE B O 1
ATOM 11008 N N . THR F 1 374 ? 192.417 185.533 175.633 1.00 49.42 360 THR B N 1
ATOM 11009 C CA . THR F 1 374 ? 193.544 184.808 176.203 1.00 45.60 360 THR B CA 1
ATOM 11010 C C . THR F 1 374 ? 194.639 185.764 176.656 1.00 51.96 360 THR B C 1
ATOM 11011 O O . THR F 1 374 ? 195.241 185.559 177.713 1.00 62.30 360 THR B O 1
ATOM 11015 N N . GLN F 1 375 ? 194.911 186.811 175.874 1.00 52.12 361 GLN B N 1
ATOM 11016 C CA . GLN F 1 375 ? 195.843 187.832 176.332 1.00 49.42 361 GLN B CA 1
ATOM 11017 C C . GLN F 1 375 ? 195.336 188.566 177.565 1.00 59.31 361 GLN B C 1
ATOM 11018 O O . GLN F 1 375 ? 196.148 189.061 178.353 1.00 65.59 361 GLN B O 1
ATOM 11024 N N . ALA F 1 376 ? 194.023 188.647 177.755 1.00 59.32 362 ALA B N 1
ATOM 11025 C CA . ALA F 1 376 ? 193.477 189.275 178.947 1.00 51.20 362 ALA B CA 1
ATOM 11026 C C . ALA F 1 376 ? 193.512 188.361 180.164 1.00 60.52 362 ALA B C 1
ATOM 11027 O O . ALA F 1 376 ? 193.204 188.817 181.266 1.00 62.65 362 ALA B O 1
ATOM 11029 N N . GLY F 1 377 ? 193.879 187.099 179.993 1.00 52.11 363 GLY B N 1
ATOM 11030 C CA . GLY F 1 377 ? 193.980 186.179 181.099 1.00 45.00 363 GLY B CA 1
ATOM 11031 C C . GLY F 1 377 ? 192.817 185.235 181.288 1.00 54.43 363 GLY B C 1
ATOM 11032 O O . GLY F 1 377 ? 192.754 184.569 182.326 1.00 66.48 363 GLY B O 1
ATOM 11033 N N . VAL F 1 378 ? 191.892 185.157 180.337 1.00 50.26 364 VAL B N 1
ATOM 11034 C CA . VAL F 1 378 ? 190.763 184.241 180.453 1.00 47.38 364 VAL B CA 1
ATOM 11035 C C . VAL F 1 378 ? 191.214 182.850 180.034 1.00 47.74 364 VAL B C 1
ATOM 11036 O O . VAL F 1 378 ? 191.663 182.643 178.904 1.00 51.25 364 VAL B O 1
ATOM 11040 N N . ARG F 1 379 ? 191.091 181.893 180.951 1.00 67.05 365 ARG B N 1
ATOM 11041 C CA . ARG F 1 379 ? 191.545 180.531 180.707 1.00 67.67 365 ARG B CA 1
ATOM 11042 C C . ARG F 1 379 ? 190.565 179.760 179.833 1.00 66.45 365 ARG B C 1
ATOM 11043 O O . ARG F 1 379 ? 190.968 179.081 178.884 1.00 66.35 365 ARG B O 1
ATOM 11051 N N . GLN F 1 380 ? 189.279 179.847 180.141 1.00 55.44 366 GLN B N 1
ATOM 11052 C CA . GLN F 1 380 ? 188.256 179.072 179.462 1.00 50.51 366 GLN B CA 1
ATOM 11053 C C . GLN F 1 380 ? 187.210 180.017 178.896 1.00 51.70 366 GLN B C 1
ATOM 11054 O O . GLN F 1 380 ? 186.596 180.786 179.640 1.00 60.14 366 GLN B O 1
ATOM 11060 N N . LEU F 1 381 ? 186.997 179.947 177.589 1.00 40.72 367 LEU B N 1
ATOM 11061 C CA . LEU F 1 381 ? 186.160 180.903 176.885 1.00 36.83 367 LEU B CA 1
ATOM 11062 C C . LEU F 1 381 ? 185.203 180.178 175.948 1.00 39.42 367 LEU B C 1
ATOM 11063 O O . LEU F 1 381 ? 185.587 179.226 175.269 1.00 53.05 367 LEU B O 1
ATOM 11068 N N . TYR F 1 382 ? 183.959 180.637 175.927 1.00 42.36 368 TYR B N 1
ATOM 11069 C CA . TYR F 1 382 ? 182.919 180.126 175.040 1.00 35.25 368 TYR B CA 1
ATOM 11070 C C . TYR F 1 382 ? 182.372 181.299 174.240 1.00 42.29 368 TYR B C 1
ATOM 11071 O O . TYR F 1 382 ? 181.876 182.272 174.817 1.00 50.64 368 TYR B O 1
ATOM 11080 N N . VAL F 1 383 ? 182.478 181.215 172.923 1.00 39.37 369 VAL B N 1
ATOM 11081 C CA . VAL F 1 383 ? 182.033 182.278 172.038 1.00 35.02 369 VAL B CA 1
ATOM 11082 C C . VAL F 1 383 ? 180.967 181.696 171.123 1.00 34.98 369 VAL B C 1
ATOM 11083 O O . VAL F 1 383 ? 181.259 180.865 170.258 1.00 55.22 369 VAL B O 1
ATOM 11087 N N . GLN F 1 384 ? 179.731 182.127 171.311 1.00 28.81 370 GLN B N 1
ATOM 11088 C CA . GLN F 1 384 ? 178.668 181.768 170.391 1.00 37.17 370 GLN B CA 1
ATOM 11089 C C . GLN F 1 384 ? 178.602 182.807 169.284 1.00 39.46 370 GLN B C 1
ATOM 11090 O O . GLN F 1 384 ? 178.678 184.004 169.543 1.00 49.79 370 GLN B O 1
ATOM 11096 N N . ILE F 1 385 ? 178.504 182.346 168.044 1.00 39.92 371 ILE B N 1
ATOM 11097 C CA . ILE F 1 385 ? 178.475 183.236 166.892 1.00 37.67 371 ILE B CA 1
ATOM 11098 C C . ILE F 1 385 ? 177.135 183.071 166.198 1.00 45.12 371 ILE B C 1
ATOM 11099 O O . ILE F 1 385 ? 176.810 181.982 165.716 1.00 60.83 371 ILE B O 1
ATOM 11104 N N . ASP F 1 386 ? 176.364 184.148 166.142 1.00 48.66 372 ASP B N 1
ATOM 11105 C CA . ASP F 1 386 ? 175.082 184.182 165.463 1.00 47.97 372 ASP B CA 1
ATOM 11106 C C . ASP F 1 386 ? 175.203 185.056 164.226 1.00 47.67 372 ASP B C 1
ATOM 11107 O O . ASP F 1 386 ? 175.646 186.204 164.311 1.00 53.31 372 ASP B O 1
ATOM 11112 N N . PHE F 1 387 ? 174.812 184.507 163.085 1.00 45.30 373 PHE B N 1
ATOM 11113 C CA . PHE F 1 387 ? 174.801 185.262 161.842 1.00 39.84 373 PHE B CA 1
ATOM 11114 C C . PHE F 1 387 ? 173.514 186.070 161.749 1.00 43.60 373 PHE B C 1
ATOM 11115 O O . PHE F 1 387 ? 172.418 185.514 161.848 1.00 57.27 373 PHE B O 1
ATOM 11123 N N . ALA F 1 388 ? 173.654 187.379 161.577 1.00 51.56 374 ALA B N 1
ATOM 11124 C CA . ALA F 1 388 ? 172.500 188.252 161.444 1.00 52.11 374 ALA B CA 1
ATOM 11125 C C . ALA F 1 388 ? 171.811 188.034 160.103 1.00 62.13 374 ALA B C 1
ATOM 11126 O O . ALA F 1 388 ? 172.396 187.510 159.154 1.00 72.62 374 ALA B O 1
ATOM 11128 N N . ALA F 1 389 ? 170.542 188.432 160.035 1.00 74.72 375 ALA B N 1
ATOM 11129 C CA . ALA F 1 389 ? 169.829 188.382 158.763 1.00 73.74 375 ALA B CA 1
ATOM 11130 C C . ALA F 1 389 ? 170.377 189.397 157.765 1.00 80.16 375 ALA B C 1
ATOM 11131 O O . ALA F 1 389 ? 170.550 189.075 156.585 1.00 77.79 375 ALA B O 1
ATOM 11133 N N . MET F 1 390 ? 170.673 190.609 158.217 1.00 93.91 376 MET B N 1
ATOM 11134 C CA . MET F 1 390 ? 170.985 191.710 157.316 1.00 90.86 376 MET B CA 1
ATOM 11135 C C . MET F 1 390 ? 171.989 192.666 157.953 1.00 84.71 376 MET B C 1
ATOM 11136 O O . MET F 1 390 ? 173.196 192.454 157.868 1.00 89.58 376 MET B O 1
#

Radius of gyration: 46.9 Å; Cα contacts (8 Å, |Δi|>4): 3294; chains: 6; bounding box: 86×77×144 Å

GO terms:
  GO:1990674 Golgi cis cisterna membrane (C, IDA)
  GO:0005385 zinc ion transmembrane transporter activity (F, IDA)
  GO:1904257 zinc ion import into Golgi lumen (P, IDA)
  GO:0000139 Golgi membrane (C, EXP)
  GO:0005794 Golgi apparatus (C, IDA)
  GO:0042802 identical protein binding (F, IPI)
  GO:0031982 vesicle (C, IDA)
  GO:0005737 cytoplasm (C, IDA)

B-factor: mean 89.55, std 38.85, range [0.26, 196.14]